Protein AF-A0A6P2DGL9-F1 (afdb_monomer)

Foldseek 3Di:
DDDDDDDDDVVVVCVVCVVVVVCVVVVVVVVVVVVVVVVVCVVVPDVVCVVVVVVVVVVVVVVCVVVVPDDPVVVVVVPPDVCVVPPPPPPPCDCVVVVPVDDPDPPPPDPPLFFAWFAFAFWDDKDKDKFWFKFKWFPWDDPDPFIWTKWWDFQPCPVVVVVVVVVVVVVVVVVVVVVVVVVVVVVVPPDPDDDDDDDDDDDDDDDDDDDDDDDDDDDDDDDDDDDDDDDDDDPPPPPPDDLQPPPDDPRIGIDIDTPVCQVVCVVVVIGGFIAIFIFIKMKMKTKRQFQVSLVSQCVRLVPPDSVLSVLLDQQFQAKWKAKWKWFQALVRDIDTPRDTDDCDPQVPDNPRTDPQVVVCCVRPVVIAPDFDDDPACQVLQDDVSNVLADTHGDGAVLLVGDDDDDPDVLVVVLSVVVVVVVVPDPPQPVVSVVVVPDDDPPPDPPPDDDDDDDDDDDDDDPPPPDDDDDDDDDDDDDDDDDDDDDDDDDDDDDDPPPPPPPRQPDPPPDDCPPPDPSPPSNRIHMGMGMRGPDDARMKMWMKMKIKGATSLACPDLVSHPHSCCNDPSNRIHMHDIDTDPDIDHRHHFKDKAFAFLVVQLVVLCVQQPPPVLSSVVSRADPQWTKIKMKGQFQWFDFPSDPDTFGASAIDIDIDTAGAFDFPWAFDFDQGFGANSVLRHTARDWPPQPQVPDPPDDRRDDRTHGGGTGTFPKGWHDKDFAKDWDWDLWDADPVRDTDRDTDTDIDGDWMWTWMQHPSRDTDIHTNVVRVVDPVNVVRVCSNVSSVVSNVVVVVVPPDPDDSPDPPVPDDD

Mean predicted aligned error: 16.27 Å

pLDDT: mean 77.37, std 21.6, range [28.94, 98.44]

Secondary structure (DSSP, 8-state):
--PPPPPP-HHHHHHHHHHHHHHHHHHHHHHHHHHHHHHHHTTSPPHHHHHHHHHHHHHHHHHHHHHT---HHHHHHS---HHHHS--------TTTS--SS-SS-TTS----SB-PPP-PPP-SEEEEEEEEEEEEE-EEEETTEEEEEEEEE----HHHHHHHHHHHHHHHHHHHHHHHHHHHHHHSS----PPP---------------------------------------------TT----STTEEEEEEEGGGHHHHHHTTPEEPEEEEEEEEEEEEEEE-HHHHHHHHHHHHT-S-HHHHHHH---EEEEEEEEEEEEE-TTS-EEEEEPPPPPPSSTT--TT---HHHHHIIIIITTBS-B----TTHHHH--GGGT-BPPPBPPPGGGT--PPPP--HHHHHHHHHHHHHHHTT--S-HHHHHHTT---TTTTS-TT-------------GGGS-------PPPPP-PPPP----PPP-----------TT---PPTT--TTTS----TT---EEEEEEE----TTEEEEEEEEEEEE-TTTTS-TTTBSSGGGGSGGGSEEEPPPEEEEEEEE---SEEEEEE-HHHHHHHHHHHTTT-HHHHHHHSPPTTEEEEEEEEEEEEEE-TTSSPEEEEEEEEEEEEEEETTPBS--EEEE--EEEETTTTEEEE----------SSSPPPP--SSEEEE---S-EEEEEEEEEEEEEES-EE-TTS-EE---EEEEEEEEEEEEEE-TTS-EEEEEHHHHHH-HHHHHHHHHHHHHHHHHHHHHHTTT-TT------TT---

Organism: NCBI:txid1210884

Radius of gyration: 43.18 Å; Cα contacts (8 Å, |Δi|>4): 1069; chains: 1; bounding box: 123×121×143 Å

Nearest PDB structures (foldseek):
  4m03-assembly1_A-2  TM=1.751E-01  e=6.876E-01  Staphylococcus aureus subsp. aureus NCTC 8325
  4m00-assembly1_A  TM=1.104E-01  e=7.260E-01  Staphylococcus aureus subsp. aureus NCTC 8325

Solvent-accessible surface area (backbone atoms only — not comparable to full-atom values): 49624 Å² total; per-residue (Å²): 141,84,88,82,83,82,83,84,58,69,66,62,51,46,69,76,42,34,67,62,50,48,51,47,49,50,49,50,46,50,52,48,47,50,51,50,53,47,56,66,49,64,78,44,79,54,65,64,55,54,50,49,50,49,48,48,50,50,51,49,50,52,47,33,64,74,68,71,56,75,50,77,67,56,53,61,72,60,54,57,60,65,79,70,66,46,71,67,81,74,65,70,78,51,67,79,82,57,69,67,94,56,69,96,67,56,92,79,65,66,80,71,89,42,24,50,84,52,75,47,65,53,71,59,64,71,49,80,46,84,46,69,32,22,24,46,16,52,41,66,48,65,66,80,90,47,55,24,36,27,24,39,33,72,58,75,82,46,71,65,56,57,48,52,49,50,50,52,52,49,52,50,52,50,51,54,48,52,52,50,51,52,52,49,48,55,64,70,67,53,80,84,76,83,76,84,86,88,86,88,84,86,82,93,78,86,82,87,86,81,89,87,82,87,85,83,87,88,78,84,86,82,81,88,83,87,82,74,94,76,92,76,88,72,86,75,82,71,80,73,77,67,86,82,76,78,63,71,66,94,52,39,36,79,43,75,39,49,60,88,48,44,65,66,38,42,76,71,70,25,47,77,24,41,36,54,41,51,44,41,31,40,40,37,42,32,34,34,53,45,44,64,40,26,54,36,40,16,61,26,58,66,47,94,40,69,75,61,18,52,67,56,25,82,46,39,74,15,65,48,37,38,60,28,35,32,32,63,43,72,88,67,50,76,42,71,80,36,64,76,63,76,80,62,93,51,82,83,61,67,82,72,48,52,66,43,66,63,51,35,39,74,71,41,63,78,27,46,74,49,64,46,77,69,76,84,62,50,65,78,29,38,44,67,91,28,48,35,38,60,85,47,67,31,56,35,71,72,69,72,46,71,81,80,82,88,80,55,58,73,54,53,53,43,47,49,53,49,48,56,49,63,65,65,66,72,67,65,50,74,64,55,38,62,71,65,71,70,73,72,92,79,75,77,84,72,88,80,77,90,80,93,86,89,83,83,77,96,72,83,75,71,83,86,68,78,94,71,87,83,82,86,78,85,82,80,85,79,88,84,83,93,77,82,93,74,83,89,75,90,77,81,83,75,75,82,70,82,71,77,68,87,64,68,81,64,61,90,92,64,57,91,80,78,52,81,75,72,60,96,74,63,47,47,32,43,31,33,46,59,44,64,79,67,54,69,48,28,34,39,36,47,31,42,28,40,31,29,53,31,71,54,35,77,47,66,50,84,53,30,70,54,54,64,45,29,36,78,90,32,38,55,41,62,22,60,78,40,77,51,91,68,67,50,72,35,64,66,53,64,48,82,37,32,33,52,53,64,61,51,50,54,53,46,50,68,75,33,64,94,36,65,74,53,35,66,70,70,51,82,51,94,73,43,50,35,37,31,41,39,30,60,33,53,55,43,56,43,90,92,52,96,48,70,47,48,57,18,42,64,46,72,48,80,43,78,38,37,67,73,33,56,40,52,50,74,40,58,37,85,55,66,37,66,34,44,88,78,69,43,62,34,77,63,68,60,73,85,70,65,70,76,49,95,84,57,78,78,69,83,72,77,72,32,46,54,37,78,50,65,46,76,25,31,30,60,44,71,51,63,25,77,43,79,43,76,36,64,59,35,66,49,101,85,67,47,85,39,88,37,79,39,80,47,78,46,81,44,66,27,36,36,37,31,35,39,74,63,72,47,79,44,80,36,34,14,66,59,44,69,66,34,65,66,54,50,51,52,51,46,53,36,52,52,31,53,50,54,39,52,58,54,68,70,65,75,80,60,97,80,65,85,77,77,84,48,96,79,66,82,126

Sequence (811 aa):
MAKAKVKFDAKDFLLRKGEILVMGVAGVSLVALLFWGVTKWASAEDPNKIASDLARKSEQVKTNIATGKPTEAELDAIKPAEFIIKRQNNTPARTNDFPVSGPIFDPTAQPSTKRDNPIVFNVGDYQIDLVSGAMPGYDIIYDGDEPMIAVLTTAVKSDLDKQKMKEAVAMLRANTRRGQENLNKIKNSAPKNNQPPGGPGFPPGGPGFPGGPGAPMMPGGGKAGGSMSGPYGMPGSGSGYNMNARRMDEGKVIKYVSLKDIDTAIEKGNHPALTVIPVRMVTIHAVVPYKTQLEEIRRALRLTSDAEARGWGPFYKGFEIQRRETRVLASGKEEAIQEWVELPKDVTSTEGNYKFEEKYIDVIDTRKVADHIDEGYFPYFLKPDMMLSMPLPLLAKDLNAKYPDITLKPILENIKKLEDKNTQKVGASEFAQKIGGNKTREGIEGMYGIKPNLAAGFGYDRENFGGGPRLQLPGTGKPGAPGPMGNPLPGPGGKPGVGIGSGARLPDGYDPYGSSAASDDVENYLLRFVDCDVKPGHTYEYRIRLRMHNPNYGQDPKAVINQEFVKEKYKTLYSKWVYLPTSIPVPNESFLYAYDTKTYREQTVAAYEGQRELLNRMQLKDNQAVVQVASWMEQVRADAGSKHEPVGAWVVTEIPVGRGEYIGRKQHIKLPLWSSESSQYQFREVADKVIPPKGGKEQPQPKGWLVDFSTKSILVDFEGGRVKGKSSVSFDDKGNVVPRTRTFEEEVATEMLIVRQDGKLVVRSSQVDEGDEKRKDVAAKWSDWLKAVETHKGAIGTPGAPGEFNPFDKK

Structure (mmCIF, N/CA/C/O backbone):
data_AF-A0A6P2DGL9-F1
#
_entry.id   AF-A0A6P2DGL9-F1
#
loop_
_atom_site.group_PDB
_atom_site.id
_atom_site.type_symbol
_atom_site.label_atom_id
_atom_site.label_alt_id
_atom_site.label_comp_id
_atom_site.label_asym_id
_atom_site.label_entity_id
_atom_site.label_seq_id
_atom_site.pdbx_PDB_ins_code
_atom_site.Cartn_x
_atom_site.Cartn_y
_atom_site.Cartn_z
_atom_site.occupancy
_atom_site.B_iso_or_equiv
_atom_site.auth_seq_id
_atom_site.auth_comp_id
_atom_site.auth_asym_id
_atom_site.auth_atom_id
_atom_site.pdbx_PDB_model_num
ATOM 1 N N . MET A 1 1 ? -64.116 -72.728 44.575 1.00 43.62 1 MET A N 1
ATOM 2 C CA . MET A 1 1 ? -62.794 -72.348 44.027 1.00 43.62 1 MET A CA 1
ATOM 3 C C . MET A 1 1 ? -62.963 -71.128 43.138 1.00 43.62 1 MET A C 1
ATOM 5 O O . MET A 1 1 ? -63.676 -71.226 42.152 1.00 43.62 1 MET A O 1
ATOM 9 N N . ALA A 1 2 ? -62.345 -69.997 43.479 1.00 38.69 2 ALA A N 1
ATOM 10 C CA . ALA A 1 2 ? -62.236 -68.841 42.587 1.00 38.69 2 ALA A CA 1
ATOM 11 C C . ALA A 1 2 ? -60.977 -68.037 42.956 1.00 38.69 2 ALA A C 1
ATOM 13 O O . ALA A 1 2 ? -60.828 -67.620 44.102 1.00 38.69 2 ALA A O 1
ATOM 14 N N . LYS A 1 3 ? -60.050 -67.867 42.002 1.00 40.53 3 LYS A N 1
ATOM 15 C CA . LYS A 1 3 ? -58.851 -67.021 42.135 1.00 40.53 3 LYS A CA 1
ATOM 16 C C . LYS A 1 3 ? -59.181 -65.597 41.681 1.00 40.53 3 LYS A C 1
ATOM 18 O O . LYS A 1 3 ? -59.673 -65.403 40.571 1.00 40.53 3 LYS A O 1
ATOM 23 N N . ALA A 1 4 ? -58.880 -64.617 42.529 1.00 41.69 4 ALA A N 1
ATOM 24 C CA . ALA A 1 4 ? -59.017 -63.193 42.239 1.00 41.69 4 ALA A CA 1
ATOM 25 C C . ALA A 1 4 ? -57.864 -62.688 41.348 1.00 41.69 4 ALA A C 1
ATOM 27 O O . ALA A 1 4 ? -56.700 -63.025 41.566 1.00 41.69 4 ALA A O 1
ATOM 28 N N . LYS A 1 5 ? -58.203 -61.877 40.337 1.00 43.19 5 LYS A N 1
ATOM 29 C CA . LYS A 1 5 ? -57.262 -61.201 39.430 1.00 43.19 5 LYS A CA 1
ATOM 30 C C . LYS A 1 5 ? -56.635 -59.983 40.120 1.00 43.19 5 LYS A C 1
ATOM 32 O O . LYS A 1 5 ? -57.353 -59.118 40.615 1.00 43.19 5 LYS A O 1
ATOM 37 N N . VAL A 1 6 ? -55.306 -59.902 40.095 1.00 51.34 6 VAL A N 1
ATOM 38 C CA . VAL A 1 6 ? -54.523 -58.737 40.537 1.00 51.34 6 VAL A CA 1
ATOM 39 C C . VAL A 1 6 ? -54.662 -57.617 39.498 1.00 51.34 6 VAL A C 1
ATOM 41 O O . VAL A 1 6 ? -54.452 -57.847 38.308 1.00 51.34 6 VAL A O 1
ATOM 44 N N . LYS A 1 7 ? -55.046 -56.412 39.940 1.00 53.31 7 LYS A N 1
ATOM 45 C CA . LYS A 1 7 ? -55.097 -55.198 39.109 1.00 53.31 7 LYS A CA 1
ATOM 46 C C . LYS A 1 7 ? -53.675 -54.653 38.929 1.00 53.31 7 LYS A C 1
ATOM 48 O O . LYS A 1 7 ? -53.008 -54.355 39.912 1.00 53.31 7 LYS A O 1
ATOM 53 N N . PHE A 1 8 ? -53.225 -54.545 37.681 1.00 67.50 8 PHE A N 1
ATOM 54 C CA . PHE A 1 8 ? -51.957 -53.919 37.303 1.00 67.50 8 PHE A CA 1
ATOM 55 C C . PHE A 1 8 ? -52.091 -52.393 37.388 1.00 67.50 8 PHE A C 1
ATOM 57 O O . PHE A 1 8 ? -52.925 -51.815 36.690 1.00 67.50 8 PHE A O 1
ATOM 64 N N . ASP A 1 9 ? -51.294 -51.754 38.244 1.00 73.12 9 ASP A N 1
ATOM 65 C CA . ASP A 1 9 ? -51.223 -50.297 38.346 1.00 73.12 9 ASP A CA 1
ATOM 66 C C . ASP A 1 9 ? -50.094 -49.773 37.446 1.00 73.12 9 ASP A C 1
ATOM 68 O O . ASP A 1 9 ? -48.904 -49.878 37.755 1.00 73.12 9 ASP A O 1
ATOM 72 N N . ALA A 1 10 ? -50.476 -49.236 36.287 1.00 67.56 10 ALA A N 1
ATOM 73 C CA . ALA A 1 10 ? -49.544 -48.748 35.276 1.00 67.56 10 ALA A CA 1
ATOM 74 C C . ALA A 1 10 ? -48.667 -47.584 35.775 1.00 67.56 10 ALA A C 1
ATOM 76 O O . ALA A 1 10 ? -47.575 -47.381 35.241 1.00 67.56 10 ALA A O 1
ATOM 77 N N . LYS A 1 11 ? -49.104 -46.842 36.806 1.00 70.12 11 LYS A N 1
ATOM 78 C CA . LYS A 1 11 ? -48.319 -45.737 37.377 1.00 70.12 11 LYS A CA 1
ATOM 79 C C . LYS A 1 11 ? -47.117 -46.249 38.160 1.00 70.12 11 LYS A C 1
ATOM 81 O O . LYS A 1 11 ? -46.025 -45.708 38.014 1.00 70.12 11 LYS A O 1
ATOM 86 N N . ASP A 1 12 ? -47.298 -47.327 38.916 1.00 70.44 12 ASP A N 1
ATOM 87 C CA . ASP A 1 12 ? -46.238 -47.915 39.739 1.00 70.44 12 ASP A CA 1
ATOM 88 C C . ASP A 1 12 ? -45.184 -48.633 38.872 1.00 70.44 12 ASP A C 1
ATOM 90 O O . ASP A 1 12 ? -43.983 -48.608 39.154 1.00 70.44 12 ASP A O 1
ATOM 94 N N . PHE A 1 13 ? -45.617 -49.194 37.736 1.00 71.69 13 PHE A N 1
ATOM 95 C CA . PHE A 1 13 ? -44.724 -49.773 36.730 1.00 71.69 13 PHE A CA 1
ATOM 96 C C . PHE A 1 13 ? -43.883 -48.710 36.000 1.00 71.69 13 PHE A C 1
ATOM 98 O O . PHE A 1 13 ? -42.675 -48.896 35.831 1.00 71.69 13 PHE A O 1
ATOM 105 N N . LEU A 1 14 ? -44.487 -47.578 35.617 1.00 65.62 14 LEU A N 1
ATOM 106 C CA . LEU A 1 14 ? -43.777 -46.453 34.995 1.00 65.62 14 LEU A CA 1
ATOM 107 C C . LEU A 1 14 ? -42.831 -45.739 35.970 1.00 65.62 14 LEU A C 1
ATOM 109 O O . LEU A 1 14 ? -41.783 -45.279 35.543 1.00 65.62 14 LEU A O 1
ATOM 113 N N . LEU A 1 15 ? -43.134 -45.686 37.268 1.00 65.94 15 LEU A N 1
ATOM 114 C CA . LEU A 1 15 ? -42.240 -45.071 38.259 1.00 65.94 15 LEU A CA 1
ATOM 115 C C . LEU A 1 15 ? -41.025 -45.947 38.594 1.00 65.94 15 LEU A C 1
ATOM 117 O O . LEU A 1 15 ? -39.922 -45.426 38.722 1.00 65.94 15 LEU A O 1
ATOM 121 N N . ARG A 1 16 ? -41.186 -47.275 38.694 1.00 70.06 16 ARG A N 1
ATOM 122 C CA . ARG A 1 16 ? -40.063 -48.181 39.016 1.00 70.06 16 ARG A CA 1
ATOM 123 C C . ARG A 1 16 ? -39.203 -48.581 37.823 1.00 70.06 16 ARG A C 1
ATOM 125 O O . ARG A 1 16 ? -38.046 -48.941 38.016 1.00 70.06 16 ARG A O 1
ATOM 132 N N . LYS A 1 17 ? -39.759 -48.588 36.610 1.00 65.19 17 LYS A N 1
ATOM 133 C CA . LYS A 1 17 ? -39.045 -49.007 35.389 1.00 65.19 17 LYS A CA 1
ATOM 134 C C . LYS A 1 17 ? -39.021 -47.944 34.293 1.00 65.19 17 LYS A C 1
ATOM 136 O O . LYS A 1 17 ? -38.526 -48.223 33.204 1.00 65.19 17 LYS A O 1
ATOM 141 N N . GLY A 1 18 ? -39.512 -46.738 34.573 1.00 62.12 18 GLY A N 1
ATOM 142 C CA . GLY A 1 18 ? -39.554 -45.629 33.622 1.00 62.12 18 GLY A CA 1
ATOM 143 C C . GLY A 1 18 ? -38.183 -45.213 33.127 1.00 62.12 18 GLY A C 1
ATOM 144 O O . GLY A 1 18 ? -38.064 -44.887 31.962 1.00 62.12 18 GLY A O 1
ATOM 145 N N . GLU A 1 19 ? -37.136 -45.312 33.941 1.00 62.97 19 GLU A N 1
ATOM 146 C CA . GLU A 1 19 ? -35.775 -44.991 33.501 1.00 62.97 19 GLU A CA 1
ATOM 147 C C . GLU A 1 19 ? -35.234 -46.019 32.494 1.00 62.97 19 GLU A C 1
ATOM 149 O O . GLU A 1 19 ? -34.671 -45.648 31.470 1.00 62.97 19 GLU A O 1
ATOM 154 N N . ILE A 1 20 ? -35.513 -47.312 32.700 1.00 70.69 20 ILE A N 1
ATOM 155 C CA . ILE A 1 20 ? -35.188 -48.372 31.729 1.00 70.69 20 ILE A CA 1
ATOM 156 C C . ILE A 1 20 ? -36.042 -48.217 30.464 1.00 70.69 20 ILE A C 1
ATOM 158 O O . ILE A 1 20 ? -35.557 -48.436 29.357 1.00 70.69 20 ILE A O 1
ATOM 162 N N . LEU A 1 21 ? -37.306 -47.812 30.610 1.00 67.81 21 LEU A N 1
ATOM 163 C CA . LEU A 1 21 ? -38.205 -47.588 29.482 1.00 67.81 21 LEU A CA 1
ATOM 164 C C . LEU A 1 21 ? -37.824 -46.324 28.695 1.00 67.81 21 LEU A C 1
ATOM 166 O O . LEU A 1 21 ? -37.872 -46.349 27.476 1.00 67.81 21 LEU A O 1
ATOM 170 N N . VAL A 1 22 ? -37.395 -45.251 29.362 1.00 67.44 22 VAL A N 1
ATOM 171 C CA . VAL A 1 22 ? -36.945 -43.992 28.749 1.00 67.44 22 VAL A CA 1
ATOM 172 C C . VAL A 1 22 ? -35.558 -44.156 28.144 1.00 67.44 22 VAL A C 1
ATOM 174 O O . VAL A 1 22 ? -35.359 -43.674 27.040 1.00 67.44 22 VAL A O 1
ATOM 177 N N . MET A 1 23 ? -34.634 -44.899 28.759 1.00 72.62 23 MET A N 1
ATOM 178 C CA . MET A 1 23 ? -33.377 -45.282 28.101 1.00 72.62 23 MET A CA 1
ATOM 179 C C . MET A 1 23 ? -33.617 -46.237 26.929 1.00 72.62 23 MET A C 1
ATOM 181 O O . MET A 1 23 ? -32.949 -46.123 25.907 1.00 72.62 23 MET A O 1
ATOM 185 N N . GLY A 1 24 ? -34.606 -47.127 27.025 1.00 76.56 24 GLY A N 1
ATOM 186 C CA . GLY A 1 24 ? -35.043 -47.962 25.908 1.00 76.56 24 GLY A CA 1
ATOM 187 C C . GLY A 1 24 ? -35.634 -47.134 24.766 1.00 76.56 24 GLY A C 1
ATOM 188 O O . GLY A 1 24 ? -35.254 -47.319 23.617 1.00 76.56 24 GLY A O 1
ATOM 189 N N . VAL A 1 25 ? -36.506 -46.170 25.069 1.00 74.56 25 VAL A N 1
ATOM 190 C CA . VAL A 1 25 ? -37.129 -45.277 24.079 1.00 74.56 25 VAL A CA 1
ATOM 191 C C . VAL A 1 25 ? -36.121 -44.276 23.523 1.00 74.56 25 VAL A C 1
ATOM 193 O O . VAL A 1 25 ? -36.146 -44.028 22.326 1.00 74.56 25 VAL A O 1
ATOM 196 N N . ALA A 1 26 ? -35.201 -43.743 24.326 1.00 66.38 26 ALA A N 1
ATOM 197 C CA . ALA A 1 26 ? -34.124 -42.864 23.878 1.00 66.38 26 ALA A CA 1
ATOM 198 C C . ALA A 1 26 ? -33.094 -43.633 23.047 1.00 66.38 26 ALA A C 1
ATOM 200 O O . ALA A 1 26 ? -32.671 -43.132 22.017 1.00 66.38 26 ALA A O 1
ATOM 201 N N . GLY A 1 27 ? -32.762 -44.872 23.418 1.00 79.56 27 GLY A N 1
ATOM 202 C CA . GLY A 1 27 ? -31.930 -45.767 22.616 1.00 79.56 27 GLY A CA 1
ATOM 203 C C . GLY A 1 27 ? -32.588 -46.109 21.281 1.00 79.56 27 GLY A C 1
ATOM 204 O O . GLY A 1 27 ? -31.956 -45.984 20.239 1.00 79.56 27 GLY A O 1
ATOM 205 N N . VAL A 1 28 ? -33.882 -46.438 21.278 1.00 78.62 28 VAL A N 1
ATOM 206 C CA . VAL A 1 28 ? -34.652 -46.683 20.046 1.00 78.62 28 VAL A CA 1
ATOM 207 C C . VAL A 1 28 ? -34.823 -45.404 19.225 1.00 78.62 28 VAL A C 1
ATOM 209 O O . VAL A 1 28 ? -34.751 -45.468 18.005 1.00 78.62 28 VAL A O 1
ATOM 212 N N . SER A 1 29 ? -34.980 -44.238 19.854 1.00 67.81 29 SER A N 1
ATOM 213 C CA . SER A 1 29 ? -35.089 -42.942 19.168 1.00 67.81 29 SER A CA 1
ATOM 214 C C . SER A 1 29 ? -33.745 -42.470 18.622 1.00 67.81 29 SER A C 1
ATOM 216 O O . SER A 1 29 ? -33.712 -41.874 17.556 1.00 67.81 29 SER A O 1
ATOM 218 N N . LEU A 1 30 ? -32.633 -42.776 19.292 1.00 73.81 30 LEU A N 1
ATOM 219 C CA . LEU A 1 30 ? -31.276 -42.528 18.807 1.00 73.81 30 LEU A CA 1
ATOM 220 C C . LEU A 1 30 ? -30.935 -43.483 17.660 1.00 73.81 30 LEU A C 1
ATOM 222 O O . LEU A 1 30 ? -30.352 -43.051 16.677 1.00 73.81 30 LEU A O 1
ATOM 226 N N . VAL A 1 31 ? -31.368 -44.746 17.732 1.00 72.94 31 VAL A N 1
ATOM 227 C CA . VAL A 1 31 ? -31.292 -45.704 16.616 1.00 72.94 31 VAL A CA 1
ATOM 228 C C . VAL A 1 31 ? -32.192 -45.266 15.462 1.00 72.94 31 VAL A C 1
ATOM 230 O O . VAL A 1 31 ? -31.776 -45.356 14.314 1.00 72.94 31 VAL A O 1
ATOM 233 N N . ALA A 1 32 ? -33.383 -44.729 15.733 1.00 73.00 32 ALA A N 1
ATOM 234 C CA . ALA A 1 32 ? -34.276 -44.191 14.714 1.00 73.00 32 ALA A CA 1
ATOM 235 C C . ALA A 1 32 ? -33.732 -42.895 14.102 1.00 73.00 32 ALA A C 1
ATOM 237 O O . ALA A 1 32 ? -33.830 -42.741 12.896 1.00 73.00 32 ALA A O 1
ATOM 238 N N . LEU A 1 33 ? -33.108 -42.001 14.878 1.00 67.69 33 LEU A N 1
ATOM 239 C CA . LEU A 1 33 ? -32.422 -40.797 14.390 1.00 67.69 33 LEU A CA 1
ATOM 240 C C . LEU A 1 33 ? -31.116 -41.135 13.663 1.00 67.69 33 LEU A C 1
ATOM 242 O O . LEU A 1 33 ? -30.783 -40.454 12.701 1.00 67.69 33 LEU A O 1
ATOM 246 N N . LEU A 1 34 ? -30.421 -42.210 14.042 1.00 65.81 34 LEU A N 1
ATOM 247 C CA . LEU A 1 34 ? -29.327 -42.793 13.262 1.00 65.81 34 LEU A CA 1
ATOM 248 C C . LEU A 1 34 ? -29.859 -43.370 11.950 1.00 65.81 34 LEU A C 1
ATOM 250 O O . LEU A 1 34 ? -29.303 -43.068 10.907 1.00 65.81 34 LEU A O 1
ATOM 254 N N . PHE A 1 35 ? -30.977 -44.100 11.951 1.00 61.78 35 PHE A N 1
ATOM 255 C CA . PHE A 1 35 ? -31.628 -44.566 10.722 1.00 61.78 35 PHE A CA 1
ATOM 256 C C . PHE A 1 35 ? -32.183 -43.407 9.874 1.00 61.78 35 PHE A C 1
ATOM 258 O O . PHE A 1 35 ? -32.145 -43.481 8.646 1.00 61.78 35 PHE A O 1
ATOM 265 N N . TRP A 1 36 ? -32.655 -42.313 10.481 1.00 55.75 36 TRP A N 1
ATOM 266 C CA . TRP A 1 36 ? -33.178 -41.146 9.758 1.00 55.75 36 TRP A CA 1
ATOM 267 C C . TRP A 1 36 ? -32.062 -40.246 9.215 1.00 55.75 36 TRP A C 1
ATOM 269 O O . TRP A 1 36 ? -32.141 -39.772 8.082 1.00 55.75 36 TRP A O 1
ATOM 279 N N . GLY A 1 37 ? -30.985 -40.071 9.983 1.00 54.88 37 GLY A N 1
ATOM 280 C CA . GLY A 1 37 ? -29.746 -39.427 9.551 1.00 54.88 37 GLY A CA 1
ATOM 281 C C . GLY A 1 37 ? -29.060 -40.223 8.443 1.00 54.88 37 GLY A C 1
ATOM 282 O O . GLY A 1 37 ? -28.676 -39.647 7.430 1.00 54.88 37 GLY A O 1
ATOM 283 N N . VAL A 1 38 ? -29.021 -41.555 8.558 1.00 49.81 38 VAL A N 1
ATOM 284 C CA . VAL A 1 38 ? -28.520 -42.455 7.508 1.00 49.81 38 VAL A CA 1
ATOM 285 C C . VAL A 1 38 ? -29.441 -42.468 6.287 1.00 49.81 38 VAL A C 1
ATOM 287 O O . VAL A 1 38 ? -28.924 -42.531 5.186 1.00 49.81 38 VAL A O 1
ATOM 290 N N . THR A 1 39 ? -30.767 -42.321 6.397 1.00 47.88 39 THR A N 1
ATOM 291 C CA . THR A 1 39 ? -31.643 -42.277 5.201 1.00 47.88 39 THR A CA 1
ATOM 292 C C . THR A 1 39 ? -31.652 -40.934 4.472 1.00 47.88 39 THR A C 1
ATOM 294 O O . THR A 1 39 ? -31.871 -40.931 3.263 1.00 47.88 39 THR A O 1
ATOM 297 N N . LYS A 1 40 ? -31.332 -39.807 5.131 1.00 46.72 40 LYS A N 1
ATOM 298 C CA . LYS A 1 40 ? -31.031 -38.545 4.420 1.00 46.72 40 LYS A CA 1
ATOM 299 C C . LYS A 1 40 ? -29.601 -38.477 3.873 1.00 46.72 40 LYS A C 1
ATOM 301 O O . LYS A 1 40 ? -29.374 -37.775 2.892 1.00 46.72 40 LYS A O 1
ATOM 306 N N . TRP A 1 41 ? -28.663 -39.236 4.444 1.00 43.03 41 TRP A N 1
ATOM 307 C CA . TRP A 1 41 ? -27.326 -39.436 3.871 1.00 43.03 41 TRP A CA 1
ATOM 308 C C . TRP A 1 41 ? -27.298 -40.537 2.793 1.00 43.03 41 TRP A C 1
ATOM 310 O O . TRP A 1 41 ? -26.448 -40.492 1.924 1.00 43.03 41 TRP A O 1
ATOM 320 N N . ALA A 1 42 ? -28.268 -41.460 2.760 1.00 42.72 42 ALA A N 1
ATOM 321 C CA . ALA A 1 42 ? -28.395 -42.524 1.752 1.00 42.72 42 ALA A CA 1
ATOM 322 C C . ALA A 1 42 ? -29.061 -42.082 0.433 1.00 42.72 42 ALA A C 1
ATOM 324 O O . ALA A 1 42 ? -29.216 -42.895 -0.477 1.00 42.72 42 ALA A O 1
ATOM 325 N N . SER A 1 43 ? -29.442 -40.806 0.307 1.00 49.66 43 SER A N 1
ATOM 326 C CA . SER A 1 43 ? -29.657 -40.158 -0.996 1.00 49.66 43 SER A CA 1
ATOM 327 C C . SER A 1 43 ? -28.425 -39.390 -1.493 1.00 49.66 43 SER A C 1
ATOM 329 O O . SER A 1 43 ? -28.437 -38.910 -2.623 1.00 49.66 43 SER A O 1
ATOM 331 N N . ALA A 1 44 ? -27.366 -39.281 -0.682 1.00 52.66 44 ALA A N 1
ATOM 332 C CA . ALA A 1 44 ? -26.027 -39.011 -1.185 1.00 52.66 44 ALA A CA 1
ATOM 333 C C . ALA A 1 44 ? -25.389 -40.373 -1.489 1.00 52.66 44 ALA A C 1
ATOM 335 O O . ALA A 1 44 ? -25.439 -41.290 -0.670 1.00 52.66 44 ALA A O 1
ATOM 336 N N . GLU A 1 45 ? -24.881 -40.547 -2.705 1.00 55.81 45 GLU A N 1
ATOM 337 C CA . GLU A 1 45 ? -24.249 -41.795 -3.130 1.00 55.81 45 GLU A CA 1
ATOM 338 C C . GLU A 1 45 ? -23.191 -42.236 -2.098 1.00 55.81 45 GLU A C 1
ATOM 340 O O . GLU A 1 45 ? -22.351 -41.440 -1.682 1.00 55.81 45 GLU A O 1
ATOM 345 N N . ASP A 1 46 ? -23.273 -43.494 -1.643 1.00 60.47 46 ASP A N 1
ATOM 346 C CA . ASP A 1 46 ? -22.390 -44.070 -0.621 1.00 60.47 46 ASP A CA 1
ATOM 347 C C . ASP A 1 46 ? -20.917 -43.780 -0.981 1.00 60.47 46 ASP A C 1
ATOM 349 O O . ASP A 1 46 ? -20.463 -44.233 -2.035 1.00 60.47 46 ASP A O 1
ATOM 353 N N . PRO A 1 47 ? -20.152 -43.039 -0.154 1.00 59.25 47 PRO A N 1
ATOM 354 C CA . PRO A 1 47 ? -18.776 -42.657 -0.462 1.00 59.25 47 PRO A CA 1
ATOM 355 C C . PRO A 1 47 ? -17.875 -43.857 -0.736 1.00 59.25 47 PRO A C 1
ATOM 357 O O . PRO A 1 47 ? -16.949 -43.748 -1.533 1.00 59.25 47 PRO A O 1
ATOM 360 N N . ASN A 1 48 ? -18.167 -45.017 -0.138 1.00 65.44 48 ASN A N 1
ATOM 361 C CA . ASN A 1 48 ? -17.440 -46.251 -0.420 1.00 65.44 48 ASN A CA 1
ATOM 362 C C . ASN A 1 48 ? -17.869 -46.869 -1.752 1.00 65.44 48 ASN A C 1
ATOM 364 O O . ASN A 1 48 ? -17.031 -47.459 -2.431 1.00 65.44 48 ASN A O 1
ATOM 368 N N . LYS A 1 49 ? -19.125 -46.699 -2.187 1.00 69.00 49 LYS A N 1
ATOM 369 C CA . LYS A 1 49 ? -19.526 -46.992 -3.572 1.00 69.00 49 LYS A CA 1
ATOM 370 C C . LYS A 1 49 ? -18.887 -46.025 -4.551 1.00 69.00 49 LYS A C 1
ATOM 372 O O . LYS A 1 49 ? -18.364 -46.501 -5.538 1.00 69.00 49 LYS A O 1
ATOM 377 N N . ILE A 1 50 ? -18.858 -44.718 -4.294 1.00 64.50 50 ILE A N 1
ATOM 378 C CA . ILE A 1 50 ? -18.187 -43.759 -5.186 1.00 64.50 50 ILE A CA 1
ATOM 379 C C . ILE A 1 50 ? -16.689 -44.069 -5.254 1.00 64.50 50 ILE A C 1
ATOM 381 O O . ILE A 1 50 ? -16.129 -44.133 -6.342 1.00 64.50 50 ILE A O 1
ATOM 385 N N . ALA A 1 51 ? -16.042 -44.321 -4.114 1.00 70.75 51 ALA A N 1
ATOM 386 C CA . ALA A 1 51 ? -14.625 -44.658 -4.054 1.00 70.75 51 ALA A CA 1
ATOM 387 C C . ALA A 1 51 ? -14.323 -46.014 -4.706 1.00 70.75 51 ALA A C 1
ATOM 389 O O . ALA A 1 51 ? -13.355 -46.115 -5.452 1.00 70.75 51 ALA A O 1
ATOM 390 N N . SER A 1 52 ? -15.149 -47.043 -4.486 1.00 73.50 52 SER A N 1
ATOM 391 C CA . SER A 1 52 ? -14.979 -48.347 -5.146 1.00 73.50 52 SER A CA 1
ATOM 392 C C . SER A 1 52 ? -15.338 -48.304 -6.629 1.00 73.50 52 SER A C 1
ATOM 394 O O . SER A 1 52 ? -14.695 -48.984 -7.420 1.00 73.50 52 SER A O 1
ATOM 396 N N . ASP A 1 53 ? -16.293 -47.473 -7.039 1.00 75.38 53 ASP A N 1
ATOM 397 C CA . ASP A 1 53 ? -16.665 -47.283 -8.438 1.00 75.38 53 ASP A CA 1
ATOM 398 C C . ASP A 1 53 ? -15.612 -46.444 -9.175 1.00 75.38 53 ASP A C 1
ATOM 400 O O . ASP A 1 53 ? -15.266 -46.769 -10.307 1.00 75.38 53 ASP A O 1
ATOM 404 N N . LEU A 1 54 ? -15.009 -45.446 -8.518 1.00 73.38 54 LEU A N 1
ATOM 405 C CA . LEU A 1 54 ? -13.823 -44.730 -9.000 1.00 73.38 54 LEU A CA 1
ATOM 406 C C . LEU A 1 54 ? -12.599 -45.642 -9.062 1.00 73.38 54 LEU A C 1
ATOM 408 O O . LEU A 1 54 ? -11.885 -45.604 -10.059 1.00 73.38 54 LEU A O 1
ATOM 412 N N . ALA A 1 55 ? -12.363 -46.480 -8.048 1.00 79.88 55 ALA A N 1
ATOM 413 C CA . ALA A 1 55 ? -11.264 -47.444 -8.043 1.00 79.88 55 ALA A CA 1
ATOM 414 C C . ALA A 1 55 ? -11.434 -48.472 -9.168 1.00 79.88 55 ALA A C 1
ATOM 416 O O . ALA A 1 55 ? -10.499 -48.684 -9.939 1.00 79.88 55 ALA A O 1
ATOM 417 N N . ARG A 1 56 ? -12.649 -49.007 -9.340 1.00 79.06 56 ARG A N 1
ATOM 418 C CA . ARG A 1 56 ? -13.009 -49.929 -10.422 1.00 79.06 56 ARG A CA 1
ATOM 419 C C . ARG A 1 56 ? -12.893 -49.269 -11.793 1.00 79.06 56 ARG A C 1
ATOM 421 O O . ARG A 1 56 ? -12.325 -49.875 -12.691 1.00 79.06 56 ARG A O 1
ATOM 428 N N . LYS A 1 57 ? -13.358 -48.025 -11.959 1.00 79.88 57 LYS A N 1
ATOM 429 C CA . LYS A 1 57 ? -13.173 -47.240 -13.195 1.00 79.88 57 LYS A CA 1
ATOM 430 C C . LYS A 1 57 ? -11.693 -46.969 -13.466 1.00 79.88 57 LYS A C 1
ATOM 432 O O . LYS A 1 57 ? -11.255 -47.113 -14.599 1.00 79.88 57 LYS A O 1
ATOM 437 N N . SER A 1 58 ? -10.903 -46.657 -12.440 1.00 78.19 58 SER A N 1
ATOM 438 C CA . SER A 1 58 ? -9.445 -46.501 -12.537 1.00 78.19 58 SER A CA 1
ATOM 439 C C . SER A 1 58 ? -8.766 -47.802 -12.973 1.00 78.19 58 SER A C 1
ATOM 441 O O . SER A 1 58 ? -7.929 -47.783 -13.872 1.00 78.19 58 SER A O 1
ATOM 443 N N . GLU A 1 59 ? -9.122 -48.942 -12.378 1.00 82.12 59 GLU A N 1
ATOM 444 C CA . GLU A 1 59 ? -8.595 -50.251 -12.778 1.00 82.12 59 GLU A CA 1
ATOM 445 C C . GLU A 1 59 ? -9.043 -50.645 -14.180 1.00 82.12 59 GLU A C 1
ATOM 447 O O . GLU A 1 59 ? -8.238 -51.171 -14.946 1.00 82.12 59 GLU A O 1
ATOM 452 N N . GLN A 1 60 ? -10.277 -50.327 -14.563 1.00 77.19 60 GLN A N 1
ATOM 453 C CA . GLN A 1 60 ? -10.780 -50.550 -15.913 1.00 77.19 60 GLN A CA 1
ATOM 454 C C . GLN A 1 60 ? -10.022 -49.688 -16.934 1.00 77.19 60 GLN A C 1
ATOM 456 O O . GLN A 1 60 ? -9.582 -50.215 -17.949 1.00 77.19 60 GLN A O 1
ATOM 461 N N . VAL A 1 61 ? -9.746 -48.414 -16.630 1.00 74.31 61 VAL A N 1
ATOM 462 C CA . VAL A 1 61 ? -8.899 -47.540 -17.463 1.00 74.31 61 VAL A CA 1
ATOM 463 C C . VAL A 1 61 ? -7.467 -48.075 -17.542 1.00 74.31 61 VAL A C 1
ATOM 465 O O . VAL A 1 61 ? -6.920 -48.180 -18.637 1.00 74.31 61 VAL A O 1
ATOM 468 N N . LYS A 1 62 ? -6.860 -48.494 -16.424 1.00 80.06 62 LYS A N 1
ATOM 469 C CA . LYS A 1 62 ? -5.523 -49.119 -16.423 1.00 80.06 62 LYS A CA 1
ATOM 470 C C . LYS A 1 62 ? -5.491 -50.404 -17.250 1.00 80.06 62 LYS A C 1
ATOM 472 O O . LYS A 1 62 ? -4.530 -50.630 -17.980 1.00 80.06 62 LYS A O 1
ATOM 477 N N . THR A 1 63 ? -6.542 -51.216 -17.175 1.00 77.50 63 THR A N 1
ATOM 478 C CA . THR A 1 63 ? -6.670 -52.457 -17.950 1.00 77.50 63 THR A CA 1
ATOM 479 C C . THR A 1 63 ? -6.877 -52.154 -19.434 1.00 77.50 63 THR A C 1
ATOM 481 O O . THR A 1 63 ? -6.247 -52.796 -20.270 1.00 77.50 63 THR A O 1
ATOM 484 N N . ASN A 1 64 ? -7.668 -51.139 -19.789 1.00 72.38 64 ASN A N 1
ATOM 485 C CA . ASN A 1 64 ? -7.859 -50.694 -21.174 1.00 72.38 64 ASN A CA 1
ATOM 486 C C . ASN A 1 64 ? -6.556 -50.134 -21.771 1.00 72.38 64 ASN A C 1
ATOM 488 O O . ASN A 1 64 ? -6.222 -50.448 -22.913 1.00 72.38 64 ASN A O 1
ATOM 492 N N . ILE A 1 65 ? -5.776 -49.383 -20.982 1.00 74.38 65 ILE A N 1
ATOM 493 C CA . ILE A 1 65 ? -4.441 -48.901 -21.371 1.00 74.38 65 ILE A CA 1
ATOM 494 C C . ILE A 1 65 ? -3.478 -50.081 -21.562 1.00 74.38 65 ILE A C 1
ATOM 496 O O . ILE A 1 65 ? -2.774 -50.140 -22.566 1.00 74.38 65 ILE A O 1
ATOM 500 N N . ALA A 1 66 ? -3.462 -51.041 -20.633 1.00 75.69 66 ALA A N 1
ATOM 501 C CA . ALA A 1 66 ? -2.557 -52.189 -20.689 1.00 75.69 66 ALA A CA 1
ATOM 502 C C . ALA A 1 66 ? -2.904 -53.185 -21.810 1.00 75.69 66 ALA A C 1
ATOM 504 O O . ALA A 1 66 ? -2.012 -53.805 -22.383 1.00 75.69 66 ALA A O 1
ATOM 505 N N . THR A 1 67 ? -4.189 -53.353 -22.127 1.00 80.62 67 THR A N 1
ATOM 506 C CA . THR A 1 67 ? -4.660 -54.291 -23.162 1.00 80.62 67 THR A CA 1
ATOM 507 C C . THR A 1 67 ? -4.772 -53.658 -24.549 1.00 80.62 67 THR A C 1
ATOM 509 O O . THR A 1 67 ? -4.920 -54.387 -25.530 1.00 80.62 67 THR A O 1
ATOM 512 N N . GLY A 1 68 ? -4.701 -52.326 -24.649 1.00 76.50 68 GLY A N 1
ATOM 513 C CA . GLY A 1 68 ? -4.740 -51.588 -25.913 1.00 76.50 68 GLY A CA 1
ATOM 514 C C . GLY A 1 68 ? -6.059 -51.713 -26.684 1.00 76.50 68 GLY A C 1
ATOM 515 O O . GLY A 1 68 ? -6.079 -51.467 -27.889 1.00 76.50 68 GLY A O 1
ATOM 516 N N . LYS A 1 69 ? -7.154 -52.124 -26.030 1.00 74.31 69 LYS A N 1
ATOM 517 C CA . LYS A 1 69 ? -8.475 -52.305 -26.652 1.00 74.31 69 LYS A CA 1
ATOM 518 C C . LYS A 1 69 ? -9.469 -51.282 -26.084 1.00 74.31 69 LYS A C 1
ATOM 520 O O . LYS A 1 69 ? -10.107 -51.580 -25.076 1.00 74.31 69 LYS A O 1
ATOM 525 N N . PRO A 1 70 ? -9.585 -50.080 -26.680 1.00 71.62 70 PRO A N 1
ATOM 526 C CA . PRO A 1 70 ? -10.591 -49.102 -26.267 1.00 71.62 70 PRO A CA 1
ATOM 527 C C . PRO A 1 70 ? -12.006 -49.659 -26.463 1.00 71.62 70 PRO A C 1
ATOM 529 O O . PRO A 1 70 ? -12.251 -50.463 -27.367 1.00 71.62 70 PRO A O 1
ATOM 532 N N . THR A 1 71 ? -12.938 -49.250 -25.604 1.00 74.88 71 THR A N 1
ATOM 533 C CA . THR A 1 71 ? -14.346 -49.660 -25.722 1.00 74.88 71 THR A CA 1
ATOM 534 C C . THR A 1 71 ? -15.012 -48.997 -26.932 1.00 74.88 71 THR A C 1
ATOM 536 O O . THR A 1 71 ? -14.611 -47.920 -27.365 1.00 74.88 71 THR A O 1
ATOM 539 N N . GLU A 1 72 ? -16.050 -49.624 -27.493 1.00 76.06 72 GLU A N 1
ATOM 540 C CA . GLU A 1 72 ? -16.746 -49.134 -28.698 1.00 76.06 72 GLU A CA 1
ATOM 541 C C . GLU A 1 72 ? -17.325 -47.714 -28.506 1.00 76.06 72 GLU A C 1
ATOM 543 O O . GLU A 1 72 ? -17.307 -46.900 -29.424 1.00 76.06 72 GLU A O 1
ATOM 548 N N . ALA A 1 73 ? -17.727 -47.370 -27.275 1.00 74.88 73 ALA A N 1
ATOM 549 C CA . ALA A 1 73 ? -18.174 -46.027 -26.900 1.00 74.88 73 ALA A CA 1
ATOM 550 C C . ALA A 1 73 ? -17.027 -44.998 -26.804 1.00 74.88 73 ALA A C 1
ATOM 552 O O . ALA A 1 73 ? -17.209 -43.840 -27.176 1.00 74.88 73 ALA A O 1
ATOM 553 N N . GLU A 1 74 ? -15.839 -45.399 -26.337 1.00 71.50 74 GLU A N 1
ATOM 554 C CA . GLU A 1 74 ? -14.643 -44.540 -26.335 1.00 71.50 74 GLU A CA 1
ATOM 555 C C . GLU A 1 74 ? -14.124 -44.315 -27.760 1.00 71.50 74 GLU A C 1
ATOM 557 O O . GLU A 1 74 ? -13.714 -43.207 -28.093 1.00 71.50 74 GLU A O 1
ATOM 562 N N . LEU A 1 75 ? -14.201 -45.329 -28.628 1.00 72.31 75 LEU A N 1
ATOM 563 C CA . LEU A 1 75 ? -13.902 -45.193 -30.057 1.00 72.31 75 LEU A CA 1
ATOM 564 C C . LEU A 1 75 ? -14.854 -44.208 -30.746 1.00 72.31 75 LEU A C 1
ATOM 566 O O . LEU A 1 75 ? -14.404 -43.417 -31.575 1.00 72.31 75 LEU A O 1
ATOM 570 N N . ASP A 1 76 ? -16.132 -44.203 -30.367 1.00 75.50 76 ASP A N 1
ATOM 571 C CA . ASP A 1 76 ? -17.114 -43.245 -30.877 1.00 75.50 76 ASP A CA 1
ATOM 572 C C . ASP A 1 76 ? -16.910 -41.824 -30.337 1.00 75.50 76 ASP A C 1
ATOM 574 O O . ASP A 1 76 ? -17.077 -40.866 -31.090 1.00 75.50 76 ASP A O 1
ATOM 578 N N . ALA A 1 77 ? -16.478 -41.669 -29.082 1.00 72.50 77 ALA A N 1
ATOM 579 C CA . ALA A 1 77 ? -16.130 -40.367 -28.505 1.00 72.50 77 ALA A CA 1
ATOM 580 C C . ALA A 1 77 ? -14.808 -39.797 -29.057 1.00 72.50 77 ALA A C 1
ATOM 582 O O . ALA A 1 77 ? -14.629 -38.580 -29.101 1.00 72.50 77 ALA A O 1
ATOM 583 N N . ILE A 1 78 ? -13.890 -40.668 -29.489 1.00 67.25 78 ILE A N 1
ATOM 584 C CA . ILE A 1 78 ? -12.601 -40.297 -30.089 1.00 67.25 78 ILE A CA 1
ATOM 585 C C . ILE A 1 78 ? -12.714 -40.127 -31.606 1.00 67.25 78 ILE A C 1
ATOM 587 O O . ILE A 1 78 ? -11.742 -39.662 -32.199 1.00 67.25 78 ILE A O 1
ATOM 591 N N . LYS A 1 79 ? -13.862 -40.437 -32.244 1.00 71.50 79 LYS A N 1
ATOM 592 C CA . LYS A 1 79 ? -14.074 -40.202 -33.684 1.00 71.50 79 LYS A CA 1
ATOM 593 C C . LYS A 1 79 ? -13.614 -38.781 -34.008 1.00 71.50 79 LYS A C 1
ATOM 595 O O . LYS A 1 79 ? -14.277 -37.823 -33.601 1.00 71.50 79 LYS A O 1
ATOM 600 N N . PRO A 1 80 ? -12.461 -38.631 -34.690 1.00 70.31 80 PRO A N 1
ATOM 601 C CA . PRO A 1 80 ? -11.932 -37.317 -34.981 1.00 70.31 80 PRO A CA 1
ATOM 602 C C . PRO A 1 80 ? -13.016 -36.530 -35.713 1.00 70.31 80 PRO A C 1
ATOM 604 O O . PRO A 1 80 ? -13.772 -37.112 -36.493 1.00 70.31 80 PRO A O 1
ATOM 607 N N . ALA A 1 81 ? -13.137 -35.228 -35.459 1.00 68.31 81 ALA A N 1
ATOM 608 C CA . ALA A 1 81 ? -14.093 -34.407 -36.195 1.00 68.31 81 ALA A CA 1
ATOM 609 C C . ALA A 1 81 ? -13.977 -34.704 -37.704 1.00 68.31 81 ALA A C 1
ATOM 611 O O . ALA A 1 81 ? -12.872 -34.939 -38.193 1.00 68.31 81 ALA A O 1
ATOM 612 N N . GLU A 1 82 ? -15.096 -34.742 -38.440 1.00 68.62 82 GLU A N 1
ATOM 613 C CA . GLU A 1 82 ? -15.152 -35.271 -39.818 1.00 68.62 82 GLU A CA 1
ATOM 614 C C . GLU A 1 82 ? -14.046 -34.741 -40.752 1.00 68.62 82 GLU A C 1
ATOM 616 O O . GLU A 1 82 ? -13.647 -35.447 -41.674 1.00 68.62 82 GLU A O 1
ATOM 621 N N . PHE A 1 83 ? -13.530 -33.530 -40.516 1.00 70.19 83 PHE A N 1
ATOM 622 C CA . PHE A 1 83 ? -12.437 -32.921 -41.282 1.00 70.19 83 PHE A CA 1
ATOM 623 C C . PHE A 1 83 ? -11.064 -33.605 -41.112 1.00 70.19 83 PHE A C 1
ATOM 625 O O . PHE A 1 83 ? -10.170 -33.366 -41.920 1.00 70.19 83 PHE A O 1
ATOM 632 N N . ILE A 1 84 ? -10.892 -34.421 -40.069 1.00 68.81 84 ILE A N 1
ATOM 633 C CA . ILE A 1 84 ? -9.700 -35.236 -39.797 1.00 68.81 84 ILE A CA 1
ATOM 634 C C . ILE A 1 84 ? -9.857 -36.632 -40.428 1.00 68.81 84 ILE A C 1
ATOM 636 O O . ILE A 1 84 ? -8.885 -37.188 -40.933 1.00 68.81 84 ILE A O 1
ATOM 640 N N . ILE A 1 85 ? -11.074 -37.202 -40.413 1.00 74.31 85 ILE A N 1
ATOM 641 C CA . ILE A 1 85 ? -11.358 -38.554 -40.941 1.00 74.31 85 ILE A CA 1
ATOM 642 C C . ILE A 1 85 ? -11.538 -38.544 -42.460 1.00 74.31 85 ILE A C 1
ATOM 644 O O . ILE A 1 85 ? -11.021 -39.426 -43.153 1.00 74.31 85 ILE A O 1
ATOM 648 N N . LYS A 1 86 ? -12.271 -37.564 -43.007 1.00 66.12 86 LYS A N 1
ATOM 649 C CA . LYS A 1 86 ? -12.282 -37.345 -44.454 1.00 66.12 86 LYS A CA 1
ATOM 650 C C . LYS A 1 86 ? -10.844 -37.018 -44.807 1.00 66.12 86 LYS A C 1
ATOM 652 O O . LYS A 1 86 ? -10.346 -35.993 -44.350 1.00 66.12 86 LYS A O 1
ATOM 657 N N . ARG A 1 87 ? -10.178 -37.886 -45.591 1.00 56.38 87 ARG A N 1
ATOM 658 C CA . ARG A 1 87 ? -8.912 -37.534 -46.247 1.00 56.38 87 ARG A CA 1
ATOM 659 C C . ARG A 1 87 ? -9.147 -36.142 -46.796 1.00 56.38 87 ARG A C 1
ATOM 661 O O . ARG A 1 87 ? -9.963 -35.998 -47.709 1.00 56.38 87 ARG A O 1
ATOM 668 N N . GLN A 1 88 ? -8.499 -35.134 -46.204 1.00 58.72 88 GLN A N 1
ATOM 669 C CA . GLN A 1 88 ? -8.411 -33.851 -46.867 1.00 58.72 88 GLN A CA 1
ATOM 670 C C . GLN A 1 88 ? -7.939 -34.220 -48.254 1.00 58.72 88 GLN A C 1
ATOM 672 O O . GLN A 1 88 ? -6.975 -34.984 -48.400 1.00 58.72 88 GLN A O 1
ATOM 677 N N . ASN A 1 89 ? -8.738 -33.850 -49.251 1.00 59.50 89 ASN A N 1
ATOM 678 C CA . ASN A 1 89 ? -8.375 -34.085 -50.624 1.00 59.50 89 ASN A CA 1
ATOM 679 C C . ASN A 1 89 ? -7.193 -33.142 -50.826 1.00 59.50 89 ASN A C 1
ATOM 681 O O . ASN A 1 89 ? -7.348 -32.000 -51.245 1.00 59.50 89 ASN A O 1
ATOM 685 N N . ASN A 1 90 ? -6.014 -33.606 -50.410 1.00 59.50 90 ASN A N 1
ATOM 686 C CA . ASN A 1 90 ? -4.723 -33.012 -50.654 1.00 59.50 90 ASN A CA 1
ATOM 687 C C . ASN A 1 90 ? -4.469 -33.271 -52.132 1.00 59.50 90 ASN A C 1
ATOM 689 O O . ASN A 1 90 ? -3.528 -33.966 -52.500 1.00 59.50 90 ASN A O 1
ATOM 693 N N . THR A 1 91 ? -5.362 -32.773 -52.991 1.00 69.00 91 THR A N 1
ATOM 694 C CA . THR A 1 91 ? -4.980 -32.352 -54.321 1.00 69.00 91 THR A CA 1
ATOM 695 C C . THR A 1 91 ? -3.777 -31.467 -54.070 1.00 69.00 91 THR A C 1
ATOM 697 O O . THR A 1 91 ? -3.942 -30.428 -53.422 1.00 69.00 91 THR A O 1
ATOM 700 N N . PRO A 1 92 ? -2.567 -31.906 -54.460 1.00 68.25 92 PRO A N 1
ATOM 701 C CA . PRO A 1 92 ? -1.407 -31.048 -54.383 1.00 68.25 92 PRO A CA 1
ATOM 702 C C . PRO A 1 92 ? -1.832 -29.747 -55.037 1.00 68.25 92 PRO A C 1
ATOM 704 O O . PRO A 1 92 ? -2.388 -29.788 -56.140 1.00 68.25 92 PRO A O 1
ATOM 707 N N . ALA A 1 93 ? -1.666 -28.636 -54.319 1.00 68.81 93 ALA A N 1
ATOM 708 C CA . ALA A 1 93 ? -1.818 -27.314 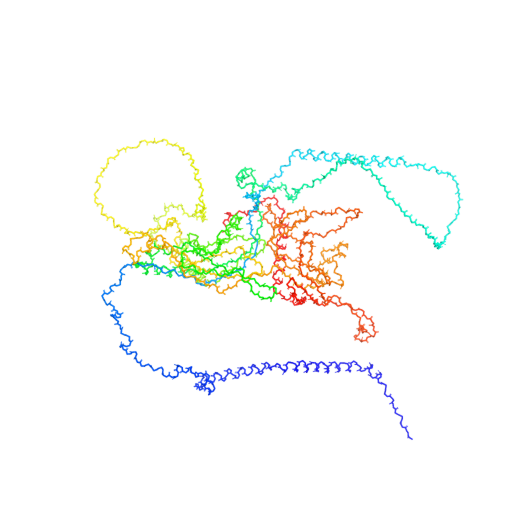-54.894 1.00 68.81 93 ALA A CA 1
ATOM 709 C C . ALA A 1 93 ? -1.151 -27.358 -56.269 1.00 68.81 93 ALA A C 1
ATOM 711 O O . ALA A 1 93 ? 0.056 -27.621 -56.346 1.00 68.81 93 ALA A O 1
ATOM 712 N N . ARG A 1 94 ? -1.925 -27.232 -57.357 1.00 73.69 94 ARG A N 1
ATOM 713 C CA . ARG A 1 94 ? -1.290 -27.224 -58.672 1.00 73.69 94 ARG A CA 1
ATOM 714 C C . ARG A 1 94 ? -0.424 -25.981 -58.643 1.00 73.69 94 ARG A C 1
ATOM 716 O O . ARG A 1 94 ? -0.890 -24.916 -58.258 1.00 73.69 94 ARG A O 1
ATOM 723 N N . THR A 1 95 ? 0.839 -26.101 -59.020 1.00 70.69 95 THR A N 1
ATOM 724 C CA . THR A 1 95 ? 1.759 -24.957 -59.080 1.00 70.69 95 THR A CA 1
ATOM 725 C C . THR A 1 95 ? 1.181 -23.801 -59.904 1.00 70.69 95 THR A C 1
ATOM 727 O O . THR A 1 95 ? 1.487 -22.647 -59.639 1.00 70.69 95 THR A O 1
ATOM 730 N N . ASN A 1 96 ? 0.270 -24.100 -60.836 1.00 80.88 96 ASN A N 1
ATOM 731 C CA . ASN A 1 96 ? -0.474 -23.119 -61.626 1.00 80.88 96 ASN A CA 1
ATOM 732 C C . ASN A 1 96 ? -1.564 -22.354 -60.847 1.00 80.88 96 ASN A C 1
ATOM 734 O O . ASN A 1 96 ? -1.927 -21.264 -61.272 1.00 80.88 96 ASN A O 1
ATOM 738 N N . ASP A 1 97 ? -2.083 -22.899 -59.741 1.00 80.44 97 ASP A N 1
ATOM 739 C CA . ASP A 1 97 ? -3.094 -22.252 -58.885 1.00 80.44 97 ASP A CA 1
ATOM 740 C C . ASP A 1 97 ? -2.456 -21.208 -57.951 1.00 80.44 97 ASP A C 1
ATOM 742 O O . ASP A 1 97 ? -3.130 -20.316 -57.439 1.00 80.44 97 ASP A O 1
ATOM 746 N N . PHE A 1 98 ? -1.135 -21.295 -57.772 1.00 75.19 98 PHE A N 1
ATOM 747 C CA . PHE A 1 98 ? -0.304 -20.320 -57.074 1.00 75.19 98 PHE A CA 1
ATOM 748 C C . PHE A 1 98 ? 0.726 -19.772 -58.059 1.00 75.19 98 PHE A C 1
ATOM 750 O O . PHE A 1 98 ? 1.916 -20.063 -57.907 1.00 75.19 98 PHE A O 1
ATOM 757 N N . PRO A 1 99 ? 0.300 -19.026 -59.099 1.00 72.00 99 PRO A N 1
ATOM 758 C CA . PRO A 1 99 ? 1.231 -18.440 -60.043 1.00 72.00 99 PRO A CA 1
ATOM 759 C C . PRO A 1 99 ? 2.123 -17.471 -59.271 1.00 72.00 99 PRO A C 1
ATOM 761 O O . PRO A 1 99 ? 1.735 -16.349 -58.947 1.00 72.00 99 PRO A O 1
ATOM 764 N N . VAL A 1 100 ? 3.321 -17.931 -58.921 1.00 67.81 100 VAL A N 1
ATOM 765 C CA . VAL A 1 100 ? 4.313 -17.091 -58.272 1.00 67.81 100 VAL A CA 1
ATOM 766 C C . VAL A 1 100 ? 4.786 -16.138 -59.355 1.00 67.81 100 VAL A C 1
ATOM 768 O O . VAL A 1 100 ? 5.492 -16.537 -60.280 1.00 67.81 100 VAL A O 1
ATOM 771 N N . SER A 1 101 ? 4.357 -14.880 -59.294 1.00 69.31 101 SER A N 1
ATOM 772 C CA . SER A 1 101 ? 4.706 -13.853 -60.285 1.00 69.31 101 SER A CA 1
ATOM 773 C C . SER A 1 101 ? 6.172 -13.393 -60.178 1.00 69.31 101 SER A C 1
ATOM 775 O O . SER A 1 101 ? 6.500 -12.265 -60.533 1.00 69.31 101 SER A O 1
ATOM 777 N N . GLY A 1 102 ? 7.053 -14.249 -59.656 1.00 70.88 102 GLY A N 1
ATOM 778 C CA . GLY A 1 102 ? 8.461 -13.999 -59.391 1.00 70.88 102 GLY A CA 1
ATOM 779 C C . GLY A 1 102 ? 9.120 -15.198 -58.694 1.00 70.88 102 GLY A C 1
ATOM 780 O O . GLY A 1 102 ? 8.428 -16.109 -58.233 1.00 70.88 102 GLY A O 1
ATOM 781 N N . PRO A 1 103 ? 10.457 -15.238 -58.621 1.00 70.69 103 PRO A N 1
ATOM 782 C CA . PRO A 1 103 ? 11.166 -16.276 -57.882 1.00 70.69 103 PRO A CA 1
ATOM 783 C C . PRO A 1 103 ? 10.797 -16.218 -56.385 1.00 70.69 103 PRO A C 1
ATOM 785 O O . PRO A 1 103 ? 10.895 -15.166 -55.763 1.00 70.69 103 PRO A O 1
ATOM 788 N N . ILE A 1 104 ? 10.375 -17.353 -55.800 1.00 64.44 104 ILE A N 1
ATOM 789 C CA . ILE A 1 104 ? 10.008 -17.492 -54.364 1.00 64.44 104 ILE A CA 1
ATOM 790 C C . ILE A 1 104 ? 11.163 -17.063 -53.445 1.00 64.44 104 ILE A C 1
ATOM 792 O O . ILE A 1 104 ? 10.967 -16.564 -52.340 1.00 64.44 104 ILE A O 1
ATOM 796 N N . PHE A 1 105 ? 12.379 -17.271 -53.928 1.00 57.72 105 PHE A N 1
ATOM 797 C CA . PHE A 1 105 ? 13.618 -16.833 -53.332 1.00 57.72 105 PHE A CA 1
ATOM 798 C C . PHE A 1 105 ? 14.377 -16.153 -54.457 1.00 57.72 105 PHE A C 1
ATOM 800 O O . PHE A 1 105 ? 14.702 -16.820 -55.434 1.00 57.72 105 PHE A O 1
ATOM 807 N N . ASP A 1 106 ? 14.600 -14.846 -54.367 1.00 61.94 106 ASP A N 1
ATOM 808 C CA . ASP A 1 106 ? 15.511 -14.166 -55.277 1.00 61.94 106 ASP A CA 1
ATOM 809 C C . ASP A 1 106 ? 16.941 -14.440 -54.782 1.00 61.94 106 ASP A C 1
ATOM 811 O O . ASP A 1 106 ? 17.373 -13.816 -53.810 1.00 61.94 106 ASP A O 1
ATOM 815 N N . PRO A 1 107 ? 17.694 -15.374 -55.398 1.00 62.59 107 PRO A N 1
ATOM 816 C CA . PRO A 1 107 ? 19.053 -15.679 -54.961 1.00 62.59 107 PRO A CA 1
ATOM 817 C C . PRO A 1 107 ? 20.010 -14.497 -55.177 1.00 62.59 107 PRO A C 1
ATOM 819 O O . PRO A 1 107 ? 21.141 -14.539 -54.694 1.00 62.59 107 PRO A O 1
ATOM 822 N N . THR A 1 108 ? 19.581 -13.454 -55.901 1.00 65.94 108 THR A N 1
ATOM 823 C CA . THR A 1 108 ? 20.351 -12.225 -56.125 1.00 65.94 108 THR A CA 1
ATOM 824 C C . THR A 1 108 ? 20.018 -11.116 -55.131 1.00 65.94 108 THR A C 1
ATOM 826 O O . THR A 1 108 ? 20.820 -10.189 -54.978 1.00 65.94 108 THR A O 1
ATOM 829 N N . ALA A 1 109 ? 18.904 -11.221 -54.396 1.00 66.75 109 ALA A N 1
ATOM 830 C CA . ALA A 1 109 ? 18.577 -10.306 -53.312 1.00 66.75 109 ALA A CA 1
ATOM 831 C C . ALA A 1 109 ? 19.522 -10.567 -52.133 1.00 66.75 109 ALA A C 1
ATOM 833 O O . ALA A 1 109 ? 19.226 -11.324 -51.208 1.00 66.75 109 ALA A O 1
ATOM 834 N N . GLN A 1 110 ? 20.702 -9.945 -52.179 1.00 73.62 110 GLN A N 1
ATOM 835 C CA . GLN A 1 110 ? 21.634 -9.968 -51.062 1.00 73.62 110 GLN A CA 1
ATOM 836 C C . GLN A 1 110 ? 20.892 -9.475 -49.813 1.00 73.62 110 GLN A C 1
ATOM 838 O O . GLN A 1 110 ? 20.268 -8.409 -49.872 1.00 73.62 110 GLN A O 1
ATOM 843 N N . PRO A 1 111 ? 20.927 -10.216 -48.688 1.00 75.25 111 PRO A N 1
ATOM 844 C CA . PRO A 1 111 ? 20.294 -9.769 -47.459 1.00 75.25 111 PRO A CA 1
ATOM 845 C C . PRO A 1 111 ? 20.863 -8.394 -47.114 1.00 75.25 111 PRO A C 1
ATOM 847 O O . PRO A 1 111 ? 22.050 -8.275 -46.810 1.00 75.25 111 PRO A O 1
ATOM 850 N N . SER A 1 112 ? 20.016 -7.362 -47.224 1.00 83.25 112 SER A N 1
ATOM 851 C CA . SER A 1 112 ? 20.380 -5.946 -47.061 1.00 83.25 112 SER A CA 1
ATOM 852 C C . SER A 1 112 ? 21.348 -5.804 -45.904 1.00 83.25 112 SER A C 1
ATOM 854 O O . SER A 1 112 ? 20.971 -6.206 -44.823 1.00 83.25 112 SER A O 1
ATOM 856 N N . THR A 1 113 ? 22.557 -5.267 -46.062 1.00 89.81 113 THR A N 1
ATOM 857 C CA . THR A 1 113 ? 23.547 -5.166 -44.965 1.00 89.81 113 THR A CA 1
ATOM 858 C C . THR A 1 113 ? 23.187 -4.134 -43.891 1.00 89.81 113 THR A C 1
ATOM 860 O O . THR A 1 113 ? 23.932 -3.944 -42.932 1.00 89.81 113 THR A O 1
ATOM 863 N N . LYS A 1 114 ? 22.039 -3.470 -44.044 1.00 94.69 114 LYS A N 1
ATOM 864 C CA . LYS A 1 114 ? 21.596 -2.359 -43.208 1.00 94.69 114 LYS A CA 1
ATOM 865 C C . LYS A 1 114 ? 20.989 -2.830 -41.886 1.00 94.69 114 LYS A C 1
ATOM 867 O O . LYS A 1 114 ? 20.435 -3.928 -41.784 1.00 94.69 114 LYS A O 1
ATOM 872 N N . ARG A 1 115 ? 21.090 -1.961 -40.885 1.00 95.12 115 ARG A N 1
ATOM 873 C CA . ARG A 1 115 ? 20.524 -2.132 -39.543 1.00 95.12 115 ARG A CA 1
ATOM 874 C C . ARG A 1 115 ? 19.007 -1.985 -39.575 1.00 95.12 115 ARG A C 1
ATOM 876 O O . ARG A 1 115 ? 18.486 -1.185 -40.353 1.00 95.12 115 ARG A O 1
ATOM 883 N N . ASP A 1 116 ? 18.320 -2.722 -38.719 1.00 96.75 116 ASP A N 1
ATOM 884 C CA . ASP A 1 116 ? 16.881 -2.603 -38.482 1.00 96.75 116 ASP A CA 1
ATOM 885 C C . ASP A 1 116 ? 16.619 -2.113 -37.051 1.00 96.75 116 ASP A C 1
ATOM 887 O O . ASP A 1 116 ? 17.528 -2.109 -36.213 1.00 96.75 116 ASP A O 1
ATOM 891 N N . ASN A 1 117 ? 15.396 -1.673 -36.762 1.00 96.69 117 ASN A N 1
ATOM 892 C CA . ASN A 1 117 ? 14.998 -1.377 -35.392 1.00 96.69 117 ASN A CA 1
ATOM 893 C C . ASN A 1 117 ? 14.763 -2.687 -34.626 1.00 96.69 117 ASN A C 1
ATOM 895 O O . ASN A 1 117 ? 14.009 -3.537 -35.101 1.00 96.69 117 ASN A O 1
ATOM 899 N N . PRO A 1 118 ? 15.361 -2.853 -33.434 1.00 97.69 118 PRO A N 1
ATOM 900 C CA . PRO A 1 118 ? 15.087 -4.014 -32.600 1.00 97.69 118 PRO A CA 1
ATOM 901 C C . PRO A 1 118 ? 13.628 -4.013 -32.140 1.00 97.69 118 PRO A C 1
ATOM 903 O O . PRO A 1 118 ? 13.067 -2.967 -31.798 1.00 97.69 118 PRO A O 1
ATOM 906 N N . ILE A 1 119 ? 13.020 -5.195 -32.081 1.00 97.62 119 ILE A N 1
ATOM 907 C CA . ILE A 1 119 ? 11.719 -5.356 -31.430 1.00 97.62 119 ILE A CA 1
ATOM 908 C C . ILE A 1 119 ? 11.918 -5.168 -29.924 1.00 97.62 119 ILE A C 1
ATOM 910 O O . ILE A 1 119 ? 12.843 -5.731 -29.345 1.00 97.62 119 ILE A O 1
ATOM 914 N N . VAL A 1 120 ? 11.050 -4.387 -29.279 1.00 97.62 120 VAL A N 1
ATOM 915 C CA . VAL A 1 120 ? 11.029 -4.294 -27.814 1.00 97.62 120 VAL A CA 1
ATOM 916 C C . VAL A 1 120 ? 10.168 -5.429 -27.282 1.00 97.62 120 VAL A C 1
ATOM 918 O O . VAL A 1 120 ? 8.965 -5.485 -27.565 1.00 97.62 120 VAL A O 1
ATOM 921 N N . PHE A 1 121 ? 10.776 -6.343 -26.535 1.00 98.12 121 PHE A N 1
ATOM 922 C CA . PHE A 1 121 ? 10.048 -7.431 -25.904 1.00 98.12 121 PHE A CA 1
ATOM 923 C C . PHE A 1 121 ? 9.106 -6.910 -24.823 1.00 98.12 121 PHE A C 1
ATOM 925 O O . PHE A 1 121 ? 9.303 -5.866 -24.208 1.00 98.12 121 PHE A O 1
ATOM 932 N N . ASN A 1 122 ? 8.041 -7.669 -24.628 1.00 97.94 122 ASN A N 1
ATOM 933 C CA . ASN A 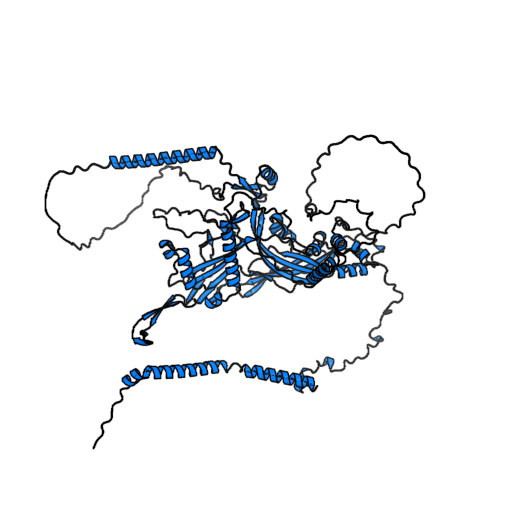1 122 ? 7.058 -7.435 -23.591 1.00 97.94 122 ASN A CA 1
ATOM 934 C C . ASN A 1 122 ? 7.611 -7.836 -22.215 1.00 97.94 122 ASN A C 1
ATOM 936 O O . ASN A 1 122 ? 8.576 -8.597 -22.123 1.00 97.94 122 ASN A O 1
ATOM 940 N N . VAL A 1 123 ? 6.959 -7.367 -21.149 1.00 97.81 123 VAL A N 1
ATOM 941 C CA . VAL A 1 123 ? 7.167 -7.939 -19.811 1.00 97.81 123 VAL A CA 1
ATOM 942 C C . VAL A 1 123 ? 6.746 -9.415 -19.798 1.00 97.81 123 VAL A C 1
ATOM 944 O O . VAL A 1 123 ? 5.803 -9.797 -20.496 1.00 97.81 123 VAL A O 1
ATOM 947 N N . GLY A 1 124 ? 7.481 -10.234 -19.050 1.00 97.06 124 GLY A N 1
ATOM 948 C CA . GLY A 1 124 ? 7.222 -11.659 -18.853 1.00 97.06 124 GLY A CA 1
ATOM 949 C C . GLY A 1 124 ? 6.333 -11.916 -17.638 1.00 97.06 124 GLY A C 1
ATOM 950 O O . GLY A 1 124 ? 5.302 -11.266 -17.466 1.00 97.06 124 GLY A O 1
ATOM 951 N N . ASP A 1 125 ? 6.751 -12.861 -16.793 1.00 97.56 125 ASP A N 1
ATOM 952 C CA . ASP A 1 125 ? 6.071 -13.176 -15.534 1.00 97.56 125 ASP A CA 1
ATOM 953 C C . ASP A 1 125 ? 5.896 -11.927 -14.664 1.00 97.56 125 ASP A C 1
ATOM 955 O O . ASP A 1 125 ? 6.734 -11.019 -14.663 1.00 97.56 125 ASP A O 1
ATOM 959 N N . TYR A 1 126 ? 4.806 -11.888 -13.905 1.00 98.06 126 TYR A N 1
ATOM 960 C CA . TYR A 1 126 ? 4.477 -10.758 -13.053 1.00 98.06 126 TYR A CA 1
ATOM 961 C C . TYR A 1 126 ? 3.784 -11.206 -11.761 1.00 98.06 126 TYR A C 1
ATOM 963 O O . TYR A 1 126 ? 3.216 -12.294 -11.675 1.00 98.06 126 TYR A O 1
ATOM 971 N N . GLN A 1 127 ? 3.845 -10.341 -10.756 1.00 97.50 127 GLN A N 1
ATOM 972 C CA . GLN A 1 127 ? 3.237 -10.493 -9.442 1.00 97.50 127 GLN A CA 1
ATOM 973 C C . GLN A 1 127 ? 2.543 -9.174 -9.094 1.00 97.50 127 GLN A C 1
ATOM 975 O O . GLN A 1 127 ? 3.117 -8.103 -9.288 1.00 97.50 127 GLN A O 1
ATOM 980 N N . ILE A 1 128 ? 1.298 -9.258 -8.623 1.00 97.94 128 ILE A N 1
ATOM 981 C CA . ILE A 1 128 ? 0.487 -8.108 -8.211 1.00 97.94 128 ILE A CA 1
ATOM 982 C C . ILE A 1 128 ? 0.110 -8.309 -6.755 1.00 97.94 128 ILE A C 1
ATOM 984 O O . ILE A 1 128 ? -0.521 -9.311 -6.419 1.00 97.94 128 ILE A O 1
ATOM 988 N N . ASP A 1 129 ? 0.439 -7.329 -5.926 1.00 97.88 129 ASP A N 1
ATOM 989 C CA . ASP A 1 129 ? 0.167 -7.368 -4.499 1.00 97.88 129 ASP A CA 1
ATOM 990 C C . ASP A 1 129 ? -0.585 -6.116 -4.052 1.00 97.88 129 ASP A C 1
ATOM 992 O O . ASP A 1 129 ? -0.333 -5.015 -4.542 1.00 97.88 129 ASP A O 1
ATOM 996 N N . LEU A 1 130 ? -1.490 -6.283 -3.086 1.00 97.31 130 LEU A N 1
ATOM 997 C CA . LEU A 1 130 ? -2.124 -5.177 -2.377 1.00 97.31 130 LEU A CA 1
ATOM 998 C C . LEU A 1 130 ? -1.422 -4.974 -1.036 1.00 97.31 130 LEU A C 1
ATOM 1000 O O . LEU A 1 130 ? -1.394 -5.875 -0.197 1.00 97.31 130 LEU A O 1
ATOM 1004 N N . VAL A 1 131 ? -0.921 -3.765 -0.812 1.00 96.19 131 VAL A N 1
ATOM 1005 C CA . VAL A 1 131 ? -0.236 -3.376 0.419 1.00 96.19 131 VAL A CA 1
ATOM 1006 C C . VAL A 1 131 ? -1.031 -2.276 1.107 1.00 96.19 131 VAL A C 1
ATOM 1008 O O . VAL A 1 131 ? -1.419 -1.275 0.502 1.00 96.19 131 VAL A O 1
ATOM 1011 N N . SER A 1 132 ? -1.295 -2.466 2.396 1.00 94.88 132 SER A N 1
ATOM 1012 C CA . SER A 1 132 ? -1.941 -1.473 3.254 1.00 94.88 132 SER A CA 1
ATOM 1013 C C . SER A 1 132 ? -1.110 -1.305 4.516 1.00 94.88 132 SER A C 1
ATOM 1015 O O . SER A 1 132 ? -0.742 -2.287 5.162 1.00 94.88 132 SER A O 1
ATOM 1017 N N . GLY A 1 133 ? -0.783 -0.063 4.843 1.00 95.25 133 GLY A N 1
ATOM 1018 C CA . GLY A 1 133 ? 0.122 0.261 5.936 1.00 95.25 133 GLY A CA 1
ATOM 1019 C C . GLY A 1 133 ? 0.098 1.745 6.264 1.00 95.25 133 GLY A C 1
ATOM 1020 O O . GLY A 1 133 ? -0.689 2.517 5.716 1.00 95.25 133 GLY A O 1
ATOM 1021 N N . ALA A 1 134 ? 1.025 2.153 7.115 1.00 96.12 134 ALA A N 1
ATOM 1022 C CA . ALA A 1 134 ? 1.391 3.550 7.259 1.00 96.12 134 ALA A CA 1
ATOM 1023 C C . ALA A 1 134 ? 2.885 3.694 6.979 1.00 96.12 134 ALA A C 1
ATOM 1025 O O . ALA A 1 134 ? 3.658 2.819 7.364 1.00 96.12 134 ALA A O 1
ATOM 1026 N N . MET A 1 135 ? 3.297 4.781 6.335 1.00 96.62 135 MET A N 1
ATOM 1027 C CA . MET A 1 135 ? 4.707 5.144 6.172 1.00 96.62 135 MET A CA 1
ATOM 1028 C C . MET A 1 135 ? 5.037 6.355 7.054 1.00 96.62 135 MET A C 1
ATOM 1030 O O . MET A 1 135 ? 4.210 7.268 7.137 1.00 96.62 135 MET A O 1
ATOM 1034 N N . PRO A 1 136 ? 6.202 6.413 7.723 1.00 96.44 136 PRO A N 1
ATOM 1035 C CA . PRO A 1 136 ? 6.665 7.652 8.322 1.00 96.44 136 PRO A CA 1
ATOM 1036 C C . PRO A 1 136 ? 6.904 8.684 7.216 1.00 96.44 136 PRO A C 1
ATOM 1038 O O . PRO A 1 136 ? 7.563 8.412 6.207 1.00 96.44 136 PRO A O 1
ATOM 1041 N N . GLY A 1 137 ? 6.362 9.877 7.415 1.00 96.25 137 GLY A N 1
ATOM 1042 C CA . GLY A 1 137 ? 6.470 10.977 6.473 1.00 96.25 137 GLY A CA 1
ATOM 1043 C C . GLY A 1 137 ? 6.545 12.329 7.163 1.00 96.25 137 GLY A C 1
ATOM 1044 O O . GLY A 1 137 ? 6.237 12.454 8.345 1.00 96.25 137 GLY A O 1
ATOM 1045 N N . TYR A 1 138 ? 6.947 13.357 6.434 1.00 96.19 138 TYR A N 1
ATOM 1046 C CA . TYR A 1 138 ? 6.884 14.735 6.902 1.00 96.19 138 TYR A CA 1
ATOM 1047 C C . TYR A 1 138 ? 5.423 15.204 6.986 1.00 96.19 138 TYR A C 1
ATOM 1049 O O . TYR A 1 138 ? 4.626 14.969 6.074 1.00 96.19 138 TYR A O 1
ATOM 1057 N N . ASP A 1 139 ? 5.058 15.864 8.090 1.00 94.56 139 ASP A N 1
ATOM 1058 C CA . ASP A 1 139 ? 3.719 16.441 8.294 1.00 94.56 139 ASP A CA 1
ATOM 1059 C C . ASP A 1 139 ? 3.578 17.719 7.449 1.00 94.56 139 ASP A C 1
ATOM 1061 O O . ASP A 1 139 ? 3.876 18.825 7.905 1.00 94.56 139 ASP A O 1
ATOM 1065 N N . ILE A 1 140 ? 3.198 17.542 6.181 1.00 93.50 140 ILE A N 1
ATOM 1066 C CA . ILE A 1 140 ? 2.981 18.621 5.212 1.00 93.50 140 ILE A CA 1
ATOM 1067 C C . ILE A 1 140 ? 1.478 18.861 5.053 1.00 93.50 140 ILE A C 1
ATOM 1069 O O . ILE A 1 140 ? 0.715 17.946 4.727 1.00 93.50 140 ILE A O 1
ATOM 1073 N N . ILE A 1 141 ? 1.065 20.111 5.241 1.00 92.19 141 ILE A N 1
ATOM 1074 C CA . ILE A 1 141 ? -0.291 20.595 4.973 1.00 92.19 141 ILE A CA 1
ATOM 1075 C C . ILE A 1 141 ? -0.242 21.680 3.899 1.00 92.19 141 ILE A C 1
ATOM 1077 O O . ILE A 1 141 ? 0.786 22.320 3.704 1.00 92.19 141 ILE A O 1
ATOM 1081 N N . TYR A 1 142 ? -1.361 21.903 3.220 1.00 91.25 142 TYR A N 1
ATOM 1082 C CA . TYR A 1 142 ? -1.500 22.979 2.243 1.00 91.25 142 TYR A CA 1
ATOM 1083 C C . TYR A 1 142 ? -2.436 24.036 2.824 1.00 91.25 142 TYR A C 1
ATOM 1085 O O . TYR A 1 142 ? -3.567 23.714 3.200 1.00 91.25 142 TYR A O 1
ATOM 1093 N N . ASP A 1 143 ? -1.953 25.271 2.934 1.00 91.81 143 ASP A N 1
ATOM 1094 C CA . ASP A 1 143 ? -2.772 26.437 3.272 1.00 91.81 143 ASP A CA 1
ATOM 1095 C C . ASP A 1 143 ? -2.980 27.252 1.994 1.00 91.81 143 ASP A C 1
ATOM 1097 O O . ASP A 1 143 ? -2.088 27.957 1.519 1.00 91.81 143 ASP A O 1
ATOM 1101 N N . GLY A 1 144 ? -4.127 27.030 1.347 1.00 93.31 144 GLY A N 1
ATOM 1102 C CA . GLY A 1 144 ? -4.301 27.380 -0.062 1.00 93.31 144 GLY A CA 1
ATOM 1103 C C . GLY A 1 144 ? -3.368 26.546 -0.948 1.00 93.31 144 GLY A C 1
ATOM 1104 O O . GLY A 1 144 ? -3.367 25.320 -0.858 1.00 93.31 144 GLY A O 1
ATOM 1105 N N . ASP A 1 145 ? -2.567 27.218 -1.775 1.00 93.81 145 ASP A N 1
ATOM 1106 C CA . ASP A 1 145 ? -1.574 26.588 -2.658 1.00 93.81 145 ASP A CA 1
ATOM 1107 C C . ASP A 1 145 ? -0.167 26.525 -2.033 1.00 93.81 145 ASP A C 1
ATOM 1109 O O . ASP A 1 145 ? 0.762 25.989 -2.642 1.00 93.81 145 ASP A O 1
ATOM 1113 N N . GLU A 1 146 ? 0.029 27.085 -0.833 1.00 94.19 146 GLU A N 1
ATOM 1114 C CA . GLU A 1 146 ? 1.340 27.117 -0.187 1.00 94.19 146 GLU A CA 1
ATOM 1115 C C . GLU A 1 146 ? 1.556 25.871 0.692 1.00 94.19 146 GLU A C 1
ATOM 1117 O O . GLU A 1 146 ? 0.814 25.656 1.659 1.00 94.19 146 GLU A O 1
ATOM 1122 N N . PRO A 1 147 ? 2.574 25.036 0.396 1.00 93.19 147 PRO A N 1
ATOM 1123 C CA . PRO A 1 147 ? 2.908 23.903 1.242 1.00 93.19 147 PRO A CA 1
ATOM 1124 C C . PRO A 1 147 ? 3.591 24.389 2.525 1.00 93.19 147 PRO A C 1
ATOM 1126 O O . PRO A 1 147 ? 4.624 25.066 2.494 1.00 93.19 147 PRO A O 1
ATOM 1129 N N . MET A 1 148 ? 3.034 23.994 3.665 1.00 95.44 148 MET A N 1
ATOM 1130 C CA . MET A 1 148 ? 3.613 24.214 4.982 1.00 95.44 148 MET A CA 1
ATOM 1131 C C . MET A 1 148 ? 4.045 22.892 5.604 1.00 95.44 148 MET A C 1
ATOM 1133 O O . MET A 1 148 ? 3.278 21.932 5.647 1.00 95.44 148 MET A O 1
ATOM 1137 N N . ILE A 1 149 ? 5.258 22.860 6.146 1.00 95.31 149 ILE A N 1
ATOM 1138 C CA . ILE A 1 149 ? 5.804 21.712 6.868 1.00 95.31 149 ILE A CA 1
ATOM 1139 C C . ILE A 1 149 ? 5.735 21.969 8.371 1.00 95.31 149 ILE A C 1
ATOM 1141 O O . ILE A 1 149 ? 6.063 23.055 8.858 1.00 95.31 149 ILE A O 1
ATOM 1145 N N . ALA A 1 150 ? 5.287 20.979 9.133 1.00 95.44 150 ALA A N 1
ATOM 1146 C CA . ALA A 1 150 ? 5.326 21.058 10.582 1.00 95.44 150 ALA A CA 1
ATOM 1147 C C . ALA A 1 150 ? 6.764 20.868 11.081 1.00 95.44 150 ALA A C 1
ATOM 1149 O O . ALA A 1 150 ? 7.454 19.932 10.691 1.00 95.44 150 ALA A O 1
ATOM 1150 N N . VAL A 1 151 ? 7.206 21.743 11.981 1.00 95.62 151 VAL A N 1
ATOM 1151 C CA . VAL A 1 151 ? 8.489 21.660 12.685 1.00 95.62 151 VAL A CA 1
ATOM 1152 C C . VAL A 1 151 ? 8.255 21.564 14.191 1.00 95.62 151 VAL A C 1
ATOM 1154 O O . VAL A 1 151 ? 7.340 22.185 14.747 1.00 95.62 151 VAL A O 1
ATOM 1157 N N . LEU A 1 152 ? 9.086 20.775 14.864 1.00 94.06 152 LEU A N 1
ATOM 1158 C CA . LEU A 1 152 ? 9.129 20.672 16.316 1.00 94.06 152 LEU A CA 1
ATOM 1159 C C . LEU A 1 152 ? 9.895 21.872 16.866 1.00 94.06 152 LEU A C 1
ATOM 1161 O O . LEU A 1 152 ? 11.103 21.987 16.675 1.00 94.06 152 LEU A O 1
ATOM 1165 N N . THR A 1 153 ? 9.187 22.755 17.561 1.00 93.06 153 THR A N 1
ATOM 1166 C CA . THR A 1 153 ? 9.773 23.918 18.235 1.00 93.06 153 THR A CA 1
ATOM 1167 C C . THR A 1 153 ? 9.790 23.683 19.735 1.00 93.06 153 THR A C 1
ATOM 1169 O O . THR A 1 153 ? 8.813 23.184 20.290 1.00 93.06 153 THR A O 1
ATOM 1172 N N . THR A 1 154 ? 10.873 24.030 20.427 1.00 89.06 154 THR A N 1
ATOM 1173 C CA . THR A 1 154 ? 10.838 24.052 21.893 1.00 89.06 154 THR A CA 1
ATOM 1174 C C . THR A 1 154 ? 9.934 25.202 22.327 1.00 89.06 154 THR A C 1
ATOM 1176 O O . THR A 1 154 ? 10.089 26.344 21.890 1.00 89.06 154 THR A O 1
ATOM 1179 N N . ALA A 1 155 ? 8.939 24.909 23.161 1.00 81.44 155 ALA A N 1
ATOM 1180 C CA . ALA A 1 155 ? 8.091 25.933 23.740 1.00 81.44 155 ALA A CA 1
ATOM 1181 C C . ALA A 1 155 ? 8.956 26.787 24.665 1.00 81.44 155 ALA A C 1
ATOM 1183 O O . ALA A 1 155 ? 9.186 26.446 25.828 1.00 81.44 155 ALA A O 1
ATOM 1184 N N . VAL A 1 156 ? 9.452 27.909 24.146 1.00 74.50 156 VAL A N 1
ATOM 1185 C CA . VAL A 1 156 ? 10.086 28.929 24.970 1.00 74.50 156 VAL A CA 1
ATOM 1186 C C . VAL A 1 156 ? 9.006 29.412 25.928 1.00 74.50 156 VAL A C 1
ATOM 1188 O O . VAL A 1 156 ? 8.098 30.142 25.532 1.00 74.50 156 VAL A O 1
ATOM 1191 N N . LYS A 1 157 ? 9.066 28.965 27.188 1.00 66.50 157 LYS A N 1
ATOM 1192 C CA . LYS A 1 157 ? 8.252 29.509 28.278 1.00 66.50 157 LYS A CA 1
ATOM 1193 C C . LYS A 1 157 ? 8.677 30.960 28.467 1.00 66.50 157 LYS A C 1
ATOM 1195 O O . LYS A 1 157 ? 9.545 31.251 29.287 1.00 66.50 157 LYS A O 1
ATOM 1200 N N . SER A 1 158 ? 8.107 31.842 27.654 1.00 61.75 158 SER A N 1
ATOM 1201 C CA . SER A 1 158 ? 8.327 33.278 27.709 1.00 61.75 158 SER A CA 1
ATOM 1202 C C . SER A 1 158 ? 8.122 33.750 29.148 1.00 61.75 158 SER A C 1
ATOM 1204 O O . SER A 1 158 ? 7.159 33.355 29.810 1.00 61.75 158 SER A O 1
ATOM 1206 N N . ASP A 1 159 ? 9.006 34.607 29.658 1.00 68.50 159 ASP A N 1
ATOM 1207 C CA . ASP A 1 159 ? 8.817 35.209 30.983 1.00 68.50 159 ASP A CA 1
ATOM 1208 C C . ASP A 1 159 ? 7.503 36.013 31.066 1.00 68.50 159 ASP A C 1
ATOM 1210 O O . ASP A 1 159 ? 6.939 36.179 32.151 1.00 68.50 159 ASP A O 1
ATOM 1214 N N . LEU A 1 160 ? 6.942 36.407 29.916 1.00 65.38 160 LEU A N 1
ATOM 1215 C CA . LEU A 1 160 ? 5.611 36.999 29.802 1.00 65.38 160 LEU A CA 1
ATOM 1216 C C . LEU A 1 160 ? 4.491 35.999 30.149 1.00 65.38 160 LEU A C 1
ATOM 1218 O O . LEU A 1 160 ? 3.496 36.381 30.760 1.00 65.38 160 LEU A O 1
ATOM 1222 N N . ASP A 1 161 ? 4.657 34.709 29.841 1.00 65.31 161 ASP A N 1
ATOM 1223 C CA . ASP A 1 161 ? 3.711 33.664 30.262 1.00 65.31 161 ASP A CA 1
ATOM 1224 C C . ASP A 1 161 ? 3.830 33.371 31.758 1.00 65.31 161 ASP A C 1
ATOM 1226 O O . ASP A 1 161 ? 2.824 33.080 32.409 1.00 65.31 161 ASP A O 1
ATOM 1230 N N . LYS A 1 162 ? 5.019 33.545 32.355 1.00 72.44 162 LYS A N 1
ATOM 1231 C CA . LYS A 1 162 ? 5.158 33.535 33.822 1.00 72.44 162 LYS A CA 1
ATOM 1232 C C . LYS A 1 162 ? 4.423 34.718 34.460 1.00 72.44 162 LYS A C 1
ATOM 1234 O O . LYS A 1 162 ? 3.834 34.543 35.527 1.00 72.44 162 LYS A O 1
ATOM 1239 N N . GLN A 1 163 ? 4.427 35.898 33.833 1.00 77.38 163 GLN A N 1
ATOM 1240 C CA . GLN A 1 163 ? 3.653 37.057 34.299 1.00 77.38 163 GLN A CA 1
ATOM 1241 C C . GLN A 1 163 ? 2.145 36.838 34.145 1.00 77.38 163 GLN A C 1
ATOM 1243 O O . GLN A 1 163 ? 1.428 36.991 35.129 1.00 77.38 163 GLN A O 1
ATOM 1248 N N . LYS A 1 164 ? 1.669 36.361 32.989 1.00 77.75 164 LYS A N 1
ATOM 1249 C CA . LYS A 1 164 ? 0.247 36.025 32.783 1.00 77.75 164 LYS A CA 1
ATOM 1250 C C . LYS A 1 164 ? -0.238 34.927 33.727 1.00 77.75 164 LYS A C 1
ATOM 1252 O O . LYS A 1 164 ? -1.342 35.018 34.254 1.00 77.75 164 LYS A O 1
ATOM 1257 N N . MET A 1 165 ? 0.590 33.921 34.011 1.00 74.38 165 MET A N 1
ATOM 1258 C CA . MET A 1 165 ? 0.304 32.921 35.047 1.00 74.38 165 MET A CA 1
ATOM 1259 C C . MET A 1 165 ? 0.239 33.546 36.442 1.00 74.38 165 MET A C 1
ATOM 1261 O O . MET A 1 165 ? -0.678 33.241 37.201 1.00 74.38 165 MET A O 1
ATOM 1265 N N . LYS A 1 166 ? 1.170 34.443 36.795 1.00 82.62 166 LYS A N 1
ATOM 1266 C CA . LYS A 1 166 ? 1.119 35.173 38.072 1.00 82.62 166 LYS A CA 1
ATOM 1267 C C . LYS A 1 166 ? -0.141 36.033 38.184 1.00 82.62 166 LYS A C 1
ATOM 1269 O O . LYS A 1 166 ? -0.770 36.019 39.238 1.00 82.62 166 LYS A O 1
ATOM 1274 N N . GLU A 1 167 ? -0.537 36.723 37.119 1.00 85.31 167 GLU A N 1
ATOM 1275 C CA . GLU A 1 167 ? -1.763 37.525 37.060 1.00 85.31 167 GLU A CA 1
ATOM 1276 C C . GLU A 1 167 ? -3.023 36.660 37.140 1.00 85.31 167 GLU A C 1
ATOM 1278 O O . GLU A 1 167 ? -3.921 36.964 37.921 1.00 85.31 167 GLU A O 1
ATOM 1283 N N . ALA A 1 168 ? -3.075 35.536 36.421 1.00 77.06 168 ALA A N 1
ATOM 1284 C CA . ALA A 1 168 ? -4.185 34.588 36.492 1.00 77.06 168 ALA A CA 1
ATOM 1285 C C . ALA A 1 168 ? -4.320 33.974 37.897 1.00 77.06 168 ALA A C 1
ATOM 1287 O O . ALA A 1 168 ? -5.424 33.907 38.441 1.00 77.06 168 ALA A O 1
ATOM 1288 N N . VAL A 1 169 ? -3.204 33.595 38.533 1.00 84.81 169 VAL A N 1
ATOM 1289 C CA . VAL A 1 169 ? -3.180 33.115 39.927 1.00 84.81 169 VAL A CA 1
ATOM 1290 C C . VAL A 1 169 ? -3.592 34.223 40.898 1.00 84.81 169 VAL A C 1
ATOM 1292 O O . VAL A 1 169 ? -4.329 33.957 41.851 1.00 84.81 169 VAL A O 1
ATOM 1295 N N . ALA A 1 170 ? -3.166 35.468 40.672 1.00 87.50 170 ALA A N 1
ATOM 1296 C CA . ALA A 1 170 ? -3.584 36.612 41.478 1.00 87.50 170 ALA A CA 1
ATOM 1297 C C . ALA A 1 170 ? -5.091 36.883 41.342 1.00 87.50 170 ALA A C 1
ATOM 1299 O O . ALA A 1 170 ? -5.763 37.099 42.351 1.00 87.50 170 ALA A O 1
ATOM 1300 N N . MET A 1 171 ? -5.640 36.791 40.129 1.00 81.25 171 MET A N 1
ATOM 1301 C CA . MET A 1 171 ? -7.066 36.969 39.854 1.00 81.25 171 MET A CA 1
ATOM 1302 C C . MET A 1 171 ? -7.909 35.839 40.468 1.00 81.25 171 MET A C 1
ATOM 1304 O O . MET A 1 171 ? -8.931 36.111 41.098 1.00 81.25 171 MET A O 1
ATOM 1308 N N . LEU A 1 172 ? -7.448 34.585 40.391 1.00 81.69 172 LEU A N 1
ATOM 1309 C CA . LEU A 1 172 ? -8.059 33.449 41.093 1.00 81.69 172 LEU A CA 1
ATOM 1310 C C . LEU A 1 172 ? -8.057 33.662 42.609 1.00 81.69 172 LEU A C 1
ATOM 1312 O O . LEU A 1 172 ? -9.104 33.549 43.240 1.00 81.69 172 LEU A O 1
ATOM 1316 N N . ARG A 1 173 ? -6.919 34.050 43.198 1.00 85.19 173 ARG A N 1
ATOM 1317 C CA . ARG A 1 173 ? -6.833 34.359 44.638 1.00 85.19 173 ARG A CA 1
ATOM 1318 C C . ARG A 1 173 ? -7.755 35.513 45.038 1.00 85.19 173 ARG A C 1
ATOM 1320 O O . ARG A 1 173 ? -8.369 35.446 46.103 1.00 85.19 173 ARG A O 1
ATOM 1327 N N . ALA A 1 174 ? -7.882 36.543 44.203 1.00 84.25 174 ALA A N 1
ATOM 1328 C CA . ALA A 1 174 ? -8.791 37.662 44.440 1.00 84.25 174 ALA A CA 1
ATOM 1329 C C . ALA A 1 174 ? -10.267 37.227 44.393 1.00 84.25 174 ALA A C 1
ATOM 1331 O O . ALA A 1 174 ? -11.048 37.616 45.262 1.00 84.25 174 ALA A O 1
ATOM 1332 N N . ASN A 1 175 ? -10.643 36.370 43.441 1.00 80.44 175 ASN A N 1
ATOM 1333 C CA . ASN A 1 175 ? -12.000 35.828 43.343 1.00 80.44 175 ASN A CA 1
ATOM 1334 C C . ASN A 1 175 ? -12.330 34.874 44.500 1.00 80.44 175 ASN A C 1
ATOM 1336 O O . ASN A 1 175 ? -13.425 34.956 45.053 1.00 80.44 175 ASN A O 1
ATOM 1340 N N . THR A 1 176 ? -11.380 34.043 44.939 1.00 81.56 176 THR A N 1
ATOM 1341 C CA . THR A 1 176 ? -11.556 33.190 46.125 1.00 81.56 176 THR A CA 1
ATOM 1342 C C . THR A 1 176 ? -11.727 34.023 47.396 1.00 81.56 176 THR A C 1
ATOM 1344 O O . THR A 1 176 ? -12.607 33.724 48.203 1.00 81.56 176 THR A O 1
ATOM 1347 N N . ARG A 1 177 ? -10.954 35.110 47.556 1.00 83.62 177 ARG A N 1
ATOM 1348 C CA . ARG A 1 177 ? -11.128 36.055 48.674 1.00 83.62 177 ARG A CA 1
ATOM 1349 C C . ARG A 1 177 ? -12.500 36.724 48.651 1.00 83.62 177 ARG A C 1
ATOM 1351 O O . ARG A 1 177 ? -13.181 36.706 49.669 1.00 83.62 177 ARG A O 1
ATOM 1358 N N . ARG A 1 178 ? -12.959 37.219 47.496 1.00 83.81 178 ARG A N 1
ATOM 1359 C CA . ARG A 1 178 ? -14.315 37.790 47.350 1.00 83.81 178 ARG A CA 1
ATOM 1360 C C . ARG A 1 178 ? -15.415 36.767 47.644 1.00 83.81 178 ARG A C 1
ATOM 1362 O O . ARG A 1 178 ? -16.412 37.105 48.276 1.00 83.81 178 ARG A O 1
ATOM 1369 N N . GLY A 1 179 ? -15.224 35.515 47.230 1.00 82.00 179 GLY A N 1
ATOM 1370 C CA . GLY A 1 179 ? -16.120 34.409 47.565 1.00 82.00 179 GLY A CA 1
ATOM 1371 C C . GLY A 1 179 ? -16.206 34.176 49.074 1.00 82.00 179 GLY A C 1
ATOM 1372 O O . GLY A 1 179 ? -17.306 34.122 49.618 1.00 82.00 179 GLY A O 1
ATOM 1373 N N . GLN A 1 180 ? -15.063 34.117 49.766 1.00 81.50 180 GLN A N 1
ATOM 1374 C CA . GLN A 1 180 ? -15.007 33.976 51.226 1.00 81.50 180 GLN A CA 1
ATOM 1375 C C . GLN A 1 180 ? -15.591 35.185 51.966 1.00 81.50 180 GLN A C 1
ATOM 1377 O O . GLN A 1 180 ? -16.317 35.005 52.940 1.00 81.50 180 GLN A O 1
ATOM 1382 N N . GLU A 1 181 ? -15.329 36.406 51.505 1.00 82.06 181 GLU A N 1
ATOM 1383 C CA . GLU A 1 181 ? -15.901 37.626 52.084 1.00 82.06 181 GLU A CA 1
ATOM 1384 C C . GLU A 1 181 ? -17.424 37.664 51.942 1.00 82.06 181 GLU A C 1
ATOM 1386 O O . GLU A 1 181 ? -18.118 37.995 52.903 1.00 82.06 181 GLU A O 1
ATOM 1391 N N . ASN A 1 182 ? -17.965 37.263 50.789 1.00 79.44 182 ASN A N 1
ATOM 1392 C CA . ASN A 1 182 ? -19.410 37.148 50.598 1.00 79.44 182 ASN A CA 1
ATOM 1393 C C . ASN A 1 182 ? -20.015 36.044 51.475 1.00 79.44 182 ASN A C 1
ATOM 1395 O O . ASN A 1 182 ? -21.077 36.244 52.058 1.00 79.44 182 ASN A O 1
ATOM 1399 N N . LEU A 1 183 ? -19.323 34.915 51.643 1.00 75.75 183 LEU A N 1
ATOM 1400 C CA . LEU A 1 183 ? -19.767 33.830 52.523 1.00 75.75 183 LEU A CA 1
ATOM 1401 C C . LEU A 1 183 ? -19.757 34.253 54.001 1.00 75.75 183 LEU A C 1
ATOM 1403 O O . LEU A 1 183 ? -20.675 33.920 54.749 1.00 75.75 183 LEU A O 1
ATOM 1407 N N . ASN A 1 184 ? -18.760 35.039 54.409 1.00 78.50 184 ASN A N 1
ATOM 1408 C CA . ASN A 1 184 ? -18.679 35.616 55.749 1.00 78.50 184 ASN A CA 1
ATOM 1409 C C . ASN A 1 184 ? -19.736 36.708 55.967 1.00 78.50 184 ASN A C 1
ATOM 1411 O O . ASN A 1 184 ? -20.328 36.760 57.041 1.00 78.50 184 ASN A O 1
ATOM 1415 N N . LYS A 1 185 ? -20.041 37.532 54.955 1.00 80.81 185 LYS A N 1
ATOM 1416 C CA . LYS A 1 185 ? -21.163 38.484 55.012 1.00 80.81 185 LYS A CA 1
ATOM 1417 C C . LYS A 1 185 ? -22.495 37.761 55.180 1.00 80.81 185 LYS A C 1
ATOM 1419 O O . LYS A 1 185 ? -23.245 38.143 56.065 1.00 80.81 185 LYS A O 1
ATOM 1424 N N . ILE A 1 186 ? -22.742 36.686 54.428 1.00 73.88 186 ILE A N 1
ATOM 1425 C CA . ILE A 1 186 ? -23.961 35.868 54.555 1.00 73.88 186 ILE A CA 1
ATOM 1426 C C . ILE A 1 186 ? -24.052 35.210 55.941 1.00 73.88 186 ILE A C 1
ATOM 1428 O O . ILE A 1 186 ? -25.121 35.208 56.548 1.00 73.88 186 ILE A O 1
ATOM 1432 N N . LYS A 1 187 ? -22.937 34.697 56.482 1.00 70.12 187 LYS A N 1
ATOM 1433 C CA . LYS A 1 187 ? -22.902 34.144 57.848 1.00 70.12 187 LYS A CA 1
ATOM 1434 C C . LYS A 1 187 ? -23.154 35.203 58.923 1.00 70.12 187 LYS A C 1
ATOM 1436 O O . LYS A 1 187 ? -23.801 34.898 59.918 1.00 70.12 187 LYS A O 1
ATOM 1441 N N . ASN A 1 188 ? -22.682 36.431 58.718 1.00 70.44 188 ASN A N 1
ATOM 1442 C CA . ASN A 1 188 ? -22.837 37.524 59.679 1.00 70.44 188 ASN A CA 1
ATOM 1443 C C . ASN A 1 188 ? -24.165 38.292 59.530 1.00 70.44 188 ASN A C 1
ATOM 1445 O O . ASN A 1 188 ? -24.580 38.951 60.479 1.00 70.44 188 ASN A O 1
ATOM 1449 N N . SER A 1 189 ? -24.840 38.205 58.379 1.00 62.66 189 SER A N 1
ATOM 1450 C CA . SER A 1 189 ? -26.161 38.806 58.137 1.00 62.66 189 SER A CA 1
ATOM 1451 C C . SER A 1 189 ? -27.329 37.850 58.396 1.00 62.66 189 SER A C 1
ATOM 1453 O O . SER A 1 189 ? -28.480 38.242 58.215 1.00 62.66 189 SER A O 1
ATOM 1455 N N . ALA A 1 190 ? -27.067 36.604 58.802 1.00 51.00 190 ALA A N 1
ATOM 1456 C CA . ALA A 1 190 ? -28.108 35.711 59.293 1.00 51.00 190 ALA A CA 1
ATOM 1457 C C . ALA A 1 190 ? -28.628 36.244 60.647 1.00 51.00 190 ALA A C 1
ATOM 1459 O O . ALA A 1 190 ? -27.843 36.358 61.594 1.00 51.00 190 ALA A O 1
ATOM 1460 N N . PRO A 1 191 ? -29.919 36.607 60.768 1.00 47.34 191 PRO A N 1
ATOM 1461 C CA . PRO A 1 191 ? -30.461 37.163 62.002 1.00 47.34 191 PRO A CA 1
ATOM 1462 C C . PRO A 1 191 ? -30.351 36.137 63.137 1.00 47.34 191 PRO A C 1
ATOM 1464 O O . PRO A 1 191 ? -30.900 35.037 63.058 1.00 47.34 191 PRO A O 1
ATOM 1467 N N . LYS A 1 192 ? -29.628 36.504 64.204 1.00 50.44 192 LYS A N 1
ATOM 1468 C CA . LYS A 1 192 ? -29.607 35.767 65.473 1.00 50.44 192 LYS A CA 1
ATOM 1469 C C . LYS A 1 192 ? -31.020 35.771 66.048 1.00 50.44 192 LYS A C 1
ATOM 1471 O O . LYS A 1 192 ? -31.468 36.770 66.601 1.00 50.44 192 LYS A O 1
ATOM 1476 N N . ASN A 1 193 ? -31.719 34.656 65.881 1.00 45.12 193 ASN A N 1
ATOM 1477 C CA . ASN A 1 193 ? -33.046 34.462 66.437 1.00 45.12 193 ASN A CA 1
ATOM 1478 C C . ASN A 1 193 ? -32.910 34.311 67.962 1.00 45.12 193 ASN A C 1
ATOM 1480 O O . ASN A 1 193 ? -32.337 33.333 68.443 1.00 45.12 193 ASN A O 1
ATOM 1484 N N . ASN A 1 194 ? -33.380 35.312 68.708 1.00 45.81 194 ASN A N 1
ATOM 1485 C CA . ASN A 1 194 ? -33.492 35.271 70.164 1.00 45.81 194 ASN A CA 1
ATOM 1486 C C . ASN A 1 194 ? -34.465 34.149 70.554 1.00 45.81 194 ASN A C 1
ATOM 1488 O O . ASN A 1 194 ? -35.674 34.289 70.382 1.00 45.81 194 ASN A O 1
ATOM 1492 N N . GLN A 1 195 ? -33.945 33.046 71.092 1.00 44.97 195 GLN A N 1
ATOM 1493 C CA . GLN A 1 195 ? -34.760 32.065 71.804 1.00 44.97 195 GLN A CA 1
ATOM 1494 C C . GLN A 1 195 ? -34.960 32.514 73.262 1.00 44.97 195 GLN A C 1
ATOM 1496 O O . GLN A 1 195 ? -33.976 32.848 73.927 1.00 44.97 195 GLN A O 1
ATOM 1501 N N . PRO A 1 196 ? -36.201 32.512 73.779 1.00 39.31 196 PRO A N 1
ATOM 1502 C CA . PR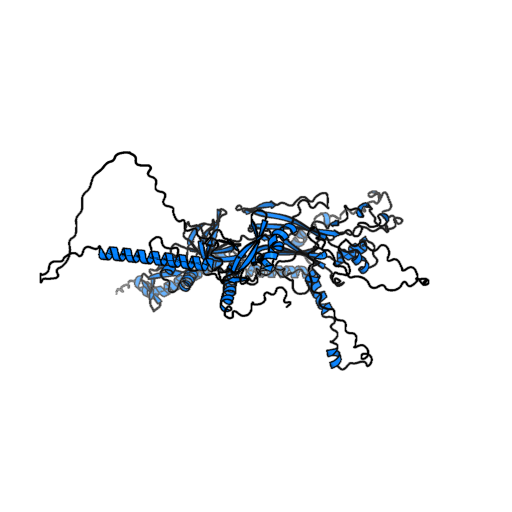O A 1 196 ? -36.471 32.717 75.195 1.00 39.31 196 PRO A CA 1
ATOM 1503 C C . PRO A 1 196 ? -36.193 31.435 76.010 1.00 39.31 196 PRO A C 1
ATOM 1505 O O . PRO A 1 196 ? -36.263 30.330 75.464 1.00 39.31 196 PRO A O 1
ATOM 1508 N N . PRO A 1 197 ? -35.876 31.559 77.312 1.00 47.12 197 PRO A N 1
ATOM 1509 C CA . PRO A 1 197 ? -35.478 30.438 78.152 1.00 47.12 197 PRO A CA 1
ATOM 1510 C C . PRO A 1 197 ? -36.670 29.785 78.871 1.00 47.12 197 PRO A C 1
ATOM 1512 O O . PRO A 1 197 ? -37.536 30.471 79.404 1.00 47.12 197 PRO A O 1
ATOM 1515 N N . GLY A 1 198 ? -36.619 28.456 78.996 1.00 40.16 198 GLY A N 1
ATOM 1516 C CA . GLY A 1 198 ? -37.232 27.725 80.109 1.00 40.16 198 GLY A CA 1
ATOM 1517 C C . GLY A 1 198 ? -38.514 26.948 79.798 1.00 40.16 198 GLY A C 1
ATOM 1518 O O . GLY A 1 198 ? -39.556 27.523 79.511 1.00 40.16 198 GLY A O 1
ATOM 1519 N N . GLY A 1 199 ? -38.446 25.625 79.966 1.00 34.06 199 GLY A N 1
ATOM 1520 C CA . GLY A 1 199 ? -39.619 24.754 80.049 1.00 34.06 199 GLY A CA 1
ATOM 1521 C C . GLY A 1 199 ? -39.242 23.267 80.056 1.00 34.06 199 GLY A C 1
ATOM 1522 O O . GLY A 1 199 ? -38.843 22.761 79.009 1.00 34.06 199 GLY A O 1
ATOM 1523 N N . PRO A 1 200 ? -39.318 22.562 81.201 1.00 46.66 200 PRO A N 1
ATOM 1524 C CA . PRO A 1 200 ? -38.940 21.158 81.307 1.00 46.66 200 PRO A CA 1
ATOM 1525 C C . PRO A 1 200 ? -40.134 20.208 81.103 1.00 46.66 200 PRO A C 1
ATOM 1527 O O . PRO A 1 200 ? -41.190 20.394 81.700 1.00 46.66 200 PRO A O 1
ATOM 1530 N N . GLY A 1 201 ? -39.894 19.113 80.377 1.00 39.22 201 GLY A N 1
ATOM 1531 C CA . GLY A 1 201 ? -40.563 17.830 80.611 1.00 39.22 201 GLY A CA 1
ATOM 1532 C C . GLY A 1 201 ? -41.595 17.358 79.578 1.00 39.22 201 GLY A C 1
ATOM 1533 O O . GLY A 1 201 ? -42.490 18.097 79.190 1.00 39.22 201 GLY A O 1
ATOM 1534 N N . PHE A 1 202 ? -41.503 16.048 79.300 1.00 35.47 202 PHE A N 1
ATOM 1535 C CA . PHE A 1 202 ? -42.551 15.122 78.824 1.00 35.47 202 PHE A CA 1
ATOM 1536 C C . PHE A 1 202 ? -42.791 14.965 77.299 1.00 35.47 202 PHE A C 1
ATOM 1538 O O . PHE A 1 202 ? -42.489 15.867 76.526 1.00 35.47 202 PHE A O 1
ATOM 1545 N N . PRO A 1 203 ? -43.229 13.768 76.832 1.00 48.91 203 PRO A N 1
ATOM 1546 C CA . PRO A 1 203 ? -42.367 12.621 76.510 1.00 48.91 203 PRO A CA 1
ATOM 1547 C C . PRO A 1 203 ? -42.650 12.107 75.060 1.00 48.91 203 PRO A C 1
ATOM 1549 O O . PRO A 1 203 ? -43.403 12.743 74.322 1.00 48.91 203 PRO A O 1
ATOM 1552 N N . PRO A 1 204 ? -42.067 10.980 74.597 1.00 55.50 204 PRO A N 1
ATOM 1553 C CA . PRO A 1 204 ? -42.134 10.558 73.201 1.00 55.50 204 PRO A CA 1
ATOM 1554 C C . PRO A 1 204 ? -43.421 9.775 72.920 1.00 55.50 204 PRO A C 1
ATOM 1556 O O . PRO A 1 204 ? -43.753 8.828 73.633 1.00 55.50 204 PRO A O 1
ATOM 1559 N N . GLY A 1 205 ? -44.135 10.144 71.857 1.00 37.62 205 GLY A N 1
ATOM 1560 C CA . GLY A 1 205 ? -45.405 9.512 71.517 1.00 37.62 205 GLY A CA 1
ATOM 1561 C C . GLY A 1 205 ? -45.792 9.673 70.055 1.00 37.62 205 GLY A C 1
ATOM 1562 O O . GLY A 1 205 ? -46.524 10.588 69.714 1.00 37.62 205 GLY A O 1
ATOM 1563 N N . GLY A 1 206 ? -45.357 8.713 69.239 1.00 37.53 206 GLY A N 1
ATOM 1564 C CA . GLY A 1 206 ? -46.269 7.979 68.361 1.00 37.53 206 GLY A CA 1
ATOM 1565 C C . GLY A 1 206 ? -46.859 8.657 67.113 1.00 37.53 206 GLY A C 1
ATOM 1566 O O . GLY A 1 206 ? -46.664 9.840 66.870 1.00 37.53 206 GLY A O 1
ATOM 1567 N N . PRO A 1 207 ? -47.524 7.855 66.261 1.00 51.94 207 PRO A N 1
ATOM 1568 C CA . PRO A 1 207 ? -47.460 8.000 64.812 1.00 51.94 207 PRO A CA 1
ATOM 1569 C C . PRO A 1 207 ? -48.802 8.342 64.151 1.00 51.94 207 PRO A C 1
ATOM 1571 O O . PRO A 1 207 ? -49.872 8.027 64.662 1.00 51.94 207 PRO A O 1
ATOM 1574 N N . GLY A 1 208 ? -48.700 8.848 62.921 1.00 38.28 208 GLY A N 1
ATOM 1575 C CA . GLY A 1 208 ? -49.778 8.846 61.937 1.00 38.28 208 GLY A CA 1
ATOM 1576 C C . GLY A 1 208 ? -50.546 10.157 61.852 1.00 38.28 208 GLY A C 1
ATOM 1577 O O . GLY A 1 208 ? -51.108 10.611 62.834 1.00 38.28 208 GLY A O 1
ATOM 1578 N N . PHE A 1 209 ? -50.645 10.712 60.645 1.00 38.16 209 PHE A N 1
ATOM 1579 C CA . PHE A 1 209 ? -51.959 11.044 60.106 1.00 38.16 209 PHE A CA 1
ATOM 1580 C C . PHE A 1 209 ? -51.944 10.968 58.567 1.00 38.16 209 PHE A C 1
ATOM 1582 O O . PHE A 1 209 ? -51.021 11.486 57.934 1.00 38.16 209 PHE A O 1
ATOM 1589 N N . PRO A 1 210 ? -52.934 10.281 57.973 1.00 45.84 210 PRO A N 1
ATOM 1590 C CA . PRO A 1 210 ? -53.155 10.174 56.539 1.00 45.84 210 PRO A CA 1
ATOM 1591 C C . PRO A 1 210 ? -54.153 11.230 56.040 1.00 45.84 210 PRO A C 1
ATOM 1593 O O . PRO A 1 210 ? -54.963 11.740 56.806 1.00 45.84 210 PRO A O 1
ATOM 1596 N N . GLY A 1 211 ? -54.179 11.425 54.719 1.00 37.50 211 GLY A N 1
ATOM 1597 C CA . GLY A 1 211 ? -55.393 11.796 53.987 1.00 37.50 211 GLY A CA 1
ATOM 1598 C C . GLY A 1 211 ? -55.726 13.288 53.912 1.00 37.50 211 GLY A C 1
ATOM 1599 O O . GLY A 1 211 ? -55.918 13.963 54.914 1.00 37.50 211 GLY A O 1
ATOM 1600 N N . GLY A 1 212 ? -55.888 13.779 52.684 1.00 35.38 212 GLY A N 1
ATOM 1601 C CA . GLY A 1 212 ? -56.455 15.099 52.425 1.00 35.38 212 GLY A CA 1
ATOM 1602 C C . GLY A 1 212 ? -56.488 15.443 50.937 1.00 35.38 212 GLY A C 1
ATOM 1603 O O . GLY A 1 212 ? -55.519 16.010 50.441 1.00 35.38 212 GLY A O 1
ATOM 1604 N N . PRO A 1 213 ? -57.561 15.075 50.215 1.00 47.12 213 PRO A N 1
ATOM 1605 C CA . PRO A 1 213 ? -57.757 15.373 48.803 1.00 47.12 213 PRO A CA 1
ATOM 1606 C C . PRO A 1 213 ? -58.528 16.686 48.600 1.00 47.12 213 PRO A C 1
ATOM 1608 O O . PRO A 1 213 ? -59.393 17.041 49.395 1.00 47.12 213 PRO A O 1
ATOM 1611 N N . GLY A 1 214 ? -58.296 17.321 47.450 1.00 36.41 214 GLY A N 1
ATOM 1612 C CA . GLY A 1 214 ? -59.245 18.254 46.845 1.00 36.41 214 GLY A CA 1
ATOM 1613 C C . GLY A 1 214 ? -58.929 19.735 47.039 1.00 36.41 214 GLY A C 1
ATOM 1614 O O . GLY A 1 214 ? -59.068 20.277 48.125 1.00 36.41 214 GLY A O 1
ATOM 1615 N N . ALA A 1 215 ? -58.622 20.412 45.936 1.00 37.88 215 ALA A N 1
ATOM 1616 C CA . ALA A 1 215 ? -59.458 21.513 45.465 1.00 37.88 215 ALA A CA 1
ATOM 1617 C C . ALA A 1 215 ? -59.086 21.875 44.011 1.00 37.88 215 ALA A C 1
ATOM 1619 O O . ALA A 1 215 ? -57.900 21.937 43.682 1.00 37.88 215 ALA A O 1
ATOM 1620 N N . PRO A 1 216 ? -60.088 22.085 43.140 1.00 50.06 216 PRO A N 1
ATOM 1621 C CA . PRO A 1 216 ? -59.929 22.425 41.733 1.00 50.06 216 PRO A CA 1
ATOM 1622 C C . PRO A 1 216 ? -60.111 23.934 41.470 1.00 50.06 216 PRO A C 1
ATOM 1624 O O . PRO A 1 216 ? -60.558 24.681 42.331 1.00 50.06 216 PRO A O 1
ATOM 1627 N N . MET A 1 217 ? -59.883 24.307 40.206 1.00 37.28 217 MET A N 1
ATOM 1628 C CA . MET A 1 217 ? -60.347 25.526 39.525 1.00 37.28 217 MET A CA 1
ATOM 1629 C C . MET A 1 217 ? -59.678 26.859 39.894 1.00 37.28 217 MET A C 1
ATOM 1631 O O . MET A 1 217 ? -59.883 27.406 40.968 1.00 37.28 217 MET A O 1
ATOM 1635 N N . MET A 1 218 ? -59.035 27.487 38.904 1.00 39.12 218 MET A N 1
ATOM 1636 C CA . MET A 1 218 ? -59.637 28.651 38.235 1.00 39.12 218 MET A CA 1
ATOM 1637 C C . MET A 1 218 ? -58.921 28.995 36.907 1.00 39.12 218 MET A C 1
ATOM 1639 O O . MET A 1 218 ? -57.794 28.547 36.687 1.00 39.12 218 MET A O 1
ATOM 1643 N N . PRO A 1 219 ? -59.614 29.707 35.997 1.00 47.41 219 PRO A N 1
ATOM 1644 C CA . PRO A 1 219 ? -59.406 29.677 34.552 1.00 47.41 219 PRO A CA 1
ATOM 1645 C C . PRO A 1 219 ? -58.900 31.012 33.978 1.00 47.41 219 PRO A C 1
ATOM 1647 O O . PRO A 1 219 ? -58.907 32.022 34.669 1.00 47.41 219 PRO A O 1
ATOM 1650 N N . GLY A 1 220 ? -58.615 31.007 32.668 1.00 38.72 220 GLY A N 1
ATOM 1651 C CA . GLY A 1 220 ? -58.718 32.169 31.766 1.00 38.72 220 GLY A CA 1
ATOM 1652 C C . GLY A 1 220 ? -57.692 33.280 32.023 1.00 38.72 220 GLY A C 1
ATOM 1653 O O . GLY A 1 220 ? -57.672 33.911 33.062 1.00 38.72 220 GLY A O 1
ATOM 1654 N N . GLY A 1 221 ? -56.773 33.584 31.117 1.00 36.62 221 GLY A N 1
ATOM 1655 C CA . GLY A 1 221 ? -57.047 33.988 29.745 1.00 36.62 221 GLY A CA 1
ATOM 1656 C C . GLY A 1 221 ? -56.837 35.502 29.626 1.00 36.62 221 GLY A C 1
ATOM 1657 O O . GLY A 1 221 ? -57.431 36.266 30.376 1.00 36.62 221 GLY A O 1
ATOM 1658 N N . GLY A 1 222 ? -56.027 35.931 28.653 1.00 36.28 222 GLY A N 1
ATOM 1659 C CA . GLY A 1 222 ? -56.098 37.293 28.120 1.00 36.28 222 GLY A CA 1
ATOM 1660 C C . GLY A 1 222 ? -54.790 38.085 28.039 1.00 36.28 222 GLY A C 1
ATOM 1661 O O . GLY A 1 222 ? -54.245 38.485 29.055 1.00 36.28 222 GLY A O 1
ATOM 1662 N N . LYS A 1 223 ? -54.453 38.419 26.781 1.00 35.00 223 LYS A N 1
ATOM 1663 C CA . LYS A 1 223 ? -53.855 39.676 26.273 1.00 35.00 223 LYS A CA 1
ATOM 1664 C C . LYS A 1 223 ? -52.408 39.996 26.692 1.00 35.00 223 LYS A C 1
ATOM 1666 O O . LYS A 1 223 ? -52.070 40.045 27.859 1.00 35.00 223 LYS A O 1
ATOM 1671 N N . ALA A 1 224 ? -51.472 40.085 25.745 1.00 37.78 224 ALA A N 1
ATOM 1672 C CA . ALA A 1 224 ? -51.273 41.167 24.763 1.00 37.78 224 ALA A CA 1
ATOM 1673 C C . ALA A 1 224 ? -50.830 42.496 25.409 1.00 37.78 224 ALA A C 1
ATOM 1675 O O . ALA A 1 224 ? -51.560 43.074 26.206 1.00 37.78 224 ALA A O 1
ATOM 1676 N N . GLY A 1 225 ? -49.655 42.978 24.985 1.00 33.34 225 GLY A N 1
ATOM 1677 C CA . GLY A 1 225 ? -48.973 44.189 25.461 1.00 33.34 225 GLY A CA 1
ATOM 1678 C C . GLY A 1 225 ? -47.702 43.788 26.210 1.00 33.34 225 GLY A C 1
ATOM 1679 O O . GLY A 1 225 ? -47.773 43.276 27.313 1.00 33.34 225 GLY A O 1
ATOM 1680 N N . GLY A 1 226 ? -46.517 43.809 25.606 1.00 39.16 226 GLY A N 1
ATOM 1681 C CA . GLY A 1 226 ? -45.851 45.015 25.132 1.00 39.16 226 GLY A CA 1
ATOM 1682 C C . GLY A 1 226 ? -44.886 45.463 26.228 1.00 39.16 226 GLY A C 1
ATOM 1683 O O . GLY A 1 226 ? -45.322 46.063 27.200 1.00 39.16 226 GLY A O 1
ATOM 1684 N N . SER A 1 227 ? -43.589 45.172 26.100 1.00 33.31 227 SER A N 1
ATOM 1685 C CA . SER A 1 227 ? -42.585 45.836 26.935 1.00 33.31 227 SER A CA 1
ATOM 1686 C C . SER A 1 227 ? -41.187 45.787 26.325 1.00 33.31 227 SER A C 1
ATOM 1688 O O . SER A 1 227 ? -40.559 44.736 26.233 1.00 33.31 227 SER A O 1
ATOM 1690 N N . MET A 1 228 ? -40.718 46.989 26.004 1.00 36.09 228 MET A N 1
ATOM 1691 C CA . MET A 1 228 ? -39.393 47.496 26.346 1.00 36.09 228 MET A CA 1
ATOM 1692 C C . MET A 1 228 ? -38.178 46.798 25.732 1.00 36.09 228 MET A C 1
ATOM 1694 O O . MET A 1 228 ? -37.495 45.975 26.333 1.00 36.09 228 MET A O 1
ATOM 1698 N N . SER A 1 229 ? -37.816 47.338 24.572 1.00 39.88 229 SER A N 1
ATOM 1699 C CA . SER A 1 229 ? -36.484 47.901 24.353 1.00 39.88 229 SER A CA 1
ATOM 1700 C C . SER A 1 229 ? -35.869 48.473 25.644 1.00 39.88 229 SER A C 1
ATOM 1702 O O . SER A 1 229 ? -36.354 49.469 26.183 1.00 39.88 229 SER A O 1
ATOM 1704 N N . GLY A 1 230 ? -34.792 47.845 26.111 1.00 31.83 230 GLY A N 1
ATOM 1705 C CA . GLY A 1 230 ? -33.992 48.267 27.256 1.00 31.83 230 GLY A CA 1
ATOM 1706 C C . GLY A 1 230 ? -32.551 47.769 27.086 1.00 31.83 230 GLY A C 1
ATOM 1707 O O . GLY A 1 230 ? -32.354 46.556 27.036 1.00 31.83 230 GLY A O 1
ATOM 1708 N N . PRO A 1 231 ? -31.554 48.659 26.941 1.00 42.78 231 PRO A N 1
ATOM 1709 C CA . PRO A 1 231 ? -30.211 48.321 26.489 1.00 42.78 231 PRO A CA 1
ATOM 1710 C C . PRO A 1 231 ? -29.266 48.109 27.673 1.00 42.78 231 PRO A C 1
ATOM 1712 O O . PRO A 1 231 ? -28.954 49.060 28.376 1.00 42.78 231 PRO A O 1
ATOM 1715 N N . TYR A 1 232 ? -28.747 46.897 27.861 1.00 36.00 232 TYR A N 1
ATOM 1716 C CA . TYR A 1 232 ? -27.521 46.692 28.638 1.00 36.00 232 TYR A CA 1
ATOM 1717 C C . TYR A 1 232 ? -26.704 45.552 28.036 1.00 36.00 232 TYR A C 1
ATOM 1719 O O . TYR A 1 232 ? -26.955 44.369 28.261 1.00 36.00 232 TYR A O 1
ATOM 1727 N N . GLY A 1 233 ? -25.708 45.952 27.244 1.00 34.97 233 GLY A N 1
ATOM 1728 C CA . GLY A 1 233 ? -24.603 45.101 26.845 1.00 34.97 233 GLY A CA 1
ATOM 1729 C C . GLY A 1 233 ? -23.789 44.714 28.074 1.00 34.97 233 GLY A C 1
ATOM 1730 O O . GLY A 1 233 ? -23.104 45.542 28.669 1.00 34.97 233 GLY A O 1
ATOM 1731 N N . MET A 1 234 ? -23.864 43.440 28.440 1.00 32.31 234 MET A N 1
ATOM 1732 C CA . MET A 1 234 ? -22.827 42.789 29.228 1.00 32.31 234 MET A CA 1
ATOM 1733 C C . MET A 1 234 ? -21.763 42.283 28.247 1.00 32.31 234 MET A C 1
ATOM 1735 O O . MET A 1 234 ? -22.099 41.481 27.371 1.00 32.31 234 MET A O 1
ATOM 1739 N N . PRO A 1 235 ? -20.494 42.715 28.356 1.00 34.34 235 PRO A N 1
ATOM 1740 C CA . PRO A 1 235 ? -19.410 42.114 27.602 1.00 34.34 235 PRO A CA 1
ATOM 1741 C C . PRO A 1 235 ? -19.186 40.712 28.166 1.00 34.34 235 PRO A C 1
ATOM 1743 O O . PRO A 1 235 ? -18.515 40.512 29.180 1.00 34.34 235 PRO A O 1
ATOM 1746 N N . GLY A 1 236 ? -19.810 39.733 27.515 1.00 35.28 236 GLY A N 1
ATOM 1747 C CA . GLY A 1 236 ? -19.506 38.328 27.702 1.00 35.28 236 GLY A CA 1
ATOM 1748 C C . GLY A 1 236 ? -18.048 38.111 27.339 1.00 35.28 236 GLY A C 1
ATOM 1749 O O . GLY A 1 236 ? -17.703 38.032 26.163 1.00 35.28 236 GLY A O 1
ATOM 1750 N N . SER A 1 237 ? -17.209 38.047 28.372 1.00 33.31 237 SER A N 1
ATOM 1751 C CA . SER A 1 237 ? -15.874 37.461 28.368 1.00 33.31 237 SER A CA 1
ATOM 1752 C C . SER A 1 237 ? -15.987 36.032 27.837 1.00 33.31 237 SER A C 1
ATOM 1754 O O . SER A 1 237 ? -16.147 35.060 28.578 1.00 33.31 237 SER A O 1
ATOM 1756 N N . GLY A 1 238 ? -16.008 35.927 26.510 1.00 34.22 238 GLY A N 1
ATOM 1757 C CA . GLY A 1 238 ? -15.838 34.692 25.782 1.00 34.22 238 GLY A CA 1
ATOM 1758 C C . GLY A 1 238 ? -14.438 34.215 26.094 1.00 34.22 238 GLY A C 1
ATOM 1759 O O . GLY A 1 238 ? -13.465 34.709 25.529 1.00 34.22 238 GLY A O 1
ATOM 1760 N N . SER A 1 239 ? -14.348 33.291 27.046 1.00 33.09 239 SER A N 1
ATOM 1761 C CA . SER A 1 239 ? -13.162 32.492 27.299 1.00 33.09 239 SER A CA 1
ATOM 1762 C C . SER A 1 239 ? -12.870 31.718 26.013 1.00 33.09 239 SER A C 1
ATOM 1764 O O . SER A 1 239 ? -13.403 30.636 25.771 1.00 33.09 239 SER A O 1
ATOM 1766 N N . GLY A 1 240 ? -12.119 32.364 25.121 1.00 31.59 240 GLY A N 1
ATOM 1767 C CA . GLY A 1 240 ? -11.651 31.801 23.872 1.00 31.59 240 GLY A CA 1
ATOM 1768 C C . GLY A 1 240 ? -10.753 30.629 24.211 1.00 31.59 240 GLY A C 1
ATOM 1769 O O . GLY A 1 240 ? -9.617 30.808 24.649 1.00 31.59 240 GLY A O 1
ATOM 1770 N N . TYR A 1 241 ? -11.290 29.424 24.056 1.00 35.91 241 TYR A N 1
ATOM 1771 C CA . TYR A 1 241 ? -10.510 28.202 24.100 1.00 35.91 241 TYR A CA 1
ATOM 1772 C C . TYR A 1 241 ? -9.411 28.303 23.040 1.00 35.91 241 TYR A C 1
ATOM 1774 O O . TYR A 1 241 ? -9.677 28.318 21.840 1.00 35.91 241 TYR A O 1
ATOM 1782 N N . ASN A 1 242 ? -8.167 28.411 23.497 1.00 38.59 242 ASN A N 1
ATOM 1783 C CA . ASN A 1 242 ? -7.000 28.449 22.632 1.00 38.59 242 ASN A CA 1
ATOM 1784 C C . ASN A 1 242 ? -6.796 27.053 22.014 1.00 38.59 242 ASN A C 1
ATOM 1786 O O . ASN A 1 242 ? -6.346 26.124 22.689 1.00 38.59 242 ASN A O 1
ATOM 1790 N N . MET A 1 243 ? -7.156 26.908 20.736 1.00 40.06 243 MET A N 1
ATOM 1791 C CA . MET A 1 243 ? -7.054 25.665 19.953 1.00 40.06 243 MET A CA 1
ATOM 1792 C C . MET A 1 243 ? -5.608 25.143 19.819 1.00 40.06 243 MET A C 1
ATOM 1794 O O . MET A 1 243 ? -5.410 23.975 19.497 1.00 40.06 243 MET A O 1
ATOM 1798 N N . ASN A 1 244 ? -4.593 25.956 20.139 1.00 41.81 244 ASN A N 1
ATOM 1799 C CA . ASN A 1 244 ? -3.181 25.561 20.056 1.00 41.81 244 ASN A CA 1
ATOM 1800 C C . ASN A 1 244 ? -2.673 24.765 21.277 1.00 41.81 244 ASN A C 1
ATOM 1802 O O . ASN A 1 244 ? -1.520 24.343 21.303 1.00 41.81 244 ASN A O 1
ATOM 1806 N N . ALA A 1 245 ? -3.498 24.540 22.305 1.00 40.47 245 ALA A N 1
ATOM 1807 C CA . ALA A 1 245 ? -3.015 24.104 23.618 1.00 40.47 245 ALA A CA 1
ATOM 1808 C C . ALA A 1 245 ? -2.875 22.581 23.856 1.00 40.47 245 ALA A C 1
ATOM 1810 O O . ALA A 1 245 ? -2.718 22.197 25.013 1.00 40.47 245 ALA A O 1
ATOM 1811 N N . ARG A 1 246 ? -2.948 21.678 22.860 1.00 47.50 246 ARG A N 1
ATOM 1812 C CA . ARG A 1 246 ? -2.891 20.215 23.142 1.00 47.50 246 ARG A CA 1
ATOM 1813 C C . ARG A 1 246 ? -2.115 19.341 22.144 1.00 47.50 246 ARG A C 1
ATOM 1815 O O . ARG A 1 246 ? -2.600 18.301 21.718 1.00 47.50 246 ARG A O 1
ATOM 1822 N N . ARG A 1 247 ? -0.868 19.715 21.858 1.00 51.06 247 ARG A N 1
ATOM 1823 C CA . ARG A 1 247 ? 0.216 18.768 21.511 1.00 51.06 247 ARG A CA 1
ATOM 1824 C C . ARG A 1 247 ? 1.381 18.946 22.504 1.00 51.06 247 ARG A C 1
ATOM 1826 O O . ARG A 1 247 ? 2.498 19.185 22.081 1.00 51.06 247 ARG A O 1
ATOM 1833 N N . MET A 1 248 ? 1.104 18.979 23.811 1.00 45.84 248 MET A N 1
ATOM 1834 C CA . MET A 1 248 ? 2.130 19.217 24.839 1.00 45.84 248 MET A CA 1
ATOM 1835 C C . MET A 1 248 ? 2.342 17.966 25.684 1.00 45.84 248 MET A C 1
ATOM 1837 O O . MET A 1 248 ? 1.896 17.911 26.827 1.00 45.84 248 MET A O 1
ATOM 1841 N N . ASP A 1 249 ? 3.032 16.992 25.107 1.00 52.69 249 ASP A N 1
ATOM 1842 C CA . ASP A 1 249 ? 3.936 16.173 25.902 1.00 52.69 249 ASP A CA 1
ATOM 1843 C C . ASP A 1 249 ? 5.293 16.922 25.880 1.00 52.69 249 ASP A C 1
ATOM 1845 O O . ASP A 1 249 ? 5.654 17.546 24.886 1.00 52.69 249 ASP A O 1
ATOM 1849 N N . GLU A 1 250 ? 5.951 17.051 27.033 1.00 59.53 250 GLU A N 1
ATOM 1850 C CA . GLU A 1 250 ? 7.387 17.390 27.160 1.00 59.53 250 GLU A CA 1
ATOM 1851 C C . GLU A 1 250 ? 7.928 18.715 26.566 1.00 59.53 250 GLU A C 1
ATOM 1853 O O . GLU A 1 250 ? 9.134 18.922 26.451 1.00 59.53 250 GLU A O 1
ATOM 1858 N N . GLY A 1 251 ? 7.075 19.710 26.311 1.00 70.56 251 GLY A N 1
ATOM 1859 C CA . GLY A 1 251 ? 7.529 21.087 26.061 1.00 70.56 251 GLY A CA 1
ATOM 1860 C C . GLY A 1 251 ? 8.029 21.365 24.642 1.00 70.56 251 GLY A C 1
ATOM 1861 O O . GLY A 1 251 ? 8.573 22.446 24.409 1.00 70.56 251 GLY A O 1
ATOM 1862 N N . LYS A 1 252 ? 7.793 20.464 23.684 1.00 84.81 252 LYS A N 1
ATOM 1863 C CA . LYS A 1 252 ? 7.857 20.784 22.253 1.00 84.81 252 LYS A CA 1
ATOM 1864 C C . LYS A 1 252 ? 6.456 21.067 21.713 1.00 84.81 252 LYS A C 1
ATOM 1866 O O . LYS A 1 252 ? 5.475 20.454 22.115 1.00 84.81 252 LYS A O 1
ATOM 1871 N N . VAL A 1 253 ? 6.347 22.040 20.818 1.00 87.19 253 VAL A N 1
ATOM 1872 C CA . VAL A 1 253 ? 5.109 22.424 20.134 1.00 87.19 253 VAL A CA 1
ATOM 1873 C C . VAL A 1 253 ? 5.347 22.310 18.641 1.00 87.19 253 VAL A C 1
ATOM 1875 O O . VAL A 1 253 ? 6.366 22.772 18.125 1.00 87.19 253 VAL A O 1
ATOM 1878 N N . ILE A 1 254 ? 4.389 21.710 17.939 1.00 91.31 254 ILE A N 1
ATOM 1879 C CA . ILE A 1 254 ? 4.421 21.654 16.481 1.00 91.31 254 ILE A CA 1
ATOM 1880 C C . ILE A 1 254 ? 3.959 22.997 15.924 1.00 91.31 254 ILE A C 1
ATOM 1882 O O . ILE A 1 254 ? 2.832 23.424 16.186 1.00 91.31 254 ILE A O 1
ATOM 1886 N N . LYS A 1 255 ? 4.831 23.640 15.151 1.00 94.19 255 LYS A N 1
ATOM 1887 C CA . LYS A 1 255 ? 4.542 24.865 14.407 1.00 94.19 255 LYS A CA 1
ATOM 1888 C C . LYS A 1 255 ? 4.632 24.557 12.919 1.00 94.19 255 LYS A C 1
ATOM 1890 O O . LYS A 1 255 ? 5.623 23.989 12.487 1.00 94.19 255 LYS A O 1
ATOM 1895 N N . TYR A 1 256 ? 3.632 24.949 12.142 1.00 95.31 256 TYR A N 1
ATOM 1896 C CA . TYR A 1 256 ? 3.726 24.890 10.686 1.00 95.31 256 TYR A CA 1
ATOM 1897 C C . TYR A 1 256 ? 4.476 26.124 10.178 1.00 95.31 256 TYR A C 1
ATOM 1899 O O . TYR A 1 256 ? 4.211 27.244 10.627 1.00 95.31 256 TYR A O 1
ATOM 1907 N N . VAL A 1 257 ? 5.453 25.899 9.307 1.00 96.06 257 VAL A N 1
ATOM 1908 C CA . VAL A 1 257 ? 6.241 26.936 8.629 1.00 96.06 257 VAL A CA 1
ATOM 1909 C C . VAL A 1 257 ? 6.154 26.706 7.125 1.00 96.06 257 VAL A C 1
ATOM 1911 O O . VAL A 1 257 ? 6.012 25.562 6.692 1.00 96.06 257 VAL A O 1
ATOM 1914 N N . SER A 1 258 ? 6.223 27.775 6.329 1.00 96.50 258 SER A N 1
ATOM 1915 C CA . SER A 1 258 ? 6.302 27.641 4.871 1.00 96.50 258 SER A CA 1
ATOM 1916 C C . SER A 1 258 ? 7.512 26.788 4.499 1.00 96.50 258 SER A C 1
ATOM 1918 O O . SER A 1 258 ? 8.566 26.892 5.134 1.00 96.50 258 SER A O 1
ATOM 1920 N N . LEU A 1 259 ? 7.389 25.964 3.455 1.00 92.62 259 LEU A N 1
ATOM 1921 C CA . LEU A 1 259 ? 8.510 25.164 2.958 1.00 92.62 259 LEU A CA 1
ATOM 1922 C C . LEU A 1 259 ? 9.712 26.038 2.551 1.00 92.62 259 LEU A C 1
ATOM 1924 O O . LEU A 1 259 ? 10.846 25.579 2.618 1.00 92.62 259 LEU A O 1
ATOM 1928 N N . LYS A 1 260 ? 9.484 27.310 2.196 1.00 95.38 260 LYS A N 1
ATOM 1929 C CA . LYS A 1 260 ? 10.546 28.288 1.895 1.00 95.38 260 LYS A CA 1
ATOM 1930 C C . LYS A 1 260 ? 11.349 28.711 3.129 1.00 95.38 260 LYS A C 1
ATOM 1932 O O . LYS A 1 260 ? 12.505 29.092 2.995 1.00 95.38 260 LYS A O 1
ATOM 1937 N N . ASP A 1 261 ? 10.749 28.622 4.315 1.00 96.44 261 ASP A N 1
ATOM 1938 C CA . ASP A 1 261 ? 11.354 29.022 5.590 1.00 96.44 261 ASP A CA 1
ATOM 1939 C C . ASP A 1 261 ? 11.940 27.824 6.361 1.00 96.44 261 ASP A C 1
ATOM 1941 O O . ASP A 1 261 ? 12.345 27.966 7.521 1.00 96.44 261 ASP A O 1
ATOM 1945 N N . ILE A 1 262 ? 11.963 26.629 5.752 1.00 93.69 262 ILE A N 1
ATOM 1946 C CA . ILE A 1 262 ? 12.410 25.399 6.415 1.00 93.69 262 ILE A CA 1
ATOM 1947 C C . ILE A 1 262 ? 13.875 25.490 6.847 1.00 93.69 262 ILE A C 1
ATOM 1949 O O . ILE A 1 262 ? 14.186 25.157 7.989 1.00 93.69 262 ILE A O 1
ATOM 1953 N N . ASP A 1 263 ? 14.752 26.022 5.996 1.00 94.88 263 ASP A N 1
ATOM 1954 C CA . ASP A 1 263 ? 16.181 26.148 6.294 1.00 94.88 263 ASP A CA 1
ATOM 1955 C C . ASP A 1 263 ? 16.398 27.080 7.492 1.00 94.88 263 ASP A C 1
ATOM 1957 O O . ASP A 1 263 ? 17.089 26.730 8.445 1.00 94.88 263 ASP A O 1
ATOM 1961 N N . THR A 1 264 ? 15.685 28.210 7.535 1.00 96.44 264 THR A N 1
ATOM 1962 C CA . THR A 1 264 ? 15.699 29.126 8.687 1.00 96.44 264 THR A CA 1
ATOM 1963 C C . THR A 1 264 ? 15.141 28.476 9.958 1.00 96.44 264 THR A C 1
ATOM 1965 O O . THR A 1 264 ? 15.567 28.803 11.070 1.00 96.44 264 THR A O 1
ATOM 1968 N N . ALA A 1 265 ? 14.155 27.583 9.842 1.00 93.50 265 ALA A N 1
ATOM 1969 C CA . ALA A 1 265 ? 13.637 26.837 10.985 1.00 93.50 265 ALA A CA 1
ATOM 1970 C C . ALA A 1 265 ? 14.666 25.820 11.508 1.00 93.50 265 ALA A C 1
ATOM 1972 O O . ALA A 1 265 ? 14.839 25.739 12.730 1.00 93.50 265 ALA A O 1
ATOM 1973 N N . ILE A 1 266 ? 15.371 25.127 10.607 1.00 93.44 266 ILE A N 1
ATOM 1974 C CA . ILE A 1 266 ? 16.441 24.163 10.909 1.00 93.44 266 ILE A CA 1
ATOM 1975 C C . ILE A 1 266 ? 17.649 24.863 11.540 1.00 93.44 266 ILE A C 1
ATOM 1977 O O . ILE A 1 266 ? 18.146 24.400 12.565 1.00 93.44 266 ILE A O 1
ATOM 1981 N N . GLU A 1 267 ? 18.067 26.020 11.020 1.00 95.56 267 GLU A N 1
ATOM 1982 C CA . GLU A 1 267 ? 19.135 26.852 11.603 1.00 95.56 267 GLU A CA 1
ATOM 1983 C C . GLU A 1 267 ? 18.828 27.274 13.049 1.00 95.56 267 GLU A C 1
ATOM 1985 O O . GLU A 1 267 ? 19.727 27.406 13.879 1.00 95.56 267 GLU A O 1
ATOM 1990 N N . LYS A 1 268 ? 17.542 27.439 13.383 1.00 95.38 268 LYS A N 1
ATOM 1991 C CA . LYS A 1 268 ? 17.066 27.728 14.748 1.00 95.38 268 LYS A CA 1
ATOM 1992 C C . LYS A 1 268 ? 16.957 26.480 15.634 1.00 95.38 268 LYS A C 1
ATOM 1994 O O . LYS A 1 268 ? 16.440 26.582 16.746 1.00 95.38 268 LYS A O 1
ATOM 1999 N N . GLY A 1 269 ? 17.399 25.319 15.155 1.00 94.31 269 GLY A N 1
ATOM 2000 C CA . GLY A 1 269 ? 17.323 24.041 15.861 1.00 94.31 269 GLY A CA 1
ATOM 2001 C C . GLY A 1 269 ? 15.929 23.407 15.871 1.00 94.31 269 GLY A C 1
ATOM 2002 O O . GLY A 1 269 ? 15.671 22.536 16.699 1.00 94.31 269 GLY A O 1
ATOM 2003 N N . ASN A 1 270 ? 15.012 23.840 14.995 1.00 94.56 270 ASN A N 1
ATOM 2004 C CA . ASN A 1 270 ? 13.708 23.190 14.854 1.00 94.56 270 ASN A CA 1
ATOM 2005 C C . ASN A 1 270 ? 13.799 22.117 13.773 1.00 94.56 270 ASN A C 1
ATOM 2007 O O . ASN A 1 270 ? 14.099 22.409 12.618 1.00 94.56 270 ASN A O 1
ATOM 2011 N N . HIS A 1 271 ? 13.502 20.876 14.136 1.00 93.50 271 HIS A N 1
ATOM 2012 C CA . HIS A 1 271 ? 13.531 19.762 13.195 1.00 93.50 271 HIS A CA 1
ATOM 2013 C C . HIS A 1 271 ? 12.148 19.543 12.571 1.00 93.50 271 HIS A C 1
ATOM 2015 O O . HIS A 1 271 ? 11.144 19.737 13.265 1.00 93.50 271 HIS A O 1
ATOM 2021 N N . PRO A 1 272 ? 12.059 19.118 11.297 1.00 95.38 272 PRO A N 1
ATOM 2022 C CA . PRO A 1 272 ? 10.800 18.685 10.702 1.00 95.38 272 PRO A CA 1
ATOM 2023 C C . PRO A 1 272 ? 10.114 17.623 11.565 1.00 95.38 272 PRO A C 1
ATOM 2025 O O . PRO A 1 272 ? 10.732 16.646 11.987 1.00 95.38 272 PRO A O 1
ATOM 2028 N N . ALA A 1 273 ? 8.833 17.828 11.852 1.00 95.31 273 ALA A N 1
ATOM 2029 C CA . ALA A 1 273 ? 8.023 16.886 12.597 1.00 95.31 273 ALA A CA 1
ATOM 2030 C C . ALA A 1 273 ? 7.649 15.713 11.687 1.00 95.31 273 ALA A C 1
ATOM 2032 O O . ALA A 1 273 ? 7.116 15.901 10.589 1.00 95.31 273 ALA A O 1
ATOM 2033 N N . LEU A 1 274 ? 7.892 14.499 12.172 1.00 94.88 274 LEU A N 1
ATOM 2034 C CA . LEU A 1 274 ? 7.460 13.289 11.490 1.00 94.88 274 LEU A CA 1
ATOM 2035 C C . LEU A 1 274 ? 6.022 12.953 11.876 1.00 94.88 274 LEU A C 1
ATOM 2037 O O . LEU A 1 274 ? 5.617 13.068 13.034 1.00 94.88 274 LEU A O 1
ATOM 2041 N N . THR A 1 275 ? 5.252 12.495 10.909 1.00 95.69 275 THR A N 1
ATOM 2042 C CA . THR A 1 275 ? 3.930 11.907 11.077 1.00 95.69 275 THR A CA 1
ATOM 2043 C C . THR A 1 275 ? 3.902 10.526 10.434 1.00 95.69 275 THR A C 1
ATOM 2045 O O . THR A 1 275 ? 4.881 10.084 9.835 1.00 95.69 275 THR A O 1
ATOM 2048 N N . VAL A 1 276 ? 2.772 9.845 10.542 1.00 95.88 276 VAL A N 1
ATOM 2049 C CA . VAL A 1 276 ? 2.475 8.655 9.748 1.00 95.88 276 VAL A CA 1
ATOM 2050 C C . VAL A 1 276 ? 1.477 9.013 8.667 1.00 95.88 276 VAL A C 1
ATOM 2052 O O . VAL A 1 276 ? 0.534 9.770 8.893 1.00 95.88 276 VAL A O 1
ATOM 2055 N N . ILE A 1 277 ? 1.699 8.476 7.477 1.00 96.56 277 ILE A N 1
ATOM 2056 C CA . ILE A 1 277 ? 0.836 8.672 6.322 1.00 96.56 277 ILE A CA 1
ATOM 2057 C C . ILE A 1 277 ? 0.237 7.312 5.988 1.00 96.56 277 ILE A C 1
ATOM 2059 O O . ILE A 1 277 ? 0.991 6.394 5.653 1.00 96.56 277 ILE A O 1
ATOM 2063 N N . PRO A 1 278 ? -1.091 7.151 6.106 1.00 96.50 278 PRO A N 1
ATOM 2064 C CA . PRO A 1 278 ? -1.749 5.927 5.686 1.00 96.50 278 PRO A CA 1
ATOM 2065 C C . PRO A 1 278 ? -1.544 5.745 4.183 1.00 96.50 278 PRO A C 1
ATOM 2067 O O . PRO A 1 278 ? -1.773 6.667 3.400 1.00 96.50 278 PRO A O 1
ATOM 2070 N N . VAL A 1 279 ? -1.112 4.556 3.784 1.00 96.00 279 VAL A N 1
ATOM 2071 C CA . VAL A 1 279 ? -0.878 4.208 2.385 1.00 96.00 279 VAL A CA 1
ATOM 2072 C C . VAL A 1 279 ? -1.641 2.944 2.028 1.00 96.00 279 VAL A C 1
ATOM 2074 O O . VAL A 1 279 ? -1.660 1.962 2.774 1.00 96.00 279 VAL A O 1
ATOM 2077 N N . ARG A 1 280 ? -2.281 2.990 0.863 1.00 95.56 280 ARG A N 1
ATOM 2078 C CA . ARG A 1 280 ? -2.965 1.870 0.222 1.00 95.56 280 ARG A CA 1
ATOM 2079 C C . ARG A 1 280 ? -2.440 1.837 -1.194 1.00 95.56 280 ARG A C 1
ATOM 2081 O O . ARG A 1 280 ? -2.644 2.792 -1.937 1.00 95.56 280 ARG A O 1
ATOM 2088 N N . MET A 1 281 ? -1.700 0.794 -1.528 1.00 97.38 281 MET A N 1
ATOM 2089 C CA . MET A 1 281 ? -1.043 0.726 -2.820 1.00 97.38 281 MET A CA 1
ATOM 2090 C C . MET A 1 281 ? -1.114 -0.664 -3.418 1.00 97.38 281 MET A C 1
ATOM 2092 O O . MET A 1 281 ? -1.074 -1.663 -2.700 1.00 97.38 281 MET A O 1
ATOM 2096 N N . VAL A 1 282 ? -1.202 -0.713 -4.740 1.00 98.31 282 VAL A N 1
ATOM 2097 C CA . VAL A 1 282 ? -0.952 -1.932 -5.502 1.00 98.31 282 VAL A CA 1
ATOM 2098 C C . VAL A 1 282 ? 0.481 -1.876 -6.005 1.00 98.31 282 VAL A C 1
ATOM 2100 O O . VAL A 1 282 ? 0.872 -0.916 -6.668 1.00 98.31 282 VAL A O 1
ATOM 2103 N N . THR A 1 283 ? 1.265 -2.901 -5.691 1.00 97.69 283 THR A N 1
ATOM 2104 C CA . THR A 1 283 ? 2.627 -3.054 -6.205 1.00 97.69 283 THR A CA 1
ATOM 2105 C C . THR A 1 283 ? 2.633 -4.128 -7.280 1.00 97.69 283 THR A C 1
ATOM 2107 O O . THR A 1 283 ? 2.204 -5.255 -7.029 1.00 97.69 283 THR A O 1
ATOM 2110 N N . ILE A 1 284 ? 3.116 -3.787 -8.473 1.00 98.00 284 ILE A N 1
ATOM 2111 C CA . ILE A 1 284 ? 3.300 -4.737 -9.571 1.00 98.00 284 ILE A CA 1
ATOM 2112 C C . ILE A 1 284 ? 4.789 -4.926 -9.803 1.00 98.00 284 ILE A C 1
ATOM 2114 O O . ILE A 1 284 ? 5.510 -3.979 -10.122 1.00 98.00 284 ILE A O 1
ATOM 2118 N N . HIS A 1 285 ? 5.220 -6.171 -9.680 1.00 97.75 285 HIS A N 1
ATOM 2119 C CA . HIS A 1 285 ? 6.555 -6.632 -10.014 1.00 97.75 285 HIS A CA 1
ATOM 2120 C C . HIS A 1 285 ? 6.478 -7.413 -11.324 1.00 97.75 285 HIS A C 1
ATOM 2122 O O . HIS A 1 285 ? 5.648 -8.310 -11.443 1.00 97.75 285 HIS A O 1
ATOM 2128 N N . ALA A 1 286 ? 7.313 -7.097 -12.311 1.00 97.81 286 ALA A N 1
ATOM 2129 C CA . ALA A 1 286 ? 7.315 -7.797 -13.595 1.00 97.81 286 ALA A CA 1
ATOM 2130 C C . ALA A 1 286 ? 8.732 -8.068 -14.107 1.00 97.81 286 ALA A C 1
ATOM 2132 O O . ALA A 1 286 ? 9.660 -7.296 -13.870 1.00 97.81 286 ALA A O 1
ATOM 2133 N N . VAL A 1 287 ? 8.896 -9.171 -14.833 1.00 97.81 287 VAL A N 1
ATOM 2134 C CA . VAL A 1 287 ? 10.176 -9.591 -15.408 1.00 97.81 287 VAL A CA 1
ATOM 2135 C C . VAL A 1 287 ? 10.400 -8.886 -16.744 1.00 97.81 287 VAL A C 1
ATOM 2137 O O . VAL A 1 287 ? 9.588 -9.001 -17.660 1.00 97.81 287 VAL A O 1
ATOM 2140 N N . VAL A 1 288 ? 11.524 -8.186 -16.886 1.00 97.50 288 VAL A N 1
ATOM 2141 C CA . VAL A 1 288 ? 11.965 -7.589 -18.154 1.00 97.50 288 VAL A CA 1
ATOM 2142 C C . VAL A 1 288 ? 13.089 -8.452 -18.740 1.00 97.50 288 VAL A C 1
ATOM 2144 O O . VAL A 1 288 ? 14.149 -8.548 -18.116 1.00 97.50 288 VAL A O 1
ATOM 2147 N N . PRO A 1 289 ? 12.909 -9.071 -19.924 1.00 96.88 289 PRO A N 1
ATOM 2148 C CA . PRO A 1 289 ? 13.857 -10.040 -20.481 1.00 96.88 289 PRO A CA 1
ATOM 2149 C C . PRO A 1 289 ? 15.089 -9.353 -21.100 1.00 96.88 289 PRO A C 1
ATOM 2151 O O . PRO A 1 289 ? 15.213 -9.220 -22.319 1.00 96.88 289 PRO A O 1
ATOM 2154 N N . TYR A 1 290 ? 16.007 -8.884 -20.252 1.00 95.25 290 TYR A N 1
ATOM 2155 C CA . TYR A 1 290 ? 17.165 -8.073 -20.643 1.00 95.25 290 TYR A CA 1
ATOM 2156 C C . TYR A 1 290 ? 18.094 -8.777 -21.637 1.00 95.25 290 TYR A C 1
ATOM 2158 O O . TYR A 1 290 ? 18.428 -8.206 -22.675 1.00 95.25 290 TYR A O 1
ATOM 2166 N N . LYS A 1 291 ? 18.486 -10.024 -21.358 1.00 95.25 291 LYS A N 1
ATOM 2167 C CA . LYS A 1 291 ? 19.410 -10.775 -22.219 1.00 95.25 291 LYS A CA 1
ATOM 2168 C C . LYS A 1 291 ? 18.804 -11.057 -23.592 1.00 95.25 291 LYS A C 1
ATOM 2170 O O . LYS A 1 291 ? 19.452 -10.814 -24.604 1.00 95.25 291 LYS A O 1
ATOM 2175 N N . THR A 1 292 ? 17.540 -11.469 -23.636 1.00 96.88 292 THR A N 1
ATOM 2176 C CA . THR A 1 292 ? 16.805 -11.668 -24.894 1.00 96.88 292 THR A CA 1
ATOM 2177 C C . THR A 1 292 ? 16.709 -10.366 -25.691 1.00 96.88 292 THR A C 1
ATOM 2179 O O . THR A 1 292 ? 16.886 -10.360 -26.909 1.00 96.88 292 THR A O 1
ATOM 2182 N N . GLN A 1 293 ? 16.487 -9.236 -25.013 1.00 97.44 293 GLN A N 1
ATOM 2183 C CA . GLN A 1 293 ? 16.468 -7.924 -25.657 1.00 97.44 293 GLN A CA 1
ATOM 2184 C C . GLN A 1 293 ? 17.839 -7.530 -26.228 1.00 97.44 293 GLN A C 1
ATOM 2186 O O . GLN A 1 293 ? 17.911 -6.942 -27.308 1.00 97.44 293 GLN A O 1
ATOM 2191 N N . LEU A 1 294 ? 18.923 -7.860 -25.530 1.00 95.88 294 LEU A N 1
ATOM 2192 C CA . LEU A 1 294 ? 20.293 -7.620 -25.978 1.00 95.88 294 LEU A CA 1
ATOM 2193 C C . LEU A 1 294 ? 20.639 -8.473 -27.208 1.00 95.88 294 LEU A C 1
ATOM 2195 O O . LEU A 1 294 ? 21.216 -7.957 -28.166 1.00 95.88 294 LEU A O 1
ATOM 2199 N N . GLU A 1 295 ? 20.227 -9.742 -27.234 1.00 96.75 295 GLU A N 1
ATOM 2200 C CA . GLU A 1 295 ? 20.372 -10.619 -28.405 1.00 96.75 295 GLU A CA 1
ATOM 2201 C C . GLU A 1 295 ? 19.605 -10.081 -29.623 1.00 96.75 295 GLU A C 1
ATOM 2203 O O . GLU A 1 295 ? 20.111 -10.122 -30.748 1.00 96.75 295 GLU A O 1
ATOM 2208 N N . GLU A 1 296 ? 18.419 -9.513 -29.403 1.00 97.50 296 GLU A N 1
ATOM 2209 C CA . GLU A 1 296 ? 17.629 -8.856 -30.446 1.00 97.50 296 GLU A CA 1
ATOM 2210 C C . GLU A 1 296 ? 18.284 -7.567 -30.953 1.00 97.50 296 GLU A C 1
ATOM 2212 O O . GLU A 1 296 ? 18.316 -7.336 -32.160 1.00 97.50 296 GLU A O 1
ATOM 2217 N N . ILE A 1 297 ? 18.882 -6.759 -30.072 1.00 97.06 297 ILE A N 1
ATOM 2218 C CA . ILE A 1 297 ? 19.681 -5.589 -30.473 1.00 97.06 297 ILE A CA 1
ATOM 2219 C C . ILE A 1 297 ? 20.884 -6.028 -31.304 1.00 97.06 297 ILE A C 1
ATOM 2221 O O . ILE A 1 297 ? 21.115 -5.482 -32.385 1.00 97.06 297 ILE A O 1
ATOM 2225 N N . ARG A 1 298 ? 21.617 -7.051 -30.851 1.00 97.00 298 ARG A N 1
ATOM 2226 C CA . ARG A 1 298 ? 22.743 -7.620 -31.598 1.00 97.00 298 ARG A CA 1
ATOM 2227 C C . ARG A 1 298 ? 22.305 -8.065 -32.992 1.00 97.00 298 ARG A C 1
ATOM 2229 O O . ARG A 1 298 ? 22.968 -7.730 -33.972 1.00 97.00 298 ARG A O 1
ATOM 2236 N N . ARG A 1 299 ? 21.175 -8.774 -33.089 1.00 97.19 299 ARG A N 1
ATOM 2237 C CA . ARG A 1 299 ? 20.596 -9.247 -34.355 1.00 97.19 299 ARG A CA 1
ATOM 2238 C C . ARG A 1 299 ? 20.188 -8.085 -35.264 1.00 97.19 299 ARG A C 1
ATOM 2240 O O . ARG A 1 299 ? 20.586 -8.064 -36.427 1.00 97.19 299 ARG A O 1
ATOM 2247 N N . ALA A 1 300 ? 19.422 -7.125 -34.749 1.00 96.81 300 ALA A N 1
ATOM 2248 C CA . ALA A 1 300 ? 18.866 -6.012 -35.520 1.00 96.81 300 ALA A CA 1
ATOM 2249 C C . ALA A 1 300 ? 19.951 -5.044 -36.022 1.00 96.81 300 ALA A C 1
ATOM 2251 O O . ALA A 1 300 ? 19.904 -4.581 -37.165 1.00 96.81 300 ALA A O 1
ATOM 2252 N N . LEU A 1 301 ? 20.969 -4.785 -35.198 1.00 96.00 301 LEU A N 1
ATOM 2253 C CA . LEU A 1 301 ? 22.089 -3.900 -35.528 1.00 96.00 301 LEU A CA 1
ATOM 2254 C C . LEU A 1 301 ? 23.262 -4.619 -36.209 1.00 96.00 301 LEU A C 1
ATOM 2256 O O . LEU A 1 301 ? 24.197 -3.951 -36.655 1.00 96.00 301 LEU A O 1
ATOM 2260 N N . ARG A 1 302 ? 23.195 -5.953 -36.327 1.00 94.94 302 ARG A N 1
ATOM 2261 C CA . ARG A 1 302 ? 24.222 -6.820 -36.936 1.00 94.94 302 ARG A CA 1
ATOM 2262 C C . ARG A 1 302 ? 25.578 -6.709 -36.251 1.00 94.94 302 ARG A C 1
ATOM 2264 O O . ARG A 1 302 ? 26.617 -6.657 -36.905 1.00 94.94 302 ARG A O 1
ATOM 2271 N N . LEU A 1 303 ? 25.546 -6.641 -34.928 1.00 95.31 303 LEU A N 1
ATOM 2272 C CA . LEU A 1 303 ? 26.747 -6.539 -34.113 1.00 95.31 303 LEU A CA 1
ATOM 2273 C C . LEU A 1 303 ? 27.392 -7.913 -33.967 1.00 95.31 303 LEU A C 1
ATOM 2275 O O . LEU A 1 303 ? 26.725 -8.950 -34.021 1.00 95.31 303 LEU A O 1
ATOM 2279 N N . THR A 1 304 ? 28.705 -7.915 -33.791 1.00 95.25 304 THR A N 1
ATOM 2280 C CA . THR A 1 304 ? 29.506 -9.145 -33.814 1.00 95.25 304 THR A CA 1
ATOM 2281 C C . THR A 1 304 ? 29.462 -9.905 -32.495 1.00 95.25 304 THR A C 1
ATOM 2283 O O . THR A 1 304 ? 29.668 -11.118 -32.470 1.00 95.25 304 THR A O 1
ATOM 2286 N N . SER A 1 305 ? 29.188 -9.207 -31.393 1.00 94.25 305 SER A N 1
ATOM 2287 C CA . SER A 1 305 ? 29.224 -9.771 -30.047 1.00 94.25 305 SER A CA 1
ATOM 2288 C C . SER A 1 305 ? 28.210 -9.115 -29.113 1.00 94.25 305 SER A C 1
ATOM 2290 O O . SER A 1 305 ? 27.747 -7.997 -29.343 1.00 94.25 305 SER A O 1
ATOM 2292 N N . ASP A 1 306 ? 27.899 -9.807 -28.019 1.00 90.56 306 ASP A N 1
ATOM 2293 C CA . ASP A 1 306 ? 27.007 -9.303 -26.971 1.00 90.56 306 ASP A CA 1
ATOM 2294 C C . ASP A 1 306 ? 27.630 -8.102 -26.241 1.00 90.56 306 ASP A C 1
ATOM 2296 O O . ASP A 1 306 ? 26.929 -7.165 -25.870 1.00 90.56 306 ASP A O 1
ATOM 2300 N N . ALA A 1 307 ? 28.959 -8.090 -26.089 1.00 89.81 307 ALA A N 1
ATOM 2301 C CA . ALA A 1 307 ? 29.693 -6.973 -25.497 1.00 89.81 307 ALA A CA 1
ATOM 2302 C C . ALA A 1 307 ? 29.544 -5.691 -26.328 1.00 89.81 307 ALA A C 1
ATOM 2304 O O . ALA A 1 307 ? 29.323 -4.616 -25.774 1.00 89.81 307 ALA A O 1
ATOM 2305 N N . GLU A 1 308 ? 29.603 -5.812 -27.658 1.00 92.06 308 GLU A N 1
ATOM 2306 C CA . GLU A 1 308 ? 29.327 -4.699 -28.566 1.00 92.06 308 GLU A CA 1
ATOM 2307 C C . GLU A 1 308 ? 27.865 -4.246 -28.436 1.00 92.06 308 GLU A C 1
ATOM 2309 O O . GLU A 1 308 ? 27.610 -3.050 -28.319 1.00 92.06 308 GLU A O 1
ATOM 2314 N N . ALA A 1 309 ? 26.913 -5.184 -28.366 1.00 93.19 309 ALA A N 1
ATOM 2315 C CA . ALA A 1 309 ? 25.489 -4.877 -28.212 1.00 93.19 309 ALA A CA 1
ATOM 2316 C C . ALA A 1 309 ? 25.160 -4.086 -26.941 1.00 93.19 309 ALA A C 1
ATOM 2318 O O . ALA A 1 309 ? 24.360 -3.156 -27.022 1.00 93.19 309 ALA A O 1
ATOM 2319 N N . ARG A 1 310 ? 25.833 -4.353 -25.814 1.00 90.25 310 ARG A N 1
ATOM 2320 C CA . ARG A 1 310 ? 25.659 -3.577 -24.568 1.00 90.25 310 ARG A CA 1
ATOM 2321 C C . ARG A 1 310 ? 25.962 -2.093 -24.731 1.00 90.25 310 ARG A C 1
ATOM 2323 O O . ARG A 1 310 ? 25.281 -1.271 -24.130 1.00 90.25 310 ARG A O 1
ATOM 2330 N N . GLY A 1 311 ? 26.943 -1.744 -25.566 1.00 90.25 311 GLY A N 1
ATOM 2331 C CA . GLY A 1 311 ? 27.248 -0.344 -25.878 1.00 90.25 311 GLY A CA 1
ATOM 2332 C C . GLY A 1 311 ? 26.102 0.377 -26.598 1.00 90.25 311 GLY A C 1
ATOM 2333 O O . GLY A 1 311 ? 26.028 1.602 -26.563 1.00 90.25 311 GLY A O 1
ATOM 2334 N N . TRP A 1 312 ? 25.191 -0.378 -27.219 1.00 92.31 312 TRP A N 1
ATOM 2335 C CA . TRP A 1 312 ? 24.004 0.126 -27.911 1.00 92.31 312 TRP A CA 1
ATOM 2336 C C . TRP A 1 312 ? 22.706 -0.031 -27.100 1.00 92.31 312 TRP A C 1
ATOM 2338 O O . TRP A 1 312 ? 21.678 0.510 -27.509 1.00 92.31 312 TRP A O 1
ATOM 2348 N N . GLY A 1 313 ? 22.729 -0.742 -25.969 1.00 89.25 313 GLY A N 1
ATOM 2349 C CA . GLY A 1 313 ? 21.581 -0.954 -25.087 1.00 89.25 313 GLY A CA 1
ATOM 2350 C C . GLY A 1 313 ? 21.327 -2.432 -24.737 1.00 89.25 313 GLY A C 1
ATOM 2351 O O . GLY A 1 313 ? 22.201 -3.277 -24.926 1.00 89.25 313 GLY A O 1
ATOM 2352 N N . PRO A 1 314 ? 20.130 -2.774 -24.223 1.00 93.38 314 PRO A N 1
ATOM 2353 C CA . PRO A 1 314 ? 18.930 -1.937 -24.182 1.00 93.38 314 PRO A CA 1
ATOM 2354 C C . PRO A 1 314 ? 18.984 -0.836 -23.118 1.00 93.38 314 PRO A C 1
ATOM 2356 O O . PRO A 1 314 ? 19.245 -1.102 -21.948 1.00 93.38 314 PRO A O 1
ATOM 2359 N N . PHE A 1 315 ? 18.659 0.394 -23.525 1.00 93.88 315 PHE A N 1
ATOM 2360 C CA . PHE A 1 315 ? 18.461 1.529 -22.621 1.00 93.88 315 PHE A CA 1
ATOM 2361 C C . PHE A 1 315 ? 16.966 1.816 -22.509 1.00 93.88 315 PHE A C 1
ATOM 2363 O O . PHE A 1 315 ? 16.372 2.444 -23.393 1.00 93.88 315 PHE A O 1
ATOM 2370 N N . TYR A 1 316 ? 16.328 1.307 -21.459 1.00 95.19 316 TYR A N 1
ATOM 2371 C CA . TYR A 1 316 ? 14.913 1.577 -21.226 1.00 95.19 316 TYR A CA 1
ATOM 2372 C C . TYR A 1 316 ? 14.714 3.012 -20.718 1.00 95.19 316 TYR A C 1
ATOM 2374 O O . TYR A 1 316 ? 15.505 3.518 -19.932 1.00 95.19 316 TYR A O 1
ATOM 2382 N N . LYS A 1 317 ? 13.650 3.670 -21.189 1.00 93.75 317 LYS A N 1
ATOM 2383 C CA . LYS A 1 317 ? 13.195 5.000 -20.735 1.00 93.75 317 LYS A CA 1
ATOM 2384 C C . LYS A 1 317 ? 12.013 4.882 -19.760 1.00 93.75 317 LYS A C 1
ATOM 2386 O O . LYS A 1 317 ? 11.141 5.753 -19.709 1.00 93.75 317 LYS A O 1
ATOM 2391 N N . GLY A 1 318 ? 11.897 3.743 -19.090 1.00 94.94 318 GLY A N 1
ATOM 2392 C CA . GLY A 1 318 ? 10.741 3.359 -18.287 1.00 94.94 318 GLY A CA 1
ATOM 2393 C C . GLY A 1 318 ? 9.629 2.670 -19.077 1.00 94.94 318 GLY A C 1
ATOM 2394 O O . GLY A 1 318 ? 9.858 2.005 -20.090 1.00 94.94 318 GLY A O 1
ATOM 2395 N N . PHE A 1 319 ? 8.405 2.806 -18.585 1.00 97.12 319 PHE A N 1
ATOM 2396 C CA . PHE A 1 319 ? 7.241 2.060 -19.050 1.00 97.12 319 PHE A CA 1
ATOM 2397 C C . PHE A 1 319 ? 5.984 2.923 -18.976 1.00 97.12 319 PHE A C 1
ATOM 2399 O O . PHE A 1 319 ? 6.001 4.030 -18.447 1.00 97.12 319 PHE A O 1
ATOM 2406 N N . GLU A 1 320 ? 4.900 2.426 -19.554 1.00 97.19 320 GLU A N 1
ATOM 2407 C CA . GLU A 1 320 ? 3.602 3.084 -19.522 1.00 97.19 320 GLU A CA 1
ATOM 2408 C C . GLU A 1 320 ? 2.531 2.114 -19.058 1.00 97.19 320 GLU A C 1
ATOM 2410 O O . GLU A 1 320 ? 2.588 0.917 -19.357 1.00 97.19 320 GLU A O 1
ATOM 2415 N N . ILE A 1 321 ? 1.556 2.661 -18.338 1.00 97.44 321 ILE A N 1
ATOM 2416 C CA . ILE A 1 321 ? 0.472 1.912 -17.720 1.00 97.44 321 ILE A CA 1
ATOM 2417 C C . ILE A 1 321 ? -0.857 2.450 -18.231 1.00 97.44 321 ILE A C 1
ATOM 2419 O O . ILE A 1 321 ? -1.100 3.656 -18.220 1.00 97.44 321 ILE A O 1
ATOM 2423 N N . GLN A 1 322 ? -1.746 1.544 -18.621 1.00 97.25 322 GLN A N 1
ATOM 2424 C CA . GLN A 1 322 ? -3.178 1.817 -18.633 1.00 97.25 322 GLN A CA 1
ATOM 2425 C C . GLN A 1 322 ? -3.812 1.098 -17.450 1.00 97.25 322 GLN A C 1
ATOM 2427 O O . GLN A 1 322 ? -3.436 -0.030 -17.121 1.00 97.25 322 GLN A O 1
ATOM 2432 N N . ARG A 1 323 ? -4.793 1.754 -16.837 1.00 97.56 323 ARG A N 1
ATOM 2433 C CA . ARG A 1 323 ? -5.545 1.232 -15.703 1.00 97.56 323 ARG A CA 1
ATOM 2434 C C . ARG A 1 323 ? -7.026 1.206 -16.044 1.00 97.56 323 ARG A C 1
ATOM 2436 O O . ARG A 1 323 ? -7.557 2.210 -16.519 1.00 97.56 323 ARG A O 1
ATOM 2443 N N . ARG A 1 324 ? -7.679 0.085 -15.754 1.00 97.62 324 ARG A N 1
ATOM 2444 C CA . ARG A 1 324 ? -9.138 -0.041 -15.739 1.00 97.62 324 ARG A CA 1
ATOM 2445 C C . ARG A 1 324 ? -9.609 -0.173 -14.301 1.00 97.62 324 ARG A C 1
ATOM 2447 O O . ARG A 1 324 ? -9.046 -0.943 -13.529 1.00 97.62 324 ARG A O 1
ATOM 2454 N N . GLU A 1 325 ? -10.622 0.606 -13.951 1.00 97.81 325 GLU A N 1
ATOM 2455 C CA . GLU A 1 325 ? -11.210 0.653 -12.614 1.00 97.81 325 GLU A CA 1
ATOM 2456 C C . GLU A 1 325 ? -12.674 0.242 -12.714 1.00 97.81 325 GLU A C 1
ATOM 2458 O O . GLU A 1 325 ? -13.465 0.856 -13.435 1.00 97.81 325 GLU A O 1
ATOM 2463 N N . THR A 1 326 ? -13.044 -0.789 -11.966 1.00 97.81 326 THR A N 1
ATOM 2464 C CA . THR A 1 326 ? -14.421 -1.272 -11.863 1.00 97.81 326 THR A CA 1
ATOM 2465 C C . THR A 1 326 ? -14.876 -1.237 -10.410 1.00 97.81 326 THR A C 1
ATOM 2467 O O . THR A 1 326 ? -14.074 -1.342 -9.480 1.00 97.81 326 THR A O 1
ATOM 2470 N N . ARG A 1 327 ? -16.178 -1.073 -10.187 1.00 96.31 327 ARG A N 1
ATOM 2471 C CA . ARG A 1 327 ? -16.788 -1.140 -8.858 1.00 96.31 327 ARG A CA 1
ATOM 2472 C C . ARG A 1 327 ? -17.980 -2.075 -8.889 1.00 96.31 327 ARG A C 1
ATOM 2474 O O . ARG A 1 327 ? -18.839 -1.975 -9.761 1.00 96.31 327 ARG A O 1
ATOM 2481 N N . VAL A 1 328 ? -18.063 -2.950 -7.894 1.00 90.38 328 VAL A N 1
ATOM 2482 C CA . VAL A 1 328 ? -19.238 -3.802 -7.703 1.00 90.38 328 VAL A CA 1
ATOM 2483 C C . VAL A 1 328 ? -20.320 -2.974 -7.015 1.00 90.38 328 VAL A C 1
ATOM 2485 O O . VAL A 1 328 ? -20.151 -2.513 -5.884 1.00 90.38 328 VAL A O 1
ATOM 2488 N N . LEU A 1 329 ? -21.437 -2.751 -7.702 1.00 89.19 329 LEU A N 1
ATOM 2489 C CA . LEU A 1 329 ? -22.585 -2.052 -7.132 1.00 89.19 329 LEU A CA 1
ATOM 2490 C C . LEU A 1 329 ? -23.311 -2.913 -6.094 1.00 89.19 329 LEU A C 1
ATOM 2492 O O . LEU A 1 329 ? -23.179 -4.135 -6.054 1.00 89.19 329 LEU A O 1
ATOM 2496 N N . ALA A 1 330 ? -24.170 -2.271 -5.299 1.00 82.44 330 ALA A N 1
ATOM 2497 C CA . ALA A 1 330 ? -25.087 -2.943 -4.376 1.00 82.44 330 ALA A CA 1
ATOM 2498 C C . ALA A 1 330 ? -25.884 -4.077 -5.055 1.00 82.44 330 ALA A C 1
ATOM 2500 O O . ALA A 1 330 ? -26.082 -5.139 -4.470 1.00 82.44 330 ALA A O 1
ATOM 2501 N N . SER A 1 331 ? -26.262 -3.901 -6.326 1.00 84.88 331 SER A N 1
ATOM 2502 C CA . SER A 1 331 ? -26.959 -4.910 -7.136 1.00 84.88 331 SER A CA 1
ATOM 2503 C C . SER A 1 331 ? -26.122 -6.155 -7.461 1.00 84.88 331 SER A C 1
ATOM 2505 O O . SER A 1 331 ? -26.669 -7.138 -7.946 1.00 84.88 331 SER A O 1
ATOM 2507 N N . GLY A 1 332 ? -24.811 -6.135 -7.203 1.00 85.62 332 GLY A N 1
ATOM 2508 C CA . GLY A 1 332 ? -23.860 -7.156 -7.650 1.00 85.62 332 GLY A CA 1
ATOM 2509 C C . GLY A 1 332 ? -23.388 -6.974 -9.095 1.00 85.62 332 GLY A C 1
ATOM 2510 O O . GLY A 1 332 ? -22.550 -7.742 -9.547 1.00 85.62 332 GLY A O 1
ATOM 2511 N N . LYS A 1 333 ? -23.893 -5.965 -9.821 1.00 92.12 333 LYS A N 1
ATOM 2512 C CA . LYS A 1 333 ? -23.412 -5.632 -11.165 1.00 92.12 333 LYS A CA 1
ATOM 2513 C C . LYS A 1 333 ? -22.082 -4.882 -11.072 1.00 92.12 333 LYS A C 1
ATOM 2515 O O . LYS A 1 333 ? -21.975 -3.917 -10.315 1.00 92.12 333 LYS A O 1
ATOM 2520 N N . GLU A 1 334 ? -21.105 -5.301 -11.865 1.00 94.44 334 GLU A N 1
ATOM 2521 C CA . GLU A 1 334 ? -19.866 -4.555 -12.073 1.00 94.44 334 GLU A CA 1
ATOM 2522 C C . GLU A 1 334 ? -20.125 -3.347 -12.980 1.00 94.44 334 GLU A C 1
ATOM 2524 O O . GLU A 1 334 ? -20.720 -3.461 -14.055 1.00 94.44 334 GLU A O 1
ATOM 2529 N N . GLU A 1 335 ? -19.701 -2.176 -12.522 1.00 96.38 335 GLU A N 1
ATOM 2530 C CA . GLU A 1 335 ? -19.724 -0.929 -13.277 1.00 96.38 335 GLU A CA 1
ATOM 2531 C C . GLU A 1 335 ? -18.283 -0.479 -13.520 1.00 96.38 335 GLU A C 1
ATOM 2533 O O . GLU A 1 335 ? -17.511 -0.317 -12.573 1.00 96.38 335 GLU A O 1
ATOM 2538 N N . ALA A 1 336 ? -17.909 -0.292 -14.787 1.00 96.75 336 ALA A N 1
ATOM 2539 C CA . ALA A 1 336 ? -16.621 0.287 -15.142 1.00 96.75 336 ALA A CA 1
ATOM 2540 C C . ALA A 1 336 ? -16.662 1.799 -14.892 1.00 96.75 336 ALA A C 1
ATOM 2542 O O . ALA A 1 336 ? -17.406 2.526 -15.546 1.00 96.75 336 ALA A O 1
ATOM 2543 N N . ILE A 1 337 ? -15.868 2.257 -13.927 1.00 97.06 337 ILE A N 1
ATOM 2544 C CA . ILE A 1 337 ? -15.697 3.679 -13.606 1.00 97.06 337 ILE A CA 1
ATOM 2545 C C . ILE A 1 337 ? -14.702 4.302 -14.583 1.00 97.06 337 ILE A C 1
ATOM 2547 O O . ILE A 1 337 ? -14.911 5.411 -15.072 1.00 97.06 337 ILE A O 1
ATOM 2551 N N . GLN A 1 338 ? -13.629 3.569 -14.875 1.00 96.38 338 GLN A N 1
ATOM 2552 C CA . GLN A 1 338 ? -12.618 3.938 -15.852 1.00 96.38 338 GLN A CA 1
ATOM 2553 C C . GLN A 1 338 ? -12.423 2.747 -16.786 1.00 96.38 338 GLN A C 1
ATOM 2555 O O . GLN A 1 338 ? -11.910 1.716 -16.362 1.00 96.38 338 GLN A O 1
ATOM 2560 N N . GLU A 1 339 ? -12.853 2.879 -18.039 1.00 96.56 339 GLU A N 1
ATOM 2561 C CA . GLU A 1 339 ? -12.700 1.836 -19.059 1.00 96.56 339 GLU A CA 1
ATOM 2562 C C . GLU A 1 339 ? -11.327 1.934 -19.744 1.00 96.56 339 GLU A C 1
ATOM 2564 O O . GLU A 1 339 ? -10.635 2.953 -19.642 1.00 96.56 339 GLU A O 1
ATOM 2569 N N . TRP A 1 340 ? -10.921 0.874 -20.447 1.00 95.31 340 TRP A N 1
ATOM 2570 C CA . TRP A 1 340 ? -9.710 0.907 -21.261 1.00 95.31 340 TRP A CA 1
ATOM 2571 C C . TRP A 1 340 ? -9.762 2.048 -22.273 1.00 95.31 340 TRP A C 1
ATOM 2573 O O . TRP A 1 340 ? -10.709 2.159 -23.051 1.00 95.31 340 TRP A O 1
ATOM 2583 N N . VAL A 1 341 ? -8.704 2.854 -22.314 1.00 93.50 341 VAL A N 1
ATOM 2584 C CA . VAL A 1 341 ? -8.536 3.817 -23.399 1.00 93.50 341 VAL A CA 1
ATOM 2585 C C . VAL A 1 341 ? -8.188 3.043 -24.666 1.00 93.50 341 VAL A C 1
ATOM 2587 O O . VAL A 1 341 ? -7.275 2.209 -24.662 1.00 93.50 341 VAL A O 1
ATOM 2590 N N . GLU A 1 342 ? -8.935 3.295 -25.744 1.00 91.88 342 GLU A N 1
ATOM 2591 C CA . GLU A 1 342 ? -8.642 2.715 -27.052 1.00 91.88 342 GLU A CA 1
ATOM 2592 C C . GLU A 1 342 ? -7.191 3.004 -27.431 1.00 91.88 342 GLU A C 1
ATOM 2594 O O . GLU A 1 342 ? -6.688 4.112 -27.242 1.00 91.88 342 GLU A O 1
ATOM 2599 N N . LEU A 1 343 ? -6.499 1.985 -27.940 1.00 87.75 343 LEU A N 1
ATOM 2600 C CA . LEU A 1 343 ? -5.089 2.124 -28.270 1.00 87.75 343 LEU A CA 1
ATOM 2601 C C . LEU A 1 343 ? -4.931 3.218 -29.334 1.00 87.75 343 LEU A C 1
ATOM 2603 O O . LEU A 1 343 ? -5.534 3.101 -30.408 1.00 87.75 343 LEU A O 1
ATOM 2607 N N . PRO A 1 344 ? -4.136 4.268 -29.070 1.00 85.25 344 PRO A N 1
ATOM 2608 C CA . PRO A 1 344 ? -3.986 5.350 -30.022 1.00 85.25 344 PRO A CA 1
ATOM 2609 C C . PRO A 1 344 ? -3.389 4.813 -31.325 1.00 85.25 344 PRO A C 1
ATOM 2611 O O . PRO A 1 344 ? -2.498 3.960 -31.322 1.00 85.25 344 PRO A O 1
ATOM 2614 N N . LYS A 1 345 ? -3.869 5.334 -32.462 1.00 87.69 345 LYS A N 1
ATOM 2615 C CA . LYS A 1 345 ? -3.302 5.007 -33.785 1.00 87.69 345 LYS A CA 1
ATOM 2616 C C . LYS A 1 345 ? -1.824 5.384 -33.862 1.00 87.69 345 LYS A C 1
ATOM 2618 O O . LYS A 1 345 ? -1.053 4.726 -34.555 1.00 87.69 345 LYS A O 1
ATOM 2623 N N . ASP A 1 346 ? -1.448 6.454 -33.163 1.00 88.88 346 ASP A N 1
ATOM 2624 C CA . ASP A 1 346 ? -0.058 6.830 -32.967 1.00 88.88 346 ASP A CA 1
ATOM 2625 C C . ASP A 1 346 ? 0.511 6.105 -31.745 1.00 88.88 346 ASP A C 1
ATOM 2627 O O . ASP A 1 346 ? 0.140 6.383 -30.605 1.00 88.88 346 ASP A O 1
ATOM 2631 N N . VAL A 1 347 ? 1.451 5.194 -31.993 1.00 85.31 347 VAL A N 1
ATOM 2632 C CA . VAL A 1 347 ? 2.130 4.414 -30.953 1.00 85.31 347 VAL A CA 1
ATOM 2633 C C . VAL A 1 347 ? 2.876 5.315 -29.962 1.00 85.31 347 VAL A C 1
ATOM 2635 O O . VAL A 1 347 ? 3.048 4.914 -28.812 1.00 85.31 347 VAL A O 1
ATOM 2638 N N . THR A 1 348 ? 3.277 6.521 -30.376 1.00 87.12 348 THR A N 1
ATOM 2639 C CA . THR A 1 348 ? 3.998 7.484 -29.527 1.00 87.12 348 THR A CA 1
ATOM 2640 C C . THR A 1 348 ? 3.088 8.308 -28.621 1.00 87.12 348 THR A C 1
ATOM 2642 O O . THR A 1 348 ? 3.584 8.943 -27.690 1.00 87.12 348 THR A O 1
ATOM 2645 N N . SER A 1 349 ? 1.769 8.284 -28.851 1.00 91.19 349 SER A N 1
ATOM 2646 C CA . SER A 1 349 ? 0.824 9.007 -28.002 1.00 91.19 349 SER A CA 1
ATOM 2647 C C . SER A 1 349 ? 0.803 8.411 -26.596 1.00 91.19 349 SER A C 1
ATOM 2649 O O . SER A 1 349 ? 0.745 7.190 -26.418 1.00 91.19 349 SER A O 1
ATOM 2651 N N . THR A 1 350 ? 0.848 9.301 -25.609 1.00 89.56 350 THR A N 1
ATOM 2652 C CA . THR A 1 350 ? 0.712 9.003 -24.179 1.00 89.56 350 THR A CA 1
ATOM 2653 C C . THR A 1 350 ? -0.682 9.346 -23.652 1.00 89.56 350 THR A C 1
ATOM 2655 O O . THR A 1 350 ? -0.938 9.240 -22.450 1.00 89.56 350 THR A O 1
ATOM 2658 N N . GLU A 1 351 ? -1.592 9.773 -24.534 1.00 91.19 351 GLU A N 1
ATOM 2659 C CA . GLU A 1 351 ? -2.966 10.103 -24.169 1.00 91.19 351 GLU A CA 1
ATOM 2660 C C . GLU A 1 351 ? -3.674 8.877 -23.583 1.00 91.19 351 GLU A C 1
ATOM 2662 O O . GLU A 1 351 ? -3.645 7.781 -24.142 1.00 91.19 351 GLU A O 1
ATOM 2667 N N . GLY A 1 352 ? -4.307 9.070 -22.425 1.00 89.31 352 GLY A N 1
ATOM 2668 C CA . GLY A 1 352 ? -5.023 8.009 -21.720 1.00 89.31 352 GLY A CA 1
ATOM 2669 C C . GLY A 1 352 ? -4.164 7.095 -20.847 1.00 89.31 352 GLY A C 1
ATOM 2670 O O . GLY A 1 352 ? -4.716 6.234 -20.160 1.00 89.31 352 GLY A O 1
ATOM 2671 N N . ASN A 1 353 ? -2.844 7.286 -20.822 1.00 95.19 353 ASN A N 1
ATOM 2672 C CA . ASN A 1 353 ? -1.995 6.602 -19.855 1.00 95.19 353 ASN A CA 1
ATOM 2673 C C . ASN A 1 353 ? -2.307 7.078 -18.432 1.00 95.19 353 ASN A C 1
ATOM 2675 O O . ASN A 1 353 ? -2.552 8.260 -18.177 1.00 95.19 353 ASN A O 1
ATOM 2679 N N . TYR A 1 354 ? -2.260 6.144 -17.490 1.00 96.69 354 TYR A N 1
ATOM 2680 C CA . TYR A 1 354 ? -2.347 6.455 -16.074 1.00 96.69 354 TYR A CA 1
ATOM 2681 C C . TYR A 1 354 ? -1.041 7.136 -15.633 1.00 96.69 354 TYR A C 1
ATOM 2683 O O . TYR A 1 354 ? 0.035 6.556 -15.752 1.00 96.69 354 TYR A O 1
ATOM 2691 N N . LYS A 1 355 ? -1.140 8.384 -15.158 1.00 96.56 355 LYS A N 1
ATOM 2692 C CA . LYS A 1 355 ? -0.022 9.243 -14.718 1.00 96.56 355 LYS A CA 1
ATOM 2693 C C . LYS A 1 355 ? 0.470 8.849 -13.323 1.00 96.56 355 LYS A C 1
ATOM 2695 O O . LYS A 1 355 ? 0.339 9.605 -12.360 1.00 96.56 355 LYS A O 1
ATOM 2700 N N . PHE A 1 356 ? 0.963 7.628 -13.200 1.00 95.69 356 PHE A N 1
ATOM 2701 C CA . PHE A 1 356 ? 1.308 7.051 -11.907 1.00 95.69 356 PHE A CA 1
ATOM 2702 C C . PHE A 1 356 ? 2.517 7.716 -11.249 1.00 95.69 356 PHE A C 1
ATOM 2704 O O . PHE A 1 356 ? 2.561 7.791 -10.025 1.00 95.69 356 PHE A O 1
ATOM 2711 N N . GLU A 1 357 ? 3.472 8.237 -12.025 1.00 93.50 357 GLU A N 1
ATOM 2712 C CA . GLU A 1 357 ? 4.638 8.930 -11.473 1.00 93.50 357 GLU A CA 1
ATOM 2713 C C . GLU A 1 357 ? 4.228 10.227 -10.769 1.00 93.50 357 GLU A C 1
ATOM 2715 O O . GLU A 1 357 ? 4.644 10.462 -9.639 1.00 93.50 357 GLU A O 1
ATOM 2720 N N . GLU A 1 358 ? 3.358 11.029 -11.397 1.00 93.88 358 GLU A N 1
ATOM 2721 C CA . GLU A 1 358 ? 2.808 12.257 -10.800 1.00 93.88 358 GLU A CA 1
ATOM 2722 C C . GLU A 1 358 ? 2.082 11.926 -9.485 1.00 93.88 358 GLU A C 1
ATOM 2724 O O . GLU A 1 358 ? 2.351 12.530 -8.449 1.00 93.88 358 GLU A O 1
ATOM 2729 N N . LYS A 1 359 ? 1.236 10.886 -9.493 1.00 95.31 359 LYS A N 1
ATOM 2730 C CA . LYS A 1 359 ? 0.518 10.427 -8.293 1.00 95.31 359 LYS A CA 1
ATOM 2731 C C . LYS A 1 359 ? 1.450 9.947 -7.190 1.00 95.31 359 LYS A C 1
ATOM 2733 O O . LYS A 1 359 ? 1.242 10.278 -6.023 1.00 95.31 359 LYS A O 1
ATOM 2738 N N . TYR A 1 360 ? 2.474 9.179 -7.539 1.00 95.12 360 TYR A N 1
ATOM 2739 C CA . TYR A 1 360 ? 3.452 8.708 -6.572 1.00 95.12 360 TYR A CA 1
ATOM 2740 C C . TYR A 1 360 ? 4.240 9.870 -5.968 1.00 95.12 360 TYR A C 1
ATOM 2742 O O . TYR A 1 360 ? 4.437 9.891 -4.754 1.00 95.12 360 TYR A O 1
ATOM 2750 N N . ILE A 1 361 ? 4.642 10.856 -6.774 1.00 92.44 361 ILE A N 1
ATOM 2751 C CA . ILE A 1 361 ? 5.357 12.034 -6.279 1.00 92.44 361 ILE A CA 1
ATOM 2752 C C . ILE A 1 361 ? 4.485 12.815 -5.287 1.00 92.44 361 ILE A C 1
ATOM 2754 O O . ILE A 1 361 ? 4.907 13.086 -4.158 1.00 92.44 361 ILE A O 1
ATOM 2758 N N . ASP A 1 362 ? 3.242 13.097 -5.670 1.00 90.19 362 ASP A N 1
ATOM 2759 C CA . ASP A 1 362 ? 2.307 13.894 -4.872 1.00 90.19 362 ASP A CA 1
ATOM 2760 C C . ASP A 1 362 ? 1.922 13.223 -3.544 1.00 90.19 362 ASP A C 1
ATOM 2762 O O . ASP A 1 362 ? 1.796 13.885 -2.508 1.00 90.19 362 ASP A O 1
ATOM 2766 N N . VAL A 1 363 ? 1.702 11.906 -3.566 1.00 91.38 363 VAL A N 1
ATOM 2767 C CA . VAL A 1 363 ? 1.178 11.161 -2.410 1.00 91.38 363 VAL A CA 1
ATOM 2768 C C . VAL A 1 363 ? 2.299 10.608 -1.531 1.00 91.38 363 VAL A C 1
ATOM 2770 O O . VAL A 1 363 ? 2.175 10.620 -0.304 1.00 91.38 363 VAL A O 1
ATOM 2773 N N . ILE A 1 364 ? 3.377 10.112 -2.145 1.00 94.19 364 ILE A N 1
ATOM 2774 C CA . ILE A 1 364 ? 4.428 9.344 -1.473 1.00 94.19 364 ILE A CA 1
ATOM 2775 C C . ILE A 1 364 ? 5.756 10.104 -1.446 1.00 94.19 364 ILE A C 1
ATOM 2777 O O . ILE A 1 364 ? 6.247 10.402 -0.358 1.00 94.19 364 ILE A O 1
ATOM 2781 N N . ASP A 1 365 ? 6.344 10.427 -2.601 1.00 91.56 365 ASP A N 1
ATOM 2782 C CA . ASP A 1 365 ? 7.740 10.896 -2.689 1.00 91.56 365 ASP A CA 1
ATOM 2783 C C . ASP A 1 365 ? 7.981 12.213 -1.945 1.00 91.56 365 ASP A C 1
ATOM 2785 O O . ASP A 1 365 ? 8.944 12.344 -1.195 1.00 91.56 365 ASP A O 1
ATOM 2789 N N . THR A 1 366 ? 7.057 13.165 -2.081 1.00 90.31 366 THR A N 1
ATOM 2790 C CA . THR A 1 366 ? 7.141 14.478 -1.420 1.00 90.31 366 THR A CA 1
ATOM 2791 C C . THR A 1 366 ? 7.071 14.399 0.101 1.00 90.31 366 THR A C 1
ATOM 2793 O O . THR A 1 366 ? 7.413 15.369 0.781 1.00 90.31 366 THR A O 1
ATOM 2796 N N . ARG A 1 367 ? 6.611 13.269 0.649 1.00 93.81 367 ARG A N 1
ATOM 2797 C CA . ARG A 1 367 ? 6.330 13.131 2.077 1.00 93.81 367 ARG A CA 1
ATOM 2798 C C . ARG A 1 367 ? 7.138 12.043 2.762 1.00 93.81 367 ARG A C 1
ATOM 2800 O O . ARG A 1 367 ? 7.353 12.177 3.959 1.00 93.81 367 ARG A O 1
ATOM 2807 N N . LYS A 1 368 ? 7.551 10.976 2.077 1.00 94.25 368 LYS A N 1
ATOM 2808 C CA . LYS A 1 368 ? 8.265 9.849 2.698 1.00 94.25 368 LYS A CA 1
ATOM 2809 C C . LYS A 1 368 ? 9.575 10.312 3.344 1.00 94.25 368 LYS A C 1
ATOM 2811 O O . LYS A 1 368 ? 10.269 11.181 2.826 1.00 94.25 368 LYS A O 1
ATOM 2816 N N . VAL A 1 369 ? 9.923 9.705 4.476 1.00 92.38 369 VAL A N 1
ATOM 2817 C CA . VAL A 1 369 ? 11.220 9.951 5.136 1.00 92.38 369 VAL A CA 1
ATOM 2818 C C . VAL A 1 369 ? 12.340 9.156 4.472 1.00 92.38 369 VAL A C 1
ATOM 2820 O O . VAL A 1 369 ? 13.466 9.632 4.366 1.00 92.38 369 VAL A O 1
ATOM 2823 N N . ALA A 1 370 ? 12.038 7.926 4.065 1.00 91.56 370 ALA A N 1
ATOM 2824 C CA . ALA A 1 370 ? 13.014 7.002 3.518 1.00 91.56 370 ALA A CA 1
ATOM 2825 C C . ALA A 1 370 ? 12.346 6.005 2.574 1.00 91.56 370 ALA A C 1
ATOM 2827 O O . ALA A 1 370 ? 11.159 5.682 2.712 1.00 91.56 370 ALA A O 1
ATOM 2828 N N . ASP A 1 371 ? 13.153 5.480 1.663 1.00 90.19 371 ASP A N 1
ATOM 2829 C CA . ASP A 1 371 ? 12.796 4.328 0.854 1.00 90.19 371 ASP A CA 1
ATOM 2830 C C . ASP A 1 371 ? 13.027 3.033 1.634 1.00 90.19 371 ASP A C 1
ATOM 2832 O O . ASP A 1 371 ? 13.949 2.908 2.444 1.00 90.19 371 ASP A O 1
ATOM 2836 N N . HIS A 1 372 ? 12.167 2.055 1.390 1.00 90.56 372 HIS A N 1
ATOM 2837 C CA . HIS A 1 372 ? 12.408 0.676 1.747 1.00 90.56 372 HIS A CA 1
ATOM 2838 C C . HIS A 1 372 ? 13.574 0.160 0.906 1.00 90.56 372 HIS A C 1
ATOM 2840 O O . HIS A 1 372 ? 13.539 0.188 -0.325 1.00 90.56 372 HIS A O 1
ATOM 2846 N N . ILE A 1 373 ? 14.617 -0.287 1.595 1.00 83.06 373 ILE A N 1
ATOM 2847 C CA . ILE A 1 373 ? 15.786 -0.891 0.974 1.00 83.06 373 ILE A CA 1
ATOM 2848 C C . ILE A 1 373 ? 15.483 -2.376 0.822 1.00 83.06 373 ILE A C 1
ATOM 2850 O O . ILE A 1 373 ? 15.319 -3.075 1.821 1.00 83.06 373 ILE A O 1
ATOM 2854 N N . ASP A 1 374 ? 15.411 -2.841 -0.421 1.00 79.94 374 ASP A N 1
ATOM 2855 C CA . ASP A 1 374 ? 15.339 -4.269 -0.698 1.00 79.94 374 ASP A CA 1
ATOM 2856 C C . ASP A 1 374 ? 16.658 -4.931 -0.270 1.00 79.94 374 ASP A C 1
ATOM 2858 O O . ASP A 1 374 ? 17.744 -4.513 -0.683 1.00 79.94 374 ASP A O 1
ATOM 2862 N N . GLU A 1 375 ? 16.580 -5.956 0.573 1.00 75.75 375 GLU A N 1
ATOM 2863 C CA . GLU A 1 375 ? 17.762 -6.667 1.062 1.00 75.75 375 GLU A CA 1
ATOM 2864 C C . GLU A 1 375 ? 18.342 -7.608 -0.018 1.00 75.75 375 GLU A C 1
ATOM 2866 O O . GLU A 1 375 ? 17.625 -8.159 -0.854 1.00 75.75 375 GLU A O 1
ATOM 2871 N N . GLY A 1 376 ? 19.661 -7.825 -0.008 1.00 79.25 376 GLY A N 1
ATOM 2872 C CA . GLY A 1 376 ? 20.324 -8.803 -0.881 1.00 79.25 376 GLY A CA 1
ATOM 2873 C C . GLY A 1 376 ? 20.621 -8.302 -2.300 1.00 79.25 376 GLY A C 1
ATOM 2874 O O . GLY A 1 376 ? 21.211 -7.238 -2.484 1.00 79.25 376 GLY A O 1
ATOM 2875 N N . TYR A 1 377 ? 20.287 -9.105 -3.318 1.00 69.69 377 TYR A N 1
ATOM 2876 C CA . TYR A 1 377 ? 20.669 -8.846 -4.716 1.00 69.69 377 TYR A CA 1
ATOM 2877 C C . TYR A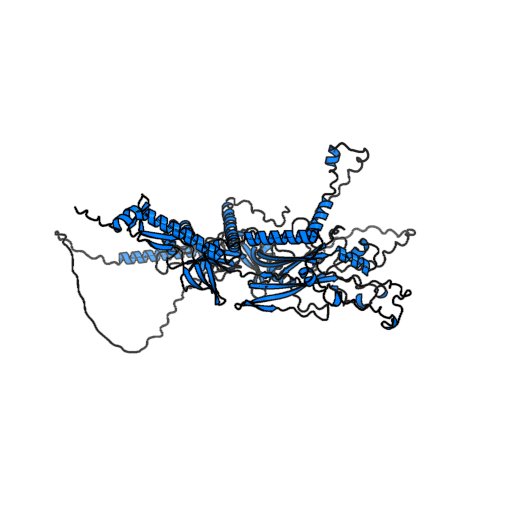 1 377 ? 19.639 -8.038 -5.517 1.00 69.69 377 TYR A C 1
ATOM 2879 O O . TYR A 1 377 ? 19.925 -7.669 -6.655 1.00 69.69 377 TYR A O 1
ATOM 2887 N N . PHE A 1 378 ? 18.468 -7.727 -4.954 1.00 72.69 378 PHE A N 1
ATOM 2888 C CA . PHE A 1 378 ? 17.433 -6.935 -5.632 1.00 72.69 378 PHE A CA 1
ATOM 2889 C C . PHE A 1 378 ? 17.944 -5.621 -6.247 1.00 72.69 378 PHE A C 1
ATOM 2891 O O . PHE A 1 378 ? 17.598 -5.362 -7.402 1.00 72.69 378 PHE A O 1
ATOM 2898 N N . PRO A 1 379 ? 18.843 -4.850 -5.600 1.00 72.88 379 PRO A N 1
ATOM 2899 C CA . PRO A 1 379 ? 19.411 -3.644 -6.203 1.00 72.88 379 PRO A CA 1
ATOM 2900 C C . PRO A 1 379 ? 20.157 -3.866 -7.529 1.00 72.88 379 PRO A C 1
ATOM 2902 O O . PRO A 1 379 ? 20.295 -2.927 -8.302 1.00 72.88 379 PRO A O 1
ATOM 2905 N N . TYR A 1 380 ? 20.627 -5.083 -7.838 1.00 71.62 380 TYR A N 1
ATOM 2906 C CA . TYR A 1 380 ? 21.237 -5.383 -9.144 1.00 71.62 380 TYR A CA 1
ATOM 2907 C C . TYR A 1 380 ? 20.202 -5.534 -10.265 1.00 71.62 380 TYR A C 1
ATOM 2909 O O . TYR A 1 380 ? 20.523 -5.320 -11.438 1.00 71.62 380 TYR A O 1
ATOM 2917 N N . PHE A 1 381 ? 18.974 -5.910 -9.908 1.00 75.25 381 PHE A N 1
ATOM 2918 C CA . PHE A 1 381 ? 17.861 -6.131 -10.832 1.00 75.25 381 PHE A CA 1
ATOM 2919 C C . PHE A 1 381 ? 16.998 -4.888 -11.016 1.00 75.25 381 PHE A C 1
ATOM 2921 O O . PHE A 1 381 ? 16.300 -4.775 -12.025 1.00 75.25 381 PHE A O 1
ATOM 2928 N N . LEU A 1 382 ? 17.065 -3.964 -10.059 1.00 74.50 382 LEU A N 1
ATOM 2929 C CA . LEU A 1 382 ? 16.496 -2.632 -10.159 1.00 74.50 382 LEU A CA 1
ATOM 2930 C C . LEU A 1 382 ? 17.536 -1.716 -10.811 1.00 74.50 382 LEU A C 1
ATOM 2932 O O . LEU A 1 382 ? 18.637 -1.538 -10.301 1.00 74.50 382 LEU A O 1
ATOM 2936 N N . LYS A 1 383 ? 17.191 -1.124 -11.953 1.00 79.00 383 LYS A N 1
ATOM 2937 C CA . LYS A 1 383 ? 18.017 -0.121 -12.636 1.00 79.00 383 LYS A CA 1
ATOM 2938 C C . LYS A 1 383 ? 17.304 1.229 -12.582 1.00 79.00 383 LYS A C 1
ATOM 2940 O O . LYS A 1 383 ? 16.469 1.497 -13.452 1.00 79.00 383 LYS A O 1
ATOM 2945 N N . PRO A 1 384 ? 17.548 2.053 -11.539 1.00 72.88 384 PRO A N 1
ATOM 2946 C CA . PRO A 1 384 ? 16.883 3.349 -11.390 1.00 72.88 384 PRO A CA 1
ATOM 2947 C C . PRO A 1 384 ? 17.132 4.273 -12.586 1.00 72.88 384 PRO A C 1
ATOM 2949 O O . PRO A 1 384 ? 16.227 4.974 -13.030 1.00 72.88 384 PRO A O 1
ATOM 2952 N N . ASP A 1 385 ? 18.329 4.195 -13.165 1.00 77.88 385 ASP A N 1
ATOM 2953 C CA . ASP A 1 385 ? 18.756 4.897 -14.378 1.00 77.88 385 ASP A CA 1
ATOM 2954 C C . ASP A 1 385 ? 17.908 4.550 -15.612 1.00 77.88 385 ASP A C 1
ATOM 2956 O O . ASP A 1 385 ? 17.746 5.372 -16.511 1.00 77.88 385 ASP A O 1
ATOM 2960 N N . MET A 1 386 ? 17.318 3.354 -15.640 1.00 82.50 386 MET A N 1
ATOM 2961 C CA . MET A 1 386 ? 16.425 2.904 -16.710 1.00 82.50 386 MET A CA 1
ATOM 2962 C C . MET A 1 386 ? 14.945 3.235 -16.450 1.00 82.50 386 MET A C 1
ATOM 2964 O O . MET A 1 386 ? 14.081 2.870 -17.254 1.00 82.50 386 MET A O 1
ATOM 2968 N N . MET A 1 387 ? 14.631 3.889 -15.324 1.00 86.25 387 MET A N 1
ATOM 2969 C CA . MET A 1 387 ? 13.267 4.216 -14.881 1.00 86.25 387 MET A CA 1
ATOM 2970 C C . MET A 1 387 ? 12.314 3.005 -14.870 1.00 86.25 387 MET A C 1
ATOM 2972 O O . MET A 1 387 ? 11.112 3.141 -15.093 1.00 86.25 387 MET A O 1
ATOM 2976 N N . LEU A 1 388 ? 12.844 1.797 -14.652 1.00 90.25 388 LEU A N 1
ATOM 2977 C CA . LEU A 1 388 ? 12.049 0.562 -14.607 1.00 90.25 388 LEU A CA 1
ATOM 2978 C C . LEU A 1 388 ? 11.473 0.280 -13.220 1.00 90.25 388 LEU A C 1
ATOM 2980 O O . LEU A 1 388 ? 10.587 -0.557 -13.087 1.00 90.25 388 LEU A O 1
ATOM 2984 N N . SER A 1 389 ? 11.970 0.953 -12.187 1.00 90.44 389 SER A N 1
ATOM 2985 C CA . SER A 1 389 ? 11.580 0.691 -10.811 1.00 90.44 389 SER A CA 1
ATOM 2986 C C . SER A 1 389 ? 11.230 1.970 -10.086 1.00 90.44 389 SER A C 1
ATOM 2988 O O . SER A 1 389 ? 12.043 2.887 -10.005 1.00 90.44 389 SER A O 1
ATOM 2990 N N . MET A 1 390 ? 10.051 1.976 -9.480 1.00 91.94 390 MET A N 1
ATOM 2991 C CA . MET A 1 390 ? 9.677 2.967 -8.483 1.00 91.94 390 MET A CA 1
ATOM 2992 C C . MET A 1 390 ? 10.183 2.536 -7.103 1.00 91.94 390 MET A C 1
ATOM 2994 O O . MET A 1 390 ? 10.084 1.354 -6.767 1.00 91.94 390 MET A O 1
ATOM 2998 N N . PRO A 1 391 ? 10.714 3.447 -6.278 1.00 91.44 391 PRO A N 1
ATOM 2999 C CA . PRO A 1 391 ? 11.087 3.095 -4.918 1.00 91.44 391 PRO A CA 1
ATOM 3000 C C . PRO A 1 391 ? 9.841 2.751 -4.086 1.00 91.44 391 PRO A C 1
ATOM 3002 O O . PRO A 1 391 ? 8.770 3.334 -4.259 1.00 91.44 391 PRO A O 1
ATOM 3005 N N . LEU A 1 392 ? 9.962 1.797 -3.168 1.00 94.81 392 LEU A N 1
ATOM 3006 C CA . LEU A 1 392 ? 8.910 1.516 -2.190 1.00 94.81 392 LEU A CA 1
ATOM 3007 C C . LEU A 1 392 ? 9.147 2.411 -0.971 1.00 94.81 392 LEU A C 1
ATOM 3009 O O . LEU A 1 392 ? 10.288 2.491 -0.533 1.00 94.81 392 LEU A O 1
ATOM 3013 N N . PRO A 1 393 ? 8.141 3.086 -0.392 1.00 96.31 393 PRO A N 1
ATOM 3014 C CA . PRO A 1 393 ? 8.361 3.831 0.843 1.00 96.31 393 PRO A CA 1
ATOM 3015 C C . PRO A 1 393 ? 8.607 2.881 2.020 1.00 96.31 393 PRO A C 1
ATOM 3017 O O . PRO A 1 393 ? 8.034 1.790 2.087 1.00 96.31 393 PRO A O 1
ATOM 3020 N N . LEU A 1 394 ? 9.420 3.300 2.987 1.00 95.31 394 LEU A N 1
ATOM 3021 C CA . LEU A 1 394 ? 9.575 2.563 4.239 1.00 95.31 394 LEU A CA 1
ATOM 3022 C C . LEU A 1 394 ? 8.223 2.495 4.972 1.00 95.31 394 LEU A C 1
ATOM 3024 O O . LEU A 1 394 ? 7.573 3.518 5.154 1.00 95.31 394 LEU A O 1
ATOM 3028 N N . LEU A 1 395 ? 7.794 1.312 5.416 1.00 95.94 395 LEU A N 1
ATOM 3029 C CA . LEU A 1 395 ? 6.583 1.163 6.233 1.00 95.94 395 LEU A CA 1
ATOM 3030 C C . LEU A 1 395 ? 6.910 1.309 7.727 1.00 95.94 395 LEU A C 1
ATOM 3032 O O . LEU A 1 395 ? 8.012 0.992 8.182 1.00 95.94 395 LEU A O 1
ATOM 3036 N N . ALA A 1 396 ? 5.947 1.797 8.507 1.00 94.19 396 ALA A N 1
ATOM 3037 C CA . ALA A 1 396 ? 6.069 1.971 9.946 1.00 94.19 396 ALA A CA 1
ATOM 3038 C C . ALA A 1 396 ? 6.245 0.607 10.632 1.00 94.19 396 ALA A C 1
ATOM 3040 O O . ALA A 1 396 ? 5.352 -0.242 10.601 1.00 94.19 396 ALA A O 1
ATOM 3041 N N . LYS A 1 397 ? 7.402 0.419 11.279 1.00 90.50 397 LYS A N 1
ATOM 3042 C CA . LYS A 1 397 ? 7.816 -0.854 11.893 1.00 90.50 397 LYS A CA 1
ATOM 3043 C C . LYS A 1 397 ? 6.812 -1.366 12.933 1.00 90.50 397 LYS A C 1
ATOM 3045 O O . LYS A 1 397 ? 6.533 -2.560 12.970 1.00 90.50 397 LYS A O 1
ATOM 3050 N N . ASP A 1 398 ? 6.225 -0.456 13.710 1.00 87.06 398 ASP A N 1
ATOM 3051 C CA . ASP A 1 398 ? 5.282 -0.764 14.795 1.00 87.06 398 ASP A CA 1
ATOM 3052 C C . ASP A 1 398 ? 4.004 -1.473 14.320 1.00 87.06 398 ASP A C 1
ATOM 3054 O O . ASP A 1 398 ? 3.374 -2.184 15.097 1.00 87.06 398 ASP A O 1
ATOM 3058 N N . LEU A 1 399 ? 3.614 -1.296 13.053 1.00 89.06 399 LEU A N 1
ATOM 3059 C CA . LEU A 1 399 ? 2.409 -1.915 12.492 1.00 89.06 399 LEU A CA 1
ATOM 3060 C C . LEU A 1 399 ? 2.646 -3.340 11.979 1.00 89.06 399 LEU A C 1
ATOM 3062 O O . LEU A 1 399 ? 1.701 -3.980 11.520 1.00 89.06 399 LEU A O 1
ATOM 3066 N N . ASN A 1 400 ? 3.896 -3.825 12.004 1.00 87.81 400 ASN A N 1
ATOM 3067 C CA . ASN A 1 400 ? 4.311 -5.094 11.397 1.00 87.81 400 ASN A CA 1
ATOM 3068 C C . ASN A 1 400 ? 3.844 -5.243 9.929 1.00 87.81 400 ASN A C 1
ATOM 3070 O O . ASN A 1 400 ? 3.648 -6.350 9.427 1.00 87.81 400 ASN A O 1
ATOM 3074 N N . ALA A 1 401 ? 3.641 -4.119 9.237 1.00 90.94 401 ALA A N 1
ATOM 3075 C CA . ALA A 1 401 ? 3.308 -4.100 7.824 1.00 90.94 401 ALA A CA 1
ATOM 3076 C C . ALA A 1 401 ? 4.583 -4.379 7.022 1.00 90.94 401 ALA A C 1
ATOM 3078 O O . ALA A 1 401 ? 5.606 -3.721 7.220 1.00 90.94 401 ALA A O 1
ATOM 3079 N N . LYS A 1 402 ? 4.523 -5.366 6.129 1.00 93.69 402 LYS A N 1
ATOM 3080 C CA . LYS A 1 402 ? 5.635 -5.770 5.266 1.00 93.69 402 LYS A CA 1
ATOM 3081 C C . LYS A 1 402 ? 5.157 -5.839 3.825 1.00 93.69 402 LYS A C 1
ATOM 3083 O O . LYS A 1 402 ? 4.004 -6.190 3.574 1.00 93.69 402 LYS A O 1
ATOM 3088 N N . TYR A 1 403 ? 6.051 -5.512 2.899 1.00 95.25 403 TYR A N 1
ATOM 3089 C CA . TYR A 1 403 ? 5.836 -5.823 1.493 1.00 95.25 403 TYR A CA 1
ATOM 3090 C C . TYR A 1 403 ? 5.855 -7.348 1.312 1.00 95.25 403 TYR A C 1
ATOM 3092 O O . TYR A 1 403 ? 6.659 -8.008 1.974 1.00 95.25 403 TYR A O 1
ATOM 3100 N N . PRO A 1 404 ? 4.972 -7.920 0.478 1.00 95.06 404 PRO A N 1
ATOM 3101 C CA . PRO A 1 404 ? 5.033 -9.337 0.150 1.00 95.06 404 PRO A CA 1
ATOM 3102 C C . PRO A 1 404 ? 6.354 -9.704 -0.521 1.00 95.06 404 PRO A C 1
ATOM 3104 O O . PRO A 1 404 ? 6.905 -8.925 -1.300 1.00 95.06 404 PRO A O 1
ATOM 3107 N N . ASP A 1 405 ? 6.842 -10.907 -0.228 1.00 94.19 405 ASP A N 1
ATOM 3108 C CA . ASP A 1 405 ? 8.065 -11.417 -0.836 1.00 94.19 405 ASP A CA 1
ATOM 3109 C C . ASP A 1 405 ? 7.882 -11.595 -2.351 1.00 94.19 405 ASP A C 1
ATOM 3111 O O . ASP A 1 405 ? 6.818 -11.992 -2.840 1.00 94.19 405 ASP A O 1
ATOM 3115 N N . ILE A 1 406 ? 8.938 -11.320 -3.117 1.00 93.50 406 ILE A N 1
ATOM 3116 C CA . ILE A 1 406 ? 8.921 -11.480 -4.573 1.00 93.50 406 ILE A CA 1
ATOM 3117 C C . ILE A 1 406 ? 9.077 -12.967 -4.917 1.00 93.50 406 ILE A C 1
ATOM 3119 O O . ILE A 1 406 ? 10.089 -13.593 -4.611 1.00 93.50 406 ILE A O 1
ATOM 3123 N N . THR A 1 407 ? 8.086 -13.526 -5.609 1.00 96.06 407 THR A N 1
ATOM 3124 C CA . THR A 1 407 ? 7.977 -14.956 -5.966 1.00 96.06 407 THR A CA 1
ATOM 3125 C C . THR A 1 407 ? 8.294 -15.251 -7.439 1.00 96.06 407 THR A C 1
ATOM 3127 O O . THR A 1 407 ? 8.129 -16.377 -7.916 1.00 96.06 407 THR A O 1
ATOM 3130 N N . LEU A 1 408 ? 8.770 -14.245 -8.180 1.00 95.38 408 LEU A N 1
ATOM 3131 C CA . LEU A 1 408 ? 9.082 -14.341 -9.607 1.00 95.38 408 LEU A CA 1
ATOM 3132 C C . LEU A 1 408 ? 10.282 -15.263 -9.852 1.00 95.38 408 LEU A C 1
ATOM 3134 O O . LEU A 1 408 ? 11.434 -14.865 -9.663 1.00 95.38 408 LEU A O 1
ATOM 3138 N N . LYS A 1 409 ? 10.017 -16.485 -10.331 1.00 96.81 409 LYS A N 1
ATOM 3139 C CA . LYS A 1 409 ? 11.047 -17.514 -10.566 1.00 96.81 409 LYS A CA 1
ATOM 3140 C C . LYS A 1 409 ? 12.234 -17.019 -11.401 1.00 96.81 409 LYS A C 1
ATOM 3142 O O . LYS A 1 409 ? 13.351 -17.217 -10.936 1.00 96.81 409 LYS A O 1
ATOM 3147 N N . PRO A 1 410 ? 12.056 -16.304 -12.535 1.00 95.88 410 PRO A N 1
ATOM 3148 C CA . PRO A 1 410 ? 13.199 -15.844 -13.332 1.00 95.88 410 PRO A CA 1
ATOM 3149 C C . PRO A 1 410 ? 14.116 -14.858 -12.593 1.00 95.88 410 PRO A C 1
ATOM 3151 O O . PRO A 1 410 ? 15.298 -14.749 -12.912 1.00 95.88 410 PRO A O 1
ATOM 3154 N N . ILE A 1 411 ? 13.583 -14.120 -11.613 1.00 93.69 411 ILE A N 1
ATOM 3155 C CA . ILE A 1 411 ? 14.368 -13.211 -10.769 1.00 93.69 411 ILE A CA 1
ATOM 3156 C C . ILE A 1 411 ? 15.070 -14.001 -9.668 1.00 93.69 411 ILE A C 1
ATOM 3158 O O . ILE A 1 411 ? 16.272 -13.836 -9.481 1.00 93.69 411 ILE A O 1
ATOM 3162 N N . LEU A 1 412 ? 14.357 -14.902 -8.989 1.00 93.56 412 LEU A N 1
ATOM 3163 C CA . LEU A 1 412 ? 14.927 -15.753 -7.939 1.00 93.56 412 LEU A CA 1
ATOM 3164 C C . LEU A 1 412 ? 16.038 -16.672 -8.472 1.00 93.56 412 LEU A C 1
ATOM 3166 O O . LEU A 1 412 ? 17.064 -16.846 -7.818 1.00 93.56 412 LEU A O 1
ATOM 3170 N N . GLU A 1 413 ? 15.878 -17.219 -9.676 1.00 94.50 413 GLU A N 1
ATOM 3171 C CA . GLU A 1 413 ? 16.902 -18.019 -10.356 1.00 94.50 413 GLU A CA 1
ATOM 3172 C C . GLU A 1 413 ? 18.136 -17.181 -10.707 1.00 94.50 413 GLU A C 1
ATOM 3174 O O . GLU A 1 413 ? 19.263 -17.634 -10.498 1.00 94.50 413 GLU A O 1
ATOM 3179 N N . ASN A 1 414 ? 17.947 -15.938 -11.164 1.00 91.38 414 ASN A N 1
ATOM 3180 C CA . ASN A 1 414 ? 19.059 -15.021 -11.402 1.00 91.38 414 ASN A CA 1
ATOM 3181 C C . ASN A 1 414 ? 19.780 -14.637 -10.104 1.00 91.38 414 ASN A C 1
ATOM 3183 O O . ASN A 1 414 ? 21.009 -14.616 -10.092 1.00 91.38 414 ASN A O 1
ATOM 3187 N N . ILE A 1 415 ? 19.043 -14.361 -9.019 1.00 90.12 415 ILE A N 1
ATOM 3188 C CA . ILE A 1 415 ? 19.615 -14.101 -7.688 1.00 90.12 415 ILE A CA 1
ATOM 3189 C C . ILE A 1 415 ? 20.481 -15.287 -7.273 1.00 90.12 415 ILE A C 1
ATOM 3191 O O . ILE A 1 415 ? 21.662 -15.106 -6.991 1.00 90.12 415 ILE A O 1
ATOM 3195 N N . LYS A 1 416 ? 19.937 -16.507 -7.343 1.00 92.19 416 LYS A N 1
ATOM 3196 C CA . LYS A 1 416 ? 20.671 -17.729 -7.007 1.00 92.19 416 LYS A CA 1
ATOM 3197 C C . LYS A 1 416 ? 21.916 -17.915 -7.877 1.00 92.19 416 LYS A C 1
ATOM 3199 O O . LYS A 1 416 ? 22.974 -18.269 -7.374 1.00 92.19 416 LYS A O 1
ATOM 3204 N N . LYS A 1 417 ? 21.831 -17.630 -9.178 1.00 90.81 417 LYS A N 1
ATOM 3205 C CA . LYS A 1 417 ? 22.983 -17.688 -10.090 1.00 90.81 417 LYS A CA 1
ATOM 3206 C C . LYS A 1 417 ? 24.071 -16.679 -9.704 1.00 90.81 417 LYS A C 1
ATOM 3208 O O . LYS A 1 417 ? 25.253 -17.006 -9.802 1.00 90.81 417 LYS A O 1
ATOM 3213 N N . LEU A 1 418 ? 23.700 -15.469 -9.277 1.00 86.94 418 LEU A N 1
ATOM 3214 C CA . LEU A 1 418 ? 24.651 -14.477 -8.763 1.00 86.94 418 LEU A CA 1
ATOM 3215 C C . LEU A 1 418 ? 25.234 -14.904 -7.415 1.00 86.94 418 LEU A C 1
ATOM 3217 O O . LEU A 1 418 ? 26.436 -14.758 -7.217 1.00 86.94 418 LEU A O 1
ATOM 3221 N N . GLU A 1 419 ? 24.425 -15.481 -6.528 1.00 88.00 419 GLU A N 1
ATOM 3222 C CA . GLU A 1 419 ? 24.875 -16.059 -5.258 1.00 88.00 419 GLU A CA 1
ATOM 3223 C C . GLU A 1 419 ? 25.878 -17.185 -5.475 1.00 88.00 419 GLU A C 1
ATOM 3225 O O . GLU A 1 419 ? 26.956 -17.152 -4.887 1.00 88.00 419 GLU A O 1
ATOM 3230 N N . ASP A 1 420 ? 25.581 -18.138 -6.357 1.00 89.31 420 ASP A N 1
ATOM 3231 C CA . ASP A 1 420 ? 26.460 -19.262 -6.682 1.00 89.31 420 ASP A CA 1
ATOM 3232 C C . ASP A 1 420 ? 27.790 -18.763 -7.270 1.00 89.31 420 ASP A C 1
ATOM 3234 O O . ASP A 1 420 ? 28.863 -19.267 -6.925 1.00 89.31 420 ASP A O 1
ATOM 3238 N N . LYS A 1 421 ? 27.744 -17.720 -8.109 1.00 84.69 421 LYS A N 1
ATOM 3239 C CA . LYS A 1 421 ? 28.936 -17.089 -8.695 1.00 84.69 421 LYS A CA 1
ATOM 3240 C C . LYS A 1 421 ? 29.745 -16.272 -7.697 1.00 84.69 421 LYS A C 1
ATOM 3242 O O . LYS A 1 421 ? 30.969 -16.329 -7.738 1.00 84.69 421 LYS A O 1
ATOM 3247 N N . ASN A 1 422 ? 29.091 -15.535 -6.805 1.00 79.44 422 ASN A N 1
ATOM 3248 C CA . ASN A 1 422 ? 29.757 -14.747 -5.769 1.00 79.44 422 ASN A CA 1
ATOM 3249 C C . ASN A 1 422 ? 30.321 -15.654 -4.657 1.00 79.44 422 ASN A C 1
ATOM 3251 O O . ASN A 1 422 ? 31.397 -15.406 -4.118 1.00 79.44 422 ASN A O 1
ATOM 3255 N N . THR A 1 423 ? 29.646 -16.775 -4.379 1.00 74.62 423 THR A N 1
ATOM 3256 C CA . THR A 1 423 ? 30.148 -17.858 -3.518 1.00 74.62 423 THR A CA 1
ATOM 3257 C C . THR A 1 423 ? 31.350 -18.549 -4.173 1.00 74.62 423 THR A C 1
ATOM 3259 O O . THR A 1 423 ? 32.329 -18.880 -3.499 1.00 74.62 423 THR A O 1
ATOM 3262 N N . GLN A 1 424 ? 31.353 -18.690 -5.505 1.00 57.78 424 GLN A N 1
ATOM 3263 C CA . GLN A 1 424 ? 32.524 -19.091 -6.290 1.00 57.78 424 GLN A CA 1
ATOM 3264 C C . GLN A 1 424 ? 33.546 -17.948 -6.455 1.00 57.78 424 GLN A C 1
ATOM 3266 O O . GLN A 1 424 ? 33.770 -17.456 -7.558 1.00 57.78 424 GLN A O 1
ATOM 3271 N N . LYS A 1 425 ? 34.237 -17.615 -5.353 1.00 52.19 425 LYS A N 1
ATOM 3272 C CA . LYS A 1 425 ? 35.662 -17.203 -5.236 1.00 52.19 425 LYS A CA 1
ATOM 3273 C C . LYS A 1 425 ? 35.854 -16.112 -4.176 1.00 52.19 425 LYS A C 1
ATOM 3275 O O . LYS A 1 425 ? 36.233 -14.985 -4.474 1.00 52.19 425 LYS A O 1
ATOM 3280 N N . VAL A 1 426 ? 35.853 -16.532 -2.915 1.00 39.62 426 VAL A N 1
ATOM 3281 C CA . VAL A 1 426 ? 37.028 -16.221 -2.094 1.00 39.62 426 VAL A CA 1
ATOM 3282 C C . VAL A 1 426 ? 37.895 -17.467 -2.175 1.00 39.62 426 VAL A C 1
ATOM 3284 O O . VAL A 1 426 ? 37.703 -18.422 -1.424 1.00 39.62 426 VAL A O 1
ATOM 3287 N N . GLY A 1 427 ? 38.821 -17.510 -3.143 1.00 54.84 427 GLY A N 1
ATOM 3288 C CA . GLY A 1 427 ? 39.964 -18.412 -2.989 1.00 54.84 427 GLY A CA 1
ATOM 3289 C C . GLY A 1 427 ? 40.504 -18.167 -1.584 1.00 54.84 427 GLY A C 1
ATOM 3290 O O . GLY A 1 427 ? 40.590 -16.999 -1.208 1.00 54.84 427 GLY A O 1
ATOM 3291 N N . ALA A 1 428 ? 40.719 -19.236 -0.802 1.00 45.12 428 ALA A N 1
ATOM 3292 C CA . ALA A 1 428 ? 41.046 -19.172 0.625 1.00 45.12 428 ALA A CA 1
ATOM 3293 C C . ALA A 1 428 ? 41.858 -17.906 0.921 1.00 45.12 428 ALA A C 1
ATOM 3295 O O . ALA A 1 428 ? 42.852 -17.682 0.227 1.00 45.12 428 ALA A O 1
ATOM 3296 N N . SER A 1 429 ? 41.390 -17.058 1.850 1.00 51.41 429 SER A N 1
ATOM 3297 C CA . SER A 1 429 ? 42.019 -15.758 2.124 1.00 51.41 429 SER A CA 1
ATOM 3298 C C . SER A 1 429 ? 43.539 -15.914 2.197 1.00 51.41 429 SER A C 1
ATOM 3300 O O . SER A 1 429 ? 44.019 -16.960 2.636 1.00 51.41 429 SER A O 1
ATOM 3302 N N . GLU A 1 430 ? 44.327 -14.909 1.804 1.00 51.22 430 GLU A N 1
ATOM 3303 C CA . GLU A 1 430 ? 45.795 -14.987 1.928 1.00 51.22 430 GLU A CA 1
ATOM 3304 C C . GLU A 1 430 ? 46.238 -15.450 3.325 1.00 51.22 430 GLU A C 1
ATOM 3306 O O . GLU A 1 430 ? 47.282 -16.077 3.463 1.00 51.22 430 GLU A O 1
ATOM 3311 N N . PHE A 1 431 ? 45.420 -15.194 4.354 1.00 47.09 431 PHE A N 1
ATOM 3312 C CA . PHE A 1 431 ? 45.561 -15.719 5.707 1.00 47.09 431 PHE A CA 1
ATOM 3313 C C . PHE A 1 431 ? 45.337 -17.241 5.814 1.00 47.09 431 PHE A C 1
ATOM 3315 O O . PHE A 1 431 ? 46.179 -17.935 6.379 1.00 47.09 431 PHE A O 1
ATOM 3322 N N . ALA A 1 432 ? 44.265 -17.786 5.236 1.00 55.88 432 ALA A N 1
ATOM 3323 C CA . ALA A 1 432 ? 44.029 -19.228 5.139 1.00 55.88 432 ALA A CA 1
ATOM 3324 C C . ALA A 1 432 ? 45.072 -19.943 4.251 1.00 55.88 432 ALA A C 1
ATOM 3326 O O . ALA A 1 432 ? 45.487 -21.054 4.576 1.00 55.88 432 ALA A O 1
ATOM 3327 N N . GLN A 1 433 ? 45.583 -19.289 3.200 1.00 64.38 433 GLN A N 1
ATOM 3328 C CA . GLN A 1 433 ? 46.739 -19.777 2.428 1.00 64.38 433 GLN A CA 1
ATOM 3329 C C . GLN A 1 433 ? 48.055 -19.677 3.224 1.00 64.38 433 GLN A C 1
ATOM 3331 O O . GLN A 1 433 ? 48.886 -20.581 3.147 1.00 64.38 433 GLN A O 1
ATOM 3336 N N . LYS A 1 434 ? 48.230 -18.635 4.058 1.00 54.19 434 LYS A N 1
ATOM 3337 C CA . LYS A 1 434 ? 49.363 -18.490 4.999 1.00 54.19 434 LYS A CA 1
ATOM 3338 C C . LYS A 1 434 ? 49.382 -19.590 6.056 1.00 54.19 434 LYS A C 1
ATOM 3340 O O . LYS A 1 434 ? 50.461 -20.054 6.406 1.00 54.19 434 LYS A O 1
ATOM 3345 N N . ILE A 1 435 ? 48.215 -19.966 6.575 1.00 62.47 435 ILE A N 1
ATOM 3346 C CA . ILE A 1 435 ? 48.068 -21.002 7.606 1.00 62.47 435 ILE A CA 1
ATOM 3347 C C . ILE A 1 435 ? 48.147 -22.406 6.991 1.00 62.47 435 ILE A C 1
ATOM 3349 O O . ILE A 1 435 ? 48.679 -23.314 7.621 1.00 62.47 435 ILE A O 1
ATOM 3353 N N . GLY A 1 436 ? 47.704 -22.581 5.743 1.00 63.12 436 GLY A N 1
ATOM 3354 C CA . GLY A 1 436 ? 47.727 -23.858 5.022 1.00 63.12 436 GLY A CA 1
ATOM 3355 C C . GLY A 1 436 ? 49.096 -24.318 4.497 1.00 63.12 436 GLY A C 1
ATOM 3356 O O . GLY A 1 436 ? 49.154 -25.318 3.791 1.00 63.12 436 GLY A O 1
ATOM 3357 N N . GLY A 1 437 ? 50.193 -23.609 4.790 1.00 54.16 437 GLY A N 1
ATOM 3358 C CA . GLY A 1 437 ? 51.566 -24.060 4.504 1.00 54.16 437 GLY A CA 1
ATOM 3359 C C . GLY A 1 437 ? 52.010 -24.042 3.032 1.00 54.16 437 GLY A C 1
ATOM 3360 O O . GLY A 1 437 ? 53.188 -24.256 2.755 1.00 54.16 437 GLY A O 1
ATOM 3361 N N . ASN A 1 438 ? 51.127 -23.722 2.086 1.00 56.06 438 ASN A N 1
ATOM 3362 C CA . ASN A 1 438 ? 51.459 -23.642 0.663 1.00 56.06 438 ASN A CA 1
ATOM 3363 C C . ASN A 1 438 ? 51.923 -22.228 0.280 1.00 56.06 438 ASN A C 1
ATOM 3365 O O . ASN A 1 438 ? 51.164 -21.446 -0.286 1.00 56.06 438 ASN A O 1
ATOM 3369 N N . LYS A 1 439 ? 53.187 -21.894 0.567 1.00 47.66 439 LYS A N 1
ATOM 3370 C CA . LYS A 1 439 ? 53.858 -20.739 -0.055 1.00 47.66 439 LYS A CA 1
ATOM 3371 C C . LYS A 1 439 ? 54.865 -21.209 -1.099 1.00 47.66 439 LYS A C 1
ATOM 3373 O O . LYS A 1 439 ? 55.878 -21.811 -0.753 1.00 47.66 439 LYS A O 1
ATOM 3378 N N . THR A 1 440 ? 54.636 -20.864 -2.363 1.00 53.75 440 THR A N 1
ATOM 3379 C CA . THR A 1 440 ? 55.706 -20.783 -3.364 1.00 53.75 440 THR A CA 1
ATOM 3380 C C . THR A 1 440 ? 56.547 -19.528 -3.097 1.00 53.75 440 THR A C 1
ATOM 3382 O O . THR A 1 440 ? 56.048 -18.491 -2.660 1.00 53.75 440 THR A O 1
ATOM 3385 N N . ARG A 1 441 ? 57.863 -19.641 -3.294 1.00 47.59 441 ARG A N 1
ATOM 3386 C CA . ARG A 1 441 ? 58.897 -18.698 -2.822 1.00 47.59 441 ARG A CA 1
ATOM 3387 C C . ARG A 1 441 ? 58.902 -17.327 -3.533 1.00 47.59 441 ARG A C 1
ATOM 3389 O O . ARG A 1 441 ? 59.690 -16.471 -3.158 1.00 47.59 441 ARG A O 1
ATOM 3396 N N . GLU A 1 442 ? 58.022 -17.095 -4.506 1.00 48.53 442 GLU A N 1
ATOM 3397 C CA . GLU A 1 442 ? 58.036 -15.905 -5.379 1.00 48.53 442 GLU A CA 1
ATOM 3398 C C . GLU A 1 442 ? 57.148 -14.733 -4.906 1.00 48.53 442 GLU A C 1
ATOM 3400 O O . GLU A 1 442 ? 57.242 -13.638 -5.446 1.00 48.53 442 GLU A O 1
ATOM 3405 N N . GLY A 1 443 ? 56.315 -14.897 -3.872 1.00 44.72 443 GLY A N 1
ATOM 3406 C CA . GLY A 1 443 ? 55.319 -13.881 -3.479 1.00 44.72 443 GLY A CA 1
ATOM 3407 C C . GLY A 1 443 ? 55.762 -12.786 -2.493 1.00 44.72 443 GLY A C 1
ATOM 3408 O O . GLY A 1 443 ? 54.904 -12.086 -1.964 1.00 44.72 443 GLY A O 1
ATOM 3409 N N . ILE A 1 444 ? 57.053 -12.652 -2.161 1.00 45.06 444 ILE A N 1
ATOM 3410 C CA . ILE A 1 444 ? 57.500 -11.779 -1.049 1.00 45.06 444 ILE A CA 1
ATOM 3411 C C . ILE A 1 444 ? 57.824 -10.331 -1.483 1.00 45.06 444 ILE A C 1
ATOM 3413 O O . ILE A 1 444 ? 57.826 -9.441 -0.637 1.00 45.06 444 ILE A O 1
ATOM 3417 N N . GLU A 1 445 ? 57.998 -10.032 -2.774 1.00 41.12 445 GLU A N 1
ATOM 3418 C CA . GLU A 1 445 ? 58.440 -8.689 -3.217 1.00 41.12 445 GLU A CA 1
ATOM 3419 C C . GLU A 1 445 ? 57.321 -7.666 -3.522 1.00 41.12 445 GLU A C 1
ATOM 3421 O O . GLU A 1 445 ? 57.613 -6.502 -3.777 1.00 41.12 445 GLU A O 1
ATOM 3426 N N . GLY A 1 446 ? 56.033 -8.028 -3.449 1.00 42.34 446 GLY A N 1
ATOM 3427 C CA . GLY A 1 446 ? 54.932 -7.140 -3.878 1.00 42.34 446 GLY A CA 1
ATOM 3428 C C . GLY A 1 446 ? 54.263 -6.259 -2.806 1.00 42.34 446 GLY A C 1
ATOM 3429 O O . GLY A 1 446 ? 53.370 -5.477 -3.126 1.00 42.34 446 GLY A O 1
ATOM 3430 N N . MET A 1 447 ? 54.630 -6.374 -1.526 1.00 35.44 447 MET A N 1
ATOM 3431 C CA . MET A 1 447 ? 53.745 -5.993 -0.407 1.00 35.44 447 MET A CA 1
ATOM 3432 C C . MET A 1 447 ? 53.957 -4.571 0.169 1.00 35.44 447 MET A C 1
ATOM 3434 O O . MET A 1 447 ? 53.843 -4.376 1.376 1.00 35.44 447 MET A O 1
ATOM 3438 N N . TYR A 1 448 ? 54.246 -3.563 -0.668 1.00 35.19 448 TYR A N 1
ATOM 3439 C CA . TYR A 1 448 ? 54.378 -2.153 -0.226 1.00 35.19 448 TYR A CA 1
ATOM 3440 C C . TYR A 1 448 ? 53.599 -1.120 -1.071 1.00 35.19 448 TYR A C 1
ATOM 3442 O O . TYR A 1 448 ? 53.916 0.067 -1.061 1.00 35.19 448 TYR A O 1
ATOM 3450 N N . GLY A 1 449 ? 52.536 -1.530 -1.772 1.00 34.94 449 GLY A N 1
ATOM 3451 C CA . GLY A 1 449 ? 51.649 -0.618 -2.511 1.00 34.94 449 GLY A CA 1
ATOM 3452 C C . GLY A 1 449 ? 50.287 -0.421 -1.839 1.00 34.94 449 GLY A C 1
ATOM 3453 O O . GLY A 1 449 ? 49.339 -1.128 -2.161 1.00 34.94 449 GLY A O 1
ATOM 3454 N N . ILE A 1 450 ? 50.165 0.544 -0.925 1.00 33.56 450 ILE A N 1
ATOM 3455 C CA . ILE A 1 450 ? 48.887 0.921 -0.293 1.00 33.56 450 ILE A CA 1
ATOM 3456 C C . ILE A 1 450 ? 48.066 1.776 -1.276 1.00 33.56 450 ILE A C 1
ATOM 3458 O O . ILE A 1 450 ? 48.506 2.857 -1.665 1.00 33.56 450 ILE A O 1
ATOM 3462 N N . LYS A 1 451 ? 46.850 1.342 -1.636 1.00 30.94 451 LYS A N 1
ATOM 3463 C CA . LYS A 1 451 ? 45.805 2.212 -2.210 1.00 30.94 451 LYS A CA 1
ATOM 3464 C C . LYS A 1 451 ? 44.539 2.149 -1.343 1.00 30.94 451 LYS A C 1
ATOM 3466 O O . LYS A 1 451 ? 43.970 1.067 -1.220 1.00 30.94 451 LYS A O 1
ATOM 3471 N N . PRO A 1 452 ? 44.067 3.276 -0.779 1.00 35.41 452 PRO A N 1
ATOM 3472 C CA . PRO A 1 452 ? 42.774 3.363 -0.116 1.00 35.41 452 PRO A CA 1
ATOM 3473 C C . PRO A 1 452 ? 41.730 3.905 -1.104 1.00 35.41 452 PRO A C 1
ATOM 3475 O O . PRO A 1 452 ? 41.832 5.050 -1.531 1.00 35.41 452 PRO A O 1
ATOM 3478 N N . ASN A 1 453 ? 40.750 3.089 -1.499 1.00 35.09 453 ASN A N 1
ATOM 3479 C CA . ASN A 1 453 ? 39.439 3.565 -1.966 1.00 35.09 453 ASN A CA 1
ATOM 3480 C C . ASN A 1 453 ? 38.480 2.382 -2.150 1.00 35.09 453 ASN A C 1
ATOM 3482 O O . ASN A 1 453 ? 38.483 1.719 -3.183 1.00 35.09 453 ASN A O 1
ATOM 3486 N N . LEU A 1 454 ? 37.662 2.117 -1.131 1.00 31.30 454 LEU A N 1
ATOM 3487 C CA . LEU A 1 454 ? 36.530 1.188 -1.202 1.00 31.30 454 LEU A CA 1
ATOM 3488 C C . LEU A 1 454 ? 35.481 1.604 -0.160 1.00 31.30 454 LEU A C 1
ATOM 3490 O O . LEU A 1 454 ? 35.239 0.930 0.833 1.00 31.30 454 LEU A O 1
ATOM 3494 N N . ALA A 1 455 ? 34.909 2.789 -0.368 1.00 32.19 455 ALA A N 1
ATOM 3495 C CA . ALA A 1 455 ? 33.740 3.274 0.359 1.00 32.19 455 ALA A CA 1
ATOM 3496 C C . ALA A 1 455 ? 32.988 4.298 -0.509 1.00 32.19 455 ALA A C 1
ATOM 3498 O O . ALA A 1 455 ? 33.052 5.497 -0.266 1.00 32.19 455 ALA A O 1
ATOM 3499 N N . ALA A 1 456 ? 32.290 3.825 -1.543 1.00 31.30 456 ALA A N 1
ATOM 3500 C CA . ALA A 1 456 ? 31.289 4.617 -2.255 1.00 31.30 456 ALA A CA 1
ATOM 3501 C C . ALA A 1 456 ? 29.917 3.999 -1.962 1.00 31.30 456 ALA A C 1
ATOM 3503 O O . ALA A 1 456 ? 29.625 2.879 -2.374 1.00 31.30 456 ALA A O 1
ATOM 3504 N N . GLY A 1 457 ? 29.132 4.698 -1.141 1.00 30.30 457 GLY A N 1
ATOM 3505 C CA . GLY A 1 457 ? 27.731 4.385 -0.890 1.00 30.30 457 GLY A CA 1
ATOM 3506 C C . GLY A 1 457 ? 26.857 4.868 -2.043 1.00 30.30 457 GLY A C 1
ATOM 3507 O O . GLY A 1 457 ? 27.175 5.859 -2.693 1.00 30.30 457 GLY A O 1
ATOM 3508 N N . PHE A 1 458 ? 25.759 4.151 -2.270 1.00 30.23 458 PHE A N 1
ATOM 3509 C CA . PHE A 1 458 ? 24.690 4.505 -3.195 1.00 30.23 458 PHE A CA 1
ATOM 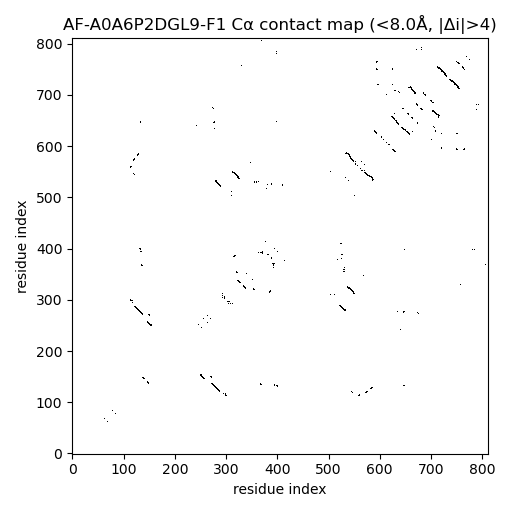3510 C C . PHE A 1 458 ? 24.044 5.837 -2.777 1.00 30.23 458 PHE A C 1
ATOM 3512 O O . PHE A 1 458 ? 23.166 5.868 -1.919 1.00 30.23 458 PHE A O 1
ATOM 3519 N N . GLY A 1 459 ? 24.522 6.944 -3.346 1.00 31.48 459 GLY A N 1
ATOM 3520 C CA . GLY A 1 459 ? 23.871 8.248 -3.278 1.00 31.48 459 GLY A CA 1
ATOM 3521 C C . GLY A 1 459 ? 23.010 8.442 -4.520 1.00 31.48 459 GLY A C 1
ATOM 3522 O O . GLY A 1 459 ? 23.532 8.461 -5.631 1.00 31.48 459 GLY A O 1
ATOM 3523 N N . TYR A 1 460 ? 21.697 8.551 -4.331 1.00 39.38 460 TYR A N 1
ATOM 3524 C CA . TYR A 1 460 ? 20.770 8.996 -5.365 1.00 39.38 460 TYR A CA 1
ATOM 3525 C C . TYR A 1 460 ? 21.041 10.472 -5.655 1.00 39.38 460 TYR A C 1
ATOM 3527 O O . TYR A 1 460 ? 20.850 11.319 -4.781 1.00 39.38 460 TYR A O 1
ATOM 3535 N N . ASP A 1 461 ? 21.507 10.781 -6.863 1.00 37.62 461 ASP A N 1
ATOM 3536 C CA . ASP A 1 461 ? 21.706 12.163 -7.278 1.00 37.62 461 ASP A CA 1
ATOM 3537 C C . ASP A 1 461 ? 20.356 12.773 -7.685 1.00 37.62 461 ASP A C 1
ATOM 3539 O O . ASP A 1 461 ? 19.747 12.405 -8.694 1.00 37.62 461 ASP A O 1
ATOM 3543 N N . ARG A 1 462 ? 19.852 13.672 -6.835 1.00 39.44 462 ARG A N 1
ATOM 3544 C CA . ARG A 1 462 ? 18.542 14.336 -6.951 1.00 39.44 462 ARG A CA 1
ATOM 3545 C C . ARG A 1 462 ? 18.502 15.356 -8.103 1.00 39.44 462 ARG A C 1
ATOM 3547 O O . ARG A 1 462 ? 17.441 15.897 -8.401 1.00 39.44 462 ARG A O 1
ATOM 3554 N N . GLU A 1 463 ? 19.628 15.616 -8.767 1.00 39.91 463 GLU A N 1
ATOM 3555 C CA . GLU A 1 463 ? 19.777 16.685 -9.763 1.00 39.91 463 GLU A CA 1
ATOM 3556 C C . GLU A 1 463 ? 19.095 16.423 -11.124 1.00 39.91 463 GLU A C 1
ATOM 3558 O O . GLU A 1 463 ? 18.932 17.361 -11.904 1.00 39.91 463 GLU A O 1
ATOM 3563 N N . ASN A 1 464 ? 18.621 15.204 -11.412 1.00 45.31 464 ASN A N 1
ATOM 3564 C CA . ASN A 1 464 ? 18.022 14.871 -12.719 1.00 45.31 464 ASN A CA 1
ATOM 3565 C C . ASN A 1 464 ? 16.488 15.022 -12.819 1.00 45.31 464 ASN A C 1
ATOM 3567 O O . ASN A 1 464 ? 15.923 14.746 -13.878 1.00 45.31 464 ASN A O 1
ATOM 3571 N N . PHE A 1 465 ? 15.803 15.513 -11.780 1.00 35.81 465 PHE A N 1
ATOM 3572 C CA . PHE A 1 465 ? 14.368 15.829 -11.842 1.00 35.81 465 PHE A CA 1
ATOM 3573 C C . PHE A 1 465 ? 14.087 17.250 -11.330 1.00 35.81 465 PHE A C 1
ATOM 3575 O O . PHE A 1 465 ? 14.076 17.503 -10.131 1.00 35.81 465 PHE A O 1
ATOM 3582 N N . GLY A 1 466 ? 13.806 18.176 -12.255 1.00 33.19 466 GLY A N 1
ATOM 3583 C CA . GLY A 1 466 ? 13.256 19.505 -11.954 1.00 33.19 466 GLY A CA 1
ATOM 3584 C C . GLY A 1 466 ? 14.192 20.667 -12.290 1.00 33.19 466 GLY A C 1
ATOM 3585 O O . GLY A 1 466 ? 15.044 21.057 -11.498 1.00 33.19 466 GLY A O 1
ATOM 3586 N N . G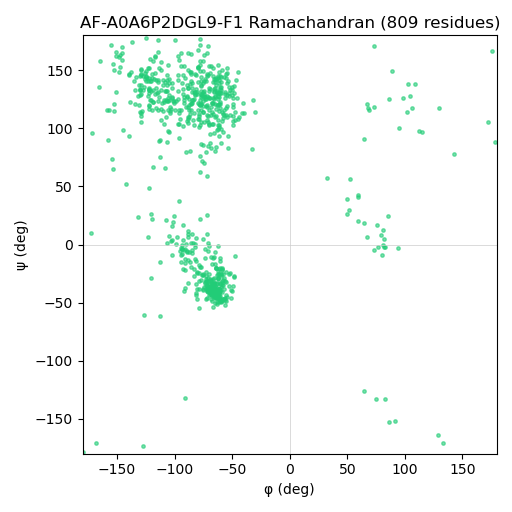LY A 1 467 ? 14.000 21.269 -13.466 1.00 38.56 467 GLY A N 1
ATOM 3587 C CA . GLY A 1 467 ? 14.681 22.501 -13.856 1.00 38.56 467 GLY A CA 1
ATOM 3588 C C . GLY A 1 467 ? 14.245 23.694 -13.000 1.00 38.56 467 GLY A C 1
ATOM 3589 O O . GLY A 1 467 ? 13.115 24.164 -13.113 1.00 38.56 467 GLY A O 1
ATOM 3590 N N . GLY A 1 468 ? 15.170 24.209 -12.190 1.00 31.69 468 GLY A N 1
ATOM 3591 C CA . GLY A 1 468 ? 15.104 25.509 -11.521 1.00 31.69 468 GLY A CA 1
ATOM 3592 C C . GLY A 1 468 ? 16.394 26.308 -11.776 1.00 31.69 468 GLY A C 1
ATOM 3593 O O . GLY A 1 468 ? 17.443 25.709 -12.027 1.00 31.69 468 GLY A O 1
ATOM 3594 N N . PRO A 1 469 ? 16.346 27.653 -11.783 1.00 36.00 469 PRO A N 1
ATOM 3595 C CA . PRO A 1 469 ? 17.433 28.488 -12.289 1.00 36.00 469 PRO A CA 1
ATOM 3596 C C . PRO A 1 469 ? 18.662 28.452 -11.367 1.00 36.00 469 PRO A C 1
ATOM 3598 O O . PRO A 1 469 ? 18.572 28.730 -10.173 1.00 36.00 469 PRO A O 1
ATOM 3601 N N . ARG A 1 470 ? 19.830 28.130 -11.941 1.00 33.50 470 ARG A N 1
ATOM 3602 C CA . ARG A 1 470 ? 21.117 28.074 -11.231 1.00 33.50 470 ARG A CA 1
ATOM 3603 C C . ARG A 1 470 ? 21.537 29.460 -10.730 1.00 33.50 470 ARG A C 1
ATOM 3605 O O . ARG A 1 470 ? 21.760 30.374 -11.522 1.00 33.50 470 ARG A O 1
ATOM 3612 N N . LEU A 1 471 ? 21.712 29.570 -9.413 1.00 33.50 471 LEU A N 1
ATOM 3613 C CA . LEU A 1 471 ? 22.362 30.693 -8.745 1.00 33.50 471 LEU A CA 1
ATOM 3614 C C . LEU A 1 471 ? 23.883 30.585 -8.959 1.00 33.50 471 LEU A C 1
ATOM 3616 O O . LEU A 1 471 ? 24.529 29.647 -8.494 1.00 33.50 471 LEU A O 1
ATOM 3620 N N . GLN A 1 472 ? 24.452 31.536 -9.693 1.00 36.28 472 GLN A N 1
ATOM 3621 C CA . GLN A 1 472 ? 25.892 31.671 -9.902 1.00 36.28 472 GLN A CA 1
ATOM 3622 C C . GLN A 1 472 ? 26.507 32.354 -8.671 1.00 36.28 472 GLN A C 1
ATOM 3624 O O . GLN A 1 472 ? 26.303 33.547 -8.456 1.00 36.28 472 GLN A O 1
ATOM 3629 N N . LEU A 1 473 ? 27.244 31.604 -7.847 1.00 32.19 473 LEU A N 1
ATOM 3630 C CA . LEU A 1 473 ? 28.065 32.170 -6.771 1.00 32.19 473 LEU A CA 1
ATOM 3631 C C . LEU A 1 473 ? 29.458 32.556 -7.312 1.00 32.19 473 LEU A C 1
ATOM 3633 O O . LEU A 1 473 ? 30.028 31.798 -8.103 1.00 32.19 473 LEU A O 1
ATOM 3637 N N . PRO A 1 474 ? 30.029 33.715 -6.920 1.00 37.62 474 PRO A N 1
ATOM 3638 C CA . PRO A 1 474 ? 31.263 34.230 -7.502 1.00 37.62 474 PRO A CA 1
ATOM 3639 C C . PRO A 1 474 ? 32.483 33.531 -6.899 1.00 37.62 474 PRO A C 1
ATOM 3641 O O . PRO A 1 474 ? 32.719 33.585 -5.692 1.00 37.62 474 PRO A O 1
ATOM 3644 N N . GLY A 1 475 ? 33.282 32.902 -7.758 1.00 34.38 475 GLY A N 1
ATOM 3645 C CA . GLY A 1 475 ? 34.551 32.287 -7.389 1.00 34.38 475 GLY A CA 1
ATOM 3646 C C . GLY A 1 475 ? 35.599 33.323 -6.983 1.00 34.38 475 GLY A C 1
ATOM 3647 O O . GLY A 1 475 ? 35.986 34.192 -7.764 1.00 34.38 475 GLY A O 1
ATOM 3648 N N . THR A 1 476 ? 36.089 33.182 -5.756 1.00 38.06 476 THR A N 1
ATOM 3649 C CA . THR A 1 476 ? 37.275 33.841 -5.209 1.00 38.06 476 THR A CA 1
ATOM 3650 C C . THR A 1 476 ? 38.531 33.411 -5.966 1.00 38.06 476 THR A C 1
ATOM 3652 O O . THR A 1 476 ? 38.882 32.230 -5.984 1.00 38.06 476 THR A O 1
ATOM 3655 N N . GLY A 1 477 ? 39.221 34.376 -6.574 1.00 37.16 477 GLY A N 1
ATOM 3656 C CA . GLY A 1 477 ? 40.490 34.168 -7.263 1.00 37.16 477 GLY A CA 1
ATOM 3657 C C . GLY A 1 477 ? 41.657 33.882 -6.312 1.00 37.16 477 GLY A C 1
ATOM 3658 O O . GLY A 1 477 ? 41.753 34.450 -5.223 1.00 37.16 477 GLY A O 1
ATOM 3659 N N . LYS A 1 478 ? 42.589 33.041 -6.770 1.00 36.66 478 LYS A N 1
ATOM 3660 C CA . LYS A 1 478 ? 43.969 32.990 -6.271 1.00 36.66 478 LYS A CA 1
ATOM 3661 C C . LYS A 1 478 ? 44.936 33.315 -7.422 1.00 36.66 478 LYS A C 1
ATOM 3663 O O . LYS A 1 478 ? 44.757 32.750 -8.501 1.00 36.66 478 LYS A O 1
ATOM 3668 N N . PRO A 1 479 ? 45.930 34.206 -7.230 1.00 44.06 479 PRO A N 1
ATOM 3669 C CA . PRO A 1 479 ? 46.851 34.625 -8.289 1.00 44.06 479 PRO A CA 1
ATOM 3670 C C . PRO A 1 479 ? 47.925 33.570 -8.575 1.00 44.06 479 PRO A C 1
ATOM 3672 O O . PRO A 1 479 ? 48.413 32.900 -7.665 1.00 44.06 479 PRO A O 1
ATOM 3675 N N . GLY A 1 480 ? 48.286 33.455 -9.854 1.00 37.97 480 GLY A N 1
ATOM 3676 C CA . GLY A 1 480 ? 49.232 32.479 -10.384 1.00 37.97 480 GLY A CA 1
ATOM 3677 C C . GLY A 1 480 ? 50.708 32.773 -10.104 1.00 37.97 480 GLY A C 1
ATOM 3678 O O . GLY A 1 480 ? 51.119 33.913 -9.896 1.00 37.97 480 GLY A O 1
ATOM 3679 N N . ALA A 1 481 ? 51.502 31.703 -10.167 1.00 42.28 481 ALA A N 1
ATOM 3680 C CA . ALA A 1 481 ? 52.956 31.733 -10.270 1.00 42.28 481 ALA A CA 1
ATOM 3681 C C . ALA A 1 481 ? 53.371 31.449 -11.732 1.00 42.28 481 ALA A C 1
ATOM 3683 O O . ALA A 1 481 ? 52.771 30.572 -12.360 1.00 42.28 481 ALA A O 1
ATOM 3684 N N . PRO A 1 482 ? 54.368 32.159 -12.293 1.00 51.12 482 PRO A N 1
ATOM 3685 C CA . PRO A 1 482 ? 54.781 31.993 -13.683 1.00 51.12 482 PRO A CA 1
ATOM 3686 C C . PRO A 1 482 ? 55.810 30.859 -13.819 1.00 51.12 482 PRO A C 1
ATOM 3688 O O . PRO A 1 482 ? 56.877 30.899 -13.211 1.00 51.12 482 PRO A O 1
ATOM 3691 N N . GLY A 1 483 ? 55.486 29.854 -14.635 1.00 38.44 483 GLY A N 1
ATOM 3692 C CA . GLY A 1 483 ? 56.398 28.787 -15.065 1.00 38.44 483 GLY A CA 1
ATOM 3693 C C . GLY A 1 483 ? 56.725 28.902 -16.562 1.00 38.44 483 GLY A C 1
ATOM 3694 O O . GLY A 1 483 ? 55.907 29.435 -17.313 1.00 38.44 483 GLY A O 1
ATOM 3695 N N . PRO A 1 484 ? 57.918 28.463 -17.002 1.00 50.47 484 PRO A N 1
ATOM 3696 C CA . PRO A 1 484 ? 58.569 28.968 -18.207 1.00 50.47 484 PRO A CA 1
ATOM 3697 C C . PRO A 1 484 ? 58.071 28.321 -19.503 1.00 50.47 484 PRO A C 1
ATOM 3699 O O . PRO A 1 484 ? 57.762 27.132 -19.561 1.00 50.47 484 PRO A O 1
ATOM 3702 N N . MET A 1 485 ? 58.072 29.131 -20.565 1.00 46.59 485 MET A N 1
ATOM 3703 C CA . MET A 1 485 ? 57.884 28.707 -21.949 1.00 46.59 485 MET A CA 1
ATOM 3704 C C . MET A 1 485 ? 58.988 27.730 -22.378 1.00 46.59 485 MET A C 1
ATOM 3706 O O . MET A 1 485 ? 60.160 28.100 -22.446 1.00 46.59 485 MET A O 1
ATOM 3710 N N . GLY A 1 486 ? 58.593 26.500 -22.705 1.00 39.00 486 GLY A N 1
ATOM 3711 C CA . GLY A 1 486 ? 59.407 25.523 -23.423 1.00 39.00 486 GLY A CA 1
ATOM 3712 C C . GLY A 1 486 ? 58.864 25.317 -24.837 1.00 39.00 486 GLY A C 1
ATOM 3713 O O . GLY A 1 486 ? 57.688 25.009 -25.010 1.00 39.00 486 GLY A O 1
ATOM 3714 N N . ASN A 1 487 ? 59.731 25.513 -25.832 1.00 45.09 487 ASN A N 1
ATOM 3715 C CA . ASN A 1 487 ? 59.481 25.316 -27.263 1.00 45.09 487 ASN A CA 1
ATOM 3716 C C . ASN A 1 487 ? 58.955 23.905 -27.611 1.00 45.09 487 ASN A C 1
ATOM 3718 O O . ASN A 1 487 ? 59.337 22.930 -26.960 1.00 45.09 487 ASN A O 1
ATOM 3722 N N . PRO A 1 488 ? 58.170 23.763 -28.699 1.00 47.09 488 PRO A N 1
ATOM 3723 C CA . PRO A 1 488 ? 57.699 22.468 -29.169 1.00 47.09 488 PRO A CA 1
ATOM 3724 C C . PRO A 1 488 ? 58.808 21.730 -29.933 1.00 47.09 488 PRO A C 1
ATOM 3726 O O . PRO A 1 488 ? 59.299 22.194 -30.962 1.00 47.09 488 PRO A O 1
ATOM 3729 N N . LEU A 1 489 ? 59.186 20.552 -29.438 1.00 41.97 489 LEU A N 1
ATOM 3730 C CA . LEU A 1 489 ? 59.963 19.565 -30.189 1.00 41.97 489 LEU A CA 1
ATOM 3731 C C . LEU A 1 489 ? 59.021 18.755 -31.103 1.00 41.97 489 LEU A C 1
ATOM 3733 O O . LEU A 1 489 ? 57.979 18.293 -30.631 1.00 41.97 489 LEU A O 1
ATOM 3737 N N . PRO A 1 490 ? 59.367 18.535 -32.385 1.00 49.66 490 PRO A N 1
ATOM 3738 C CA . PRO A 1 490 ? 58.595 17.687 -33.284 1.00 49.66 490 PRO A CA 1
ATOM 3739 C C . PRO A 1 490 ? 58.895 16.215 -32.972 1.00 49.66 490 PRO A C 1
ATOM 3741 O O . PRO A 1 490 ? 59.950 15.684 -33.316 1.00 49.66 490 PRO A O 1
ATOM 3744 N N . GLY A 1 491 ? 57.966 15.559 -32.277 1.00 42.19 491 GLY A N 1
ATOM 3745 C CA . GLY A 1 491 ? 58.009 14.122 -32.022 1.00 42.19 491 GLY A CA 1
ATOM 3746 C C . GLY A 1 491 ? 57.620 13.308 -33.268 1.00 42.19 491 GLY A C 1
ATOM 3747 O O . GLY A 1 491 ? 56.682 13.687 -33.973 1.00 42.19 491 GLY A O 1
ATOM 3748 N N . PRO A 1 492 ? 58.309 12.191 -33.560 1.00 46.38 492 PRO A N 1
ATOM 3749 C CA . PRO A 1 492 ? 58.120 11.421 -34.781 1.00 46.38 492 PRO A CA 1
ATOM 3750 C C . PRO A 1 492 ? 56.905 10.485 -34.699 1.00 46.38 492 PRO A C 1
ATOM 3752 O O . PRO A 1 492 ? 56.786 9.675 -33.786 1.00 46.38 492 PRO A O 1
ATOM 3755 N N . GLY A 1 493 ? 56.045 10.556 -35.718 1.00 48.03 493 GLY A N 1
ATOM 3756 C CA . GLY A 1 493 ? 55.372 9.392 -36.305 1.00 48.03 493 GLY A CA 1
ATOM 3757 C C . GLY A 1 493 ? 54.627 8.446 -35.359 1.00 48.03 493 GLY A C 1
ATOM 3758 O O . GLY A 1 493 ? 54.871 7.241 -35.383 1.00 48.03 493 GLY A O 1
ATOM 3759 N N . GLY A 1 494 ? 53.671 8.958 -34.584 1.00 38.16 494 GLY A N 1
ATOM 3760 C CA . GLY A 1 494 ? 52.622 8.120 -34.004 1.00 38.16 494 GLY A CA 1
ATOM 3761 C C . GLY A 1 494 ? 51.682 7.635 -35.109 1.00 38.16 494 GLY A C 1
ATOM 3762 O O . GLY A 1 494 ? 51.031 8.446 -35.766 1.00 38.16 494 GLY A O 1
ATOM 3763 N N . LYS A 1 495 ? 51.634 6.318 -35.341 1.00 44.06 495 LYS A N 1
ATOM 3764 C CA . LYS A 1 495 ? 50.664 5.673 -36.241 1.00 44.06 495 LYS A CA 1
ATOM 3765 C C . LYS A 1 495 ? 49.249 6.184 -35.917 1.00 44.06 495 LYS A C 1
ATOM 3767 O O . LYS A 1 495 ? 48.924 6.256 -34.731 1.00 44.06 495 LYS A O 1
ATOM 3772 N N . PRO A 1 496 ? 48.410 6.514 -36.918 1.00 40.41 496 PRO A N 1
ATOM 3773 C CA . PRO A 1 496 ? 47.036 6.923 -36.666 1.00 40.41 496 PRO A CA 1
ATOM 3774 C C . PRO A 1 496 ? 46.351 5.803 -35.888 1.00 40.41 496 PRO A C 1
ATOM 3776 O O . PRO A 1 496 ? 46.256 4.670 -36.365 1.00 40.41 496 PRO A O 1
ATOM 3779 N N . GLY A 1 497 ? 45.956 6.116 -34.653 1.00 38.31 497 GLY A N 1
ATOM 3780 C CA . GLY A 1 497 ? 45.160 5.220 -33.836 1.00 38.31 497 GLY A CA 1
ATOM 3781 C C . GLY A 1 497 ? 43.957 4.783 -34.653 1.00 38.31 497 GLY A C 1
ATOM 3782 O O . GLY A 1 497 ? 43.320 5.606 -35.310 1.00 38.31 497 GLY A O 1
ATOM 3783 N N . VAL A 1 498 ? 43.700 3.477 -34.649 1.00 37.84 498 VAL A N 1
ATOM 3784 C CA . VAL A 1 498 ? 42.470 2.882 -35.162 1.00 37.84 498 VAL A CA 1
ATOM 3785 C C . VAL A 1 498 ? 41.327 3.678 -34.547 1.00 37.84 498 VAL A C 1
ATOM 3787 O O . VAL A 1 498 ? 41.057 3.562 -33.353 1.00 37.84 498 VAL A O 1
ATOM 3790 N N . GLY A 1 499 ? 40.729 4.565 -35.343 1.00 37.25 499 GLY A N 1
ATOM 3791 C CA . GLY A 1 499 ? 39.544 5.292 -34.940 1.00 37.25 499 GLY A CA 1
ATOM 3792 C C . GLY A 1 499 ? 38.505 4.238 -34.617 1.00 37.25 499 GLY A C 1
ATOM 3793 O O . GLY A 1 499 ? 38.093 3.498 -35.509 1.00 37.25 499 GLY A O 1
ATOM 3794 N N . ILE A 1 500 ? 38.144 4.125 -33.340 1.00 40.44 500 ILE A N 1
ATOM 3795 C CA . ILE A 1 500 ? 36.971 3.378 -32.906 1.00 40.44 500 ILE A CA 1
ATOM 3796 C C . ILE A 1 500 ? 35.808 4.045 -33.641 1.00 40.44 500 ILE A C 1
ATOM 3798 O O . ILE A 1 500 ? 35.388 5.154 -33.309 1.00 40.44 500 ILE A O 1
ATOM 3802 N N . GLY A 1 501 ? 35.434 3.434 -34.764 1.00 43.47 501 GLY A N 1
ATOM 3803 C CA . GLY A 1 501 ? 34.521 4.002 -35.737 1.00 43.47 501 GLY A CA 1
ATOM 3804 C C . GLY A 1 501 ? 33.184 4.277 -35.081 1.00 43.47 501 GLY A C 1
ATOM 3805 O O . GLY A 1 501 ? 32.684 3.417 -34.366 1.00 43.47 501 GLY A O 1
ATOM 3806 N N . SER A 1 502 ? 32.642 5.477 -35.318 1.00 49.16 502 SER A N 1
ATOM 3807 C CA . SER A 1 502 ? 31.235 5.832 -35.087 1.00 49.16 502 SER A CA 1
ATOM 3808 C C . SER A 1 502 ? 30.596 5.097 -33.897 1.00 49.16 502 SER A C 1
ATOM 3810 O O . SER A 1 502 ? 29.635 4.344 -34.077 1.00 49.16 502 SER A O 1
ATOM 3812 N N . GLY A 1 503 ? 31.188 5.245 -32.706 1.00 54.69 503 GLY A N 1
ATOM 3813 C CA . GLY A 1 503 ? 30.638 4.664 -31.486 1.00 54.69 503 GLY A CA 1
ATOM 3814 C C . GLY A 1 503 ? 29.198 5.134 -31.289 1.00 54.69 503 GLY A C 1
ATOM 3815 O O . GLY A 1 503 ? 28.847 6.247 -31.695 1.00 54.69 503 GLY A O 1
ATOM 3816 N N . ALA A 1 504 ? 28.360 4.270 -30.713 1.00 59.56 504 ALA A N 1
ATOM 3817 C CA . ALA A 1 504 ? 26.983 4.596 -30.371 1.00 59.56 504 ALA A CA 1
ATOM 3818 C C . ALA A 1 504 ? 26.936 5.967 -29.681 1.00 59.56 504 ALA A C 1
ATOM 3820 O O . ALA A 1 504 ? 27.657 6.205 -28.710 1.00 59.56 504 ALA A O 1
ATOM 3821 N N . ARG A 1 505 ? 26.109 6.887 -30.190 1.00 67.56 505 ARG A N 1
ATOM 3822 C CA . ARG A 1 505 ? 25.793 8.099 -29.435 1.00 67.56 505 ARG A CA 1
ATOM 3823 C C . ARG A 1 505 ? 24.925 7.650 -28.275 1.00 67.56 505 ARG A C 1
ATOM 3825 O O . ARG A 1 505 ? 23.759 7.324 -28.481 1.00 67.56 505 ARG A O 1
ATOM 3832 N N . LEU A 1 506 ? 25.522 7.563 -27.094 1.00 68.19 506 LEU A N 1
ATOM 3833 C CA . LEU A 1 506 ? 24.777 7.265 -25.885 1.00 68.19 506 LEU A CA 1
ATOM 3834 C C . LEU A 1 506 ? 23.753 8.381 -25.642 1.00 68.19 506 LEU A C 1
ATOM 3836 O O . LEU A 1 506 ? 24.027 9.538 -25.978 1.00 68.19 506 LEU A O 1
ATOM 3840 N N . PRO A 1 507 ? 22.570 8.054 -25.101 1.00 68.94 507 PRO A N 1
ATOM 3841 C CA . PRO A 1 507 ? 21.627 9.069 -24.661 1.00 68.94 507 PRO A CA 1
ATOM 3842 C C . PRO A 1 507 ? 22.299 10.030 -23.671 1.00 68.94 507 PRO A C 1
ATOM 3844 O O . PRO A 1 507 ? 23.045 9.590 -22.795 1.00 68.94 507 PRO A O 1
ATOM 3847 N N . ASP A 1 508 ? 22.015 11.328 -23.794 1.00 69.06 508 ASP A N 1
ATOM 3848 C CA . ASP A 1 508 ? 22.479 12.325 -22.826 1.00 69.06 508 ASP A CA 1
ATOM 3849 C C . ASP A 1 508 ? 22.074 11.896 -21.401 1.00 69.06 508 ASP A C 1
ATOM 3851 O O . ASP A 1 508 ? 20.910 11.575 -21.155 1.00 69.06 508 ASP A O 1
ATOM 3855 N N . GLY A 1 509 ? 23.039 11.863 -20.474 1.00 65.56 509 GLY A N 1
ATOM 3856 C CA . GLY A 1 509 ? 22.836 11.439 -19.081 1.00 65.56 509 GLY A CA 1
ATOM 3857 C C . GLY A 1 509 ? 23.138 9.964 -18.782 1.00 65.56 509 GLY A C 1
ATOM 3858 O O . GLY A 1 509 ? 23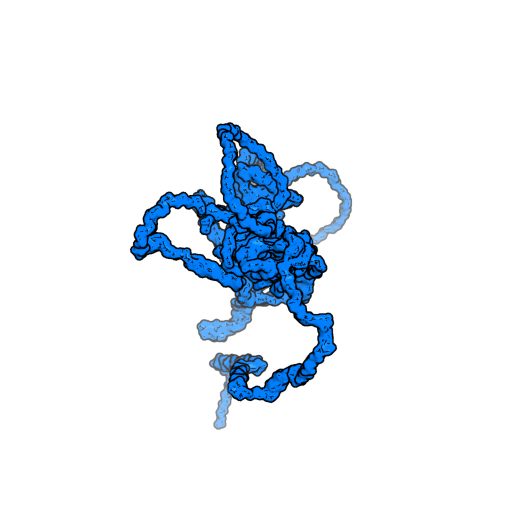.083 9.571 -17.620 1.00 65.56 509 GLY A O 1
ATOM 3859 N N . TYR A 1 510 ? 23.495 9.156 -19.787 1.00 60.28 510 TYR A N 1
ATOM 3860 C CA . TYR A 1 510 ? 23.903 7.764 -19.586 1.00 60.28 510 TYR A CA 1
ATOM 3861 C C . TYR A 1 510 ? 25.435 7.650 -19.543 1.00 60.28 510 TYR A C 1
ATOM 3863 O O . TYR A 1 510 ? 26.094 7.728 -20.580 1.00 60.28 510 TYR A O 1
ATOM 3871 N N . ASP A 1 511 ? 26.014 7.482 -18.348 1.00 57.44 511 ASP A N 1
ATOM 3872 C CA . ASP A 1 511 ? 27.440 7.168 -18.194 1.00 57.44 511 ASP A CA 1
ATOM 3873 C C . ASP A 1 511 ? 27.636 5.637 -18.229 1.00 57.44 511 ASP A C 1
ATOM 3875 O O . ASP A 1 511 ? 27.253 4.942 -17.279 1.00 57.44 511 ASP A O 1
ATOM 3879 N N . PRO A 1 512 ? 28.232 5.083 -19.301 1.00 52.50 512 PRO A N 1
ATOM 3880 C CA . PRO A 1 512 ? 28.463 3.646 -19.435 1.00 52.50 512 PRO A CA 1
ATOM 3881 C C . PRO A 1 512 ? 29.519 3.121 -18.444 1.00 52.50 512 PRO A C 1
ATOM 3883 O O . PRO A 1 512 ? 29.666 1.906 -18.313 1.00 52.50 512 PRO A O 1
ATOM 3886 N N . TYR A 1 513 ? 30.252 4.007 -17.758 1.00 48.84 513 TYR A N 1
ATOM 3887 C CA . TYR A 1 513 ? 31.319 3.660 -16.815 1.00 48.84 513 TYR A CA 1
ATOM 3888 C C . TYR A 1 513 ? 31.000 4.014 -15.354 1.00 48.84 513 TYR A C 1
ATOM 3890 O O . TYR A 1 513 ? 31.681 3.517 -14.456 1.00 48.84 513 TYR A O 1
ATOM 3898 N N . GLY A 1 514 ? 29.983 4.844 -15.101 1.00 47.41 514 GLY A N 1
ATOM 3899 C CA . GLY A 1 514 ? 29.612 5.310 -13.758 1.00 47.41 514 GLY A CA 1
ATOM 3900 C C . GLY A 1 514 ? 28.582 4.440 -13.030 1.00 47.41 514 GLY A C 1
ATOM 3901 O O . GLY A 1 514 ? 28.516 4.445 -11.802 1.00 47.41 514 GLY A O 1
ATOM 3902 N N . SER A 1 515 ? 27.795 3.651 -13.763 1.00 52.09 515 SER A N 1
ATOM 3903 C CA . SER A 1 515 ? 26.871 2.683 -13.173 1.00 52.09 515 SER A CA 1
ATOM 3904 C C . SER A 1 515 ? 27.612 1.365 -12.951 1.00 52.09 515 SER A C 1
ATOM 3906 O O . SER A 1 515 ? 28.230 0.836 -13.872 1.00 52.09 515 SER A O 1
ATOM 3908 N N . SER A 1 516 ? 27.596 0.847 -11.716 1.00 51.47 516 SER A N 1
ATOM 3909 C CA . SER A 1 516 ? 28.202 -0.438 -11.340 1.00 51.47 516 SER A CA 1
ATOM 3910 C C . SER A 1 516 ? 27.957 -1.458 -12.452 1.00 51.47 516 SER A C 1
ATOM 3912 O O . SER A 1 516 ? 26.787 -1.772 -12.708 1.00 51.47 516 SER A O 1
ATOM 3914 N N . ALA A 1 517 ? 29.025 -1.890 -13.138 1.00 53.69 517 ALA A N 1
ATOM 3915 C CA . ALA A 1 517 ? 28.941 -2.776 -14.293 1.00 53.69 517 ALA A CA 1
ATOM 3916 C C . ALA A 1 517 ? 27.960 -3.895 -13.950 1.00 53.69 517 ALA A C 1
ATOM 3918 O O . ALA A 1 517 ? 28.236 -4.701 -13.058 1.00 53.69 517 ALA A O 1
ATOM 3919 N N . ALA A 1 518 ? 26.768 -3.865 -14.559 1.00 53.84 518 ALA A N 1
ATOM 3920 C CA . ALA A 1 518 ? 25.801 -4.929 -14.365 1.00 53.84 518 ALA A CA 1
ATOM 3921 C C . ALA A 1 518 ? 26.559 -6.198 -14.719 1.00 53.84 518 ALA A C 1
ATOM 3923 O O . ALA A 1 518 ? 27.099 -6.276 -15.824 1.00 53.84 518 ALA A O 1
ATOM 3924 N N . SER A 1 519 ? 26.698 -7.120 -13.762 1.00 64.62 519 SER A N 1
ATOM 3925 C CA . SER A 1 519 ? 27.420 -8.355 -14.029 1.00 64.62 519 SER A CA 1
ATOM 3926 C C . SER A 1 519 ? 26.841 -8.934 -15.311 1.00 64.62 519 SER A C 1
ATOM 3928 O O . SER A 1 519 ? 25.615 -9.006 -15.430 1.00 64.62 519 SER A O 1
ATOM 3930 N N . ASP A 1 520 ? 27.703 -9.353 -16.233 1.00 71.38 520 ASP A N 1
ATOM 3931 C CA . ASP A 1 520 ? 27.373 -9.968 -17.529 1.00 71.38 520 ASP A CA 1
ATOM 3932 C C . ASP A 1 520 ? 26.322 -11.094 -17.466 1.00 71.38 520 ASP A C 1
ATOM 3934 O O . ASP A 1 520 ? 25.828 -11.567 -18.487 1.00 71.38 520 ASP A O 1
ATOM 3938 N N . ASP A 1 521 ? 25.994 -11.509 -16.251 1.00 83.62 521 ASP A N 1
ATOM 3939 C CA . ASP A 1 521 ? 25.147 -12.605 -15.849 1.00 83.62 521 ASP A CA 1
ATOM 3940 C C . ASP A 1 521 ? 23.689 -12.256 -15.565 1.00 83.62 521 ASP A C 1
ATOM 3942 O O . ASP A 1 521 ? 22.903 -13.192 -15.392 1.00 83.62 521 ASP A O 1
ATOM 3946 N N . VAL A 1 522 ? 23.314 -10.970 -15.519 1.00 89.62 522 VAL A N 1
ATOM 3947 C CA . VAL A 1 522 ? 21.913 -10.575 -15.310 1.00 89.62 522 VAL A CA 1
ATOM 3948 C C . VAL A 1 522 ? 21.109 -10.889 -16.569 1.00 89.62 522 VAL A C 1
ATOM 3950 O O . VAL A 1 522 ? 21.287 -10.260 -17.609 1.00 89.62 522 VAL A O 1
ATOM 3953 N N . GLU A 1 523 ? 20.212 -11.871 -16.482 1.00 93.81 523 GLU A N 1
ATOM 3954 C CA . GLU A 1 523 ? 19.393 -12.282 -17.630 1.00 93.81 523 GLU A CA 1
ATOM 3955 C C . GLU A 1 523 ? 18.095 -11.480 -17.735 1.00 93.81 523 GLU A C 1
ATOM 3957 O O . GLU A 1 523 ? 17.627 -11.184 -18.835 1.00 93.81 523 GLU A O 1
ATOM 3962 N N . ASN A 1 524 ? 17.547 -11.088 -16.586 1.00 94.75 524 ASN A N 1
ATOM 3963 C CA . ASN A 1 524 ? 16.272 -10.402 -16.455 1.00 94.75 524 ASN A CA 1
ATOM 3964 C C . ASN A 1 524 ? 16.403 -9.236 -15.479 1.00 94.75 524 ASN A C 1
ATOM 3966 O O . ASN A 1 524 ? 17.039 -9.397 -14.440 1.00 94.75 524 ASN A O 1
ATOM 3970 N N . TYR A 1 525 ? 15.757 -8.112 -15.777 1.00 94.62 525 TYR A N 1
ATOM 3971 C CA . TYR A 1 525 ? 15.556 -7.022 -14.822 1.00 94.62 525 TYR A CA 1
ATOM 3972 C C . TYR A 1 525 ? 14.187 -7.117 -14.158 1.00 94.62 525 TYR A C 1
ATOM 3974 O O . TYR A 1 525 ? 13.263 -7.741 -14.686 1.00 94.62 525 TYR A O 1
ATOM 3982 N N . LEU A 1 526 ? 14.068 -6.473 -13.001 1.00 94.50 526 LEU A N 1
ATOM 3983 C CA . LEU A 1 526 ? 12.823 -6.344 -12.265 1.00 94.50 526 LEU A CA 1
ATOM 3984 C C . LEU A 1 526 ? 12.223 -4.960 -12.546 1.00 94.50 526 LEU A C 1
ATOM 3986 O O . LEU A 1 526 ? 12.805 -3.934 -12.196 1.00 94.50 526 LEU A O 1
ATOM 3990 N N . LEU A 1 527 ? 11.053 -4.942 -13.182 1.00 96.38 527 LEU A N 1
ATOM 3991 C CA . LEU A 1 527 ? 10.200 -3.761 -13.273 1.00 96.38 527 LEU A CA 1
ATOM 3992 C C . LEU A 1 527 ? 9.336 -3.683 -12.018 1.00 96.38 527 LEU A C 1
ATOM 3994 O O . LEU A 1 527 ? 8.746 -4.687 -11.614 1.00 96.38 527 LEU A O 1
ATOM 3998 N N . ARG A 1 528 ? 9.234 -2.489 -11.432 1.00 95.94 528 ARG A N 1
ATOM 3999 C CA . ARG A 1 528 ? 8.399 -2.220 -10.259 1.00 95.94 528 ARG A CA 1
ATOM 4000 C C . ARG A 1 528 ? 7.534 -0.988 -10.487 1.00 95.94 528 ARG A C 1
ATOM 4002 O O . ARG A 1 528 ? 8.043 0.119 -10.658 1.00 95.94 528 ARG A O 1
ATOM 4009 N N . PHE A 1 529 ? 6.229 -1.200 -10.419 1.00 96.75 529 PHE A N 1
ATOM 4010 C CA . PHE A 1 529 ? 5.190 -0.182 -10.512 1.00 96.75 529 PHE A CA 1
ATOM 4011 C C . PHE A 1 529 ? 4.404 -0.104 -9.199 1.00 96.75 529 PHE A C 1
ATOM 4013 O O . PHE A 1 529 ? 4.124 -1.133 -8.584 1.00 96.75 529 PHE A O 1
ATOM 4020 N N . VAL A 1 530 ? 4.041 1.111 -8.783 1.00 97.69 530 VAL A N 1
ATOM 4021 C CA . VAL A 1 530 ? 3.275 1.384 -7.561 1.00 97.69 530 VAL A CA 1
ATOM 4022 C C . VAL A 1 530 ? 2.077 2.270 -7.907 1.00 97.69 530 VAL A C 1
ATOM 4024 O O . VAL A 1 530 ? 2.249 3.426 -8.290 1.00 97.69 530 VAL A O 1
ATOM 4027 N N . ASP A 1 531 ? 0.866 1.742 -7.740 1.00 98.31 531 ASP A N 1
ATOM 4028 C CA . ASP A 1 531 ? -0.391 2.498 -7.817 1.00 98.31 531 ASP A CA 1
ATOM 4029 C C . ASP A 1 531 ? -0.810 2.905 -6.399 1.00 98.31 531 ASP A C 1
ATOM 4031 O O . ASP A 1 531 ? -1.191 2.048 -5.603 1.00 98.31 531 ASP A O 1
ATOM 4035 N N . CYS A 1 532 ? -0.699 4.190 -6.061 1.00 97.00 532 CYS A N 1
ATOM 4036 C CA . CYS A 1 532 ? -0.907 4.711 -4.705 1.00 97.00 532 CYS A CA 1
ATOM 4037 C C . CYS A 1 532 ? -2.294 5.327 -4.452 1.00 97.00 532 CYS A C 1
ATOM 4039 O O . CYS A 1 532 ? -2.539 5.810 -3.345 1.00 97.00 532 CYS A O 1
ATOM 4041 N N . ASP A 1 533 ? -3.193 5.348 -5.445 1.00 96.62 533 ASP A N 1
ATOM 4042 C CA . ASP A 1 533 ? -4.524 5.970 -5.324 1.00 96.62 533 ASP A CA 1
ATOM 4043 C C . ASP A 1 533 ? -5.690 4.987 -5.526 1.00 96.62 533 ASP A C 1
ATOM 4045 O O . ASP A 1 533 ? -6.832 5.394 -5.775 1.00 96.62 533 ASP A O 1
ATOM 4049 N N . VAL A 1 534 ? -5.420 3.691 -5.337 1.00 97.50 534 VAL A N 1
ATOM 4050 C CA . VAL A 1 534 ? -6.442 2.638 -5.279 1.00 97.50 534 VAL A CA 1
ATOM 4051 C C . VAL A 1 534 ? -7.446 2.895 -4.153 1.00 97.50 534 VAL A C 1
ATOM 4053 O O . VAL A 1 534 ? -7.107 3.501 -3.138 1.00 97.50 534 VAL A O 1
ATOM 4056 N N . LYS A 1 535 ? -8.702 2.458 -4.301 1.00 96.69 535 LYS A N 1
ATOM 4057 C CA . LYS A 1 535 ? -9.813 2.750 -3.373 1.00 96.69 535 LYS A CA 1
ATOM 4058 C C . LYS A 1 535 ? -10.483 1.476 -2.855 1.00 96.69 535 LYS A C 1
ATOM 4060 O O . LYS A 1 535 ? -10.639 0.533 -3.628 1.00 96.69 535 LYS A O 1
ATOM 4065 N N . PRO A 1 536 ? -10.948 1.435 -1.592 1.00 95.38 536 PRO A N 1
ATOM 4066 C CA . PRO A 1 536 ? -11.630 0.264 -1.048 1.00 95.38 536 PRO A CA 1
ATOM 4067 C C . PRO A 1 536 ? -12.948 -0.007 -1.775 1.00 95.38 536 PRO A C 1
ATOM 4069 O O . PRO A 1 536 ? -13.715 0.917 -2.043 1.00 95.38 536 PRO A O 1
ATOM 4072 N N . GLY A 1 537 ? -13.229 -1.274 -2.075 1.00 94.19 537 GLY A N 1
ATOM 4073 C CA . GLY A 1 537 ? -14.429 -1.701 -2.801 1.00 94.19 537 GLY A CA 1
ATOM 4074 C C . GLY A 1 537 ? -14.338 -1.569 -4.327 1.00 94.19 537 GLY A C 1
ATOM 4075 O O . GLY A 1 537 ? -15.332 -1.812 -5.014 1.00 94.19 537 GLY A O 1
ATOM 4076 N N . HIS A 1 538 ? -13.175 -1.189 -4.855 1.00 97.25 538 HIS A N 1
ATOM 4077 C CA . HIS A 1 538 ? -12.900 -1.106 -6.287 1.00 97.25 538 HIS A CA 1
ATOM 4078 C C . HIS A 1 538 ? -12.004 -2.271 -6.722 1.00 97.25 538 HIS A C 1
ATOM 4080 O O . HIS A 1 538 ? -11.262 -2.829 -5.916 1.00 97.25 538 HIS A O 1
ATOM 4086 N N . THR A 1 539 ? -12.078 -2.641 -7.996 1.00 97.81 539 THR A N 1
ATOM 4087 C CA . THR A 1 539 ? -11.224 -3.659 -8.615 1.00 97.81 539 THR A CA 1
ATOM 4088 C C . THR A 1 539 ? -10.450 -3.030 -9.759 1.00 97.81 539 THR A C 1
ATOM 4090 O O . THR A 1 539 ? -11.031 -2.329 -10.594 1.00 97.81 539 THR A O 1
ATOM 4093 N N . TYR A 1 540 ? -9.144 -3.283 -9.788 1.00 98.25 540 TYR A N 1
ATOM 4094 C CA . TYR A 1 540 ? -8.232 -2.691 -10.758 1.00 98.25 540 TYR A CA 1
ATOM 4095 C C . TYR A 1 540 ? -7.652 -3.750 -11.692 1.00 98.25 540 TYR A C 1
ATOM 4097 O O . TYR A 1 540 ? -7.334 -4.864 -11.276 1.00 98.25 540 TYR A O 1
ATOM 4105 N N . GLU A 1 541 ? -7.501 -3.383 -12.959 1.00 98.12 541 GLU A N 1
ATOM 4106 C CA . GLU A 1 541 ? -6.801 -4.167 -13.974 1.00 98.12 541 GLU A CA 1
ATOM 4107 C C . GLU A 1 541 ? -5.770 -3.282 -14.676 1.00 98.12 541 GLU A C 1
ATOM 4109 O O . GLU A 1 541 ? -5.980 -2.075 -14.836 1.00 98.12 541 GLU A O 1
ATOM 4114 N N . TYR A 1 542 ? -4.675 -3.885 -15.143 1.00 98.31 542 TYR A N 1
ATOM 4115 C CA . TYR A 1 542 ? -3.540 -3.141 -15.684 1.00 98.31 542 TYR A CA 1
ATOM 4116 C C . TYR A 1 542 ? -3.093 -3.665 -17.051 1.00 98.31 542 TYR A C 1
ATOM 4118 O O . TYR A 1 542 ? -3.121 -4.867 -17.334 1.00 98.31 542 TYR A O 1
ATOM 4126 N N . ARG A 1 543 ? -2.654 -2.739 -17.907 1.00 97.56 543 ARG A N 1
ATOM 4127 C CA . ARG A 1 543 ? -1.865 -3.036 -19.107 1.00 97.56 543 ARG A CA 1
ATOM 4128 C C . ARG A 1 543 ? -0.546 -2.297 -19.033 1.00 97.56 543 ARG A C 1
ATOM 4130 O O . ARG A 1 543 ? -0.529 -1.139 -18.628 1.00 97.56 543 ARG A O 1
ATOM 4137 N N . ILE A 1 544 ? 0.527 -2.952 -19.459 1.00 97.69 544 ILE A N 1
ATOM 4138 C CA . ILE A 1 544 ? 1.886 -2.403 -19.415 1.00 97.69 544 ILE A CA 1
ATOM 4139 C C . ILE A 1 544 ? 2.500 -2.446 -20.814 1.00 97.69 544 ILE A C 1
ATOM 4141 O O . ILE A 1 544 ? 2.320 -3.425 -21.545 1.00 97.69 544 ILE A O 1
ATOM 4145 N N . ARG A 1 545 ? 3.249 -1.404 -21.182 1.00 97.25 545 ARG A N 1
ATOM 4146 C CA . ARG A 1 545 ? 4.208 -1.451 -22.297 1.00 97.25 545 ARG A CA 1
ATOM 4147 C C . ARG A 1 545 ? 5.542 -0.829 -21.898 1.00 97.25 545 ARG A C 1
ATOM 4149 O O . ARG A 1 545 ? 5.577 0.154 -21.162 1.00 97.25 545 ARG A O 1
ATOM 4156 N N . LEU A 1 546 ? 6.640 -1.385 -22.398 1.00 97.69 546 LEU A N 1
ATOM 4157 C CA . LEU A 1 546 ? 7.989 -0.868 -22.171 1.00 97.69 546 LEU A CA 1
ATOM 4158 C C . LEU A 1 546 ? 8.340 0.210 -23.195 1.00 97.69 546 LEU A C 1
ATOM 4160 O O . LEU A 1 546 ? 7.917 0.141 -24.353 1.00 97.69 546 LEU A O 1
ATOM 4164 N N . ARG A 1 547 ? 9.165 1.172 -22.775 1.00 96.94 547 ARG A N 1
ATOM 4165 C CA . ARG A 1 547 ? 9.780 2.179 -23.644 1.00 96.94 547 ARG A CA 1
ATOM 4166 C C . ARG A 1 547 ? 11.280 1.969 -23.684 1.00 96.94 547 ARG A C 1
ATOM 4168 O O . ARG A 1 547 ? 11.937 1.970 -22.648 1.00 96.94 547 ARG A O 1
ATOM 4175 N N . MET A 1 548 ? 11.842 1.863 -24.876 1.00 96.75 548 MET A N 1
ATOM 4176 C CA . MET A 1 548 ? 13.276 1.698 -25.084 1.00 96.75 548 MET A CA 1
ATOM 4177 C C . MET A 1 548 ? 13.809 2.817 -25.972 1.00 96.75 548 MET A C 1
ATOM 4179 O O . MET A 1 548 ? 13.156 3.227 -26.929 1.00 96.75 548 MET A O 1
ATOM 4183 N N . HIS A 1 549 ? 14.993 3.339 -25.671 1.00 96.38 549 HIS A N 1
ATOM 4184 C CA . HIS A 1 549 ? 15.699 4.221 -26.590 1.00 96.38 549 HIS A CA 1
ATOM 4185 C C . HIS A 1 549 ? 15.996 3.476 -27.897 1.00 96.38 549 HIS A C 1
ATOM 4187 O O . HIS A 1 549 ? 16.458 2.337 -27.871 1.00 96.38 549 HIS A O 1
ATOM 4193 N N . ASN A 1 550 ? 15.730 4.108 -29.040 1.00 97.06 550 ASN A N 1
ATOM 4194 C CA . ASN A 1 550 ? 16.054 3.508 -30.327 1.00 97.06 550 ASN A CA 1
ATOM 4195 C C . ASN A 1 550 ? 17.562 3.623 -30.610 1.00 97.06 550 ASN A C 1
ATOM 4197 O O . ASN A 1 550 ? 18.028 4.741 -30.831 1.00 97.06 550 ASN A O 1
ATOM 4201 N N . PRO A 1 551 ? 18.319 2.517 -30.704 1.00 96.69 551 PRO A N 1
ATOM 4202 C CA . PRO A 1 551 ? 19.753 2.586 -30.986 1.00 96.69 551 PRO A CA 1
ATOM 4203 C C . PRO A 1 551 ? 20.092 3.167 -32.372 1.00 96.69 551 PRO A C 1
ATOM 4205 O O . PRO A 1 551 ? 21.209 3.635 -32.584 1.00 96.69 551 PRO A O 1
ATOM 4208 N N . ASN A 1 552 ? 19.151 3.167 -33.323 1.00 96.69 552 ASN A N 1
ATOM 4209 C CA . ASN A 1 552 ? 19.348 3.766 -34.648 1.00 96.69 552 ASN A CA 1
ATOM 4210 C C . ASN A 1 552 ? 19.063 5.278 -34.690 1.00 96.69 552 ASN A C 1
ATOM 4212 O O . ASN A 1 552 ? 19.313 5.916 -35.716 1.00 96.69 552 ASN A O 1
ATOM 4216 N N . TYR A 1 553 ? 18.538 5.872 -33.615 1.00 96.12 553 TYR A N 1
ATOM 4217 C CA . TYR A 1 553 ? 18.232 7.301 -33.581 1.00 96.12 553 TYR A CA 1
ATOM 4218 C C . TYR A 1 553 ? 19.511 8.145 -33.731 1.00 96.12 553 TYR A C 1
ATOM 4220 O O . TYR A 1 553 ? 20.532 7.880 -33.097 1.00 96.12 553 TYR A O 1
ATOM 4228 N N . GLY A 1 554 ? 19.477 9.151 -34.612 1.00 94.19 554 GLY A N 1
ATOM 4229 C CA . GLY A 1 554 ? 20.631 10.016 -34.895 1.00 94.19 554 GLY A CA 1
ATOM 4230 C C . GLY A 1 554 ? 21.827 9.343 -35.592 1.00 94.19 554 GLY A C 1
ATOM 4231 O O . GLY A 1 554 ? 22.868 9.987 -35.736 1.00 94.19 554 GLY A O 1
ATOM 4232 N N . GLN A 1 555 ? 21.705 8.080 -36.019 1.00 94.69 555 GLN A N 1
ATOM 4233 C CA . GLN A 1 555 ? 22.725 7.366 -36.798 1.00 94.69 555 GLN A CA 1
ATOM 4234 C C . GLN A 1 555 ? 22.712 7.773 -38.281 1.00 94.69 555 GLN A C 1
ATOM 4236 O O . GLN A 1 555 ? 21.813 8.474 -38.734 1.00 94.69 555 GLN A O 1
ATOM 4241 N N . ASP A 1 556 ? 23.702 7.333 -39.065 1.00 94.75 556 ASP A N 1
ATOM 4242 C CA . ASP A 1 556 ? 23.720 7.597 -40.511 1.00 94.75 556 ASP A CA 1
ATOM 4243 C C . ASP A 1 556 ? 22.485 6.962 -41.195 1.00 94.75 556 ASP A C 1
ATOM 4245 O O . ASP A 1 556 ? 22.341 5.733 -41.167 1.00 94.75 556 ASP A O 1
ATOM 4249 N N . PRO A 1 557 ? 21.618 7.748 -41.870 1.00 94.94 557 PRO A N 1
ATOM 4250 C CA . PRO A 1 557 ? 20.464 7.228 -42.604 1.00 94.94 557 PRO A CA 1
ATOM 4251 C C . PRO A 1 557 ? 20.808 6.163 -43.652 1.00 94.94 557 PRO A C 1
ATOM 4253 O O . PRO A 1 557 ? 19.945 5.367 -44.021 1.00 94.94 557 PRO A O 1
ATOM 4256 N N . LYS A 1 558 ? 22.047 6.125 -44.160 1.00 95.31 558 LYS A N 1
ATOM 4257 C CA . LYS A 1 558 ? 22.483 5.101 -45.127 1.00 95.31 558 LYS A CA 1
ATOM 4258 C C . LYS A 1 558 ? 22.731 3.737 -44.482 1.00 95.31 558 LYS A C 1
ATOM 4260 O O . LYS A 1 558 ? 22.603 2.722 -45.170 1.00 95.31 558 LYS A O 1
ATOM 4265 N N . ALA A 1 559 ? 23.055 3.715 -43.189 1.00 93.12 559 ALA A N 1
ATOM 4266 C CA . ALA A 1 559 ? 23.338 2.501 -42.430 1.00 93.12 559 ALA A CA 1
ATOM 4267 C C . ALA A 1 559 ? 22.067 1.777 -41.952 1.00 93.12 559 ALA A C 1
ATOM 4269 O O . ALA A 1 559 ? 22.143 0.612 -41.558 1.00 93.12 559 ALA A O 1
ATOM 4270 N N . VAL A 1 560 ? 20.905 2.437 -42.003 1.00 95.25 560 VAL A N 1
ATOM 4271 C CA . VAL A 1 560 ? 19.618 1.913 -41.523 1.00 95.25 560 VAL A CA 1
ATOM 4272 C C . VAL A 1 560 ? 18.719 1.537 -42.702 1.00 95.25 560 VAL A C 1
ATOM 4274 O O . VAL A 1 560 ? 18.714 2.207 -43.737 1.00 95.25 560 VAL A O 1
ATOM 4277 N N . ILE A 1 561 ? 17.969 0.440 -42.574 1.00 95.06 561 ILE A N 1
ATOM 4278 C CA . ILE A 1 561 ? 17.104 -0.087 -43.638 1.00 95.06 561 ILE A CA 1
ATOM 4279 C C . ILE A 1 561 ? 15.998 0.906 -44.007 1.00 95.06 561 ILE A C 1
ATOM 4281 O O . ILE A 1 561 ? 15.744 1.126 -45.190 1.00 95.06 561 ILE A O 1
ATOM 4285 N N . ASN A 1 562 ? 15.417 1.559 -42.998 1.00 94.75 562 ASN A N 1
ATOM 4286 C CA . ASN A 1 562 ? 14.444 2.629 -43.142 1.00 94.75 562 ASN A CA 1
ATOM 4287 C C . ASN A 1 562 ? 15.015 3.931 -42.564 1.00 94.75 562 ASN A C 1
ATOM 4289 O O . ASN A 1 562 ? 15.271 4.040 -41.365 1.00 94.75 562 ASN A O 1
ATOM 4293 N N . GLN A 1 563 ? 15.176 4.942 -43.419 1.00 95.69 563 GLN A N 1
ATOM 4294 C CA . GLN A 1 563 ? 15.710 6.254 -43.035 1.00 95.69 563 GLN A CA 1
ATOM 4295 C C . GLN A 1 563 ? 14.843 6.975 -41.997 1.00 95.69 563 GLN A C 1
ATOM 4297 O O . GLN A 1 563 ? 15.326 7.866 -41.300 1.00 95.69 563 GLN A O 1
ATOM 4302 N N . GLU A 1 564 ? 13.563 6.615 -41.875 1.00 95.38 564 GLU A N 1
ATOM 4303 C CA . GLU A 1 564 ? 12.690 7.212 -40.871 1.00 95.38 564 GLU A CA 1
ATOM 4304 C C . GLU A 1 564 ? 13.103 6.881 -39.440 1.00 95.38 564 GLU A C 1
ATOM 4306 O O . GLU A 1 564 ? 12.907 7.713 -38.560 1.00 95.38 564 GLU A O 1
ATOM 4311 N N . PHE A 1 565 ? 13.729 5.727 -39.205 1.00 94.62 565 PHE A N 1
ATOM 4312 C CA . PHE A 1 565 ? 14.116 5.283 -37.865 1.00 94.62 565 PHE A CA 1
ATOM 4313 C C . PHE A 1 565 ? 15.147 6.189 -37.188 1.00 94.62 565 PHE A C 1
ATOM 4315 O O . PHE A 1 565 ? 15.249 6.198 -35.966 1.00 94.62 565 PHE A O 1
ATOM 4322 N N . VAL A 1 566 ? 15.876 6.980 -37.975 1.00 95.38 566 VAL A N 1
ATOM 4323 C CA . VAL A 1 566 ? 16.850 7.958 -37.481 1.00 95.38 566 VAL A CA 1
ATOM 4324 C C . VAL A 1 566 ? 16.166 9.232 -36.956 1.00 95.38 566 VAL A C 1
ATOM 4326 O O . VAL A 1 566 ? 16.773 9.985 -36.196 1.00 95.38 566 VAL A O 1
ATOM 4329 N N . LYS A 1 567 ? 14.910 9.494 -37.345 1.00 95.25 567 LYS A N 1
ATOM 4330 C CA . LYS A 1 567 ? 14.175 10.732 -37.031 1.00 95.25 567 LYS A CA 1
ATOM 4331 C C . LYS A 1 567 ? 13.639 10.734 -35.592 1.00 95.25 567 LYS A C 1
ATOM 4333 O O . LYS A 1 567 ? 13.360 9.682 -35.023 1.00 95.25 567 LYS A O 1
ATOM 4338 N N . GLU A 1 568 ? 13.378 11.932 -35.054 1.00 93.50 568 GLU A N 1
ATOM 4339 C CA . GLU A 1 568 ? 12.872 12.152 -33.679 1.00 93.50 568 GLU A CA 1
ATOM 4340 C C . GLU A 1 568 ? 11.614 11.332 -33.356 1.00 93.50 568 GLU A C 1
ATOM 4342 O O . GLU A 1 568 ? 11.483 10.806 -32.255 1.00 93.50 568 GLU A O 1
ATOM 4347 N N . LYS A 1 569 ? 10.723 11.136 -34.339 1.00 92.88 569 LYS A N 1
ATOM 4348 C CA . LYS A 1 569 ? 9.498 10.334 -34.181 1.00 92.88 569 LYS A CA 1
ATOM 4349 C C . LYS A 1 569 ? 9.771 8.904 -33.688 1.00 92.88 569 LYS A C 1
ATOM 4351 O O . LYS A 1 569 ? 8.956 8.347 -32.965 1.00 92.88 569 LYS A O 1
ATOM 4356 N N . TYR A 1 570 ? 10.909 8.320 -34.060 1.00 94.06 570 TYR A N 1
ATOM 4357 C CA . TYR A 1 570 ? 11.300 6.959 -33.684 1.00 94.06 570 TYR A CA 1
ATOM 4358 C C . TYR A 1 570 ? 12.431 6.949 -32.656 1.00 94.06 570 TYR A C 1
ATOM 4360 O O . TYR A 1 570 ? 13.120 5.945 -32.516 1.00 94.06 570 TYR A O 1
ATOM 4368 N N . LYS A 1 571 ? 12.641 8.047 -31.922 1.00 95.62 571 LYS A N 1
ATOM 4369 C CA . LYS A 1 571 ? 13.633 8.122 -30.838 1.00 95.62 571 LYS A CA 1
ATOM 4370 C C . LYS A 1 571 ? 13.342 7.142 -29.698 1.00 95.62 571 LYS A C 1
ATOM 4372 O O . LYS A 1 571 ? 14.247 6.761 -28.953 1.00 95.62 571 LYS A O 1
ATOM 4377 N N . THR A 1 572 ? 12.080 6.759 -29.535 1.00 96.38 572 THR A N 1
ATOM 4378 C CA . THR A 1 572 ? 11.632 5.762 -28.560 1.00 96.38 572 THR A CA 1
ATOM 4379 C C . THR A 1 572 ? 10.923 4.630 -29.296 1.00 96.38 572 THR A C 1
ATOM 4381 O O . THR A 1 572 ? 10.041 4.873 -30.118 1.00 96.38 572 THR A O 1
ATOM 4384 N N . LEU A 1 573 ? 11.316 3.397 -28.998 1.00 96.75 573 LEU A N 1
ATOM 4385 C CA . LEU A 1 573 ? 10.634 2.179 -29.414 1.00 96.75 573 LEU A CA 1
ATOM 4386 C C . LEU A 1 573 ? 9.736 1.698 -28.275 1.00 96.75 573 LEU A C 1
ATOM 4388 O O . LEU A 1 573 ? 10.078 1.847 -27.101 1.00 96.75 573 LEU A O 1
ATOM 4392 N N . TYR A 1 574 ? 8.599 1.112 -28.629 1.00 97.06 574 TYR A N 1
ATOM 4393 C CA . TYR A 1 574 ? 7.595 0.651 -27.677 1.00 97.06 574 TYR A CA 1
ATOM 4394 C C . TYR A 1 574 ? 7.384 -0.849 -27.835 1.00 97.06 574 TYR A C 1
ATOM 4396 O O . TYR A 1 574 ? 7.342 -1.354 -28.961 1.00 97.06 574 TYR A O 1
ATOM 4404 N N . SER A 1 575 ? 7.216 -1.555 -26.718 1.00 97.50 575 SER A N 1
ATOM 4405 C CA . SER A 1 575 ? 6.703 -2.925 -26.756 1.00 97.50 575 SER A CA 1
ATOM 4406 C C . SER A 1 575 ? 5.218 -2.923 -27.132 1.00 97.50 575 SER A C 1
ATOM 4408 O O . SER A 1 575 ? 4.551 -1.880 -27.154 1.00 97.50 575 SER A O 1
ATOM 4410 N N . LYS A 1 576 ? 4.660 -4.107 -27.396 1.00 96.38 576 LYS A N 1
ATOM 4411 C CA . LYS A 1 576 ? 3.203 -4.243 -27.481 1.00 96.38 576 LYS A CA 1
ATOM 4412 C C . LYS A 1 576 ? 2.606 -4.048 -26.086 1.00 96.38 576 LYS A C 1
ATOM 4414 O O . LYS A 1 576 ? 3.257 -4.324 -25.079 1.00 96.38 576 LYS A O 1
ATOM 4419 N N . TRP A 1 577 ? 1.356 -3.598 -26.036 1.00 96.56 577 TRP A N 1
ATOM 4420 C CA . TRP A 1 577 ? 0.600 -3.600 -24.790 1.00 96.56 577 TRP A CA 1
ATOM 4421 C C . TRP A 1 577 ? 0.367 -5.036 -24.326 1.00 96.56 577 TRP A C 1
ATOM 4423 O O . TRP A 1 577 ? -0.124 -5.871 -25.089 1.00 96.56 577 TRP A O 1
ATOM 4433 N N . VAL A 1 578 ? 0.714 -5.304 -23.073 1.00 97.19 578 VAL A N 1
ATOM 4434 C CA . VAL A 1 578 ? 0.460 -6.575 -22.396 1.00 97.19 578 VAL A CA 1
ATOM 4435 C C . VAL A 1 578 ? -0.652 -6.355 -21.394 1.00 97.19 578 VAL A C 1
ATOM 4437 O O . VAL A 1 578 ? -0.534 -5.489 -20.533 1.00 97.19 578 VAL A O 1
ATOM 4440 N N . TYR A 1 579 ? -1.725 -7.130 -21.504 1.00 97.50 579 TYR A N 1
ATOM 4441 C CA . TYR A 1 579 ? -2.754 -7.200 -20.473 1.00 97.50 579 TYR A CA 1
ATOM 4442 C C . TYR A 1 579 ? -2.310 -8.160 -19.379 1.00 97.50 579 TYR A C 1
ATOM 4444 O O . TYR A 1 579 ? -1.912 -9.285 -19.682 1.00 97.50 579 TYR A O 1
ATOM 4452 N N . LEU A 1 580 ? -2.373 -7.702 -18.130 1.00 97.62 580 LEU A N 1
ATOM 4453 C CA . LEU A 1 580 ? -2.147 -8.541 -16.964 1.00 97.62 580 LEU A CA 1
ATOM 4454 C C . LEU A 1 580 ? -3.502 -9.145 -16.564 1.00 97.62 580 LEU A C 1
ATOM 4456 O O . LEU A 1 580 ? -4.338 -8.411 -16.038 1.00 97.62 580 LEU A O 1
ATOM 4460 N N . PRO A 1 581 ? -3.763 -10.444 -16.816 1.00 95.44 581 PRO A N 1
ATOM 4461 C CA . PRO A 1 581 ? -5.075 -11.053 -16.566 1.00 95.44 581 PRO A CA 1
ATOM 4462 C C . PRO A 1 581 ? -5.493 -11.110 -15.092 1.00 95.44 581 PRO A C 1
ATOM 4464 O O . PRO A 1 581 ? -6.619 -11.492 -14.787 1.00 95.44 581 PRO A O 1
ATOM 4467 N N . THR A 1 582 ? -4.607 -10.746 -14.167 1.00 96.94 582 THR A N 1
ATOM 4468 C CA . THR A 1 582 ? -4.917 -10.704 -12.740 1.00 96.94 582 THR A CA 1
ATOM 4469 C C . THR A 1 582 ? -5.585 -9.376 -12.386 1.00 96.94 582 THR A C 1
ATOM 4471 O O . THR A 1 582 ? -4.924 -8.342 -12.309 1.00 96.94 582 THR A O 1
ATOM 4474 N N . SER A 1 583 ? -6.891 -9.406 -12.124 1.00 96.62 583 SER A N 1
ATOM 4475 C CA . SER A 1 583 ? -7.609 -8.293 -11.497 1.00 96.62 583 SER A CA 1
ATOM 4476 C C . SER A 1 583 ? -7.330 -8.254 -9.991 1.00 96.62 583 SER A C 1
ATOM 4478 O O . SER A 1 583 ? -7.387 -9.299 -9.339 1.00 96.62 583 SER A O 1
ATOM 4480 N N . ILE A 1 584 ? -7.098 -7.072 -9.419 1.00 97.31 584 ILE A N 1
ATOM 4481 C CA . ILE A 1 584 ? -6.851 -6.899 -7.980 1.00 97.31 584 ILE A CA 1
ATOM 4482 C C . ILE A 1 584 ? -8.053 -6.214 -7.304 1.00 97.31 584 ILE A C 1
ATOM 4484 O O . ILE A 1 584 ? -8.256 -5.007 -7.468 1.00 97.31 584 ILE A O 1
ATOM 4488 N N . PRO A 1 585 ? -8.896 -6.959 -6.563 1.00 96.81 585 PRO A N 1
ATOM 4489 C CA . PRO A 1 585 ? -9.971 -6.360 -5.789 1.00 96.81 585 PRO A CA 1
ATOM 4490 C C . PRO A 1 585 ? -9.403 -5.746 -4.509 1.00 96.81 585 PRO A C 1
ATOM 4492 O O . PRO A 1 585 ? -8.792 -6.433 -3.689 1.00 96.81 585 PRO A O 1
ATOM 4495 N N . VAL A 1 586 ? -9.650 -4.458 -4.295 1.00 96.25 586 VAL A N 1
ATOM 4496 C CA . VAL A 1 586 ? -9.362 -3.809 -3.017 1.00 96.25 586 VAL A CA 1
ATOM 4497 C C . VAL A 1 586 ? -10.546 -4.081 -2.092 1.00 96.25 586 VAL A C 1
ATOM 4499 O O . VAL A 1 586 ? -11.663 -3.623 -2.364 1.00 96.25 586 VAL A O 1
ATOM 4502 N N . PRO A 1 587 ? -10.362 -4.853 -1.008 1.00 92.62 587 PRO A N 1
ATOM 4503 C CA . PRO A 1 587 ? -11.461 -5.229 -0.142 1.00 92.62 587 PRO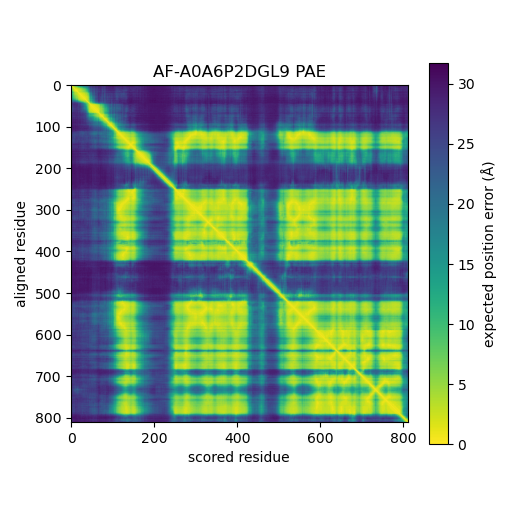 A CA 1
ATOM 4504 C C . PRO A 1 587 ? -12.084 -3.991 0.502 1.00 92.62 587 PRO A C 1
ATOM 4506 O O . PRO A 1 587 ? -11.435 -2.970 0.710 1.00 92.62 587 PRO A O 1
ATOM 4509 N N . ASN A 1 588 ? -13.361 -4.102 0.868 1.00 91.19 588 ASN A N 1
ATOM 4510 C CA . ASN A 1 588 ? -13.956 -3.113 1.757 1.00 91.19 588 ASN A CA 1
ATOM 4511 C C . ASN A 1 588 ? -13.188 -3.094 3.080 1.00 91.19 588 ASN A C 1
ATOM 4513 O O . ASN A 1 588 ? -12.844 -4.141 3.624 1.00 91.19 588 ASN A O 1
ATOM 4517 N N . GLU A 1 589 ? -12.982 -1.900 3.608 1.00 92.50 589 GLU A N 1
ATOM 4518 C CA . GLU A 1 589 ? -12.148 -1.653 4.781 1.00 92.50 589 GLU A CA 1
ATOM 4519 C C . GLU A 1 589 ? -12.921 -1.647 6.100 1.00 92.50 589 GLU A C 1
ATOM 4521 O O . GLU A 1 589 ? -12.437 -1.161 7.112 1.00 92.50 589 GLU A O 1
ATOM 4526 N N . SER A 1 590 ? -14.135 -2.194 6.097 1.00 94.38 590 SER A N 1
ATOM 4527 C CA . SER A 1 590 ? -14.983 -2.317 7.276 1.00 94.38 590 SER A CA 1
ATOM 4528 C C . SER A 1 590 ? -15.660 -3.682 7.276 1.00 94.38 590 SER A C 1
ATOM 4530 O O . SER A 1 590 ? -16.368 -4.043 6.327 1.00 94.38 590 SER A O 1
ATOM 4532 N N . PHE A 1 591 ? -15.433 -4.440 8.343 1.00 95.75 591 PHE A N 1
ATOM 4533 C CA . PHE A 1 591 ? -16.020 -5.752 8.572 1.00 95.75 591 PHE A CA 1
ATOM 4534 C C . PHE A 1 591 ? -16.876 -5.741 9.832 1.00 95.75 591 PHE A C 1
ATOM 4536 O O . PHE A 1 591 ? -16.538 -5.107 10.832 1.00 95.75 591 PHE A O 1
ATOM 4543 N N . LEU A 1 592 ? -17.984 -6.475 9.755 1.00 97.31 592 LEU A N 1
ATOM 4544 C CA . LEU A 1 592 ? -18.919 -6.691 10.848 1.00 97.31 592 LEU A CA 1
ATOM 4545 C C . LEU A 1 592 ? -18.966 -8.187 11.134 1.00 97.31 592 LEU A C 1
ATOM 4547 O O . LEU A 1 592 ? -19.300 -8.964 10.233 1.00 97.31 592 LEU A O 1
ATOM 4551 N N . TYR A 1 593 ? -18.656 -8.554 12.372 1.00 98.12 593 TYR A N 1
ATOM 4552 C CA . TYR A 1 593 ? -18.674 -9.930 12.856 1.00 98.12 593 TYR A CA 1
ATOM 4553 C C . TYR A 1 593 ? -19.588 -10.046 14.079 1.00 98.12 593 TYR A C 1
ATOM 4555 O O . TYR A 1 593 ? -19.636 -9.142 14.917 1.00 98.12 593 TYR A O 1
ATOM 4563 N N . ALA A 1 594 ? -20.302 -11.160 14.196 1.00 98.25 594 ALA A N 1
ATOM 4564 C CA . ALA A 1 594 ? -20.930 -11.576 15.440 1.00 98.25 594 ALA A CA 1
ATOM 4565 C C . ALA A 1 594 ? -19.842 -11.873 16.472 1.00 98.25 594 ALA A C 1
ATOM 4567 O O . ALA A 1 594 ? -18.913 -12.635 16.207 1.00 98.25 594 ALA A O 1
ATOM 4568 N N . TYR A 1 595 ? -19.949 -11.258 17.645 1.00 98.00 595 TYR A N 1
ATOM 4569 C CA . TYR A 1 595 ? -19.011 -11.468 18.737 1.00 98.00 595 TYR A CA 1
ATOM 4570 C C . TYR A 1 595 ? -19.687 -12.226 19.871 1.00 98.00 595 TYR A C 1
ATOM 4572 O O . TYR A 1 595 ? -20.857 -11.987 20.181 1.00 98.00 595 TYR A O 1
ATOM 4580 N N . ASP A 1 596 ? -18.950 -13.131 20.507 1.00 97.19 596 ASP A N 1
ATOM 4581 C CA . ASP A 1 596 ? -19.476 -13.899 21.622 1.00 97.19 596 ASP A CA 1
ATOM 4582 C C . ASP A 1 596 ? -19.765 -13.016 22.850 1.00 97.19 596 ASP A C 1
ATOM 4584 O O . ASP A 1 596 ? -18.927 -12.263 23.361 1.00 97.19 596 ASP A O 1
ATOM 4588 N N . THR A 1 597 ? -21.002 -13.117 23.336 1.00 96.25 597 THR A N 1
ATOM 4589 C CA . THR A 1 597 ? -21.503 -12.288 24.439 1.00 96.25 597 THR A CA 1
ATOM 4590 C C . THR A 1 597 ? -20.854 -12.634 25.772 1.00 96.25 597 THR A C 1
ATOM 4592 O O . THR A 1 597 ? -20.710 -11.747 26.619 1.00 96.25 597 THR A O 1
ATOM 4595 N N . LYS A 1 598 ? -20.453 -13.896 25.966 1.00 95.75 598 LYS A N 1
ATOM 4596 C CA . LYS A 1 598 ? -19.766 -14.343 27.178 1.00 95.75 598 LYS A CA 1
ATOM 4597 C C . LYS A 1 598 ? -18.393 -13.690 27.271 1.00 95.75 598 LYS A C 1
ATOM 4599 O O . LYS A 1 598 ? -18.114 -12.980 28.239 1.00 95.75 598 LYS A O 1
ATOM 4604 N N . THR A 1 599 ? -17.599 -13.840 26.215 1.00 96.19 599 THR A N 1
ATOM 4605 C CA . THR A 1 599 ? -16.260 -13.256 26.089 1.00 96.19 599 THR A CA 1
ATOM 4606 C C . THR A 1 599 ? -16.300 -11.741 26.300 1.00 96.19 599 THR A C 1
ATOM 4608 O O . THR A 1 599 ? -15.497 -11.197 27.058 1.00 96.19 599 THR A O 1
ATOM 4611 N N . TYR A 1 600 ? -17.287 -11.048 25.717 1.00 96.56 600 TYR A N 1
ATOM 4612 C CA . TYR A 1 600 ? -17.457 -9.604 25.917 1.00 96.56 600 TYR A CA 1
ATOM 4613 C C . TYR A 1 600 ? -17.701 -9.225 27.384 1.00 96.56 600 TYR A C 1
ATOM 4615 O O . TYR A 1 600 ? -17.116 -8.262 27.890 1.00 96.56 600 TYR A O 1
ATOM 4623 N N . ARG A 1 601 ? -18.563 -9.967 28.093 1.00 95.38 601 ARG A N 1
ATOM 4624 C CA . ARG A 1 601 ? -18.845 -9.709 29.515 1.00 95.38 601 ARG A CA 1
ATOM 4625 C C . ARG A 1 601 ? -17.605 -9.924 30.374 1.00 95.38 601 ARG A C 1
ATOM 4627 O O . ARG A 1 601 ? -17.317 -9.073 31.211 1.00 95.38 601 ARG A O 1
ATOM 4634 N N . GLU A 1 602 ? -16.875 -11.015 30.154 1.00 95.81 602 GLU A N 1
ATOM 4635 C CA . GLU A 1 602 ? -15.637 -11.328 30.880 1.00 95.81 602 GLU A CA 1
ATOM 4636 C C . GLU A 1 602 ? -14.580 -10.233 30.672 1.00 95.81 602 GLU A C 1
ATOM 4638 O O . GLU A 1 602 ? -14.041 -9.700 31.644 1.00 95.81 602 GLU A O 1
ATOM 4643 N N . GLN A 1 603 ? -14.365 -9.810 29.422 1.00 94.75 603 GLN A N 1
ATOM 4644 C CA . GLN A 1 603 ? -13.452 -8.713 29.081 1.00 94.75 603 GLN A CA 1
ATOM 4645 C C . GLN A 1 603 ? -13.880 -7.380 29.708 1.00 94.75 603 GLN A C 1
ATOM 4647 O O . GLN A 1 603 ? -13.042 -6.640 30.219 1.00 94.75 603 GLN A O 1
ATOM 4652 N N . THR A 1 604 ? -15.181 -7.079 29.718 1.00 94.25 604 THR A N 1
ATOM 4653 C CA . THR A 1 604 ? -15.715 -5.845 30.316 1.00 94.25 604 THR A CA 1
ATOM 4654 C C . THR A 1 604 ? -15.532 -5.833 31.836 1.00 94.25 604 THR A C 1
ATOM 4656 O O . THR A 1 604 ? -15.148 -4.809 32.400 1.00 94.25 604 THR A O 1
ATOM 4659 N N . VAL A 1 605 ? -15.774 -6.963 32.510 1.00 95.50 605 VAL A N 1
ATOM 4660 C CA . VAL A 1 605 ? -15.549 -7.095 33.959 1.00 95.50 605 VAL A CA 1
ATOM 4661 C C . VAL A 1 605 ? -14.070 -6.911 34.289 1.00 95.50 605 VAL A C 1
ATOM 4663 O O . VAL A 1 605 ? -13.759 -6.140 35.192 1.00 95.50 605 VAL A O 1
ATOM 4666 N N . ALA A 1 606 ? -13.171 -7.543 33.529 1.00 94.69 606 ALA A N 1
ATOM 4667 C CA . ALA A 1 606 ? -11.729 -7.409 33.727 1.00 94.69 606 ALA A CA 1
ATOM 4668 C C . ALA A 1 606 ? -11.227 -5.975 33.472 1.00 94.69 606 ALA A C 1
ATOM 4670 O O . ALA A 1 606 ? -10.413 -5.455 34.231 1.00 94.69 606 ALA A O 1
ATOM 4671 N N . ALA A 1 607 ? -11.728 -5.302 32.430 1.00 90.44 607 ALA A N 1
ATOM 4672 C CA . ALA A 1 607 ? -11.291 -3.952 32.068 1.00 90.44 607 ALA A CA 1
ATOM 4673 C C . ALA A 1 607 ? -11.749 -2.864 33.059 1.00 90.44 607 ALA A C 1
ATOM 4675 O O . ALA A 1 607 ? -11.073 -1.843 33.202 1.00 90.44 607 ALA A O 1
ATOM 4676 N N . TYR A 1 608 ? -12.889 -3.065 33.731 1.00 91.38 608 TYR A N 1
ATOM 4677 C CA . TYR A 1 608 ? -13.501 -2.083 34.639 1.00 91.38 608 TYR A CA 1
ATOM 4678 C C . TYR A 1 608 ? -13.649 -2.600 36.076 1.00 91.38 608 TYR A C 1
ATOM 4680 O O . TYR A 1 608 ? -14.518 -2.135 36.825 1.00 91.38 608 TYR A O 1
ATOM 4688 N N . GLU A 1 609 ? -12.804 -3.549 36.482 1.00 93.06 609 GLU A N 1
ATOM 4689 C CA . GLU A 1 609 ? -12.777 -4.050 37.852 1.00 93.06 609 GLU A CA 1
ATOM 4690 C C . GLU A 1 609 ? -12.566 -2.887 38.844 1.00 93.06 609 GLU A C 1
ATOM 4692 O O . GLU A 1 609 ? -11.740 -1.994 38.643 1.00 93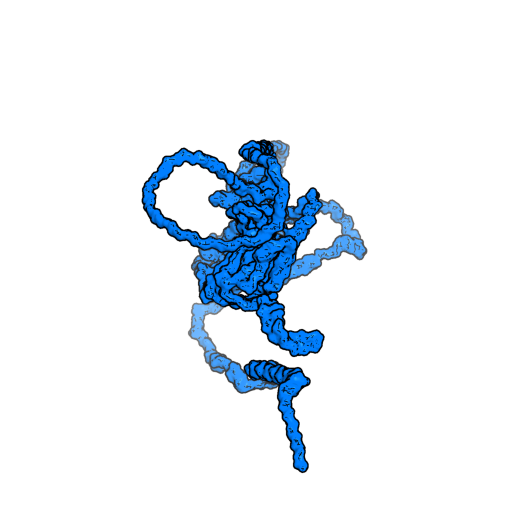.06 609 GLU A O 1
ATOM 4697 N N . GLY A 1 610 ? -13.391 -2.831 39.893 1.00 92.25 610 GLY A N 1
ATOM 4698 C CA . GLY A 1 610 ? -13.393 -1.731 40.868 1.00 92.25 610 GLY A CA 1
ATOM 4699 C C . GLY A 1 610 ? -14.141 -0.457 40.440 1.00 92.25 610 GLY A C 1
ATOM 4700 O O . GLY A 1 610 ? -14.394 0.404 41.283 1.00 92.25 610 GLY A O 1
ATOM 4701 N N . GLN A 1 611 ? -14.582 -0.334 39.183 1.00 91.81 611 GLN A N 1
ATOM 4702 C CA . GLN A 1 611 ? -15.292 0.846 38.663 1.00 91.81 611 GLN A CA 1
ATOM 4703 C C . GLN A 1 611 ? -16.779 0.550 38.421 1.00 91.81 611 GLN A C 1
ATOM 4705 O O . GLN A 1 611 ? -17.265 0.572 37.291 1.00 91.81 611 GLN A O 1
ATOM 4710 N N . ARG A 1 612 ? -17.532 0.291 39.500 1.00 91.62 612 ARG A N 1
ATOM 4711 C CA . ARG A 1 612 ? -18.934 -0.178 39.441 1.00 91.62 612 ARG A CA 1
ATOM 4712 C C . ARG A 1 612 ? -19.852 0.664 38.541 1.00 91.62 612 ARG A C 1
ATOM 4714 O O . ARG A 1 612 ? -20.693 0.104 37.846 1.00 91.62 612 ARG A O 1
ATOM 4721 N N . GLU A 1 613 ? -19.712 1.990 38.540 1.00 89.00 613 GLU A N 1
ATOM 4722 C CA . GLU A 1 613 ? -20.533 2.867 37.689 1.00 89.00 613 GLU A CA 1
ATOM 4723 C C . GLU A 1 613 ? -20.236 2.689 36.193 1.00 89.00 613 GLU A C 1
ATOM 4725 O O . GLU A 1 613 ? -21.168 2.634 35.390 1.00 89.00 613 GLU A O 1
ATOM 4730 N N . LEU A 1 614 ? -18.960 2.561 35.815 1.00 88.69 614 LEU A N 1
ATOM 4731 C CA . LEU A 1 614 ? -18.555 2.304 34.431 1.00 88.69 614 LEU A CA 1
ATOM 4732 C C . LEU A 1 614 ? -18.923 0.889 34.001 1.00 88.69 614 LEU A C 1
ATOM 4734 O O . LEU A 1 614 ? -19.497 0.718 32.927 1.00 88.69 614 LEU A O 1
ATOM 4738 N N . LEU A 1 615 ? -18.686 -0.096 34.869 1.00 93.00 615 LEU A N 1
ATOM 4739 C CA . LEU A 1 615 ? -19.072 -1.480 34.630 1.00 93.00 615 LEU A CA 1
ATOM 4740 C C . LEU A 1 615 ? -20.572 -1.588 34.325 1.00 93.00 615 LEU A C 1
ATOM 4742 O O . LEU A 1 615 ? -20.943 -2.145 33.300 1.00 93.00 615 LEU A O 1
ATOM 4746 N N . ASN A 1 616 ? -21.433 -0.963 35.136 1.00 91.88 616 ASN A N 1
ATOM 4747 C CA . ASN A 1 616 ? -22.884 -0.959 34.913 1.00 91.88 616 ASN A CA 1
ATOM 4748 C C . ASN A 1 616 ? -23.301 -0.284 33.592 1.00 91.88 616 ASN A C 1
ATOM 4750 O O . ASN A 1 616 ? -24.345 -0.619 33.036 1.00 91.88 616 ASN A O 1
ATOM 4754 N N . ARG A 1 617 ? -22.525 0.689 33.097 1.00 89.31 617 ARG A N 1
ATOM 4755 C CA . ARG A 1 617 ? -22.800 1.382 31.825 1.00 89.31 617 ARG A CA 1
ATOM 4756 C C . ARG A 1 617 ? -22.335 0.590 30.608 1.00 89.31 617 ARG A C 1
ATOM 4758 O O . ARG A 1 617 ? -22.970 0.688 29.561 1.00 89.31 617 ARG A O 1
ATOM 4765 N N . MET A 1 618 ? -21.230 -0.139 30.745 1.00 91.81 618 MET A N 1
ATOM 4766 C CA . MET A 1 618 ? -20.639 -0.958 29.682 1.00 91.81 618 MET A CA 1
ATOM 4767 C C . MET A 1 618 ? -21.214 -2.379 29.650 1.00 91.81 618 MET A C 1
ATOM 4769 O O . MET A 1 618 ? -21.027 -3.094 28.671 1.00 91.81 618 MET A O 1
ATOM 4773 N N . GLN A 1 619 ? -21.936 -2.788 30.696 1.00 92.50 619 GLN A N 1
ATOM 4774 C CA . GLN A 1 619 ? -22.548 -4.105 30.777 1.00 92.50 619 GLN A CA 1
ATOM 4775 C C . GLN A 1 619 ? -23.545 -4.333 29.635 1.00 92.50 619 GLN A C 1
ATOM 4777 O O . GLN A 1 619 ? -24.448 -3.531 29.387 1.00 92.50 619 GLN A O 1
ATOM 4782 N N . LEU A 1 620 ? -23.393 -5.479 28.972 1.00 94.81 620 LEU A N 1
ATOM 4783 C CA . LEU A 1 620 ? -24.307 -5.946 27.938 1.00 94.81 620 LEU A CA 1
ATOM 4784 C C . LEU A 1 620 ? -25.707 -6.180 28.520 1.00 94.81 620 LEU A C 1
ATOM 4786 O O . LEU A 1 620 ? -25.861 -6.956 29.468 1.00 94.81 620 LEU A O 1
ATOM 4790 N N . LYS A 1 621 ? -26.724 -5.544 27.931 1.00 94.75 621 LYS A N 1
ATOM 4791 C CA . LYS A 1 621 ? -28.130 -5.767 28.295 1.00 94.75 621 LYS A CA 1
ATOM 4792 C C . LYS A 1 621 ? -28.664 -7.048 27.651 1.00 94.75 621 LYS A C 1
ATOM 4794 O O . LYS A 1 621 ? -28.238 -7.419 26.564 1.00 94.75 621 LYS A O 1
ATOM 4799 N N . ASP A 1 622 ? -29.664 -7.668 28.281 1.00 90.94 622 ASP A N 1
ATOM 4800 C CA . ASP A 1 622 ? -30.296 -8.910 27.795 1.00 90.94 622 ASP A CA 1
ATOM 4801 C C . ASP A 1 622 ? -30.943 -8.754 26.396 1.00 90.94 622 ASP A C 1
ATOM 4803 O O . ASP A 1 622 ? -31.149 -9.736 25.693 1.00 90.94 622 ASP A O 1
ATOM 4807 N N . ASN A 1 623 ? -31.251 -7.526 25.964 1.00 94.25 623 ASN A N 1
ATOM 4808 C CA . ASN A 1 623 ? -31.845 -7.218 24.660 1.00 94.25 623 ASN A CA 1
ATOM 4809 C C . ASN A 1 623 ? -30.837 -6.699 23.615 1.00 94.25 623 ASN A C 1
ATOM 4811 O O . ASN A 1 623 ? -31.254 -6.063 22.642 1.00 94.25 623 ASN A O 1
ATOM 4815 N N . GLN A 1 624 ? -29.541 -6.947 23.808 1.00 97.06 624 GLN A N 1
ATOM 4816 C CA . GLN A 1 624 ? -28.478 -6.528 22.894 1.00 97.06 624 GLN A CA 1
ATOM 4817 C C . GLN A 1 624 ? -27.621 -7.717 22.448 1.00 97.06 624 GLN A C 1
ATOM 4819 O O . GLN A 1 624 ? -27.321 -8.608 23.242 1.00 97.06 624 GLN A O 1
ATOM 4824 N N . ALA A 1 625 ? -27.183 -7.683 21.191 1.00 97.50 625 ALA A N 1
ATOM 4825 C CA . ALA A 1 625 ? -26.104 -8.520 20.676 1.00 97.50 625 ALA A CA 1
ATOM 4826 C C . ALA A 1 625 ? -24.787 -7.737 20.695 1.00 97.50 625 ALA A C 1
ATOM 4828 O O . ALA A 1 625 ? -24.798 -6.508 20.771 1.00 97.50 625 ALA A O 1
ATOM 4829 N N . VAL A 1 626 ? -23.650 -8.428 20.607 1.00 97.94 626 VAL A N 1
ATOM 4830 C CA . VAL A 1 626 ? -22.338 -7.780 20.468 1.00 97.94 626 VAL A CA 1
ATOM 4831 C C . VAL A 1 626 ? -21.854 -7.951 19.037 1.00 97.94 626 VAL A C 1
ATOM 4833 O O . VAL A 1 626 ? -21.726 -9.068 18.539 1.00 97.94 626 VAL A O 1
ATOM 4836 N N . VAL A 1 627 ? -21.568 -6.831 18.381 1.00 98.25 627 VAL A N 1
ATOM 4837 C CA . VAL A 1 627 ? -20.978 -6.802 17.043 1.00 98.25 627 VAL A CA 1
ATOM 4838 C C . VAL A 1 627 ? -19.533 -6.350 17.174 1.00 98.25 627 VAL A C 1
ATOM 4840 O O . VAL A 1 627 ? -19.267 -5.274 17.713 1.00 98.25 627 VAL A O 1
ATOM 4843 N N . GLN A 1 628 ? -18.597 -7.143 16.664 1.00 98.00 628 GLN A N 1
ATOM 4844 C CA . GLN A 1 628 ? -17.227 -6.689 16.487 1.00 98.00 628 GLN A CA 1
ATOM 4845 C C . GLN A 1 628 ? -17.120 -5.949 15.157 1.00 98.00 628 GLN A C 1
ATOM 4847 O O . GLN A 1 628 ? -17.417 -6.494 14.091 1.00 98.00 628 GLN A O 1
ATOM 4852 N N . VAL A 1 629 ? -16.693 -4.695 15.237 1.00 97.62 629 VAL A N 1
ATOM 4853 C CA . VAL A 1 629 ? -16.427 -3.834 14.091 1.00 97.62 629 VAL A CA 1
ATOM 4854 C C . VAL A 1 629 ? -14.920 -3.747 13.922 1.00 97.62 629 VAL A C 1
ATOM 4856 O O . VAL A 1 629 ? -14.217 -3.273 14.814 1.00 97.62 629 VAL A O 1
ATOM 4859 N N . ALA A 1 630 ? -14.427 -4.203 12.776 1.00 97.44 630 ALA A N 1
ATOM 4860 C CA . ALA A 1 630 ? -13.034 -4.050 12.384 1.00 97.44 630 ALA A CA 1
ATOM 4861 C C . ALA A 1 630 ? -12.968 -3.094 11.195 1.00 97.44 630 ALA A C 1
ATOM 4863 O O . ALA A 1 630 ? -13.529 -3.393 10.140 1.00 97.44 630 ALA A O 1
ATOM 4864 N N . SER A 1 631 ? -12.313 -1.947 11.362 1.00 96.31 631 SER A N 1
ATOM 4865 C CA . SER A 1 631 ? -12.211 -0.928 10.318 1.00 96.31 631 SER A CA 1
ATOM 4866 C C . SER A 1 631 ? -10.769 -0.494 10.117 1.00 96.31 631 SER A C 1
ATOM 4868 O O . SER A 1 631 ? -10.084 -0.180 11.088 1.00 96.31 631 SER A O 1
ATOM 4870 N N . TRP A 1 632 ? -10.313 -0.425 8.870 1.00 95.94 632 TRP A N 1
ATOM 4871 C CA . TRP A 1 632 ? -9.090 0.296 8.542 1.00 95.94 632 TRP A CA 1
ATOM 4872 C C . TRP A 1 632 ? -9.377 1.786 8.692 1.00 95.94 632 TRP A C 1
ATOM 4874 O O . TRP A 1 632 ? -10.371 2.288 8.161 1.00 95.94 632 TRP A O 1
ATOM 4884 N N . MET A 1 633 ? -8.557 2.484 9.471 1.00 94.88 633 MET A N 1
ATOM 4885 C CA . MET A 1 633 ? -8.728 3.912 9.712 1.00 94.88 633 MET A CA 1
ATOM 4886 C C . MET A 1 633 ? -7.494 4.656 9.240 1.00 94.88 633 MET A C 1
ATOM 4888 O O . MET A 1 633 ? -6.407 4.509 9.792 1.00 94.88 633 MET A O 1
ATOM 4892 N N . GLU A 1 634 ? -7.672 5.502 8.230 1.00 94.69 634 GLU A N 1
ATOM 4893 C CA . GLU A 1 634 ? -6.624 6.417 7.783 1.00 94.69 634 GLU A CA 1
ATOM 4894 C C . GLU A 1 634 ? -6.347 7.485 8.840 1.00 94.69 634 GLU A C 1
ATOM 4896 O O . GLU A 1 634 ? -5.195 7.802 9.131 1.00 94.69 634 GLU A O 1
ATOM 4901 N N . GLN A 1 635 ? -7.414 8.023 9.435 1.00 93.25 635 GLN A N 1
ATOM 4902 C CA . GLN A 1 635 ? -7.365 9.096 10.419 1.00 93.25 635 GLN A CA 1
ATOM 4903 C C . GLN A 1 635 ? -8.498 8.946 11.436 1.00 93.25 635 GLN A C 1
ATOM 4905 O O . GLN A 1 635 ? -9.582 8.461 11.107 1.00 93.25 635 GLN A O 1
ATOM 4910 N N . VAL A 1 636 ? -8.284 9.446 12.651 1.00 91.00 636 VAL A N 1
ATOM 4911 C CA . VAL A 1 636 ? -9.311 9.555 13.695 1.00 91.00 636 VAL A CA 1
ATOM 4912 C C . VAL A 1 636 ? -9.508 11.005 14.113 1.00 91.00 636 VAL A C 1
ATOM 4914 O O . VAL A 1 636 ? -8.573 11.805 14.117 1.00 91.00 636 VAL A O 1
ATOM 4917 N N . ARG A 1 637 ? -10.742 11.367 14.470 1.00 84.31 637 ARG A N 1
ATOM 4918 C CA . ARG A 1 637 ? -11.047 12.695 15.014 1.00 84.31 637 ARG A CA 1
ATOM 4919 C C . ARG A 1 637 ? -10.786 12.709 16.513 1.00 84.31 637 ARG A C 1
ATOM 4921 O O . ARG A 1 637 ? -11.371 11.923 17.247 1.00 84.31 637 ARG A O 1
ATOM 4928 N N . ALA A 1 638 ? -9.952 13.635 16.963 1.00 70.31 638 ALA A N 1
ATOM 4929 C CA . ALA A 1 638 ? -9.759 13.897 18.382 1.00 70.31 638 ALA A CA 1
ATOM 4930 C C . ALA A 1 638 ? -10.939 14.718 18.942 1.00 70.31 638 ALA A C 1
ATOM 4932 O O . ALA A 1 638 ? -11.241 15.788 18.421 1.00 70.31 638 ALA A O 1
ATOM 4933 N N . ASP A 1 639 ? -11.557 14.288 20.048 1.00 58.53 639 ASP A N 1
ATOM 4934 C CA . ASP A 1 639 ? -12.718 14.960 20.677 1.00 58.53 639 ASP A CA 1
ATOM 4935 C C . ASP A 1 639 ? -12.539 16.458 20.968 1.00 58.53 639 ASP A C 1
ATOM 4937 O O . ASP A 1 639 ? -13.508 17.207 21.082 1.00 58.53 639 ASP A O 1
ATOM 4941 N N . ALA A 1 640 ? -11.295 16.910 21.125 1.00 60.69 640 ALA A N 1
ATOM 4942 C CA . ALA A 1 640 ? -10.977 18.279 21.509 1.00 60.69 640 ALA A CA 1
ATOM 4943 C C . ALA A 1 640 ? -10.831 19.260 20.326 1.00 60.69 640 ALA A C 1
ATOM 4945 O O . ALA A 1 640 ? -10.454 20.406 20.574 1.00 60.69 640 ALA A O 1
ATOM 4946 N N . GLY A 1 641 ? -11.119 18.865 19.076 1.00 63.28 641 GLY A N 1
ATOM 4947 C CA . GLY A 1 641 ? -11.079 19.794 17.940 1.00 63.28 641 GLY A CA 1
ATOM 4948 C C . GLY A 1 641 ? -11.435 19.187 16.580 1.00 63.28 641 GLY A C 1
ATOM 4949 O O . GLY A 1 641 ? -11.716 18.004 16.450 1.00 63.28 641 GLY A O 1
ATOM 4950 N N . SER A 1 642 ? -11.368 20.005 15.528 1.00 70.81 642 SER A N 1
ATOM 4951 C CA . SER A 1 642 ? -11.468 19.577 14.119 1.00 70.81 642 SER A CA 1
ATOM 4952 C C . SER A 1 642 ? -10.230 18.812 13.628 1.00 70.81 642 SER A C 1
ATOM 4954 O O . SER A 1 642 ? -10.076 18.578 12.431 1.00 70.81 642 SER A O 1
ATOM 4956 N N . LYS A 1 643 ? -9.318 18.459 14.538 1.00 77.94 643 LYS A N 1
ATOM 4957 C CA . LYS A 1 643 ? -8.029 17.881 14.198 1.00 77.94 643 LYS A CA 1
ATOM 4958 C C . LYS A 1 643 ? -8.162 16.381 13.975 1.00 77.94 643 LYS A C 1
ATOM 4960 O O . LYS A 1 643 ? -8.645 15.644 14.836 1.00 77.94 643 LYS A O 1
ATOM 4965 N N . HIS A 1 644 ? -7.713 15.969 12.803 1.00 86.50 644 HIS A N 1
ATOM 4966 C CA . HIS A 1 644 ? -7.582 14.582 12.411 1.00 86.50 644 HIS A CA 1
ATOM 4967 C C . HIS A 1 644 ? -6.168 14.110 12.755 1.00 86.50 644 HIS A C 1
ATOM 4969 O O . HIS A 1 644 ? -5.195 14.761 12.378 1.00 86.50 644 HIS A O 1
ATOM 4975 N N . GLU A 1 645 ? -6.057 13.013 13.497 1.00 90.00 645 GLU A N 1
ATOM 4976 C CA . GLU A 1 645 ? -4.779 12.363 13.786 1.00 90.00 645 GLU A CA 1
ATOM 4977 C C . GLU A 1 645 ? -4.652 11.131 12.881 1.00 90.00 645 GLU A C 1
ATOM 4979 O O . GLU A 1 645 ? -5.586 10.323 12.834 1.00 90.00 645 GLU A O 1
ATOM 4984 N N . PRO A 1 646 ? -3.553 10.987 12.123 1.00 93.44 646 PRO A N 1
ATOM 4985 C CA . PRO A 1 646 ? -3.375 9.851 11.236 1.00 93.44 646 PRO A CA 1
ATOM 4986 C C . PRO A 1 646 ? -3.091 8.572 12.024 1.00 93.44 646 PRO A C 1
ATOM 4988 O O . PRO A 1 646 ? -2.439 8.591 13.070 1.00 93.44 646 PRO A O 1
ATOM 4991 N N . VAL A 1 647 ? -3.608 7.461 11.504 1.00 93.50 647 VAL A N 1
ATOM 4992 C CA . VAL A 1 647 ? -3.512 6.133 12.118 1.00 93.50 647 VAL A CA 1
ATOM 4993 C C . VAL A 1 647 ? -2.933 5.141 11.116 1.00 93.50 647 VAL A C 1
ATOM 4995 O O . VAL A 1 647 ? -1.867 4.595 11.360 1.00 93.50 647 VAL A O 1
ATOM 4998 N N . GLY A 1 648 ? -3.599 4.931 9.977 1.00 94.00 648 GLY A N 1
ATOM 4999 C CA . GLY A 1 648 ? -3.144 3.998 8.941 1.00 94.00 648 GLY A CA 1
ATOM 5000 C C . GLY A 1 648 ? -3.012 2.560 9.429 1.00 94.00 648 GLY A C 1
ATOM 5001 O O . GLY A 1 648 ? -2.023 1.898 9.126 1.00 94.00 648 GLY A O 1
ATOM 5002 N N . ALA A 1 649 ? -3.988 2.101 10.212 1.00 95.56 649 ALA A N 1
ATOM 5003 C CA . ALA A 1 649 ? -4.007 0.764 10.790 1.00 95.56 649 ALA A CA 1
ATOM 5004 C C . ALA A 1 649 ? -5.438 0.225 10.922 1.00 95.56 649 ALA A C 1
ATOM 5006 O O . ALA A 1 649 ? -6.418 0.978 10.895 1.00 95.56 649 ALA A O 1
ATOM 5007 N N . TRP A 1 650 ? -5.555 -1.093 11.102 1.00 95.88 650 TRP A N 1
ATOM 5008 C CA . TRP A 1 650 ? -6.810 -1.727 11.499 1.00 95.88 650 TRP A CA 1
ATOM 5009 C C . TRP A 1 650 ? -7.138 -1.370 12.941 1.00 95.88 650 TRP A C 1
ATOM 5011 O O . TRP A 1 650 ? -6.296 -1.511 13.822 1.00 95.88 650 TRP A O 1
ATOM 5021 N N . VAL A 1 651 ? -8.379 -0.962 13.179 1.00 96.44 651 VAL A N 1
ATOM 5022 C CA . VAL A 1 651 ? -8.914 -0.670 14.503 1.00 96.44 651 VAL A CA 1
ATOM 5023 C C . VAL A 1 651 ? -10.108 -1.581 14.747 1.00 96.44 651 VAL A C 1
ATOM 5025 O O . VAL A 1 651 ? -11.049 -1.616 13.949 1.00 96.44 651 VAL A O 1
ATOM 5028 N N . VAL A 1 652 ? -10.060 -2.330 15.846 1.00 97.12 652 VAL A N 1
ATOM 5029 C CA . VAL A 1 652 ? -11.084 -3.316 16.205 1.00 97.12 652 VAL A CA 1
ATOM 5030 C C . VAL A 1 652 ? -11.763 -2.902 17.502 1.00 97.12 652 VAL A C 1
ATOM 5032 O O . VAL A 1 652 ? -11.103 -2.497 18.460 1.00 97.12 652 VAL A O 1
ATOM 5035 N N . THR A 1 653 ? -13.091 -2.989 17.530 1.00 96.62 653 THR A N 1
ATOM 5036 C CA . THR A 1 653 ? -13.875 -2.728 18.736 1.00 96.62 653 THR A CA 1
ATOM 5037 C C . THR A 1 653 ? -15.148 -3.566 18.789 1.00 96.62 653 THR A C 1
ATOM 5039 O O . THR A 1 653 ? -15.759 -3.868 17.765 1.00 96.62 653 THR A O 1
ATOM 5042 N N . GLU A 1 654 ? -15.571 -3.913 19.999 1.00 97.25 654 GLU A N 1
ATOM 5043 C CA . GLU A 1 654 ? -16.805 -4.634 20.281 1.00 97.25 654 GLU A CA 1
ATOM 5044 C C . GLU A 1 654 ? -17.896 -3.665 20.756 1.00 97.25 654 GLU A C 1
ATOM 5046 O O . GLU A 1 654 ? -17.735 -2.933 21.743 1.00 97.25 654 GLU A O 1
ATOM 5051 N N . ILE A 1 655 ? -19.028 -3.670 20.052 1.00 97.06 655 ILE A N 1
ATOM 5052 C CA . ILE A 1 655 ? -20.133 -2.734 20.258 1.00 97.06 655 ILE A CA 1
ATOM 5053 C C . ILE A 1 655 ? -21.412 -3.520 20.577 1.00 97.06 655 ILE A C 1
ATOM 5055 O O . ILE A 1 655 ? -21.872 -4.287 19.731 1.00 97.06 655 ILE A O 1
ATOM 5059 N N . PRO A 1 656 ? -22.036 -3.324 21.754 1.00 97.38 656 PRO A N 1
ATOM 5060 C CA . PRO A 1 656 ? -23.368 -3.843 22.023 1.00 97.38 656 PRO A CA 1
ATOM 5061 C C . PRO A 1 656 ? -24.421 -3.039 21.249 1.00 97.38 656 PRO A C 1
ATOM 5063 O O . PRO A 1 656 ? -24.489 -1.811 21.386 1.00 97.38 656 PRO A O 1
ATOM 5066 N N . VAL A 1 657 ? -25.241 -3.736 20.463 1.00 97.81 657 VAL A N 1
ATOM 5067 C CA . VAL A 1 657 ? -26.259 -3.181 19.556 1.00 97.81 657 VAL A CA 1
ATOM 5068 C C . VAL A 1 657 ? -27.610 -3.849 19.831 1.00 97.81 657 VAL A C 1
ATOM 5070 O O . VAL A 1 657 ? -27.694 -5.070 19.978 1.00 97.81 657 VAL A O 1
ATOM 5073 N N . GLY A 1 658 ? -28.673 -3.052 19.945 1.00 97.88 658 GLY A N 1
ATOM 5074 C CA . GLY A 1 658 ? -30.054 -3.527 20.073 1.00 97.88 658 GLY A CA 1
ATOM 5075 C C . GLY A 1 658 ? -30.746 -3.745 18.723 1.00 97.88 658 GLY A C 1
ATOM 5076 O O . GLY A 1 658 ? -30.304 -3.258 17.685 1.00 97.88 658 GLY A O 1
ATOM 5077 N N . ARG A 1 659 ? -31.877 -4.461 18.729 1.00 98.00 659 ARG A N 1
ATOM 5078 C CA . ARG A 1 659 ? -32.723 -4.621 17.531 1.00 98.00 659 ARG A CA 1
ATOM 5079 C C . ARG A 1 659 ? -33.218 -3.261 17.027 1.00 98.00 659 ARG A C 1
ATOM 5081 O O . ARG A 1 659 ? -33.678 -2.440 17.818 1.00 98.00 659 ARG A O 1
ATOM 5088 N N . GLY A 1 660 ? -33.152 -3.046 15.719 1.00 97.62 660 GLY A N 1
ATOM 5089 C CA . GLY A 1 660 ? -33.505 -1.796 15.045 1.00 97.62 660 GLY A CA 1
ATOM 5090 C C . GLY A 1 660 ? -32.463 -0.677 15.168 1.00 97.62 660 GLY A C 1
ATOM 5091 O O . GLY A 1 660 ? -32.671 0.394 14.598 1.00 97.62 660 GLY A O 1
ATOM 5092 N N . GLU A 1 661 ? -31.354 -0.885 15.885 1.00 97.88 661 GLU A N 1
ATOM 5093 C CA . GLU A 1 661 ? -30.297 0.119 16.025 1.00 97.88 661 GLU A CA 1
ATOM 5094 C C . GLU A 1 661 ? -29.285 0.039 14.872 1.00 97.88 661 GLU A C 1
ATOM 5096 O O . GLU A 1 661 ? -28.992 -1.032 14.330 1.00 97.88 661 GLU A O 1
ATOM 5101 N N . TYR A 1 662 ? -28.713 1.192 14.514 1.00 97.88 662 TYR A N 1
ATOM 5102 C CA . TYR A 1 662 ? -27.551 1.230 13.631 1.00 97.88 662 TYR A CA 1
ATOM 5103 C C . TYR A 1 662 ? -26.357 0.559 14.315 1.00 97.88 662 TYR A C 1
ATOM 5105 O O . TYR A 1 662 ? -26.054 0.818 15.481 1.00 97.88 662 TYR A O 1
ATOM 5113 N N . ILE A 1 663 ? -25.662 -0.290 13.567 1.00 96.81 663 ILE A N 1
ATOM 5114 C CA . ILE A 1 663 ? -24.413 -0.906 13.992 1.00 96.81 663 ILE A CA 1
ATOM 5115 C C . ILE A 1 663 ? -23.321 0.154 13.904 1.00 96.81 663 ILE A C 1
ATOM 5117 O O . ILE A 1 663 ? -23.106 0.758 12.850 1.00 96.81 663 ILE A O 1
ATOM 5121 N N . GLY A 1 664 ? -22.606 0.346 15.007 1.00 92.25 664 GLY A N 1
ATOM 5122 C CA . GLY A 1 664 ? -21.555 1.346 15.096 1.00 92.25 664 GLY A CA 1
ATOM 5123 C C . GLY A 1 664 ? -21.986 2.593 15.853 1.00 92.25 664 GLY A C 1
ATOM 5124 O O . GLY A 1 664 ? -23.090 3.108 15.703 1.00 92.25 664 GLY A O 1
ATOM 5125 N N . ARG A 1 665 ? -21.084 3.093 16.689 1.00 94.25 665 ARG A N 1
ATOM 5126 C CA . ARG A 1 665 ? -21.253 4.326 17.455 1.00 94.25 665 ARG A CA 1
ATOM 5127 C C . ARG A 1 665 ? -19.885 4.893 17.786 1.00 94.25 665 ARG A C 1
ATOM 5129 O O . ARG A 1 665 ? -18.865 4.234 17.595 1.00 94.25 665 ARG A O 1
ATOM 5136 N N . LYS A 1 666 ? -19.870 6.103 18.330 1.00 93.81 666 LYS A N 1
ATOM 5137 C CA . LYS A 1 666 ? -18.658 6.655 18.920 1.00 93.81 666 LYS A CA 1
ATOM 5138 C C . LYS A 1 666 ? -18.295 5.867 20.179 1.00 93.81 666 LYS A C 1
ATOM 5140 O O . LYS A 1 666 ? -19.115 5.775 21.094 1.00 93.81 666 LYS A O 1
ATOM 5145 N N . GLN A 1 667 ? -17.098 5.294 20.220 1.00 92.25 667 GLN A N 1
ATOM 5146 C CA . GLN A 1 667 ? -16.629 4.453 21.319 1.00 92.25 667 GLN A CA 1
ATOM 5147 C C . GLN A 1 667 ? -15.246 4.897 21.773 1.00 92.25 667 GLN A C 1
ATOM 5149 O O . GLN A 1 667 ? -14.384 5.193 20.953 1.00 92.25 667 GLN A O 1
ATOM 5154 N N . HIS A 1 668 ? -15.048 4.949 23.089 1.00 91.12 668 HIS A N 1
ATOM 5155 C CA . HIS A 1 668 ? -13.726 5.162 23.657 1.00 91.12 668 HIS A CA 1
ATOM 5156 C C . HIS A 1 668 ? -12.912 3.887 23.475 1.00 91.12 668 HIS A C 1
ATOM 5158 O O . HIS A 1 668 ? -13.298 2.831 23.979 1.00 91.12 668 HIS A O 1
ATOM 5164 N N . ILE A 1 669 ? -11.806 3.991 22.750 1.00 92.00 669 ILE A N 1
ATOM 5165 C CA . ILE A 1 669 ? -10.900 2.878 22.494 1.00 92.00 669 ILE A CA 1
ATOM 5166 C C . ILE A 1 669 ? -9.482 3.242 22.915 1.00 92.00 669 ILE A C 1
ATOM 5168 O O . ILE A 1 669 ? -9.043 4.392 22.818 1.00 92.00 669 ILE A O 1
ATOM 5172 N N . LYS A 1 670 ? -8.728 2.244 23.363 1.00 91.88 670 LYS A N 1
ATOM 5173 C CA . LYS A 1 670 ? -7.304 2.404 23.629 1.00 91.88 670 LYS A CA 1
ATOM 5174 C C . LYS A 1 670 ? -6.549 2.394 22.296 1.00 91.88 670 LYS A C 1
ATOM 5176 O O . LYS A 1 670 ? -6.114 1.348 21.838 1.00 91.88 670 LYS A O 1
ATOM 5181 N N . LEU A 1 671 ? -6.439 3.559 21.665 1.00 92.38 671 LEU A N 1
ATOM 5182 C CA . LEU A 1 671 ? -5.807 3.718 20.357 1.00 92.38 671 LEU A CA 1
ATOM 5183 C C . LEU A 1 671 ? -4.382 4.274 20.498 1.00 92.38 671 LEU A C 1
ATOM 5185 O O . LEU A 1 671 ? -4.221 5.353 21.082 1.00 92.38 671 LEU A O 1
ATOM 5189 N N . PRO A 1 672 ? -3.354 3.584 19.971 1.00 94.19 672 PRO A N 1
ATOM 5190 C CA . PRO A 1 672 ? -2.045 4.185 19.785 1.00 94.19 672 PRO A CA 1
ATOM 5191 C C . PRO A 1 672 ? -2.123 5.300 18.746 1.00 94.19 672 PRO A C 1
ATOM 5193 O O . PRO A 1 672 ? -2.658 5.107 17.657 1.00 94.19 672 PRO A O 1
ATOM 5196 N N . LEU A 1 673 ? -1.560 6.459 19.068 1.00 92.50 673 LEU A N 1
ATOM 5197 C CA . LEU A 1 673 ? -1.428 7.568 18.129 1.00 92.50 673 LEU A CA 1
ATOM 5198 C C . LEU A 1 673 ? 0.045 7.864 17.900 1.00 92.50 673 LEU A C 1
ATOM 5200 O O . LEU A 1 673 ? 0.867 7.711 18.806 1.00 92.50 673 LEU A O 1
ATOM 5204 N N . TRP A 1 674 ? 0.373 8.302 16.690 1.00 92.75 674 TRP A N 1
ATOM 5205 C CA . TRP A 1 674 ? 1.735 8.689 16.371 1.00 92.75 674 TRP A CA 1
ATOM 5206 C C . TRP A 1 674 ? 2.153 9.926 17.166 1.00 92.75 674 TRP A C 1
ATOM 5208 O O . TRP A 1 674 ? 1.439 10.936 17.232 1.00 92.75 674 TRP A O 1
ATOM 5218 N N . SER A 1 675 ? 3.334 9.854 17.770 1.00 91.50 675 SER A N 1
ATOM 5219 C CA . SER A 1 675 ? 3.959 10.991 18.422 1.00 91.50 675 SER A CA 1
ATOM 5220 C C . SER A 1 675 ? 5.129 11.476 17.587 1.00 91.50 675 SER A C 1
ATOM 5222 O O . SER A 1 675 ? 6.161 10.822 17.513 1.00 91.50 675 SER A O 1
ATOM 5224 N N . SER A 1 676 ? 4.984 12.654 16.978 1.00 90.62 676 SER A N 1
ATOM 5225 C CA . SER A 1 676 ? 6.057 13.271 16.193 1.00 90.62 676 SER A CA 1
ATOM 5226 C C . SER A 1 676 ? 7.321 13.545 17.001 1.00 90.62 676 SER A C 1
ATOM 5228 O O . SER A 1 676 ? 8.395 13.628 16.426 1.00 90.62 676 SER A O 1
ATOM 5230 N N . GLU A 1 677 ? 7.201 13.711 18.320 1.00 88.50 677 GLU A N 1
ATOM 5231 C CA . GLU A 1 677 ? 8.350 13.960 19.187 1.00 88.50 677 GLU A CA 1
ATOM 5232 C C . GLU A 1 677 ? 9.224 12.718 19.360 1.00 88.50 677 GLU A C 1
ATOM 5234 O O . GLU A 1 677 ? 10.443 12.810 19.246 1.00 88.50 677 GLU A O 1
ATOM 5239 N N . SER A 1 678 ? 8.607 11.567 19.619 1.00 89.44 678 SER A N 1
ATOM 5240 C CA . SER A 1 678 ? 9.320 10.302 19.801 1.00 89.44 678 SER A CA 1
ATOM 5241 C C . SER A 1 678 ? 9.427 9.481 18.517 1.00 89.44 678 SER A C 1
ATOM 5243 O O . SER A 1 678 ? 10.071 8.441 18.525 1.00 89.44 678 SER A O 1
ATOM 5245 N N . SER A 1 679 ? 8.820 9.946 17.419 1.00 90.94 679 SER A N 1
ATOM 5246 C CA . SER A 1 679 ? 8.779 9.269 16.115 1.00 90.94 679 SER A CA 1
ATOM 5247 C C . SER A 1 679 ? 8.342 7.801 16.208 1.00 90.94 679 SER A C 1
ATOM 5249 O O . SER A 1 679 ? 8.887 6.934 15.531 1.00 90.94 679 SER A O 1
ATOM 5251 N N . GLN A 1 680 ? 7.362 7.527 17.072 1.00 92.56 680 GLN A N 1
ATOM 5252 C CA . GLN A 1 680 ? 6.793 6.197 17.296 1.00 92.56 680 GLN A CA 1
ATOM 5253 C C . GLN A 1 680 ? 5.329 6.305 17.734 1.00 92.56 680 GLN A C 1
ATOM 5255 O O . GLN A 1 680 ? 4.862 7.375 18.156 1.00 92.56 680 GLN A O 1
ATOM 5260 N N . TYR A 1 681 ? 4.594 5.194 17.685 1.00 93.62 681 TYR A N 1
ATOM 5261 C CA . TYR A 1 681 ? 3.252 5.152 18.262 1.00 93.62 681 TYR A CA 1
ATOM 5262 C C . TYR A 1 681 ? 3.310 5.130 19.791 1.00 93.62 681 TYR A C 1
ATOM 5264 O O . TYR A 1 681 ? 4.155 4.473 20.400 1.00 93.62 681 TYR A O 1
ATOM 5272 N N . GLN A 1 682 ? 2.392 5.856 20.428 1.00 92.50 682 GLN A N 1
ATOM 5273 C CA . GLN A 1 682 ? 2.261 5.911 21.881 1.00 92.50 682 GLN A CA 1
ATOM 5274 C C . GLN A 1 682 ? 0.790 5.897 22.295 1.00 92.50 682 GLN A C 1
ATOM 5276 O O . GLN A 1 682 ? -0.077 6.483 21.642 1.00 92.50 682 GLN A O 1
ATOM 5281 N N . PHE A 1 683 ? 0.502 5.267 23.435 1.00 90.38 683 PHE A N 1
ATOM 5282 C CA . PHE A 1 683 ? -0.796 5.427 24.081 1.00 90.38 683 PHE A CA 1
ATOM 5283 C C . PHE A 1 683 ? -0.876 6.795 24.738 1.00 90.38 683 PHE A C 1
ATOM 5285 O O . PHE A 1 683 ? -0.304 7.018 25.804 1.00 90.38 683 PHE A O 1
ATOM 5292 N N . ARG A 1 684 ? -1.638 7.694 24.121 1.00 78.94 684 ARG A N 1
ATOM 5293 C CA . ARG A 1 684 ? -2.040 8.943 24.760 1.00 78.94 684 ARG A CA 1
ATOM 5294 C C . ARG A 1 684 ? -3.325 8.693 25.531 1.00 78.94 684 ARG A C 1
ATOM 5296 O O . ARG A 1 684 ? -4.373 8.477 24.928 1.00 78.94 684 ARG A O 1
ATOM 5303 N N . GLU A 1 685 ? -3.247 8.701 26.856 1.00 69.31 685 GLU A N 1
ATOM 5304 C CA . GLU A 1 685 ? -4.447 8.805 27.683 1.00 69.31 685 GLU A CA 1
ATOM 5305 C C . GLU A 1 685 ? -4.949 10.245 27.536 1.00 69.31 685 GLU A C 1
ATOM 5307 O O . GLU A 1 685 ? -4.208 11.195 27.798 1.00 69.31 685 GLU A O 1
ATOM 5312 N N . VAL A 1 686 ? -6.179 10.435 27.046 1.00 64.62 686 VAL A N 1
ATOM 5313 C CA . VAL A 1 686 ? -6.803 11.761 27.067 1.00 64.62 686 VAL A CA 1
ATOM 5314 C C . VAL A 1 686 ? -6.828 12.178 28.531 1.00 64.62 686 VAL A C 1
ATOM 5316 O O . VAL A 1 686 ? -7.559 11.574 29.306 1.00 64.62 686 VAL A O 1
ATOM 5319 N N . ALA A 1 687 ? -5.991 13.153 28.906 1.00 56.16 687 ALA A N 1
ATOM 5320 C CA . ALA A 1 687 ? -5.889 13.628 30.284 1.00 56.16 687 ALA A CA 1
ATOM 5321 C C . ALA A 1 687 ? -7.296 13.868 30.812 1.00 56.16 687 ALA A C 1
ATOM 5323 O O . ALA A 1 687 ? -7.947 14.740 30.224 1.00 56.16 687 ALA A O 1
ATOM 5324 N N . ASP A 1 688 ? -7.710 13.072 31.815 1.00 51.66 688 ASP A N 1
ATOM 5325 C CA . ASP A 1 688 ? -9.075 12.885 32.326 1.00 51.66 688 ASP A CA 1
ATOM 5326 C C . ASP A 1 688 ? -9.877 14.174 32.206 1.00 51.66 688 ASP A C 1
ATOM 5328 O O . ASP A 1 688 ? -9.968 15.000 33.117 1.00 51.66 688 ASP A O 1
ATOM 5332 N N . LYS A 1 689 ? -10.411 14.409 31.009 1.00 54.25 689 LYS A N 1
ATOM 5333 C CA . LYS A 1 689 ? -11.183 15.601 30.728 1.00 54.25 689 LYS A CA 1
ATOM 5334 C C . LYS A 1 689 ? -12.563 15.189 31.162 1.00 54.25 689 LYS A C 1
ATOM 5336 O O . LYS A 1 689 ? -13.393 14.786 30.355 1.00 54.25 689 LYS A O 1
ATOM 5341 N N . VAL A 1 690 ? -12.769 15.264 32.472 1.00 52.59 690 VAL A N 1
ATOM 5342 C CA . VAL A 1 690 ? -14.092 15.282 33.062 1.00 52.59 690 VAL A CA 1
ATOM 5343 C C . VAL A 1 690 ? -14.848 16.342 32.275 1.00 52.59 690 VAL A C 1
ATOM 5345 O O . VAL A 1 690 ? -14.539 17.529 32.382 1.00 52.59 690 VAL A O 1
ATOM 5348 N N . ILE A 1 691 ? -15.765 15.924 31.397 1.00 56.66 691 ILE A N 1
ATOM 5349 C CA . ILE A 1 691 ? -16.733 16.845 30.803 1.00 56.66 691 ILE A CA 1
ATOM 5350 C C . ILE A 1 691 ? -17.345 17.540 32.015 1.00 56.66 691 ILE A C 1
ATOM 5352 O O . ILE A 1 691 ? -17.977 16.834 32.805 1.00 56.66 691 ILE A O 1
ATOM 5356 N N . PRO A 1 692 ? -17.095 18.849 32.229 1.00 56.16 692 PRO A N 1
ATOM 5357 C CA . PRO A 1 692 ? -17.495 19.499 33.460 1.00 56.16 692 PRO A CA 1
ATOM 5358 C C . PRO A 1 692 ? -19.006 19.320 33.551 1.00 56.16 692 PRO A C 1
ATOM 5360 O O . PRO A 1 692 ? -19.727 19.778 32.655 1.00 56.16 692 PRO A O 1
ATOM 5363 N N . PRO A 1 693 ? -19.498 18.562 34.542 1.00 55.12 693 PRO A N 1
ATOM 5364 C CA . PRO A 1 693 ? -20.903 18.230 34.586 1.00 55.12 693 PRO A CA 1
ATOM 5365 C C . PRO A 1 693 ? -21.669 19.545 34.710 1.00 55.12 693 PRO A C 1
ATOM 5367 O O . PRO A 1 693 ? -21.386 20.359 35.590 1.00 55.12 693 PRO A O 1
ATOM 5370 N N . LYS A 1 694 ? -22.645 19.777 33.824 1.00 53.84 694 LYS A N 1
ATOM 5371 C CA . LYS A 1 694 ? -23.643 20.838 34.011 1.00 53.84 694 LYS A CA 1
ATOM 5372 C C . LYS A 1 694 ? -24.478 20.477 35.254 1.00 53.84 694 LYS A C 1
ATOM 5374 O O . LYS A 1 694 ? -25.554 19.909 35.133 1.00 53.84 694 LYS A O 1
ATOM 5379 N N . GLY A 1 695 ? -23.947 20.753 36.449 1.00 70.75 695 GLY A N 1
ATOM 5380 C CA . GLY A 1 695 ? -24.644 20.651 37.737 1.00 70.75 695 GLY A CA 1
ATOM 5381 C C . GLY A 1 695 ? -24.675 19.281 38.436 1.00 70.75 695 GLY A C 1
ATOM 5382 O O . GLY A 1 695 ? -25.583 19.062 39.230 1.00 70.75 695 GLY A O 1
ATOM 5383 N N . GLY A 1 696 ? -23.734 18.359 38.187 1.00 71.44 696 GLY A N 1
ATOM 5384 C CA . GLY A 1 696 ? -23.742 17.002 38.775 1.00 71.44 696 GLY A CA 1
ATOM 5385 C C . GLY A 1 696 ? -22.378 16.510 39.273 1.00 71.44 696 GLY A C 1
ATOM 5386 O O . GLY A 1 696 ? -21.373 17.180 39.078 1.00 71.44 696 GLY A O 1
ATOM 5387 N N . LYS A 1 697 ? -22.337 15.338 39.926 1.00 73.81 697 LYS A N 1
ATOM 5388 C CA . LYS A 1 697 ? -21.079 14.639 40.255 1.00 73.81 697 LYS A CA 1
ATOM 5389 C C . LYS A 1 697 ? -20.369 14.228 38.961 1.00 73.81 697 LYS A C 1
ATOM 5391 O O . LYS A 1 697 ? -21.032 13.839 38.000 1.00 73.81 697 LYS A O 1
ATOM 5396 N N . GLU A 1 698 ? -19.044 14.335 38.945 1.00 70.69 698 GLU A N 1
ATOM 5397 C CA . GLU A 1 698 ? -18.198 13.910 37.828 1.00 70.69 698 GLU A CA 1
ATOM 5398 C C . GLU A 1 698 ? -18.479 12.439 37.515 1.00 70.69 698 GLU A C 1
ATOM 5400 O O . GLU A 1 698 ? -18.305 11.577 38.374 1.00 70.69 698 GLU A O 1
ATOM 5405 N N . GLN A 1 699 ? -18.981 12.150 36.312 1.00 73.88 699 GLN A N 1
ATOM 5406 C CA . GLN A 1 699 ? -19.178 10.765 35.907 1.00 73.88 699 GLN A CA 1
ATOM 5407 C C . GLN A 1 699 ? -17.849 10.205 35.405 1.00 73.88 699 GLN A C 1
ATOM 5409 O O . GLN A 1 699 ? -17.239 10.828 34.528 1.00 73.88 699 GLN A O 1
ATOM 5414 N N . PRO A 1 700 ? -17.419 9.033 35.898 1.00 78.50 700 PRO A N 1
ATOM 5415 C CA . PRO A 1 700 ? -16.229 8.384 35.381 1.00 78.50 700 PRO A CA 1
ATOM 5416 C C . PRO A 1 700 ? -16.427 8.082 33.887 1.00 78.50 700 PRO A C 1
ATOM 5418 O O . PRO A 1 700 ? -17.505 7.646 33.461 1.00 78.50 700 PRO A O 1
ATOM 5421 N N . GLN A 1 701 ? -15.404 8.372 33.084 1.00 82.56 701 GLN A N 1
ATOM 5422 C CA . GLN A 1 701 ? -15.385 8.117 31.644 1.00 82.56 701 GLN A CA 1
ATOM 5423 C C . GLN A 1 701 ? -14.473 6.928 31.337 1.00 82.56 701 GLN A C 1
ATOM 5425 O O . GLN A 1 701 ? -13.467 6.745 32.025 1.00 82.56 701 GLN A O 1
ATOM 5430 N N . PRO A 1 702 ? -14.796 6.108 30.321 1.00 86.56 702 PRO A N 1
ATOM 5431 C CA . PRO A 1 702 ? -13.878 5.075 29.875 1.00 86.56 702 PRO A CA 1
ATOM 5432 C C . PRO A 1 702 ? -12.573 5.707 29.382 1.00 86.56 702 PRO A C 1
ATOM 5434 O O . PRO A 1 702 ? -12.594 6.712 28.673 1.00 86.56 702 PRO A O 1
ATOM 5437 N N . LYS A 1 703 ? -11.437 5.091 29.713 1.00 85.12 703 LYS A N 1
ATOM 5438 C CA . LYS A 1 703 ? -10.141 5.505 29.172 1.00 85.12 703 LYS A CA 1
ATOM 5439 C C . LYS A 1 703 ? -10.093 5.272 27.661 1.00 85.12 703 LYS A C 1
ATOM 5441 O O . LYS A 1 703 ? -10.531 4.226 27.186 1.00 85.12 703 LYS A O 1
ATOM 5446 N N . GLY A 1 704 ? -9.496 6.207 26.925 1.00 87.19 704 GLY A N 1
ATOM 5447 C CA . GLY A 1 704 ? -9.223 6.056 25.496 1.00 87.19 704 GLY A CA 1
ATOM 5448 C C . GLY A 1 704 ? -9.616 7.269 24.661 1.00 87.19 704 GLY A C 1
ATOM 5449 O O . GLY A 1 704 ? -9.961 8.325 25.186 1.00 87.19 704 GLY A O 1
ATOM 5450 N N . TRP A 1 705 ? -9.552 7.093 23.347 1.00 86.69 705 TRP A N 1
ATOM 5451 C CA . TRP A 1 705 ? -9.970 8.059 22.340 1.00 86.69 705 TRP A CA 1
ATOM 5452 C C . TRP A 1 705 ? -11.374 7.739 21.869 1.00 86.69 705 TRP A C 1
ATOM 5454 O O . TRP A 1 705 ? -11.655 6.587 21.543 1.00 86.69 705 TRP A O 1
ATOM 5464 N N . LEU A 1 706 ? -12.247 8.743 21.808 1.00 88.94 706 LEU A N 1
ATOM 5465 C CA . LEU A 1 706 ? -13.555 8.574 21.198 1.00 88.94 706 LEU A CA 1
ATOM 5466 C C . LEU A 1 706 ? -13.395 8.471 19.680 1.00 88.94 706 LEU A C 1
ATOM 5468 O O . LEU A 1 706 ? -13.126 9.452 18.991 1.00 88.94 706 LEU A O 1
ATOM 5472 N N . VAL A 1 707 ? -13.571 7.264 19.166 1.00 91.19 707 VAL A N 1
ATOM 5473 C CA . VAL A 1 707 ? -13.453 6.957 17.744 1.00 91.19 707 VAL A CA 1
ATOM 5474 C C . VAL A 1 707 ? -14.826 6.634 17.185 1.00 91.19 707 VAL A C 1
ATOM 5476 O O . VAL A 1 707 ? -15.637 5.965 17.825 1.00 91.19 707 VAL A O 1
ATOM 5479 N N . ASP A 1 708 ? -15.111 7.166 16.000 1.00 93.12 708 ASP A N 1
ATOM 5480 C CA . ASP A 1 708 ? -16.396 7.012 15.334 1.00 93.12 708 ASP A CA 1
ATOM 5481 C C . ASP A 1 708 ? -16.410 5.752 14.465 1.00 93.12 708 ASP A C 1
ATOM 5483 O O . ASP A 1 708 ? -15.774 5.708 13.415 1.00 93.12 708 ASP A O 1
ATOM 5487 N N . PHE A 1 709 ? -17.146 4.735 14.911 1.00 94.25 709 PHE A N 1
ATOM 5488 C CA . PHE A 1 709 ? -17.378 3.497 14.163 1.00 94.25 709 PHE A CA 1
ATOM 5489 C C . PHE A 1 709 ? -18.762 3.456 13.516 1.00 94.25 709 PHE A C 1
ATOM 5491 O O . PHE A 1 709 ? -19.243 2.372 13.193 1.00 94.25 709 PHE A O 1
ATOM 5498 N N . SER A 1 710 ? -19.458 4.592 13.398 1.00 92.94 710 SER A N 1
ATOM 5499 C CA . SER A 1 710 ? -20.810 4.613 12.836 1.00 92.94 710 SER A CA 1
ATOM 5500 C C . SER A 1 710 ? -20.840 3.998 11.435 1.00 92.94 710 SER A C 1
ATOM 5502 O O . SER A 1 710 ? -20.096 4.383 10.534 1.00 92.94 710 SER A O 1
ATOM 5504 N N . THR A 1 711 ? -21.724 3.018 11.247 1.00 94.38 711 THR A N 1
ATOM 5505 C CA . THR A 1 711 ? -21.984 2.415 9.940 1.00 94.38 711 THR A CA 1
ATOM 5506 C C . THR A 1 711 ? -23.428 2.680 9.533 1.00 94.38 711 THR A C 1
ATOM 5508 O O . THR A 1 711 ? -24.283 2.997 10.356 1.00 94.38 711 THR A O 1
ATOM 5511 N N . LYS A 1 712 ? -23.724 2.519 8.242 1.00 95.00 712 LYS A N 1
ATOM 5512 C CA . LYS A 1 712 ? -25.104 2.556 7.730 1.00 95.00 712 LYS A CA 1
ATOM 5513 C C . LYS A 1 712 ? -25.812 1.199 7.831 1.00 95.00 712 LYS A C 1
ATOM 5515 O O . LYS A 1 712 ? -26.875 1.033 7.243 1.00 95.00 712 LYS A O 1
ATOM 5520 N N . SER A 1 713 ? -25.211 0.223 8.513 1.00 96.75 713 SER A N 1
ATOM 5521 C CA . SER A 1 713 ? -25.814 -1.096 8.704 1.00 96.75 713 SER A CA 1
ATOM 5522 C C . SER A 1 713 ? -26.727 -1.081 9.926 1.00 96.75 713 SER A C 1
ATOM 5524 O O . SER A 1 713 ? -26.438 -0.382 10.894 1.00 96.75 713 SER A O 1
ATOM 5526 N N . ILE A 1 714 ? -27.811 -1.849 9.898 1.00 98.00 714 ILE A N 1
ATOM 5527 C CA . ILE A 1 714 ? -28.808 -1.923 10.974 1.00 98.00 714 ILE A CA 1
ATOM 5528 C C . ILE A 1 714 ? -28.908 -3.370 11.446 1.00 98.00 714 ILE A C 1
ATOM 5530 O O . ILE A 1 714 ? -28.996 -4.285 10.622 1.00 98.00 714 ILE A O 1
ATOM 5534 N N . LEU A 1 715 ? -28.911 -3.580 12.763 1.00 98.44 715 LEU A N 1
ATOM 5535 C CA . LEU A 1 715 ? -29.218 -4.884 13.346 1.00 98.44 715 LEU A CA 1
ATOM 5536 C C . LEU A 1 715 ? -30.738 -5.076 13.327 1.00 98.44 715 LEU A C 1
ATOM 5538 O O . LEU A 1 715 ? -31.453 -4.382 14.043 1.00 98.44 715 LEU A O 1
ATOM 5542 N N . VAL A 1 716 ? -31.245 -5.988 12.501 1.00 98.31 716 VAL A N 1
ATOM 5543 C CA . VAL A 1 716 ? -32.690 -6.246 12.386 1.00 98.31 716 VAL A CA 1
ATOM 5544 C C . VAL A 1 716 ? -33.164 -7.100 13.547 1.00 98.31 716 VAL A C 1
ATOM 5546 O O . VAL A 1 716 ? -34.078 -6.717 14.274 1.00 98.31 716 VAL A O 1
ATOM 5549 N N . ASP A 1 717 ? -32.515 -8.246 13.722 1.00 98.31 717 ASP A N 1
ATOM 5550 C CA . ASP A 1 717 ? -32.861 -9.229 14.734 1.00 98.31 717 ASP A CA 1
ATOM 5551 C C . ASP A 1 717 ? -31.613 -10.001 15.167 1.00 98.31 717 ASP A C 1
ATOM 5553 O O . ASP A 1 717 ? -30.589 -9.981 14.479 1.00 98.31 717 ASP A O 1
ATOM 5557 N N . PHE A 1 718 ? -31.693 -10.665 16.311 1.00 97.94 718 PHE A N 1
ATOM 5558 C CA . PHE A 1 718 ? -30.689 -11.618 16.751 1.00 97.94 718 PHE A CA 1
ATOM 5559 C C . PHE A 1 718 ? -31.307 -12.673 17.669 1.00 97.94 718 PHE A C 1
ATOM 5561 O O . PHE A 1 718 ? -32.240 -12.386 18.425 1.00 97.94 718 PHE A O 1
ATOM 5568 N N . GLU A 1 719 ? -30.744 -13.872 17.646 1.00 96.94 719 GLU A N 1
ATOM 5569 C CA . GLU A 1 719 ? -31.035 -14.950 18.584 1.00 96.94 719 GLU A CA 1
ATOM 5570 C C . GLU A 1 719 ? -29.759 -15.373 19.317 1.00 96.94 719 GLU A C 1
ATOM 5572 O O . GLU A 1 719 ? -28.638 -15.099 18.889 1.00 96.94 719 GLU A O 1
ATOM 5577 N N . GLY A 1 720 ? -29.939 -16.017 20.466 1.00 94.81 720 GLY A N 1
ATOM 5578 C CA . GLY A 1 720 ? -28.850 -16.534 21.282 1.00 94.81 720 GLY A CA 1
ATOM 5579 C C . GLY A 1 720 ? -28.327 -15.582 22.361 1.00 94.81 720 GLY A C 1
ATOM 5580 O O . GLY A 1 720 ? -29.078 -14.787 22.929 1.00 94.81 720 GLY A O 1
ATOM 5581 N N . GLY A 1 721 ? -27.049 -15.719 22.719 1.00 92.88 721 GLY A N 1
ATOM 5582 C CA . GLY A 1 721 ? -26.466 -15.047 23.878 1.00 92.88 721 GLY A CA 1
ATOM 5583 C C . GLY A 1 721 ? -26.907 -15.696 25.192 1.00 92.88 721 GLY A C 1
ATOM 5584 O O . GLY A 1 721 ? -26.855 -16.912 25.337 1.00 92.88 721 GLY A O 1
ATOM 5585 N N . ARG A 1 722 ? -27.329 -14.895 26.176 1.00 91.00 722 ARG A N 1
ATOM 5586 C CA . ARG A 1 722 ? -27.737 -15.396 27.500 1.00 91.00 722 ARG A CA 1
ATOM 5587 C C . ARG A 1 722 ? -29.215 -15.762 27.509 1.00 91.00 722 ARG A C 1
ATOM 5589 O O . ARG A 1 722 ? -30.072 -14.884 27.602 1.00 91.00 722 ARG A O 1
ATOM 5596 N N . VAL A 1 723 ? -29.507 -17.054 27.469 1.00 89.56 723 VAL A N 1
ATOM 5597 C CA . VAL A 1 723 ? -30.870 -17.581 27.479 1.00 89.56 723 VAL A CA 1
ATOM 5598 C C . VAL A 1 723 ? -31.214 -18.054 28.887 1.00 89.56 723 VAL A C 1
ATOM 5600 O O . VAL A 1 723 ? -30.543 -18.907 29.465 1.00 89.56 723 VAL A O 1
ATOM 5603 N N . LYS A 1 724 ? -32.282 -17.487 29.454 1.00 90.50 724 LYS A N 1
ATOM 5604 C CA . LYS A 1 724 ? -32.844 -17.920 30.738 1.00 90.50 724 LYS A CA 1
ATOM 5605 C C . LYS A 1 724 ? -34.001 -18.872 30.469 1.00 90.50 724 LYS A C 1
ATOM 5607 O O . LYS A 1 724 ? -35.093 -18.443 30.099 1.00 90.50 724 LYS A O 1
ATOM 5612 N N . GLY A 1 725 ? -33.757 -20.162 30.659 1.00 88.06 725 GLY A N 1
ATOM 5613 C CA . GLY A 1 725 ? -34.766 -21.206 30.539 1.00 88.06 725 GLY A CA 1
ATOM 5614 C C . GLY A 1 725 ? -35.390 -21.556 31.887 1.00 88.06 725 GLY A C 1
ATOM 5615 O O . GLY A 1 725 ? -34.779 -21.403 32.947 1.00 88.06 725 GLY A O 1
ATOM 5616 N N . LYS A 1 726 ? -36.626 -22.058 31.862 1.00 90.44 726 LYS A N 1
ATOM 5617 C CA . LYS A 1 726 ? -37.218 -22.779 32.995 1.00 90.44 726 LYS A CA 1
ATOM 5618 C C . LYS A 1 726 ? -37.326 -24.239 32.600 1.00 90.44 726 LYS A C 1
ATOM 5620 O O . LYS A 1 726 ? -38.099 -24.568 31.708 1.00 90.44 726 LYS A O 1
ATOM 5625 N N . SER A 1 727 ? -36.586 -25.104 33.282 1.00 87.88 727 SER A N 1
ATOM 5626 C CA . SER A 1 727 ? -36.819 -26.541 33.196 1.00 87.88 727 SER A CA 1
ATOM 5627 C C . SER A 1 727 ? -37.773 -26.939 34.316 1.00 87.88 727 SER A C 1
ATOM 5629 O O . SER A 1 727 ? -37.552 -26.588 35.477 1.00 87.88 727 SER A O 1
ATOM 5631 N N . SER A 1 728 ? -38.838 -27.672 33.989 1.00 87.75 728 SER A N 1
ATOM 5632 C CA . SER A 1 728 ? -39.702 -28.327 34.983 1.00 87.75 728 SER A CA 1
ATOM 5633 C C . SER A 1 728 ? -39.039 -29.551 35.627 1.00 87.75 728 SER A C 1
ATOM 5635 O O . SER A 1 728 ? -39.622 -30.169 36.517 1.00 87.75 728 SER A O 1
ATOM 5637 N N . VAL A 1 729 ? -37.835 -29.899 35.170 1.00 84.00 729 VAL A N 1
ATOM 5638 C CA . VAL A 1 729 ? -37.067 -31.072 35.570 1.00 84.00 729 VAL A CA 1
ATOM 5639 C C . VAL A 1 729 ? -35.697 -30.632 36.089 1.00 84.00 729 VAL A C 1
ATOM 5641 O O . VAL A 1 729 ? -34.968 -29.907 35.410 1.00 84.00 729 VAL A O 1
ATOM 5644 N N . SER A 1 730 ? -35.337 -31.090 37.287 1.00 85.19 730 SER A N 1
ATOM 5645 C CA . SER A 1 730 ? -33.981 -30.996 37.837 1.00 85.19 730 SER A CA 1
ATOM 5646 C C . SER A 1 730 ? -33.494 -32.395 38.182 1.00 85.19 730 SER A C 1
ATOM 5648 O O . SER A 1 730 ? -34.298 -33.254 38.529 1.00 85.19 730 SER A O 1
ATOM 5650 N N . PHE A 1 731 ? -32.185 -32.608 38.142 1.00 87.88 731 PHE A N 1
ATOM 5651 C CA . PHE A 1 731 ? -31.567 -33.818 38.674 1.00 87.88 731 PHE A CA 1
ATOM 5652 C C . PHE A 1 731 ? -31.218 -33.595 40.154 1.00 87.88 731 PHE A C 1
ATOM 5654 O O . PHE A 1 731 ? -30.791 -32.490 40.507 1.00 87.88 731 PHE A O 1
ATOM 5661 N N . ASP A 1 732 ? -31.475 -34.577 41.023 1.00 89.00 732 ASP A N 1
ATOM 5662 C CA . ASP A 1 732 ? -30.932 -34.593 42.391 1.00 89.00 732 ASP A CA 1
ATOM 5663 C C . ASP A 1 732 ? -29.454 -35.030 42.399 1.00 89.00 732 ASP A C 1
ATOM 5665 O O . ASP A 1 732 ? -28.897 -35.391 41.361 1.00 89.00 732 ASP A O 1
ATOM 5669 N N . ASP A 1 733 ? -28.815 -35.030 43.572 1.00 90.56 733 ASP A N 1
ATOM 5670 C CA . ASP A 1 733 ? -27.409 -35.443 43.736 1.00 90.56 733 ASP A CA 1
ATOM 5671 C C . ASP A 1 733 ? -27.144 -36.906 43.315 1.00 90.56 733 ASP A C 1
ATOM 5673 O O . ASP A 1 733 ? -25.993 -37.323 43.197 1.00 90.56 733 ASP A O 1
ATOM 5677 N N . LYS A 1 734 ? -28.198 -37.703 43.093 1.00 91.81 734 LYS A N 1
ATOM 5678 C CA . LYS A 1 734 ? -28.139 -39.100 42.641 1.00 91.81 734 LYS A CA 1
ATOM 5679 C C . LYS A 1 734 ? -28.489 -39.255 41.156 1.00 91.81 734 LYS A C 1
ATOM 5681 O O . LYS A 1 734 ? -28.539 -40.384 40.676 1.00 91.81 734 LYS A O 1
ATOM 5686 N N . GLY A 1 735 ? -28.734 -38.157 40.440 1.00 89.25 735 GLY A N 1
ATOM 5687 C CA . GLY A 1 735 ? -29.124 -38.168 39.031 1.00 89.25 735 GLY A CA 1
ATOM 5688 C C . GLY A 1 735 ? -30.603 -38.481 38.773 1.00 89.25 735 GLY A C 1
ATOM 5689 O O . GLY A 1 735 ? -30.984 -38.624 37.614 1.00 89.25 735 GLY A O 1
ATOM 5690 N N . ASN A 1 736 ? -31.462 -38.559 39.797 1.00 92.19 736 ASN A N 1
ATOM 5691 C CA . ASN A 1 736 ? -32.892 -38.802 39.595 1.00 92.19 736 ASN A CA 1
ATOM 5692 C C . ASN A 1 736 ? -33.602 -37.531 39.128 1.00 92.19 736 ASN A C 1
ATOM 5694 O O . ASN A 1 736 ? -33.362 -36.439 39.646 1.00 92.19 736 ASN A O 1
ATOM 5698 N N . VAL A 1 737 ? -34.546 -37.687 38.199 1.00 87.31 737 VAL A N 1
ATOM 5699 C CA . VAL A 1 737 ? -35.440 -36.613 37.754 1.00 87.31 737 VAL A CA 1
ATOM 5700 C C . VAL A 1 737 ? -36.407 -36.242 38.879 1.00 87.31 737 VAL A C 1
ATOM 5702 O O . VAL A 1 737 ? -37.314 -37.002 39.218 1.00 87.31 737 VAL A O 1
ATOM 5705 N N . VAL A 1 738 ? -36.245 -35.043 39.431 1.00 92.19 738 VAL A N 1
ATOM 5706 C CA . VAL A 1 738 ? -37.150 -34.457 40.422 1.00 92.19 738 VAL A CA 1
ATOM 5707 C C . VAL A 1 738 ? -37.961 -33.340 39.757 1.00 92.19 738 VAL A C 1
ATOM 5709 O O . VAL A 1 738 ? -37.375 -32.475 39.091 1.00 92.19 738 VAL A O 1
ATOM 5712 N N . PRO A 1 739 ? -39.298 -33.306 39.930 1.00 85.00 739 PRO A N 1
ATOM 5713 C CA . PRO A 1 739 ? -40.134 -32.211 39.451 1.00 85.00 739 PRO A CA 1
ATOM 5714 C C . PRO A 1 739 ? -39.841 -30.958 40.279 1.00 85.00 739 PRO A C 1
ATOM 5716 O O . PRO A 1 739 ? -40.468 -30.683 41.302 1.00 85.00 739 PRO A O 1
ATOM 5719 N N . ARG A 1 740 ? -38.835 -30.202 39.849 1.00 87.56 740 ARG A N 1
ATOM 5720 C CA . ARG A 1 740 ? -38.435 -28.942 40.461 1.00 87.56 740 ARG A CA 1
ATOM 5721 C C . ARG A 1 740 ? -38.216 -27.940 39.349 1.00 87.56 740 ARG A C 1
ATOM 5723 O O . ARG A 1 740 ? -37.373 -28.145 38.483 1.00 87.56 740 ARG A O 1
ATOM 5730 N N . THR A 1 741 ? -38.970 -26.845 39.389 1.00 87.62 741 THR A N 1
ATOM 5731 C CA . THR A 1 741 ? -38.764 -25.730 38.469 1.00 87.62 741 THR A CA 1
ATOM 5732 C C . THR A 1 741 ? -37.416 -25.093 38.779 1.00 87.62 741 THR A C 1
ATOM 5734 O O . THR A 1 741 ? -37.273 -24.385 39.777 1.00 87.62 741 THR A O 1
ATOM 5737 N N . ARG A 1 742 ? -36.417 -25.366 37.940 1.00 87.50 742 ARG A N 1
ATOM 5738 C CA . ARG A 1 742 ? -35.109 -24.718 37.999 1.00 87.50 742 ARG A CA 1
ATOM 5739 C C . ARG A 1 742 ? -35.022 -23.723 36.854 1.00 87.50 742 ARG A C 1
ATOM 5741 O O . ARG A 1 742 ? -35.235 -24.070 35.693 1.00 87.50 742 ARG A O 1
ATOM 5748 N N . THR A 1 743 ? -34.708 -22.479 37.190 1.00 89.69 743 THR A N 1
ATOM 5749 C CA . THR A 1 743 ? -34.210 -21.520 36.208 1.00 89.69 743 THR A CA 1
ATOM 5750 C C . THR A 1 743 ? -32.766 -21.880 35.900 1.00 89.69 743 THR A C 1
ATOM 5752 O O . THR A 1 743 ? -31.951 -21.973 36.823 1.00 89.69 743 THR A O 1
ATOM 5755 N N . PHE A 1 744 ? -32.462 -22.118 34.634 1.00 88.94 744 PHE A N 1
ATOM 5756 C CA . PHE A 1 744 ? -31.096 -22.289 34.161 1.00 88.94 744 PHE A CA 1
ATOM 5757 C C . PHE A 1 744 ? -30.746 -21.131 33.235 1.00 88.94 744 PHE A C 1
ATOM 5759 O O . PHE A 1 744 ? -31.620 -20.513 32.625 1.00 88.94 744 PHE A O 1
ATOM 5766 N N . GLU A 1 745 ? -29.464 -20.812 33.198 1.00 90.56 745 GLU A N 1
ATOM 5767 C CA . GLU A 1 745 ? -28.909 -19.770 32.355 1.00 90.56 745 GLU A CA 1
ATOM 5768 C C . GLU A 1 745 ? -27.856 -20.439 31.486 1.00 90.56 745 GLU A C 1
ATOM 5770 O O . GLU A 1 745 ? -26.899 -21.013 32.005 1.00 90.56 745 GLU A O 1
ATOM 5775 N N . GLU A 1 746 ? -28.091 -20.426 30.182 1.00 91.69 746 GLU A N 1
ATOM 5776 C CA . GLU A 1 746 ? -27.178 -20.960 29.179 1.00 91.69 746 GLU A CA 1
ATOM 5777 C C . GLU A 1 746 ? -26.677 -19.808 28.315 1.00 91.69 746 GLU A C 1
ATOM 5779 O O . GLU A 1 746 ? -27.424 -18.883 27.987 1.00 91.69 746 GLU A O 1
ATOM 5784 N N . GLU A 1 747 ? -25.395 -19.851 27.972 1.00 90.81 747 GLU A N 1
ATOM 5785 C CA . GLU A 1 747 ? -24.802 -18.939 27.003 1.00 90.81 747 GLU A CA 1
ATOM 5786 C C . GLU A 1 747 ? -24.619 -19.709 25.697 1.00 90.81 747 GLU A C 1
ATOM 5788 O O . GLU A 1 747 ? -23.867 -20.681 25.634 1.00 90.81 747 GLU A O 1
ATOM 5793 N N . VAL A 1 748 ? -25.371 -19.303 24.679 1.00 95.06 748 VAL A N 1
ATOM 5794 C CA . VAL A 1 748 ? -25.368 -19.909 23.345 1.00 95.06 748 VAL A CA 1
ATOM 5795 C C . VAL A 1 748 ? -24.778 -18.930 22.331 1.00 95.06 748 VAL A C 1
ATOM 5797 O O . VAL A 1 748 ? -24.790 -17.712 22.545 1.00 95.06 748 VAL A O 1
ATOM 5800 N N . ALA A 1 749 ? -24.279 -19.462 21.212 1.00 95.81 749 ALA A N 1
ATOM 5801 C CA . ALA A 1 749 ? -23.767 -18.649 20.113 1.00 95.81 749 ALA A CA 1
ATOM 5802 C C . ALA A 1 749 ? -24.817 -17.623 19.663 1.00 95.81 749 ALA A C 1
ATOM 5804 O O . ALA A 1 749 ? -26.014 -17.910 19.640 1.00 95.81 749 ALA A O 1
ATOM 5805 N N . THR A 1 750 ? -24.366 -16.409 19.353 1.00 97.44 750 THR A N 1
ATOM 5806 C CA . THR A 1 750 ? -25.259 -15.329 18.925 1.00 97.44 750 THR A CA 1
ATOM 5807 C C . THR A 1 750 ? -25.368 -15.335 17.412 1.00 97.44 750 THR A C 1
ATOM 5809 O O . THR A 1 750 ? -24.355 -15.233 16.719 1.00 97.44 750 THR A O 1
ATOM 5812 N N . GLU A 1 751 ? -26.591 -15.417 16.906 1.00 98.00 751 GLU A N 1
ATOM 5813 C CA . GLU A 1 751 ? -26.907 -15.298 15.487 1.00 98.00 751 GLU A CA 1
ATOM 5814 C C . GLU A 1 751 ? -27.589 -13.959 15.241 1.00 98.00 751 GLU A C 1
ATOM 5816 O O . GLU A 1 751 ? -28.486 -13.569 15.978 1.00 98.00 751 GLU A O 1
ATOM 5821 N N . MET A 1 752 ? -27.152 -13.218 14.230 1.00 98.25 752 MET A N 1
ATOM 5822 C CA . MET A 1 752 ? -27.579 -11.848 13.970 1.00 98.25 752 MET A CA 1
ATOM 5823 C C . MET A 1 752 ? -28.011 -11.701 12.521 1.00 98.25 752 MET A C 1
ATOM 5825 O O . MET A 1 752 ? -27.312 -12.143 11.609 1.00 98.25 752 MET A O 1
ATOM 5829 N N . LEU A 1 753 ? -29.120 -11.002 12.308 1.00 98.38 753 LEU A N 1
ATOM 5830 C CA . LEU A 1 753 ? -29.597 -10.585 11.000 1.00 98.38 753 LEU A CA 1
ATOM 5831 C C . LEU A 1 753 ? -29.310 -9.093 10.813 1.00 98.38 753 LEU A C 1
ATOM 5833 O O . LEU A 1 753 ? -29.865 -8.244 11.511 1.00 98.38 753 LEU A O 1
ATOM 5837 N N . ILE A 1 754 ? -28.445 -8.767 9.859 1.00 98.25 754 ILE A N 1
ATOM 5838 C CA . ILE A 1 754 ? -27.977 -7.405 9.590 1.00 98.25 754 ILE A CA 1
ATOM 5839 C C . ILE A 1 754 ? -28.470 -6.953 8.216 1.00 98.25 754 ILE A C 1
ATOM 5841 O O . ILE A 1 754 ? -28.241 -7.641 7.225 1.00 98.25 754 ILE A O 1
ATOM 5845 N N . VAL A 1 755 ? -29.056 -5.758 8.127 1.00 97.31 755 VAL A N 1
ATOM 5846 C CA . VAL A 1 755 ? -29.203 -5.040 6.849 1.00 97.31 755 VAL A CA 1
ATOM 5847 C C . VAL A 1 755 ? -27.957 -4.199 6.641 1.00 97.31 755 VAL A C 1
ATOM 5849 O O . VAL A 1 755 ? -27.659 -3.315 7.444 1.00 97.31 755 VAL A O 1
ATOM 5852 N N . ARG A 1 756 ? -27.211 -4.471 5.575 1.00 94.69 756 ARG A N 1
ATOM 5853 C CA . ARG A 1 756 ? -26.040 -3.679 5.190 1.00 94.69 756 ARG A CA 1
ATOM 5854 C C . ARG A 1 756 ? -26.457 -2.406 4.453 1.00 94.69 756 ARG A C 1
ATOM 5856 O O . ARG A 1 756 ? -27.586 -2.256 3.999 1.00 94.69 756 ARG A O 1
ATOM 5863 N N . GLN A 1 757 ? -25.500 -1.497 4.282 1.00 89.69 757 GLN A N 1
ATOM 5864 C CA . GLN A 1 757 ? -25.691 -0.229 3.563 1.00 89.69 757 GLN A CA 1
ATOM 5865 C C . GLN A 1 757 ? -26.153 -0.372 2.101 1.00 89.69 757 GLN A C 1
ATOM 5867 O O . GLN A 1 757 ? -26.661 0.582 1.522 1.00 89.69 757 GLN A O 1
ATOM 5872 N N . ASP A 1 758 ? -25.935 -1.539 1.496 1.00 85.44 758 ASP A N 1
ATOM 5873 C CA . ASP A 1 758 ? -26.361 -1.883 0.138 1.00 85.44 758 ASP A CA 1
ATOM 5874 C C . ASP A 1 758 ? -27.804 -2.423 0.088 1.00 85.44 758 ASP A C 1
ATOM 5876 O O . ASP A 1 758 ? -28.291 -2.781 -0.983 1.00 85.44 758 ASP A O 1
ATOM 5880 N N . GLY A 1 759 ? -28.487 -2.485 1.236 1.00 89.62 759 GLY A N 1
ATOM 5881 C CA . GLY A 1 759 ? -29.835 -3.025 1.381 1.00 89.62 759 GLY A CA 1
ATOM 5882 C C . GLY A 1 759 ? -29.890 -4.550 1.477 1.00 89.62 759 GLY A C 1
ATOM 5883 O O . GLY A 1 759 ? -30.981 -5.100 1.624 1.00 89.62 759 GLY A O 1
ATOM 5884 N N . LYS A 1 760 ? -28.751 -5.256 1.416 1.00 91.81 760 LYS A N 1
ATOM 5885 C CA . LYS A 1 760 ? -28.728 -6.719 1.529 1.00 91.81 760 LYS A CA 1
ATOM 5886 C C . LYS A 1 760 ? -28.826 -7.162 2.982 1.00 91.81 760 LYS A C 1
ATOM 5888 O O . LYS A 1 760 ? -28.176 -6.603 3.866 1.00 91.81 760 LYS A O 1
ATOM 5893 N N . LEU A 1 761 ? -29.604 -8.218 3.196 1.00 95.94 761 LEU A N 1
ATOM 5894 C CA . LEU A 1 761 ? -29.654 -8.948 4.456 1.00 95.94 761 LEU A CA 1
ATOM 5895 C C . LEU A 1 761 ? -28.479 -9.924 4.534 1.00 95.94 761 LEU A C 1
ATOM 5897 O O . LEU A 1 761 ? -28.225 -10.676 3.593 1.00 95.94 761 LEU A O 1
ATOM 5901 N N . VAL A 1 762 ? -27.772 -9.914 5.658 1.00 96.75 762 VAL A N 1
ATOM 5902 C CA . VAL A 1 762 ? -26.663 -10.822 5.953 1.00 96.75 762 VAL A CA 1
ATOM 5903 C C . VAL A 1 762 ? -26.893 -11.441 7.321 1.00 96.75 762 VAL A C 1
ATOM 5905 O O . VAL A 1 762 ? -27.138 -10.728 8.292 1.00 96.75 762 VAL A O 1
ATOM 5908 N N . VAL A 1 763 ? -26.791 -12.765 7.387 1.00 98.06 763 VAL A N 1
ATOM 5909 C CA . VAL A 1 763 ? -26.798 -13.513 8.645 1.00 98.06 763 VAL A CA 1
ATOM 5910 C C . VAL A 1 763 ? -25.356 -13.711 9.102 1.00 98.06 763 VAL A C 1
ATOM 5912 O O . VAL A 1 763 ? -24.492 -14.068 8.300 1.00 98.06 763 VAL A O 1
ATOM 5915 N N . ARG A 1 764 ? -25.093 -13.456 10.382 1.00 98.19 764 ARG A N 1
ATOM 5916 C CA . ARG A 1 764 ? -23.801 -13.671 11.045 1.00 98.19 764 ARG A CA 1
ATOM 5917 C C . ARG A 1 764 ? -24.003 -14.540 12.274 1.00 98.19 764 ARG A C 1
ATOM 5919 O O . ARG A 1 764 ? -25.004 -14.379 12.957 1.00 98.19 764 ARG A O 1
ATOM 5926 N N . SER A 1 765 ? -23.066 -15.432 12.565 1.00 98.19 765 SER A N 1
ATOM 5927 C CA . SER A 1 765 ? -23.098 -16.292 13.752 1.00 98.19 765 SER A CA 1
ATOM 5928 C C . SER A 1 765 ? -21.758 -16.194 14.458 1.00 98.19 765 SER A C 1
ATOM 5930 O O . SER A 1 765 ? -20.724 -16.295 13.797 1.00 98.19 765 SER A O 1
ATOM 5932 N N . SER A 1 766 ? -21.761 -16.002 15.780 1.00 97.94 766 SER A N 1
ATOM 5933 C CA . SER A 1 766 ? -20.521 -15.819 16.545 1.00 97.94 766 SER A CA 1
ATOM 5934 C C . SER A 1 766 ? -19.613 -17.039 16.433 1.00 97.94 766 SER A C 1
ATOM 5936 O O . SER A 1 766 ? -18.406 -16.883 16.323 1.00 97.94 766 SER A O 1
ATOM 5938 N N . GLN A 1 767 ? -20.184 -18.244 16.350 1.00 96.88 767 GLN A N 1
ATOM 5939 C CA . GLN A 1 767 ? -19.419 -19.480 16.184 1.00 96.88 767 GLN A CA 1
ATOM 5940 C C . GLN A 1 767 ? -18.716 -19.557 14.819 1.00 96.88 767 GLN A C 1
ATOM 5942 O O . GLN A 1 767 ? -17.570 -19.997 14.733 1.00 96.88 767 GLN A O 1
ATOM 5947 N N . VAL A 1 768 ? -19.392 -19.132 13.745 1.00 97.94 768 VAL A N 1
ATOM 5948 C CA . VAL A 1 768 ? -18.821 -19.132 12.388 1.00 97.94 768 VAL A CA 1
ATOM 5949 C C . VAL A 1 768 ? -17.785 -18.021 12.250 1.00 97.94 768 VAL A C 1
ATOM 5951 O O . VAL A 1 768 ? -16.676 -18.270 11.780 1.00 97.94 768 VAL A O 1
ATOM 5954 N N . ASP A 1 769 ? -18.119 -16.812 12.704 1.00 98.12 769 ASP A N 1
ATOM 5955 C CA . ASP A 1 769 ? -17.225 -15.659 12.626 1.00 98.12 769 ASP A CA 1
ATOM 5956 C C . ASP A 1 769 ? -15.993 -15.841 13.533 1.00 98.12 769 ASP A C 1
ATOM 5958 O O . ASP A 1 769 ? -14.909 -15.379 13.192 1.00 98.12 769 ASP A O 1
ATOM 5962 N N . GLU A 1 770 ? -16.089 -16.578 14.644 1.00 97.00 770 GLU A N 1
ATOM 5963 C CA . GLU A 1 770 ? -14.919 -16.993 15.430 1.00 97.00 770 GLU A CA 1
ATOM 5964 C C . GLU A 1 770 ? -13.955 -17.898 14.673 1.00 97.00 770 GLU A C 1
ATOM 5966 O O . GLU A 1 770 ? -12.753 -17.864 14.942 1.00 97.00 770 GLU A O 1
ATOM 5971 N N . GLY A 1 771 ? -14.462 -18.678 13.722 1.00 96.94 771 GLY A N 1
ATOM 5972 C CA . GLY A 1 771 ? -13.665 -19.506 12.827 1.00 96.94 771 GLY A CA 1
ATOM 5973 C C . GLY A 1 771 ? -12.960 -18.719 11.722 1.00 96.94 771 GLY A C 1
ATOM 5974 O O . GLY A 1 771 ? -11.912 -19.180 11.266 1.00 96.94 771 GLY A O 1
ATOM 5975 N N . ASP A 1 772 ? -13.487 -17.549 11.344 1.00 97.56 772 ASP A N 1
ATOM 5976 C CA . ASP A 1 772 ? -13.078 -16.767 10.172 1.00 97.56 772 ASP A CA 1
ATOM 5977 C C . ASP A 1 772 ? -11.598 -16.338 10.234 1.00 97.56 772 ASP A C 1
ATOM 5979 O O . ASP A 1 772 ? -11.148 -15.658 11.163 1.00 97.56 772 ASP A O 1
ATOM 5983 N N . GLU A 1 773 ? -10.822 -16.753 9.227 1.00 96.94 773 GLU A N 1
ATOM 5984 C CA . GLU A 1 773 ? -9.378 -16.496 9.153 1.00 96.94 773 GLU A CA 1
ATOM 5985 C C . GLU A 1 773 ? -9.060 -15.004 9.045 1.00 96.94 773 GLU A C 1
ATOM 5987 O O . GLU A 1 773 ? -8.102 -14.526 9.655 1.00 96.94 773 GLU A O 1
ATOM 5992 N N . LYS A 1 774 ? -9.889 -14.242 8.326 1.00 95.12 774 LYS A N 1
ATOM 5993 C CA . LYS A 1 774 ? -9.685 -12.807 8.132 1.00 95.12 774 LYS A CA 1
ATOM 5994 C C . LYS A 1 774 ? -9.959 -12.036 9.415 1.00 95.12 774 LYS A C 1
ATOM 5996 O O . LYS A 1 774 ? -9.205 -11.123 9.751 1.00 95.12 774 LYS A O 1
ATOM 6001 N N . ARG A 1 775 ? -11.007 -12.401 10.157 1.00 96.38 775 ARG A N 1
ATOM 6002 C CA . ARG A 1 775 ? -11.264 -11.846 11.491 1.00 96.38 775 ARG A CA 1
ATOM 6003 C C . ARG A 1 775 ? -10.082 -12.110 12.420 1.00 96.38 775 ARG A C 1
ATOM 6005 O O . ARG A 1 775 ? -9.637 -11.178 13.089 1.00 96.38 775 ARG A O 1
ATOM 6012 N N . LYS A 1 776 ? -9.570 -13.346 12.451 1.00 97.12 776 LYS A N 1
ATOM 6013 C CA . LYS A 1 776 ? -8.408 -13.719 13.277 1.00 97.12 776 LYS A CA 1
ATOM 6014 C C . LYS A 1 776 ? -7.171 -12.913 12.910 1.00 97.12 776 LYS A C 1
ATOM 6016 O O . LYS A 1 776 ? -6.549 -12.362 13.810 1.00 97.12 776 LYS A O 1
ATOM 6021 N N . ASP A 1 777 ? -6.853 -12.799 11.622 1.00 94.81 777 ASP A N 1
ATOM 6022 C CA . ASP A 1 777 ? -5.714 -12.013 11.134 1.00 94.81 777 ASP A CA 1
ATOM 6023 C C . ASP A 1 777 ? -5.824 -10.536 11.546 1.00 94.81 777 ASP A C 1
ATOM 6025 O O . ASP A 1 777 ? -4.896 -9.980 12.132 1.00 94.81 777 ASP A O 1
ATOM 6029 N N . VAL A 1 778 ? -6.983 -9.904 11.328 1.00 95.25 778 VAL A N 1
ATOM 6030 C CA . VAL A 1 778 ? -7.190 -8.488 11.676 1.00 95.25 778 VAL A CA 1
ATOM 6031 C C . VAL A 1 778 ? -7.164 -8.263 13.192 1.00 95.25 778 VAL A C 1
ATOM 6033 O O . VAL A 1 778 ? -6.535 -7.313 13.663 1.00 95.25 778 VAL A O 1
ATOM 6036 N N . ALA A 1 779 ? -7.807 -9.137 13.970 1.00 95.69 779 ALA A N 1
ATOM 6037 C CA . ALA A 1 779 ? -7.797 -9.056 15.429 1.00 95.69 779 ALA A CA 1
ATOM 6038 C C . ALA A 1 779 ? -6.395 -9.306 16.012 1.00 95.69 779 ALA A C 1
ATOM 6040 O O . ALA A 1 779 ? -6.002 -8.616 16.954 1.00 95.69 779 ALA A O 1
ATOM 6041 N N . ALA A 1 780 ? -5.629 -10.239 15.436 1.00 95.81 780 ALA A N 1
ATOM 6042 C CA . ALA A 1 780 ? -4.244 -10.502 15.815 1.00 95.81 780 ALA A CA 1
ATOM 6043 C C . ALA A 1 780 ? -3.355 -9.293 15.509 1.00 95.81 780 ALA A C 1
ATOM 6045 O O . ALA A 1 780 ? -2.714 -8.787 16.422 1.00 95.81 780 ALA A O 1
ATOM 6046 N N . LYS A 1 781 ? -3.408 -8.743 14.287 1.00 94.25 781 LYS A N 1
ATOM 6047 C CA . LYS A 1 781 ? -2.667 -7.525 13.907 1.00 94.25 781 LYS A CA 1
ATOM 6048 C C . LYS A 1 781 ? -2.951 -6.356 14.847 1.00 94.25 781 LYS A C 1
ATOM 6050 O O . LYS A 1 781 ? -2.021 -5.695 15.302 1.00 94.25 781 LYS A O 1
ATOM 6055 N N . TRP A 1 782 ? -4.222 -6.123 15.177 1.00 95.69 782 TRP A N 1
ATOM 6056 C CA . TRP A 1 782 ? -4.610 -5.094 16.144 1.00 95.69 782 TRP A CA 1
ATOM 6057 C C . TRP A 1 782 ? -4.057 -5.387 17.545 1.00 95.69 782 TRP A C 1
ATOM 6059 O O . TRP A 1 782 ? -3.425 -4.521 18.147 1.00 95.69 782 TRP A O 1
ATOM 6069 N N . SER A 1 783 ? -4.239 -6.606 18.063 1.00 95.25 783 SER A N 1
ATOM 6070 C CA . SER A 1 783 ? -3.740 -6.971 19.393 1.00 95.25 783 SER A CA 1
ATOM 6071 C C . SER A 1 783 ? -2.215 -6.918 19.489 1.00 95.25 783 SER A C 1
ATOM 6073 O O . SER A 1 783 ? -1.698 -6.516 20.532 1.00 95.25 783 SER A O 1
ATOM 6075 N N . ASP A 1 784 ? -1.503 -7.351 18.455 1.00 95.12 784 ASP A N 1
ATOM 6076 C CA . ASP A 1 784 ? -0.044 -7.377 18.419 1.00 95.12 784 ASP A CA 1
ATOM 6077 C C . ASP A 1 784 ? 0.514 -5.962 18.321 1.00 95.12 784 ASP A C 1
ATOM 6079 O O . ASP A 1 784 ? 1.465 -5.635 19.030 1.00 95.12 784 ASP A O 1
ATOM 6083 N N . TRP A 1 785 ? -0.135 -5.084 17.550 1.00 94.44 785 TRP A N 1
ATOM 6084 C CA . TRP A 1 785 ? 0.203 -3.665 17.528 1.00 94.44 785 TRP A CA 1
ATOM 6085 C C . TRP A 1 785 ? -0.003 -3.004 18.897 1.00 94.44 785 TRP A C 1
ATOM 6087 O O . TRP A 1 785 ? 0.892 -2.310 19.385 1.00 94.44 785 TRP A O 1
ATOM 6097 N N . LEU A 1 786 ? -1.132 -3.266 19.571 1.00 94.12 786 LEU A N 1
ATOM 6098 C CA . LEU A 1 786 ? -1.360 -2.758 20.928 1.00 94.12 786 LEU A CA 1
ATOM 6099 C C . LEU A 1 786 ? -0.253 -3.210 21.890 1.00 94.12 786 LEU A C 1
ATOM 6101 O O . LEU A 1 786 ? 0.301 -2.379 22.611 1.00 94.12 786 LEU A O 1
ATOM 6105 N N . LYS A 1 787 ? 0.111 -4.498 21.868 1.00 93.75 787 LYS A N 1
ATOM 6106 C CA . LYS A 1 787 ? 1.197 -5.046 22.696 1.00 93.75 787 LYS A CA 1
ATOM 6107 C C . LYS A 1 787 ? 2.545 -4.411 22.360 1.00 93.75 787 LYS A C 1
ATOM 6109 O O . LYS A 1 787 ? 3.259 -4.019 23.278 1.00 93.75 787 LYS A O 1
ATOM 6114 N N . ALA A 1 788 ? 2.881 -4.263 21.077 1.00 91.69 788 ALA A N 1
ATOM 6115 C CA . ALA A 1 788 ? 4.127 -3.632 20.644 1.00 91.69 788 ALA A CA 1
ATOM 6116 C C . ALA A 1 788 ? 4.254 -2.215 21.229 1.00 91.69 788 ALA A C 1
ATOM 6118 O O . ALA A 1 788 ? 5.246 -1.896 21.886 1.00 91.69 788 ALA A O 1
ATOM 6119 N N . VAL A 1 789 ? 3.197 -1.404 21.136 1.00 92.12 789 VAL A N 1
ATOM 6120 C CA . VAL A 1 789 ? 3.197 -0.050 21.712 1.00 92.12 789 VAL A CA 1
ATOM 6121 C C . VAL A 1 789 ? 3.237 -0.066 23.248 1.00 92.12 789 VAL A C 1
ATOM 6123 O O . VAL A 1 789 ? 3.864 0.803 23.860 1.00 92.12 789 VAL A O 1
ATOM 6126 N N . GLU A 1 790 ? 2.606 -1.043 23.909 1.00 91.19 790 GLU A N 1
ATOM 6127 C CA . GLU A 1 790 ? 2.672 -1.174 25.373 1.00 91.19 790 GLU A CA 1
ATOM 6128 C C . GLU A 1 790 ? 4.095 -1.476 25.846 1.00 91.19 790 GLU A C 1
ATOM 6130 O O . GLU A 1 790 ? 4.542 -0.887 26.834 1.00 91.19 790 GLU A O 1
ATOM 6135 N N . THR A 1 791 ? 4.832 -2.326 25.122 1.00 90.06 791 THR A N 1
ATOM 6136 C CA . THR A 1 791 ? 6.226 -2.646 25.469 1.00 90.06 791 THR A CA 1
ATOM 6137 C C . THR A 1 791 ? 7.139 -1.421 25.396 1.00 90.06 791 THR A C 1
ATOM 6139 O O . THR A 1 791 ? 8.017 -1.266 26.246 1.00 90.06 791 THR A O 1
ATOM 6142 N N . HIS A 1 792 ? 6.872 -0.478 24.483 1.00 83.44 792 HIS A N 1
ATOM 6143 C CA . HIS A 1 792 ? 7.618 0.782 24.401 1.00 83.44 792 HIS A CA 1
ATOM 6144 C C . HIS A 1 792 ? 7.412 1.674 25.634 1.00 83.44 792 HIS A C 1
ATOM 6146 O O . HIS A 1 792 ? 8.348 2.349 26.063 1.00 83.44 792 HIS A O 1
ATOM 6152 N N . LYS A 1 793 ? 6.222 1.654 26.259 1.00 75.12 793 LYS A N 1
ATOM 6153 C CA . LYS A 1 793 ? 5.927 2.456 27.465 1.00 75.12 793 LYS A CA 1
ATOM 6154 C C . LYS A 1 793 ? 6.824 2.067 28.651 1.00 75.12 793 LYS A C 1
ATOM 6156 O O . LYS A 1 793 ? 7.141 2.922 29.472 1.00 75.12 793 LYS A O 1
ATOM 6161 N N . GLY A 1 794 ? 7.254 0.805 28.727 1.00 60.97 794 GLY A N 1
ATOM 6162 C CA . GLY A 1 794 ? 8.154 0.307 29.774 1.00 60.97 794 GLY A CA 1
ATOM 6163 C C . GLY A 1 794 ? 9.628 0.689 29.589 1.00 60.97 794 GLY A C 1
ATOM 6164 O O . GLY A 1 794 ? 10.381 0.673 30.559 1.00 60.97 794 GLY A O 1
ATOM 6165 N N . ALA A 1 795 ? 10.043 1.064 28.374 1.00 59.53 795 ALA A N 1
ATOM 6166 C CA . ALA A 1 795 ? 11.440 1.359 28.045 1.00 59.53 795 ALA A CA 1
ATOM 6167 C C . ALA A 1 795 ? 11.857 2.822 28.314 1.00 59.53 795 ALA A C 1
ATOM 6169 O O . ALA A 1 795 ? 13.040 3.145 28.253 1.00 59.53 795 ALA A O 1
ATOM 6170 N N . ILE A 1 796 ? 10.921 3.708 28.680 1.00 53.62 796 ILE A N 1
ATOM 6171 C CA . ILE A 1 796 ? 11.152 5.157 28.901 1.00 53.62 796 ILE A CA 1
ATOM 6172 C C . ILE A 1 796 ? 11.834 5.433 30.272 1.00 53.62 796 ILE A C 1
ATOM 6174 O O . ILE A 1 796 ? 11.780 6.522 30.833 1.00 53.62 796 ILE A O 1
ATOM 6178 N N . GLY A 1 797 ? 12.520 4.438 30.841 1.00 41.69 797 GLY A N 1
ATOM 6179 C CA . GLY A 1 797 ? 13.203 4.522 32.136 1.00 41.69 797 GLY A CA 1
ATOM 6180 C C . GLY A 1 797 ? 14.613 5.121 32.106 1.00 41.69 797 GLY A C 1
ATOM 6181 O O . GLY A 1 797 ? 15.258 5.176 33.152 1.00 41.69 797 GLY A O 1
ATOM 6182 N N . THR A 1 798 ? 15.141 5.557 30.957 1.00 40.69 798 THR A N 1
ATOM 6183 C CA . THR A 1 798 ? 16.479 6.175 30.900 1.00 40.69 798 THR A CA 1
ATOM 6184 C C . THR A 1 798 ? 16.494 7.371 29.943 1.00 40.69 798 THR A C 1
ATOM 6186 O O . THR A 1 798 ? 16.703 7.203 28.742 1.00 40.69 798 THR A O 1
ATOM 6189 N N . PRO A 1 799 ? 16.268 8.599 30.445 1.00 39.75 799 PRO A N 1
ATOM 6190 C CA . PRO A 1 799 ? 16.404 9.821 29.661 1.00 39.75 799 PRO A CA 1
ATOM 6191 C C . PRO A 1 799 ? 17.899 10.085 29.440 1.00 39.75 799 PRO A C 1
ATOM 6193 O O . PRO A 1 799 ? 18.530 10.817 30.197 1.00 39.75 799 PRO A O 1
ATOM 6196 N N . GLY A 1 800 ? 18.509 9.395 28.475 1.00 36.97 800 GLY A N 1
ATOM 6197 C CA . GLY A 1 800 ? 19.968 9.423 28.352 1.00 36.97 800 GLY A CA 1
ATOM 6198 C C . GLY A 1 800 ? 20.588 8.759 27.130 1.00 36.97 800 GLY A C 1
ATOM 6199 O O . GLY A 1 800 ? 21.803 8.625 27.102 1.00 36.97 800 GLY A O 1
ATOM 6200 N N . ALA A 1 801 ? 19.806 8.360 26.131 1.00 35.75 801 ALA A N 1
ATOM 6201 C CA . ALA A 1 801 ? 20.304 8.164 24.775 1.00 35.75 801 ALA A CA 1
ATOM 6202 C C . ALA A 1 801 ? 19.105 8.279 23.826 1.00 35.75 801 ALA A C 1
ATOM 6204 O O . ALA A 1 801 ? 18.185 7.467 23.944 1.00 35.75 801 ALA A O 1
ATOM 6205 N N . PRO A 1 802 ? 19.046 9.278 22.927 1.00 41.38 802 PRO A N 1
ATOM 6206 C CA . PRO A 1 802 ? 18.148 9.186 21.788 1.00 41.38 802 PRO A CA 1
ATOM 6207 C C . PRO A 1 802 ? 18.574 7.928 21.037 1.00 41.38 802 PRO A C 1
ATOM 6209 O O . PRO A 1 802 ? 19.658 7.893 20.462 1.00 41.38 802 PRO A O 1
ATOM 6212 N N . GLY A 1 803 ? 17.775 6.864 21.142 1.00 39.41 803 GLY A N 1
ATOM 6213 C CA . GLY A 1 803 ? 17.970 5.668 20.342 1.00 39.41 803 GLY A CA 1
ATOM 6214 C C . GLY A 1 803 ? 17.991 6.117 18.893 1.00 39.41 803 GLY A C 1
ATOM 6215 O O . GLY A 1 803 ? 16.980 6.602 18.389 1.00 39.41 803 GLY A O 1
ATOM 6216 N N . GLU A 1 804 ? 19.172 6.048 18.289 1.00 38.25 804 GLU A N 1
ATOM 6217 C CA . GLU A 1 804 ? 19.438 6.393 16.906 1.00 38.25 804 GLU A CA 1
ATOM 6218 C C . GLU A 1 804 ? 18.482 5.606 16.007 1.00 38.25 804 GLU A C 1
ATOM 6220 O O . GLU A 1 804 ? 18.766 4.507 15.541 1.00 38.25 804 GLU A O 1
ATOM 6225 N N . PHE A 1 805 ? 17.347 6.214 15.676 1.00 42.75 805 PHE A N 1
ATOM 6226 C CA . PHE A 1 805 ? 16.910 6.181 14.294 1.00 42.75 805 PHE A CA 1
ATOM 6227 C C . PHE A 1 805 ? 17.820 7.156 13.545 1.00 42.75 805 PHE A C 1
ATOM 6229 O O . PHE A 1 805 ? 17.423 8.262 13.191 1.00 42.75 805 PHE A O 1
ATOM 6236 N N . ASN A 1 806 ? 19.089 6.772 13.401 1.00 42.88 806 ASN A N 1
ATOM 6237 C CA . ASN A 1 806 ? 19.977 7.374 12.435 1.00 42.88 806 ASN A CA 1
ATOM 6238 C C . ASN A 1 806 ? 19.680 6.654 11.113 1.00 42.88 806 ASN A C 1
ATOM 6240 O O . ASN A 1 806 ? 20.096 5.506 10.948 1.00 42.88 806 ASN A O 1
ATOM 6244 N N . PRO A 1 807 ? 18.939 7.262 10.168 1.00 38.59 807 PRO A N 1
ATOM 6245 C CA . PRO A 1 807 ? 18.693 6.651 8.862 1.00 38.59 807 PRO A CA 1
ATOM 6246 C C . PRO A 1 807 ? 19.987 6.433 8.050 1.00 38.59 807 PRO A C 1
ATOM 6248 O O . PRO A 1 807 ? 19.926 5.885 6.953 1.00 38.59 807 PRO A O 1
ATOM 6251 N N . PHE A 1 808 ? 21.149 6.837 8.580 1.00 34.94 808 PHE A N 1
ATOM 6252 C CA . PHE A 1 808 ? 22.472 6.647 7.994 1.00 34.94 808 PHE A CA 1
ATOM 6253 C C . PHE A 1 808 ? 23.333 5.583 8.694 1.00 34.94 808 PHE A C 1
ATOM 6255 O O . PHE A 1 808 ? 24.458 5.348 8.245 1.00 34.94 808 PHE A O 1
ATOM 6262 N N . ASP A 1 809 ? 22.837 4.910 9.740 1.00 29.94 809 ASP A N 1
ATOM 6263 C CA . ASP A 1 809 ? 23.549 3.761 10.305 1.00 29.94 809 ASP A CA 1
ATOM 6264 C C . ASP A 1 809 ? 23.358 2.530 9.419 1.00 29.94 809 ASP A C 1
ATOM 6266 O O . ASP A 1 809 ? 22.300 1.898 9.374 1.00 29.94 809 ASP A O 1
ATOM 6270 N N . LYS A 1 810 ? 24.426 2.200 8.688 1.00 28.94 810 LYS A N 1
ATOM 6271 C CA . LYS A 1 810 ? 24.553 0.960 7.925 1.00 28.94 810 LYS A CA 1
ATOM 6272 C C . LYS A 1 810 ? 24.577 -0.211 8.909 1.00 28.94 810 LYS A C 1
ATOM 6274 O O . LYS A 1 810 ? 25.565 -0.379 9.623 1.00 28.94 810 LYS A O 1
ATOM 6279 N N . LYS A 1 811 ? 23.511 -1.009 8.943 1.00 31.20 811 LYS A N 1
ATOM 6280 C CA . LYS A 1 811 ? 23.621 -2.397 9.402 1.00 31.20 811 LYS A CA 1
ATOM 6281 C C . LYS A 1 811 ? 24.222 -3.263 8.311 1.00 31.20 811 LYS A C 1
ATOM 6283 O O . LYS A 1 811 ? 23.875 -3.026 7.132 1.00 31.20 811 LYS A O 1
#